Protein AF-0000000085158745 (afdb_homodimer)

InterPro domains:
  IPR003841 Sodium-dependent phosphate transport protein [PF02690] (33-172)
  IPR003841 Sodium-dependent phosphate transport protein [PF02690] (185-292)
  IPR003841 Sodium-dependent phosphate transport protein [PTHR10010] (152-469)

pLDDT: mean 85.04, std 13.62, range [17.23, 97.62]

Radius of gyration: 36.43 Å; Cα contacts (8 Å, |Δi|>4): 1772; chains: 2; bounding box: 82×110×68 Å

Foldseek 3Di:
DPPPPPLLQVVLAPPPPPDLVNLVVLLVVLLVLLVVLLQLLLVLCCVQCQPVLVVLVLVQAPALQSLLQNLQVSCLRSLDLLLQLLQLLQCCLLVSHDLLSSLSSSLNVLLSNLVLLVVLLCCLQVVCLVVLLCLLVQLVCQLVPDDDPNSVSVSSNSNSRNSNSVSLSSNLNSLLNNCVDPVSLVVLQVLQDLDLNSLVVLLQVLLVVLLVVLGLSSQLSNLLSNFQNHANSHDLLSNLSSSLSNQLNNLVSLVVVCVVQVDLSSVLSSCLSNVLSVVLSVVCSVCSNPHLSVVLCVVQPDGRSSSSVSSSVSSNVSSVVSSVVCSVVSVVSVVVSCVVRPDDPVVPDPAQRQRLSNLVSHLVVNLLSLLVLLLVLLVLLLVLLVVVLCCLVVVDDVDDDCPVSLVSLVVSLVVSVVSLVSNVPDDDDPVSVVSSVLSNLLSVLSNLLSVLVVVLSVLCVVQLVVVCVQPVVLSVVLSVLLSVLSVLLSVLSVVLSVCSVPVVDQCLVVLVVVLVVLVVVLVVCLVVSVVVVVVRPDDPVCVVSSVSSNSSSVSSSSSSVSSSSSSVD/DVPDLPLLQVVLAPPPPPPLVNLVVLLVVLLVLLVVLLQLLLVLCCVQCQPVLVVLVLVQAPALQSLLQNLQVSCLRSLDLLLQLLQLLQCCLLVSHDLLSSLSSSLNVLLSNLVLLVVLLCCLQVVCLVVLLVLLVQLVCQLVPDDDPNSVSVSSNSNSRNSNSVSLSSNLNSLLNNCVDPVSLVVLQVLQDLDLNSLVVLLQVLLVVLLVVLGLSSQLSNLLSNFQNHANSHDLLSNLSSSLSNQLNNLVSLVVVCVVQVDLSSVLSSCLSNVLSVVLSVVCSVCSNPHLSVVLCVVQPDGRSSSSVSSSVSSNVSSVVSSVVCSVVSVVSSVVSCVVRPDDPVVPDPAQRQRLSNLVSHLVVNLLSLLVLLLVLLVLLLVLLVVVLCCLVVVDDVDDDCVVSLVSLVVSLVVSVVSLVSNVPDDDDPVSVVSSVLSNLLSVLSNLLSVLVVVLSVLCVVQLVVVCVQPVVLSVVLSVLLSVLSVLLSVLSVVLSVCSVPVVDQCLVVLVVVLVVLVVVLVVCLVVSVVVVVVRPDDPVCVVSSVSSNSSSVSSSSSSVSSSSSSVD

Nearest PDB structures (foldseek):
  1t72-assembly1_A  TM=7.660E-01  e=3.406E-01  Aquifex aeolicus
  1sum-assembly1_B  TM=6.835E-01  e=2.124E-01  Thermotoga maritima
  2olt-assembly1_C  TM=4.530E-01  e=1.779E+00  Shewanella oneidensis MR-1
  2iiu-assembly2_B  TM=4.260E-01  e=2.082E+00  Shewanella oneidensis
  1t72-assembly1_A  TM=7.661E-01  e=3.136E-01  Aquifex aeolicus

Sequence (1138 aa):
MFFWKIDLTNSLNTTIGLGYWEGILLVFVGISVFLMSIKMMSTSIRNVGSEKFKKILLSFSKRPIIGIFAGFAFTSMIQSSDGAVALIMGLLAAKFIDLKGAIAFVIGANVGTATTSIIVALEQYFKISNYLLMLCVIGGFIFLFFKKEKWTKIGFLIFSIGMIFLGLKILGSAVKVLIQSPVFSDFIKKFGQDSASSNWISFFFSIALTALFQSSSATIAIYQAIISQGENILSLSSGIALVLGANIGTTITAIIIAFVSGDKNSKRIAISWLFSNFSIALIAMSLVGVAFAPFVRLIVPGENEIAAWQLSIAHLLFNIFLAVVFFFFIKQLVWLCFVLIKKSEDEKTEGMLLPKTLVNVSVEFALLSAKKSTMILTKSVISLIEKFKQYINQKGPKSISIERDLEVIREYKKELYKYSVLVSKTNLNEKESKINLKLILAHRSLEKISKLLREVLEDYNKTKSQFKKINEEFYKEWKEQIIKILDINIQILNDGILQLENPEISKLSENRKIVRKTDSMINKYSHNFHADLQQLDLDKKDYILDIEILNILKNLERISHHGLRLLEVMFFWKIDLTNSLNTTIGLGYWEGILLVFVGISVFLMSIKMMSTSIRNVGSEKFKKILLSFSKRPIIGIFAGFAFTSMIQSSDGAVALIMGLLAAKFIDLKGAIAFVIGANVGTATTSIIVALEQYFKISNYLLMLCVIGGFIFLFFKKEKWTKIGFLIFSIGMIFLGLKILGSAVKVLIQSPVFSDFIKKFGQDSASSNWISFFFSIALTALFQSSSATIAIYQAIISQGENILSLSSGIALVLGANIGTTITAIIIAFVSGDKNSKRIAISWLFSNFSIALIAMSLVGVAFAPFVRLIVPGENEIAAWQLSIAHLLFNIFLAVVFFFFIKQLVWLCFVLIKKSEDEKTEGMLLPKTLVNVSVEFALLSAKKSTMILTKSVISLIEKFKQYINQKGPKSISIERDLEVIREYKKELYKYSVLVSKTNLNEKESKINLKLILAHRSLEKISKLLREVLEDYNKTKSQFKKINEEFYKEWKEQIIKILDINIQILNDGILQLENPEISKLSENRKIVRKTDSMINKYSHNFHADLQQLDLDKKDYILDIEILNILKNLERISHHGLRLLEV

Solvent-accessible surface area (backbone atoms only — not comparable to full-atom values): 55610 Å² total; per-residue (Å²): 134,85,73,72,68,64,44,62,46,48,1,53,49,65,60,17,77,57,48,67,66,51,19,53,52,35,33,43,32,10,48,23,41,24,53,50,17,39,52,49,27,26,55,32,46,52,71,72,42,49,69,62,52,48,58,52,58,70,66,27,66,79,44,52,68,47,12,20,49,49,18,21,52,50,12,50,68,34,64,31,54,65,58,48,48,40,37,43,40,16,36,38,62,47,62,74,35,50,68,66,33,42,49,24,18,52,42,14,19,50,37,12,44,29,51,52,38,45,54,50,24,46,35,70,64,67,54,43,39,60,61,40,34,46,30,24,29,55,9,32,49,36,32,72,73,38,81,52,64,71,44,28,48,51,10,47,29,38,19,21,53,8,37,30,39,48,12,50,51,39,28,45,32,15,42,53,47,30,55,70,29,66,70,52,35,49,55,41,35,70,38,14,34,82,44,72,69,22,19,52,51,26,18,54,50,22,23,54,51,7,46,71,66,65,30,33,61,60,49,46,47,50,51,30,40,44,30,29,67,29,82,84,30,42,27,65,31,11,49,44,25,27,45,48,14,15,59,44,12,39,32,50,56,40,45,53,50,17,62,72,68,65,39,68,67,33,38,36,50,21,48,49,50,38,50,53,43,44,56,48,39,53,56,48,60,77,30,23,76,80,46,50,36,56,49,37,40,67,76,45,67,76,65,41,64,45,38,18,44,32,45,21,49,46,45,37,49,52,28,48,49,45,35,56,54,41,65,76,38,42,68,56,48,52,48,49,33,45,70,77,50,66,84,56,77,68,78,69,54,90,63,76,36,77,46,70,54,17,43,82,61,34,59,68,59,33,50,49,31,50,48,52,31,46,41,52,50,50,50,52,51,42,51,51,52,49,53,52,47,36,42,72,68,65,76,42,65,100,70,82,83,57,64,66,61,52,49,51,51,51,49,51,40,50,52,51,48,54,50,51,48,57,49,39,41,34,77,28,52,67,70,55,37,50,49,53,50,33,48,54,53,24,45,50,28,52,51,49,37,54,54,41,49,51,52,36,50,55,50,47,67,68,40,52,65,59,40,42,71,74,37,54,67,59,39,52,52,51,52,50,52,52,47,52,51,51,51,50,42,45,49,44,43,50,51,18,42,51,20,67,77,35,68,87,52,76,58,42,71,63,47,51,52,50,48,51,51,48,52,52,49,52,54,51,46,52,52,51,50,54,54,54,53,65,69,42,91,61,60,78,75,55,56,59,52,56,54,50,52,48,50,39,53,52,43,52,49,50,37,39,58,36,35,50,41,41,41,71,80,132,84,71,74,67,59,41,61,49,49,0,54,51,68,67,20,76,58,50,69,66,53,19,52,52,35,33,43,32,10,47,24,41,24,53,50,17,39,52,48,26,25,54,34,47,51,71,72,40,49,68,65,50,48,57,54,57,71,64,27,66,81,45,52,69,47,10,20,50,50,17,22,53,51,10,50,68,34,63,32,54,67,57,46,48,38,37,42,40,18,35,39,62,47,61,73,35,50,68,64,34,42,50,24,18,51,42,14,19,51,37,11,43,29,49,50,39,46,53,50,24,47,36,70,63,65,49,44,39,57,60,40,34,45,29,22,28,55,10,31,48,36,31,70,70,37,82,52,64,72,45,28,49,51,10,47,29,38,19,20,54,9,38,30,38,48,11,48,50,40,27,44,33,14,42,55,48,31,54,70,29,63,69,52,36,49,56,42,36,70,37,14,34,84,43,72,68,22,20,52,51,26,18,54,51,22,22,52,50,8,44,72,65,63,30,34,61,61,48,45,46,49,51,30,40,43,30,30,67,28,81,84,29,40,27,65,30,11,48,43,24,26,45,47,14,14,59,46,12,39,34,50,55,39,45,52,49,16,61,72,66,64,40,66,67,32,39,35,50,20,49,49,51,38,48,54,41,44,56,48,38,54,56,48,61,76,30,22,76,80,46,49,36,56,49,36,40,68,76,44,67,76,66,41,63,45,37,17,44,33,45,21,49,45,43,37,51,52,28,46,50,45,37,55,56,42,64,75,39,42,69,57,49,51,49,50,32,45,72,76,50,63,84,57,79,69,76,70,54,90,63,76,34,77,45,69,53,18,42,82,63,33,58,69,58,32,50,50,30,48,49,54,30,47,41,52,50,49,50,52,49,42,50,52,52,49,52,52,47,36,43,74,67,67,76,42,64,100,67,83,85,57,63,66,60,51,48,51,52,51,49,49,41,51,52,50,49,55,50,49,48,57,49,39,42,34,77,29,51,68,70,54,37,50,48,53,51,33,49,53,53,24,44,50,27,52,52,49,36,54,54,41,49,50,52,38,51,56,50,44,66,68,40,51,64,59,40,41,71,74,36,54,68,59,39,53,52,50,53,51,50,52,45,51,50,53,51,51,42,45,49,45,44,51,52,18,43,50,21,68,77,36,68,87,52,75,58,42,69,63,47,52,52,50,46,52,52,49,52,52,50,52,53,52,47,53,51,50,50,53,54,53,53,66,70,40,91,62,60,78,76,55,55,58,52,55,53,51,53,48,50,39,53,51,45,53,50,49,37,40,60,38,35,49,42,43,41,70,80

Organism: Mycoplasmopsis pulmonis (strain UAB CTIP) (NCBI:txid272635)

Secondary structure (DSSP, 8-state):
-------HHHHHHSS----HHHHHHHHHHHHHHHHHHHHHHHHHHHHHSHHHHHHHHHTGGG-HHHHHHHHHHHHHHH--HHHHHHHHHHHHHTTSS-HHHHHHHHHHHHHHHTHHHHHHHHHHHH-THHHHTHHHHHHHHHHHH--SHHHHHHHHHHHHHHHHHHHHHHHHHHHHHHHTSHHHHHHHHHHSSSSHHHHHHHHHHHHHHHHHHT-HHHHHHHHHHHHHHSTTTS-HHHHHHHHHHHHHHTTHHHHHHHHHH--HHHHHHHHHHHHHHHHHHHHHHHTIIIIIHHHHHHHS--SGGGHHHHHHHHHHHHHHHHHHHHHHTHHHHHHHHHHHSPPPGGGGS------HHHHHH-HHHHHHHHHHHHHHHHHHHHHHHHHHHHHHTT-S-SS---HHHHHHHHHHHHHHHHHHHHHHTS---HHHHHHHHHHHHHHHHHHHHHHHHHHHHHHHHHHHHHHHHH-HHHHHHHHHHHHHHHHHHHHHHHHHHHHHH-TTS--HHHHHHHHHHHHHHHHHHHHHHHHHHHHS---GGGHHHHHHHHHHHHHHHHHHHHHHHHTT-/-------HHHHHHSS----HHHHHHHHHHHHHHHHHHHHHHHHHHHHHSHHHHHHHHHTGGG-HHHHHHHHHHHHHHH--HHHHHHHHHHHHHTTSS-HHHHHHHHHHHHHHHTHHHHHHHHHHHH-THHHHTHHHHHHHHHHHH--SHHHHHHHHHHHHHHHHHHHHHHHHHHHHHHHTSHHHHHHHHHHSSSSHHHHHHHHHHHHHHHHHHT-HHHHHHHHHHHHHHSTTTS-HHHHHHHHHHHHHHTTHHHHHHHHHH--HHHHHHHHHHHHHHHHHHHHHHHTIIIIIHHHHHHHS--SGGGHHHHHHHHHHHHHHHHHHHHHHTHHHHHHHHHHHSPPPGGGGS------HHHHHH-HHHHHHHHHHHHHHHHHHHHHHHHHHHHHHTT-S-SS---HHHHHHHHHHHHHHHHHHHHHHTS---HHHHHHHHHHHHHHHHHHHHHHHHHHHHHHHHHHHHHHHHH-HHHHHHHHHHHHHHHHHHHHHHHHHHHHHH-TTS--HHHHHHHHHHHHHHHHHHHHHHHHHHHHS---GGGHHHHHHHHHHHHHHHHHHHHHGGGGG-

Structure (mmCIF, N/CA/C/O backbone):
data_AF-0000000085158745-model_v1
#
loop_
_entity.id
_entity.type
_entity.pdbx_description
1 polymer 'Na/Pi cotransporter family protein'
#
loop_
_atom_site.group_PDB
_atom_site.id
_atom_site.type_symbol
_atom_site.label_atom_id
_atom_site.label_alt_id
_atom_site.label_comp_id
_atom_site.label_asym_id
_atom_site.label_entity_id
_atom_site.label_seq_id
_atom_site.pdbx_PDB_ins_code
_atom_site.Cartn_x
_atom_site.Cartn_y
_atom_site.Cartn_z
_atom_site.occupancy
_atom_site.B_iso_or_equiv
_atom_site.auth_seq_id
_atom_site.auth_comp_id
_atom_site.auth_asym_id
_atom_site.auth_atom_id
_atom_site.pdbx_PDB_model_num
ATOM 1 N N . MET A 1 1 ? -9.477 -26 -36.094 1 17.48 1 MET A N 1
ATOM 2 C CA . MET A 1 1 ? -10.266 -26.078 -34.875 1 17.48 1 MET A CA 1
ATOM 3 C C . MET A 1 1 ? -9.578 -26.984 -33.844 1 17.48 1 MET A C 1
ATOM 5 O O . MET A 1 1 ? -10.227 -27.531 -32.938 1 17.48 1 MET A O 1
ATOM 9 N N . PHE A 1 2 ? -8.359 -27.312 -34.188 1 19.42 2 PHE A N 1
ATOM 10 C CA . PHE A 1 2 ? -7.281 -28.172 -33.719 1 19.42 2 PHE A CA 1
ATOM 11 C C . PHE A 1 2 ? -6.879 -27.828 -32.281 1 19.42 2 PHE A C 1
ATOM 13 O O . PHE A 1 2 ? -5.738 -27.438 -32.031 1 19.42 2 PHE A O 1
ATOM 20 N N . PHE A 1 3 ? -7.871 -27.156 -31.594 1 24.17 3 PHE A N 1
ATOM 21 C CA . PHE A 1 3 ? -7.758 -26.578 -30.25 1 24.17 3 PHE A CA 1
ATOM 22 C C . PHE A 1 3 ? -7.449 -27.656 -29.219 1 24.17 3 PHE A C 1
ATOM 24 O O . PHE A 1 3 ? -8.141 -28.672 -29.156 1 24.17 3 PHE A O 1
ATOM 31 N N . TRP A 1 4 ? -6.133 -27.75 -28.859 1 28.16 4 TRP A N 1
ATOM 32 C CA . TRP A 1 4 ? -5.172 -28.641 -28.219 1 28.16 4 TRP A CA 1
ATOM 33 C C . TRP A 1 4 ? -5.645 -29.031 -26.828 1 28.16 4 TRP A C 1
ATOM 35 O O . TRP A 1 4 ? -5.906 -28.156 -25.984 1 28.16 4 TRP A O 1
ATOM 45 N N . LYS A 1 5 ? -6.477 -30.016 -26.75 1 32.69 5 LYS A N 1
ATOM 46 C CA . LYS A 1 5 ? -7.016 -30.781 -25.625 1 32.69 5 LYS A CA 1
ATOM 47 C C . LYS A 1 5 ? -5.922 -31.125 -24.625 1 32.69 5 LYS A C 1
ATOM 49 O O . LYS A 1 5 ? -5.148 -32.062 -24.844 1 32.69 5 LYS A O 1
ATOM 54 N N . ILE A 1 6 ? -5.34 -30.062 -24.031 1 30.61 6 ILE A N 1
ATOM 55 C CA . ILE A 1 6 ? -4.309 -30.312 -23.031 1 30.61 6 ILE A CA 1
ATOM 56 C C . ILE A 1 6 ? -4.914 -31.062 -21.844 1 30.61 6 ILE A C 1
ATOM 58 O O . ILE A 1 6 ? -5.746 -30.516 -21.109 1 30.61 6 ILE A O 1
ATOM 62 N N . ASP A 1 7 ? -5.312 -32.312 -21.953 1 28.81 7 ASP A N 1
ATOM 63 C CA . ASP A 1 7 ? -5.844 -33.125 -20.859 1 28.81 7 ASP A CA 1
ATOM 64 C C . ASP A 1 7 ? -4.852 -33.219 -19.703 1 28.81 7 ASP A C 1
ATOM 66 O O . ASP A 1 7 ? -3.881 -33.969 -19.75 1 28.81 7 ASP A O 1
ATOM 70 N N . LEU A 1 8 ? -4.695 -32.281 -18.922 1 32.31 8 LEU A N 1
ATOM 71 C CA . LEU A 1 8 ? -3.91 -32.219 -17.703 1 32.31 8 LEU A CA 1
ATOM 72 C C . LEU A 1 8 ? -4.227 -33.406 -16.797 1 32.31 8 LEU A C 1
ATOM 74 O O . LEU A 1 8 ? -3.486 -33.688 -15.852 1 32.31 8 LEU A O 1
ATOM 78 N N . THR A 1 9 ? -5.426 -34.094 -16.969 1 32.22 9 THR A N 1
ATOM 79 C CA . THR A 1 9 ? -5.969 -35.125 -16.094 1 32.22 9 THR A CA 1
ATOM 80 C C . THR A 1 9 ? -5.133 -36.406 -16.188 1 32.22 9 THR A C 1
ATOM 82 O O . THR A 1 9 ? -4.852 -37.031 -15.172 1 32.22 9 THR A O 1
ATOM 85 N N . ASN A 1 10 ? -4.902 -36.938 -17.422 1 33.28 10 ASN A N 1
ATOM 86 C CA . ASN A 1 10 ? -4.309 -38.25 -17.562 1 33.28 10 ASN A CA 1
ATOM 87 C C . ASN A 1 10 ? -2.842 -38.25 -17.141 1 33.28 10 ASN A C 1
ATOM 89 O O . ASN A 1 10 ? -2.326 -39.281 -16.672 1 33.28 10 ASN A O 1
ATOM 93 N N . SER A 1 11 ? -2.051 -37.156 -17.359 1 32.75 11 SER A N 1
ATOM 94 C CA . SER A 1 11 ? -0.641 -37.094 -17 1 32.75 11 SER A CA 1
ATOM 95 C C . SER A 1 11 ? -0.469 -37.031 -15.477 1 32.75 11 SER A C 1
ATOM 97 O O . SER A 1 11 ? 0.547 -37.469 -14.953 1 32.75 11 SER A O 1
ATOM 99 N N . LEU A 1 12 ? -1.356 -36.469 -14.68 1 35.47 12 LEU A N 1
ATOM 100 C CA . LEU A 1 12 ? -1.399 -36.531 -13.219 1 35.47 12 LEU A CA 1
ATOM 101 C C . LEU A 1 12 ? -1.754 -37.969 -12.773 1 35.47 12 LEU A C 1
ATOM 103 O O . LEU A 1 12 ? -1.393 -38.375 -11.664 1 35.47 12 LEU A O 1
ATOM 107 N N . ASN A 1 13 ? -2.479 -38.906 -13.516 1 33.06 13 ASN A N 1
ATOM 108 C CA . ASN A 1 13 ? -3.025 -40.188 -13.125 1 33.06 13 ASN A CA 1
ATOM 109 C C . ASN A 1 13 ? -1.955 -41.281 -13.141 1 33.06 13 ASN A C 1
ATOM 111 O O . ASN A 1 13 ? -1.972 -42.188 -12.312 1 33.06 13 ASN A O 1
ATOM 115 N N . THR A 1 14 ? -1.121 -41.5 -14.258 1 32.12 14 THR A N 1
ATOM 116 C CA . THR A 1 14 ? -0.484 -42.812 -14.445 1 32.12 14 THR A CA 1
ATOM 117 C C . THR A 1 14 ? 0.639 -43 -13.43 1 32.12 14 THR A C 1
ATOM 119 O O . THR A 1 14 ? 0.91 -44.156 -13.016 1 32.12 14 THR A O 1
ATOM 122 N N . THR A 1 15 ? 1.796 -42.188 -13.453 1 32.88 15 THR A N 1
ATOM 123 C CA . THR A 1 15 ? 2.932 -42.656 -12.672 1 32.88 15 THR A CA 1
ATOM 124 C C . THR A 1 15 ? 2.625 -42.594 -11.18 1 32.88 15 THR A C 1
ATOM 126 O O . THR A 1 15 ? 3.412 -43.094 -10.359 1 32.88 15 THR A O 1
ATOM 129 N N . ILE A 1 16 ? 1.905 -41.562 -10.695 1 34.53 16 ILE A N 1
ATOM 130 C CA . ILE A 1 16 ? 1.778 -41.594 -9.242 1 34.53 16 ILE A CA 1
ATOM 131 C C . ILE A 1 16 ? 0.839 -42.719 -8.812 1 34.53 16 ILE A C 1
ATOM 133 O O . ILE A 1 16 ? -0.342 -42.719 -9.164 1 34.53 16 ILE A O 1
ATOM 137 N N . GLY A 1 17 ? 1.125 -43.781 -8.805 1 37.97 17 GLY A N 1
ATOM 138 C CA . GLY A 1 17 ? 0.399 -44.531 -7.789 1 37.97 17 GLY A CA 1
ATOM 139 C C . GLY A 1 17 ? -0.114 -43.656 -6.656 1 37.97 17 GLY A C 1
ATOM 140 O O . GLY A 1 17 ? 0.382 -43.75 -5.531 1 37.97 17 GLY A O 1
ATOM 141 N N . LEU A 1 18 ? -0.406 -42.406 -6.973 1 49.06 18 LEU A N 1
ATOM 142 C CA . LEU A 1 18 ? -0.848 -41.531 -5.906 1 49.06 18 LEU A CA 1
ATOM 143 C C . LEU A 1 18 ? -1.91 -42.188 -5.039 1 49.06 18 LEU A C 1
ATOM 145 O O . LEU A 1 18 ? -2.924 -42.688 -5.555 1 49.06 18 LEU A O 1
ATOM 149 N N . GLY A 1 19 ? -1.388 -42.719 -3.99 1 59.84 19 GLY A N 1
ATOM 150 C CA . GLY A 1 19 ? -2.318 -43.188 -2.979 1 59.84 19 GLY A CA 1
ATOM 151 C C . GLY A 1 19 ? -3.314 -42.125 -2.539 1 59.84 19 GLY A C 1
ATOM 152 O O . GLY A 1 19 ? -3.326 -41.031 -3.078 1 59.84 19 GLY A O 1
ATOM 153 N N . TYR A 1 20 ? -4.301 -42.438 -1.941 1 69.69 20 TYR A N 1
ATOM 154 C CA . TYR A 1 20 ? -5.402 -41.688 -1.351 1 69.69 20 TYR A CA 1
ATOM 155 C C . TYR A 1 20 ? -4.898 -40.406 -0.689 1 69.69 20 TYR A C 1
ATOM 157 O O . TYR A 1 20 ? -5.473 -39.344 -0.884 1 69.69 20 TYR A O 1
ATOM 165 N N . TRP A 1 21 ? -3.764 -40.344 -0.134 1 74.44 21 TRP A N 1
ATOM 166 C CA . TRP A 1 21 ? -3.254 -39.219 0.623 1 74.44 21 TRP A CA 1
ATOM 167 C C . TRP A 1 21 ? -2.729 -38.125 -0.312 1 74.44 21 TRP A C 1
ATOM 169 O O . TRP A 1 21 ? -2.914 -36.938 -0.057 1 74.44 21 TRP A O 1
ATOM 179 N N . GLU A 1 22 ? -2.168 -38.562 -1.446 1 73.62 22 GLU A N 1
ATOM 180 C CA . GLU A 1 22 ? -1.658 -37.594 -2.422 1 73.62 22 GLU A CA 1
ATOM 181 C C . GLU A 1 22 ? -2.797 -36.844 -3.109 1 73.62 22 GLU A C 1
ATOM 183 O O . GLU A 1 22 ? -2.686 -35.656 -3.383 1 73.62 22 GLU A O 1
ATOM 188 N N . GLY A 1 23 ? -3.828 -37.625 -3.361 1 78.25 23 GLY A N 1
ATOM 189 C CA . GLY A 1 23 ? -5 -37 -3.945 1 78.25 23 GLY A CA 1
ATOM 190 C C . GLY A 1 23 ? -5.605 -35.938 -3.057 1 78.25 23 GLY A C 1
ATOM 191 O O . GLY A 1 23 ? -5.961 -34.844 -3.529 1 78.25 23 GLY A O 1
ATOM 192 N N . ILE A 1 24 ? -5.602 -36.219 -1.8 1 82.94 24 ILE A N 1
ATOM 193 C CA . ILE A 1 24 ? -6.16 -35.281 -0.833 1 82.94 24 ILE A CA 1
ATOM 194 C C . ILE A 1 24 ? -5.297 -34.031 -0.772 1 82.94 24 ILE A C 1
ATOM 196 O O . ILE A 1 24 ? -5.812 -32.906 -0.78 1 82.94 24 ILE A O 1
ATOM 200 N N . LEU A 1 25 ? -4.027 -34.188 -0.74 1 80.81 25 LEU A N 1
ATOM 201 C CA . LEU A 1 25 ? -3.107 -33.062 -0.694 1 80.81 25 LEU A CA 1
ATOM 202 C C . LEU A 1 25 ? -3.266 -32.188 -1.931 1 80.81 25 LEU A C 1
ATOM 204 O O . LEU A 1 25 ? -3.271 -30.953 -1.829 1 80.81 25 LEU A O 1
ATOM 208 N N . LEU A 1 26 ? -3.42 -32.812 -3.068 1 84.44 26 LEU A N 1
ATOM 209 C CA . LEU A 1 26 ? -3.535 -32.062 -4.32 1 84.44 26 LEU A CA 1
ATOM 210 C C . LEU A 1 26 ? -4.844 -31.266 -4.367 1 84.44 26 LEU A C 1
ATOM 212 O O . LEU A 1 26 ? -4.902 -30.188 -4.949 1 84.44 26 LEU A O 1
ATOM 216 N N . VAL A 1 27 ? -5.812 -31.875 -3.75 1 86.88 27 VAL A N 1
ATOM 217 C CA . VAL A 1 27 ? -7.074 -31.141 -3.672 1 86.88 27 VAL A CA 1
ATOM 218 C C . VAL A 1 27 ? -6.883 -29.859 -2.883 1 86.88 27 VAL A C 1
ATOM 220 O O . VAL A 1 27 ? -7.324 -28.781 -3.311 1 86.88 27 VAL A O 1
ATOM 223 N N . PHE A 1 28 ? -6.148 -29.953 -1.791 1 88.69 28 PHE A N 1
ATOM 224 C CA . PHE A 1 28 ? -5.934 -28.781 -0.951 1 88.69 28 PHE A CA 1
ATOM 225 C C . PHE A 1 28 ? -5.047 -27.766 -1.66 1 88.69 28 PHE A C 1
ATOM 227 O O . PHE A 1 28 ? -5.23 -26.562 -1.499 1 88.69 28 PHE A O 1
ATOM 234 N N . VAL A 1 29 ? -4.109 -28.234 -2.445 1 89.5 29 VAL A N 1
ATOM 235 C CA . VAL A 1 29 ? -3.277 -27.328 -3.232 1 89.5 29 VAL A CA 1
ATOM 236 C C . VAL A 1 29 ? -4.137 -26.594 -4.254 1 89.5 29 VAL A C 1
ATOM 238 O O . VAL A 1 29 ? -4.039 -25.375 -4.387 1 89.5 29 VAL A O 1
ATOM 241 N N . GLY A 1 30 ? -4.961 -27.391 -4.934 1 90.31 30 GLY A N 1
ATOM 242 C CA . GLY A 1 30 ? -5.852 -26.797 -5.918 1 90.31 30 GLY A CA 1
ATOM 243 C C . GLY A 1 30 ? -6.781 -25.75 -5.328 1 90.31 30 GLY A C 1
ATOM 244 O O . GLY A 1 30 ? -6.938 -24.672 -5.891 1 90.31 30 GLY A O 1
ATOM 245 N N . ILE A 1 31 ? -7.293 -26.047 -4.148 1 90.38 31 ILE A N 1
ATOM 246 C CA . ILE A 1 31 ? -8.203 -25.125 -3.473 1 90.38 31 ILE A CA 1
ATOM 247 C C . ILE A 1 31 ? -7.449 -23.859 -3.053 1 90.38 31 ILE A C 1
ATOM 249 O O . ILE A 1 31 ? -7.934 -22.75 -3.256 1 90.38 31 ILE A O 1
ATOM 253 N N . SER A 1 32 ? -6.336 -24.094 -2.479 1 92.5 32 SER A N 1
ATOM 254 C CA . SER A 1 32 ? -5.539 -22.969 -1.993 1 92.5 32 SER A CA 1
ATOM 255 C C . SER A 1 32 ? -5.156 -22.031 -3.131 1 92.5 32 SER A C 1
ATOM 257 O O . SER A 1 32 ? -5.32 -20.812 -3.018 1 92.5 32 SER A O 1
ATOM 259 N N . VAL A 1 33 ? -4.707 -22.594 -4.238 1 93.06 33 VAL A N 1
ATOM 260 C CA . VAL A 1 33 ? -4.32 -21.797 -5.395 1 93.06 33 VAL A CA 1
ATOM 261 C C . VAL A 1 33 ? -5.543 -21.078 -5.961 1 93.06 33 VAL A C 1
ATOM 263 O O . VAL A 1 33 ? -5.488 -19.891 -6.285 1 93.06 33 VAL A O 1
ATOM 266 N N . PHE A 1 34 ? -6.574 -21.766 -6.055 1 91.25 34 PHE A N 1
ATOM 267 C CA . PHE A 1 34 ? -7.816 -21.219 -6.586 1 91.25 34 PHE A CA 1
ATOM 268 C C . PHE A 1 34 ? -8.289 -20.047 -5.742 1 91.25 34 PHE A C 1
ATOM 270 O O . PHE A 1 34 ? -8.523 -18.953 -6.266 1 91.25 34 PHE A O 1
ATOM 277 N N . LEU A 1 35 ? -8.359 -20.25 -4.422 1 90.94 35 LEU A N 1
ATOM 278 C CA . LEU A 1 35 ? -8.875 -19.234 -3.516 1 90.94 35 LEU A CA 1
ATOM 279 C C . LEU A 1 35 ? -7.941 -18.031 -3.473 1 90.94 35 LEU A C 1
ATOM 281 O O . LEU A 1 35 ? -8.398 -16.891 -3.506 1 90.94 35 LEU A O 1
ATOM 285 N N . MET A 1 36 ? -6.684 -18.25 -3.416 1 92.12 36 MET A N 1
ATOM 286 C CA . MET A 1 36 ? -5.707 -17.172 -3.389 1 92.12 36 MET A CA 1
ATOM 287 C C . MET A 1 36 ? -5.762 -16.359 -4.68 1 92.12 36 MET A C 1
ATOM 289 O O . MET A 1 36 ? -5.582 -15.133 -4.66 1 92.12 36 MET A O 1
ATOM 293 N N . SER A 1 37 ? -6.012 -17.078 -5.754 1 92.94 37 SER A N 1
ATOM 294 C CA . SER A 1 37 ? -6.09 -16.391 -7.043 1 92.94 37 SER A CA 1
ATOM 295 C C . SER A 1 37 ? -7.324 -15.492 -7.117 1 92.94 37 SER A C 1
ATOM 297 O O . SER A 1 37 ? -7.262 -14.391 -7.672 1 92.94 37 SER A O 1
ATOM 299 N N . ILE A 1 38 ? -8.375 -15.961 -6.562 1 88.56 38 ILE A N 1
ATOM 300 C CA . ILE A 1 38 ? -9.594 -15.156 -6.516 1 88.56 38 ILE A CA 1
ATOM 301 C C . ILE A 1 38 ? -9.359 -13.906 -5.68 1 88.56 38 ILE A C 1
ATOM 303 O O . ILE A 1 38 ? -9.781 -12.805 -6.062 1 88.56 38 ILE A O 1
ATOM 307 N N . LYS A 1 39 ? -8.68 -14.109 -4.578 1 88.44 39 LYS A N 1
ATOM 308 C CA . LYS A 1 39 ? -8.375 -12.977 -3.709 1 88.44 39 LYS A CA 1
ATOM 309 C C . LYS A 1 39 ? -7.473 -11.977 -4.418 1 88.44 39 LYS A C 1
ATOM 311 O O . LYS A 1 39 ? -7.68 -10.766 -4.316 1 88.44 39 LYS A O 1
ATOM 316 N N . MET A 1 40 ? -6.516 -12.453 -5.105 1 89.94 40 MET A N 1
ATOM 317 C CA . MET A 1 40 ? -5.609 -11.594 -5.863 1 89.94 40 MET A CA 1
ATOM 318 C C . MET A 1 40 ? -6.359 -10.844 -6.953 1 89.94 40 MET A C 1
ATOM 320 O O . MET A 1 40 ? -6.145 -9.641 -7.145 1 89.94 40 MET A O 1
ATOM 324 N N . MET A 1 41 ? -7.188 -11.523 -7.625 1 89.06 41 MET A N 1
ATOM 325 C CA . MET A 1 41 ? -7.988 -10.906 -8.68 1 89.06 41 MET A CA 1
ATOM 326 C C . MET A 1 41 ? -8.898 -9.82 -8.109 1 89.06 41 MET A C 1
ATOM 328 O O . MET A 1 41 ? -8.961 -8.719 -8.656 1 89.06 41 MET A O 1
ATOM 332 N N . SER A 1 42 ? -9.531 -10.188 -7.016 1 85.44 42 SER A N 1
ATOM 333 C CA . SER A 1 42 ? -10.445 -9.258 -6.363 1 85.44 42 SER A CA 1
ATOM 334 C C . SER A 1 42 ? -9.734 -7.965 -5.965 1 85.44 42 SER A C 1
ATOM 336 O O . SER A 1 42 ? -10.234 -6.867 -6.23 1 85.44 42 SER A O 1
ATOM 338 N N . THR A 1 43 ? -8.594 -8.086 -5.383 1 81.06 43 THR A N 1
ATOM 339 C CA . THR A 1 43 ? -7.809 -6.934 -4.953 1 81.06 43 THR A CA 1
ATOM 340 C C . THR A 1 43 ? -7.348 -6.113 -6.152 1 81.06 43 THR A C 1
ATOM 342 O O . THR A 1 43 ? -7.359 -4.883 -6.109 1 81.06 43 THR A O 1
ATOM 345 N N . SER A 1 44 ? -7.008 -6.832 -7.219 1 84.62 44 SER A N 1
ATOM 346 C CA . SER A 1 44 ? -6.531 -6.152 -8.422 1 84.62 44 SER A CA 1
ATOM 347 C C . SER A 1 44 ? -7.648 -5.363 -9.094 1 84.62 44 SER A C 1
ATOM 349 O O . SER A 1 44 ? -7.422 -4.258 -9.594 1 84.62 44 SER A O 1
ATOM 351 N N . ILE A 1 45 ? -8.82 -5.93 -9.125 1 82.56 45 ILE A N 1
ATOM 352 C CA . ILE A 1 45 ? -9.969 -5.262 -9.734 1 82.56 45 ILE A CA 1
ATOM 353 C C . ILE A 1 45 ? -10.305 -3.994 -8.953 1 82.56 45 ILE A C 1
ATOM 355 O O . ILE A 1 45 ? -10.602 -2.953 -9.547 1 82.56 45 ILE A O 1
ATOM 359 N N . ARG A 1 46 ? -10.203 -4.074 -7.676 1 74.44 46 ARG A N 1
ATOM 360 C CA . ARG A 1 46 ? -10.5 -2.922 -6.824 1 74.44 46 ARG A CA 1
ATOM 361 C C . ARG A 1 46 ? -9.477 -1.808 -7.043 1 74.44 46 ARG A C 1
ATOM 363 O O . ARG A 1 46 ? -9.828 -0.626 -7.008 1 74.44 46 ARG A O 1
ATOM 370 N N . ASN A 1 47 ? -8.289 -2.164 -7.309 1 71.06 47 ASN A N 1
ATOM 371 C CA . ASN A 1 47 ? -7.219 -1.193 -7.527 1 71.06 47 ASN A CA 1
ATOM 372 C C . ASN A 1 47 ? -7.332 -0.535 -8.898 1 71.06 47 ASN A C 1
ATOM 374 O O . ASN A 1 47 ? -6.945 0.624 -9.07 1 71.06 47 ASN A O 1
ATOM 378 N N . VAL A 1 48 ? -7.824 -1.26 -9.906 1 68.5 48 VAL A N 1
ATOM 379 C CA . VAL A 1 48 ? -7.906 -0.755 -11.273 1 68.5 48 VAL A CA 1
ATOM 380 C C . VAL A 1 48 ? -9.234 -0.038 -11.484 1 68.5 48 VAL A C 1
ATOM 382 O O . VAL A 1 48 ? -9.312 0.932 -12.242 1 68.5 48 VAL A O 1
ATOM 385 N N . GLY A 1 49 ? -10.312 -0.487 -10.875 1 64.75 49 GLY A N 1
ATOM 386 C CA . GLY A 1 49 ? -11.664 -0.046 -11.211 1 64.75 49 GLY A CA 1
ATOM 387 C C . GLY A 1 49 ? -12.211 0.977 -10.234 1 64.75 49 GLY A C 1
ATOM 388 O O . GLY A 1 49 ? -13.406 1.291 -10.258 1 64.75 49 GLY A O 1
ATOM 389 N N . SER A 1 50 ? -11.391 1.664 -9.398 1 59.81 50 SER A N 1
ATOM 390 C CA . SER A 1 50 ? -11.898 2.359 -8.219 1 59.81 50 SER A CA 1
ATOM 391 C C . SER A 1 50 ? -12.828 3.502 -8.609 1 59.81 50 SER A C 1
ATOM 393 O O . SER A 1 50 ? -13.922 3.637 -8.055 1 59.81 50 SER A O 1
ATOM 395 N N . GLU A 1 51 ? -12.484 4.164 -9.703 1 63.53 51 GLU A N 1
ATOM 396 C CA . GLU A 1 51 ? -13.281 5.348 -10.008 1 63.53 51 GLU A CA 1
ATOM 397 C C . GLU A 1 51 ? -14.625 4.965 -10.617 1 63.53 51 GLU A C 1
ATOM 399 O O . GLU A 1 51 ? -15.656 5.551 -10.273 1 63.53 51 GLU A O 1
ATOM 404 N N . LYS A 1 52 ? -14.664 4.051 -11.43 1 62.88 52 LYS A N 1
ATOM 405 C CA . LYS A 1 52 ? -15.906 3.654 -12.094 1 62.88 52 LYS A CA 1
ATOM 406 C C . LYS A 1 52 ? -16.844 2.961 -11.125 1 62.88 52 LYS A C 1
ATOM 408 O O . LYS A 1 52 ? -18.062 3.176 -11.164 1 62.88 52 LYS A O 1
ATOM 413 N N . PHE A 1 53 ? -16.281 2.277 -10.266 1 66.88 53 PHE A N 1
ATOM 414 C CA . PHE A 1 53 ? -17.078 1.57 -9.273 1 66.88 53 PHE A CA 1
ATOM 415 C C . PHE A 1 53 ? -17.797 2.555 -8.359 1 66.88 53 PHE A C 1
ATOM 417 O O . PHE A 1 53 ? -18.953 2.338 -7.992 1 66.88 53 PHE A O 1
ATOM 424 N N . LYS A 1 54 ? -17.078 3.613 -8.141 1 66 54 LYS A N 1
ATOM 425 C CA . LYS A 1 54 ? -17.641 4.656 -7.285 1 66 54 LYS A CA 1
ATOM 426 C C . LYS A 1 54 ? -18.906 5.254 -7.891 1 66 54 LYS A C 1
ATOM 428 O O . LYS A 1 54 ? -19.906 5.414 -7.203 1 66 54 LYS A O 1
ATOM 433 N N . LYS A 1 55 ? -18.797 5.5 -9.117 1 64.88 55 LYS A N 1
ATOM 434 C CA . LYS A 1 55 ? -19.938 6.133 -9.797 1 64.88 55 LYS A CA 1
ATOM 435 C C . LYS A 1 55 ? -21.156 5.211 -9.812 1 64.88 55 LYS A C 1
ATOM 437 O O . LYS A 1 55 ? -22.281 5.664 -9.617 1 64.88 55 LYS A O 1
ATOM 442 N N . ILE A 1 56 ? -20.875 4.008 -9.906 1 65.5 56 ILE A N 1
ATOM 443 C CA . ILE A 1 56 ? -21.953 3.029 -9.969 1 65.5 56 ILE A CA 1
ATOM 444 C C . ILE A 1 56 ? -22.609 2.883 -8.602 1 65.5 56 ILE A C 1
ATOM 446 O O . ILE A 1 56 ? -23.828 2.869 -8.484 1 65.5 56 ILE A O 1
ATOM 450 N N . LEU A 1 57 ? -21.797 2.91 -7.676 1 66.12 57 LEU A N 1
ATOM 451 C CA . LEU A 1 57 ? -22.297 2.641 -6.332 1 66.12 57 LEU A CA 1
ATOM 452 C C . LEU A 1 57 ? -23.062 3.84 -5.785 1 66.12 57 LEU A C 1
ATOM 454 O O . LEU A 1 57 ? -24.062 3.674 -5.09 1 66.12 57 LEU A O 1
ATOM 458 N N . LEU A 1 58 ? -22.625 5 -6.141 1 62.56 58 LEU A N 1
ATOM 459 C CA . LEU A 1 58 ? -23.281 6.199 -5.637 1 62.56 58 LEU A CA 1
ATOM 460 C C . LEU A 1 58 ? -24.641 6.402 -6.316 1 62.56 58 LEU A C 1
ATOM 462 O O . LEU A 1 58 ? -25.516 7.059 -5.766 1 62.56 58 LEU A O 1
ATOM 466 N N . SER A 1 59 ? -24.828 5.793 -7.441 1 61.66 59 SER A N 1
ATOM 467 C CA . SER A 1 59 ? -26.094 5.941 -8.164 1 61.66 59 SER A CA 1
ATOM 468 C C . SER A 1 59 ? -27.141 4.961 -7.652 1 61.66 59 SER A C 1
ATOM 470 O O . SER A 1 59 ? -28.312 5.051 -8.016 1 61.66 59 SER A O 1
ATOM 472 N N . PHE A 1 60 ? -26.859 4.027 -6.836 1 60.69 60 PHE A N 1
ATOM 473 C CA . PHE A 1 60 ? -27.609 2.832 -6.473 1 60.69 60 PHE A CA 1
ATOM 474 C C . PHE A 1 60 ? -28.719 3.176 -5.492 1 60.69 60 PHE A C 1
ATOM 476 O O . PHE A 1 60 ? -29.719 2.451 -5.395 1 60.69 60 PHE A O 1
ATOM 483 N N . SER A 1 61 ? -28.766 4.316 -4.754 1 61.38 61 SER A N 1
ATOM 484 C CA . SER A 1 61 ? -29.531 4.449 -3.516 1 61.38 61 SER A CA 1
ATOM 485 C C . SER A 1 61 ? -31.016 4.664 -3.801 1 61.38 61 SER A C 1
ATOM 487 O O . SER A 1 61 ? -31.828 4.637 -2.883 1 61.38 61 SER A O 1
ATOM 489 N N . LYS A 1 62 ? -31.5 4.586 -5.043 1 64.81 62 LYS A N 1
ATOM 490 C CA . LYS A 1 62 ? -32.844 5.121 -5.09 1 64.81 62 LYS A CA 1
ATOM 491 C C . LYS A 1 62 ? -33.875 4.008 -5.281 1 64.81 62 LYS A C 1
ATOM 493 O O . LYS A 1 62 ? -35 4.113 -4.816 1 64.81 62 LYS A O 1
ATOM 498 N N . ARG A 1 63 ? -33.594 2.85 -6.012 1 84 63 ARG A N 1
ATOM 499 C CA . ARG A 1 63 ? -34.5 1.763 -6.293 1 84 63 ARG A CA 1
ATOM 500 C C . ARG A 1 63 ? -33.906 0.409 -5.961 1 84 63 ARG A C 1
ATOM 502 O O . ARG A 1 63 ? -32.75 0.134 -6.344 1 84 63 ARG A O 1
ATOM 509 N N . PRO A 1 64 ? -34.656 -0.454 -5.215 1 87.81 64 PRO A N 1
ATOM 510 C CA . PRO A 1 64 ? -34.125 -1.757 -4.816 1 87.81 64 PRO A CA 1
ATOM 511 C C . PRO A 1 64 ? -33.594 -2.562 -5.996 1 87.81 64 PRO A C 1
ATOM 513 O O . PRO A 1 64 ? -32.594 -3.273 -5.859 1 87.81 64 PRO A O 1
ATOM 516 N N . ILE A 1 65 ? -34.188 -2.467 -7.148 1 91.44 65 ILE A N 1
ATOM 517 C CA . ILE A 1 65 ? -33.781 -3.242 -8.305 1 91.44 65 ILE A CA 1
ATOM 518 C C . ILE A 1 65 ? -32.375 -2.822 -8.727 1 91.44 65 ILE A C 1
ATOM 520 O O . ILE A 1 65 ? -31.562 -3.656 -9.156 1 91.44 65 ILE A O 1
ATOM 524 N N . ILE A 1 66 ? -32.156 -1.657 -8.594 1 89.94 66 ILE A N 1
ATOM 525 C CA . ILE A 1 66 ? -30.828 -1.148 -8.945 1 89.94 66 ILE A CA 1
ATOM 526 C C . ILE A 1 66 ? -29.797 -1.669 -7.949 1 89.94 66 ILE A C 1
ATOM 528 O O . ILE A 1 66 ? -28.656 -1.985 -8.328 1 89.94 66 ILE A O 1
ATOM 532 N N . GLY A 1 67 ? -30.188 -1.687 -6.672 1 90.69 67 GLY A N 1
ATOM 533 C CA . GLY A 1 67 ? -29.312 -2.26 -5.66 1 90.69 67 GLY A CA 1
ATOM 534 C C . GLY A 1 67 ? -28.969 -3.717 -5.922 1 90.69 67 GLY A C 1
ATOM 535 O O . GLY A 1 67 ? -27.812 -4.125 -5.781 1 90.69 67 GLY A O 1
ATOM 536 N N . ILE A 1 68 ? -29.969 -4.418 -6.344 1 94.19 68 ILE A N 1
ATOM 537 C CA . ILE A 1 68 ? -29.781 -5.836 -6.637 1 94.19 68 ILE A CA 1
ATOM 538 C C . ILE A 1 68 ? -28.812 -5.992 -7.816 1 94.19 68 ILE A C 1
ATOM 540 O O . ILE A 1 68 ? -27.891 -6.797 -7.766 1 94.19 68 ILE A O 1
ATOM 544 N N . PHE A 1 69 ? -28.984 -5.242 -8.82 1 92.12 69 PHE A N 1
ATOM 545 C CA . PHE A 1 69 ? -28.109 -5.324 -9.984 1 92.12 69 PHE A CA 1
ATOM 546 C C . PHE A 1 69 ? -26.703 -4.891 -9.641 1 92.12 69 PHE A C 1
ATOM 548 O O . PHE A 1 69 ? -25.719 -5.461 -10.141 1 92.12 69 PHE A O 1
ATOM 555 N N . ALA A 1 70 ? -26.578 -3.852 -8.844 1 89.38 70 ALA A N 1
ATOM 556 C CA . ALA A 1 70 ? -25.25 -3.391 -8.414 1 89.38 70 ALA A CA 1
ATOM 557 C C . ALA A 1 70 ? -24.516 -4.477 -7.637 1 89.38 70 ALA A C 1
ATOM 559 O O . ALA A 1 70 ? -23.328 -4.695 -7.844 1 89.38 70 ALA A O 1
ATOM 560 N N . GLY A 1 71 ? -25.281 -5.09 -6.734 1 92.06 71 GLY A N 1
ATOM 561 C CA . GLY A 1 71 ? -24.688 -6.191 -5.988 1 92.06 71 GLY A CA 1
ATOM 562 C C . GLY A 1 71 ? -24.266 -7.348 -6.871 1 92.06 71 GLY A C 1
ATOM 563 O O . GLY A 1 71 ? -23.172 -7.895 -6.699 1 92.06 71 GLY A O 1
ATOM 564 N N . PHE A 1 72 ? -25.125 -7.617 -7.871 1 93.38 72 PHE A N 1
ATOM 565 C CA . PHE A 1 72 ? -24.828 -8.68 -8.828 1 93.38 72 PHE A CA 1
ATOM 566 C C . PHE A 1 72 ? -23.578 -8.367 -9.625 1 93.38 72 PHE A C 1
ATOM 568 O O . PHE A 1 72 ? -22.656 -9.195 -9.703 1 93.38 72 PHE A O 1
ATOM 575 N N . ALA A 1 73 ? -23.562 -7.227 -10.109 1 88.75 73 ALA A N 1
ATOM 576 C CA . ALA A 1 73 ? -22.453 -6.816 -10.961 1 88.75 73 ALA A CA 1
ATOM 577 C C . ALA A 1 73 ? -21.156 -6.75 -10.172 1 88.75 73 ALA A C 1
ATOM 579 O O . ALA A 1 73 ? -20.109 -7.254 -10.625 1 88.75 73 ALA A O 1
ATOM 580 N N . PHE A 1 74 ? -21.172 -6.191 -9.039 1 87.19 74 PHE A N 1
ATOM 581 C CA . PHE A 1 74 ? -19.984 -6.016 -8.227 1 87.19 74 PHE A CA 1
ATOM 582 C C . PHE A 1 74 ? -19.406 -7.367 -7.816 1 87.19 74 PHE A C 1
ATOM 584 O O . PHE A 1 74 ? -18.203 -7.605 -7.973 1 87.19 74 PHE A O 1
ATOM 591 N N . THR A 1 75 ? -20.25 -8.227 -7.32 1 90.38 75 THR A N 1
ATOM 592 C CA . THR A 1 75 ? -19.781 -9.516 -6.82 1 90.38 75 THR A CA 1
ATOM 593 C C . THR A 1 75 ? -19.328 -10.414 -7.973 1 90.38 75 THR A C 1
ATOM 595 O O . THR A 1 75 ? -18.375 -11.18 -7.828 1 90.38 75 THR A O 1
ATOM 598 N N . SER A 1 76 ? -20.016 -10.258 -9.094 1 90.81 76 SER A N 1
ATOM 599 C CA . SER A 1 76 ? -19.594 -11.023 -10.266 1 90.81 76 SER A CA 1
ATOM 600 C C . SER A 1 76 ? -18.188 -10.625 -10.703 1 90.81 76 SER A C 1
ATOM 602 O O . SER A 1 76 ? -17.422 -11.461 -11.195 1 90.81 76 SER A O 1
ATOM 604 N N . MET A 1 77 ? -17.906 -9.477 -10.391 1 85.12 77 MET A N 1
ATOM 605 C CA . MET A 1 77 ? -16.609 -8.953 -10.82 1 85.12 77 MET A CA 1
ATOM 606 C C . MET A 1 77 ? -15.516 -9.328 -9.828 1 85.12 77 MET A C 1
ATOM 608 O O . MET A 1 77 ? -14.43 -9.766 -10.219 1 85.12 77 MET A O 1
ATOM 612 N N . ILE A 1 78 ? -15.805 -9.117 -8.594 1 82.25 78 ILE A N 1
ATOM 613 C CA . ILE A 1 78 ? -14.742 -9.297 -7.613 1 82.25 78 ILE A CA 1
ATOM 614 C C . ILE A 1 78 ? -14.719 -10.75 -7.141 1 82.25 78 ILE A C 1
ATOM 616 O O . ILE A 1 78 ? -13.773 -11.18 -6.484 1 82.25 78 ILE A O 1
ATOM 620 N N . GLN A 1 79 ? -15.82 -11.508 -7.438 1 83.5 79 GLN A N 1
ATOM 621 C CA . GLN A 1 79 ? -15.922 -12.93 -7.137 1 83.5 79 GLN A CA 1
ATOM 622 C C . GLN A 1 79 ? -15.727 -13.195 -5.648 1 83.5 79 GLN A C 1
ATOM 624 O O . GLN A 1 79 ? -15.07 -14.164 -5.266 1 83.5 79 GLN A O 1
ATOM 629 N N . SER A 1 80 ? -16.172 -12.211 -4.793 1 82.88 80 SER A N 1
ATOM 630 C CA . SER A 1 80 ? -16.109 -12.328 -3.338 1 82.88 80 SER A CA 1
ATOM 631 C C . SER A 1 80 ? -17.359 -11.766 -2.68 1 82.88 80 SER A C 1
ATOM 633 O O . SER A 1 80 ? -17.562 -10.547 -2.637 1 82.88 80 SER A O 1
ATOM 635 N N . SER A 1 81 ? -18.141 -12.656 -2.148 1 86.69 81 SER A N 1
ATOM 636 C CA . SER A 1 81 ? -19.328 -12.188 -1.435 1 86.69 81 SER A CA 1
ATOM 637 C C . SER A 1 81 ? -18.938 -11.484 -0.136 1 86.69 81 SER A C 1
ATOM 639 O O . SER A 1 81 ? -19.578 -10.492 0.25 1 86.69 81 SER A O 1
ATOM 641 N N . ASP A 1 82 ? -17.875 -11.977 0.53 1 80 82 ASP A N 1
ATOM 642 C CA . ASP A 1 82 ? -17.406 -11.352 1.765 1 80 82 ASP A CA 1
ATOM 643 C C . ASP A 1 82 ? -16.984 -9.906 1.521 1 80 82 ASP A C 1
ATOM 645 O O . ASP A 1 82 ? -17.281 -9.023 2.328 1 80 82 ASP A O 1
ATOM 649 N N . GLY A 1 83 ? -16.234 -9.781 0.415 1 82.56 83 GLY A N 1
ATOM 650 C CA . GLY A 1 83 ? -15.836 -8.438 0.039 1 82.56 83 GLY A CA 1
ATOM 651 C C . GLY A 1 83 ? -17 -7.527 -0.264 1 82.56 83 GLY A C 1
ATOM 652 O O . GLY A 1 83 ? -17.016 -6.359 0.131 1 82.56 83 GLY A O 1
ATOM 653 N N . ALA A 1 84 ? -18 -8.062 -0.928 1 88.38 84 ALA A N 1
ATOM 654 C CA . ALA A 1 84 ? -19.188 -7.297 -1.268 1 88.38 84 ALA A CA 1
ATOM 655 C C . ALA A 1 84 ? -19.969 -6.906 -0.013 1 88.38 84 ALA A C 1
ATOM 657 O O . ALA A 1 84 ? -20.406 -5.762 0.122 1 88.38 84 ALA A O 1
ATOM 658 N N . VAL A 1 85 ? -20.062 -7.809 0.839 1 87.88 85 VAL A N 1
ATOM 659 C CA . VAL A 1 85 ? -20.812 -7.582 2.072 1 87.88 85 VAL A CA 1
ATOM 660 C C . VAL A 1 85 ? -20.078 -6.574 2.949 1 87.88 85 VAL A C 1
ATOM 662 O O . VAL A 1 85 ? -20.688 -5.68 3.529 1 87.88 85 VAL A O 1
ATOM 665 N N . ALA A 1 86 ? -18.797 -6.711 3.062 1 84.75 86 ALA A N 1
ATOM 666 C CA . ALA A 1 86 ? -18 -5.746 3.826 1 84.75 86 ALA A CA 1
ATOM 667 C C . ALA A 1 86 ? -18.172 -4.336 3.266 1 84.75 86 ALA A C 1
ATOM 669 O O . ALA A 1 86 ? -18.266 -3.369 4.023 1 84.75 86 ALA A O 1
ATOM 670 N N . LEU A 1 87 ? -18.172 -4.277 2.01 1 86.38 87 LEU A N 1
ATOM 671 C CA . LEU A 1 87 ? -18.344 -2.988 1.349 1 86.38 87 LEU A CA 1
ATOM 672 C C . LEU A 1 87 ? -19.688 -2.363 1.71 1 86.38 87 LEU A C 1
ATOM 674 O O . LEU A 1 87 ? -19.75 -1.199 2.111 1 86.38 87 LEU A O 1
ATOM 678 N N . ILE A 1 88 ? -20.656 -3.131 1.556 1 89.31 88 ILE A N 1
ATOM 679 C CA . ILE A 1 88 ? -22 -2.58 1.732 1 89.31 88 ILE A CA 1
ATOM 680 C C . ILE A 1 88 ? -22.234 -2.266 3.207 1 89.31 88 ILE A C 1
ATOM 682 O O . ILE A 1 88 ? -22.922 -1.301 3.539 1 89.31 88 ILE A O 1
ATOM 686 N N . MET A 1 89 ? -21.688 -3.061 4.078 1 88.81 89 MET A N 1
ATOM 687 C CA . MET A 1 89 ? -21.75 -2.754 5.504 1 88.81 89 MET A CA 1
ATOM 688 C C . MET A 1 89 ? -21.047 -1.437 5.812 1 88.81 89 MET A C 1
ATOM 690 O O . MET A 1 89 ? -21.531 -0.643 6.621 1 88.81 89 MET A O 1
ATOM 694 N N . GLY A 1 90 ? -19.953 -1.246 5.191 1 86.06 90 GLY A N 1
ATOM 695 C CA . GLY A 1 90 ? -19.234 0.008 5.352 1 86.06 90 GLY A CA 1
ATOM 696 C C . GLY A 1 90 ? -20.016 1.212 4.867 1 86.06 90 GLY A C 1
ATOM 697 O O . GLY A 1 90 ? -20.078 2.24 5.547 1 86.06 90 GLY A O 1
ATOM 698 N N . LEU A 1 91 ? -20.625 1.074 3.729 1 87.94 91 LEU A N 1
ATOM 699 C CA . LEU A 1 91 ? -21.422 2.16 3.156 1 87.94 91 LEU A CA 1
ATOM 700 C C . LEU A 1 91 ? -22.641 2.457 4.016 1 87.94 91 LEU A C 1
ATOM 702 O O . LEU A 1 91 ? -23.031 3.617 4.164 1 87.94 91 LEU A O 1
ATOM 706 N N . LEU A 1 92 ? -23.172 1.442 4.477 1 88.81 92 LEU A N 1
ATOM 707 C CA . LEU A 1 92 ? -24.312 1.598 5.371 1 88.81 92 LEU A CA 1
ATOM 708 C C . LEU A 1 92 ? -23.906 2.311 6.652 1 88.81 92 LEU A C 1
ATOM 710 O O . LEU A 1 92 ? -24.609 3.209 7.121 1 88.81 92 LEU A O 1
ATOM 714 N N . ALA A 1 93 ? -22.828 1.882 7.207 1 85.94 93 ALA A N 1
ATOM 715 C CA . ALA A 1 93 ? -22.312 2.49 8.43 1 85.94 93 ALA A CA 1
ATOM 716 C C . ALA A 1 93 ? -22 3.967 8.219 1 85.94 93 ALA A C 1
ATOM 718 O O . ALA A 1 93 ? -22.188 4.785 9.125 1 85.94 93 ALA A O 1
ATOM 719 N N . ALA A 1 94 ? -21.516 4.273 7.031 1 85.19 94 ALA A N 1
ATOM 720 C CA . ALA A 1 94 ? -21.172 5.648 6.688 1 85.19 94 ALA A CA 1
ATOM 721 C C . ALA A 1 94 ? -22.406 6.434 6.262 1 85.19 94 ALA A C 1
ATOM 723 O O . ALA A 1 94 ? -22.312 7.633 5.984 1 85.19 94 ALA A O 1
ATOM 724 N N . LYS A 1 95 ? -23.531 5.754 6.172 1 85.88 95 LYS A N 1
ATOM 725 C CA . LYS A 1 95 ? -24.812 6.336 5.832 1 85.88 95 LYS A CA 1
ATOM 726 C C . LYS A 1 95 ? -24.828 6.848 4.395 1 85.88 95 LYS A C 1
ATOM 728 O O . LYS A 1 95 ? -25.469 7.859 4.094 1 85.88 95 LYS A O 1
ATOM 733 N N . PHE A 1 96 ? -24.047 6.168 3.592 1 84 96 PHE A N 1
ATOM 734 C CA . PHE A 1 96 ? -24.078 6.477 2.168 1 84 96 PHE A CA 1
ATOM 735 C C . PHE A 1 96 ? -25.266 5.797 1.493 1 84 96 PHE A C 1
ATOM 737 O O . PHE A 1 96 ? -25.703 6.219 0.42 1 84 96 PHE A O 1
ATOM 744 N N . ILE A 1 97 ? -25.734 4.746 2.197 1 86.75 97 ILE A N 1
ATOM 745 C CA . ILE A 1 97 ? -26.875 3.979 1.71 1 86.75 97 ILE A CA 1
ATOM 746 C C . ILE A 1 97 ? -27.797 3.627 2.875 1 86.75 97 ILE A C 1
ATOM 748 O O . ILE A 1 97 ? -27.375 3.605 4.031 1 86.75 97 ILE A O 1
ATOM 752 N N . ASP A 1 98 ? -29.031 3.447 2.541 1 89.38 98 ASP A N 1
ATOM 753 C CA . ASP A 1 98 ? -29.953 3.041 3.602 1 89.38 98 ASP A CA 1
ATOM 754 C C . ASP A 1 98 ? -30.031 1.521 3.707 1 89.38 98 ASP A C 1
ATOM 756 O O . ASP A 1 98 ? -29.438 0.805 2.895 1 89.38 98 ASP A O 1
ATOM 760 N N . LEU A 1 99 ? -30.688 1.097 4.695 1 91.81 99 LEU A N 1
ATOM 761 C CA . LEU A 1 99 ? -30.734 -0.332 4.988 1 91.81 99 LEU A CA 1
ATOM 762 C C . LEU A 1 99 ? -31.406 -1.102 3.859 1 91.81 99 LEU A C 1
ATOM 764 O O . LEU A 1 99 ? -30.969 -2.189 3.49 1 91.81 99 LEU A O 1
ATOM 768 N N . LYS A 1 100 ? -32.531 -0.521 3.369 1 93.56 100 LYS A N 1
ATOM 769 C CA . LYS A 1 100 ? -33.25 -1.171 2.279 1 93.56 100 LYS A CA 1
ATOM 770 C C . LYS A 1 100 ? -32.344 -1.372 1.065 1 93.56 100 LYS A C 1
ATOM 772 O O . LYS A 1 100 ? -32.312 -2.459 0.486 1 93.56 100 LYS A O 1
ATOM 777 N N . GLY A 1 101 ? -31.641 -0.312 0.718 1 91.94 101 GLY A N 1
ATOM 778 C CA . GLY A 1 101 ? -30.703 -0.397 -0.38 1 91.94 101 GLY A CA 1
ATOM 779 C C . GLY A 1 101 ? -29.578 -1.386 -0.123 1 91.94 101 GLY A C 1
ATOM 780 O O . GLY A 1 101 ? -29.156 -2.104 -1.032 1 91.94 101 GLY A O 1
ATOM 781 N N . ALA A 1 102 ? -29.094 -1.437 1.073 1 93.38 102 ALA A N 1
ATOM 782 C CA . ALA A 1 102 ? -28.016 -2.344 1.448 1 93.38 102 ALA A CA 1
ATOM 783 C C . ALA A 1 102 ? -28.453 -3.801 1.341 1 93.38 102 ALA A C 1
ATOM 785 O O . ALA A 1 102 ? -27.703 -4.648 0.857 1 93.38 102 ALA A O 1
ATOM 786 N N . ILE A 1 103 ? -29.641 -4.02 1.773 1 95.25 103 ILE A N 1
ATOM 787 C CA . ILE A 1 103 ? -30.188 -5.375 1.708 1 95.25 103 ILE A CA 1
ATOM 788 C C . ILE A 1 103 ? -30.359 -5.789 0.249 1 95.25 103 ILE A C 1
ATOM 790 O O . ILE A 1 103 ? -30.047 -6.918 -0.127 1 95.25 103 ILE A O 1
ATOM 794 N N . ALA A 1 104 ? -30.875 -4.898 -0.545 1 95 104 ALA A N 1
ATOM 795 C CA . ALA A 1 104 ? -31.031 -5.168 -1.974 1 95 104 ALA A CA 1
ATOM 796 C C . ALA A 1 104 ? -29.688 -5.539 -2.602 1 95 104 ALA A C 1
ATOM 798 O O . ALA A 1 104 ? -29.609 -6.477 -3.396 1 95 104 ALA A O 1
ATOM 799 N N . PHE A 1 105 ? -28.672 -4.816 -2.271 1 93.94 105 PHE A N 1
ATOM 800 C CA . PHE A 1 105 ? -27.328 -5.082 -2.766 1 93.94 105 PHE A CA 1
ATOM 801 C C . PHE A 1 105 ? -26.875 -6.484 -2.377 1 93.94 105 PHE A C 1
ATOM 803 O O . PHE A 1 105 ? -26.297 -7.203 -3.195 1 93.94 105 PHE A O 1
ATOM 810 N N . VAL A 1 106 ? -27.141 -6.891 -1.15 1 94.94 106 VAL A N 1
ATOM 811 C CA . VAL A 1 106 ? -26.734 -8.195 -0.645 1 94.94 106 VAL A CA 1
ATOM 812 C C . VAL A 1 106 ? -27.453 -9.305 -1.421 1 94.94 106 VAL A C 1
ATOM 814 O O . VAL A 1 106 ? -26.844 -10.32 -1.762 1 94.94 106 VAL A O 1
ATOM 817 N N . ILE A 1 107 ? -28.688 -9.078 -1.653 1 95.31 107 ILE A N 1
ATOM 818 C CA . ILE A 1 107 ? -29.469 -10.023 -2.441 1 95.31 107 ILE A CA 1
ATOM 819 C C . ILE A 1 107 ? -28.844 -10.195 -3.82 1 95.31 107 ILE A C 1
ATOM 821 O O . ILE A 1 107 ? -28.656 -11.32 -4.293 1 95.31 107 ILE A O 1
ATOM 825 N N . GLY A 1 108 ? -28.5 -9.125 -4.422 1 94.81 108 GLY A N 1
ATOM 826 C CA . GLY A 1 108 ? -27.812 -9.172 -5.703 1 94.81 108 GLY A CA 1
ATOM 827 C C . GLY A 1 108 ? -26.453 -9.844 -5.637 1 94.81 108 GLY A C 1
ATOM 828 O O . GLY A 1 108 ? -26.078 -10.578 -6.551 1 94.81 108 GLY A O 1
ATOM 829 N N . ALA A 1 109 ? -25.734 -9.562 -4.578 1 94.06 109 ALA A N 1
ATOM 830 C CA . ALA A 1 109 ? -24.422 -10.156 -4.375 1 94.06 109 ALA A CA 1
ATOM 831 C C . ALA A 1 109 ? -24.5 -11.68 -4.332 1 94.06 109 ALA A C 1
ATOM 833 O O . ALA A 1 109 ? -23.609 -12.375 -4.82 1 94.06 109 ALA A O 1
ATOM 834 N N . ASN A 1 110 ? -25.594 -12.172 -3.818 1 93.62 110 ASN A N 1
ATOM 835 C CA . ASN A 1 110 ? -25.812 -13.609 -3.787 1 93.62 110 ASN A CA 1
ATOM 836 C C . ASN A 1 110 ? -25.906 -14.195 -5.195 1 93.62 110 ASN A C 1
ATOM 838 O O . ASN A 1 110 ? -25.344 -15.266 -5.461 1 93.62 110 ASN A O 1
ATOM 842 N N . VAL A 1 111 ? -26.531 -13.492 -5.98 1 95.19 111 VAL A N 1
ATOM 843 C CA . VAL A 1 111 ? -26.641 -13.945 -7.363 1 95.19 111 VAL A CA 1
ATOM 844 C C . VAL A 1 111 ? -25.281 -13.898 -8.039 1 95.19 111 VAL A C 1
ATOM 846 O O . VAL A 1 111 ? -24.922 -14.805 -8.789 1 95.19 111 VAL A O 1
ATOM 849 N N . GLY A 1 112 ? -24.578 -12.852 -7.773 1 94.38 112 GLY A N 1
ATOM 850 C CA . GLY A 1 112 ? -23.25 -12.695 -8.344 1 94.38 112 GLY A CA 1
ATOM 851 C C . GLY A 1 112 ? -22.297 -13.82 -7.965 1 94.38 112 GLY A C 1
ATOM 852 O O . GLY A 1 112 ? -21.484 -14.242 -8.781 1 94.38 112 GLY A O 1
ATOM 853 N N . THR A 1 113 ? -22.391 -14.297 -6.785 1 90.88 113 THR A N 1
ATOM 854 C CA . THR A 1 113 ? -21.531 -15.375 -6.312 1 90.88 113 THR A CA 1
ATOM 855 C C . THR A 1 113 ? -21.734 -16.625 -7.152 1 90.88 113 THR A C 1
ATOM 857 O O . THR A 1 113 ? -20.797 -17.406 -7.348 1 90.88 113 THR A O 1
ATOM 860 N N . ALA A 1 114 ? -22.875 -16.828 -7.695 1 93.25 114 ALA A N 1
ATOM 861 C CA . ALA A 1 114 ? -23.203 -18.016 -8.469 1 93.25 114 ALA A CA 1
ATOM 862 C C . ALA A 1 114 ? -22.531 -17.984 -9.836 1 93.25 114 ALA A C 1
ATOM 864 O O . ALA A 1 114 ? -22.391 -19.016 -10.492 1 93.25 114 ALA A O 1
ATOM 865 N N . THR A 1 115 ? -22.062 -16.859 -10.234 1 91.94 115 THR A N 1
ATOM 866 C CA . THR A 1 115 ? -21.422 -16.766 -11.547 1 91.94 115 THR A CA 1
ATOM 867 C C . THR A 1 115 ? -20.094 -17.516 -11.562 1 91.94 115 THR A C 1
ATOM 869 O O . THR A 1 115 ? -19.672 -17.984 -12.609 1 91.94 115 THR A O 1
ATOM 872 N N . THR A 1 116 ? -19.469 -17.656 -10.414 1 88.69 116 THR A N 1
ATOM 873 C CA . THR A 1 116 ? -18.219 -18.391 -10.328 1 88.69 116 THR A CA 1
ATOM 874 C C . THR A 1 116 ? -18.422 -19.844 -10.766 1 88.69 116 THR A C 1
ATOM 876 O O . THR A 1 116 ? -17.562 -20.422 -11.414 1 88.69 116 THR A O 1
ATOM 879 N N . SER A 1 117 ? -19.594 -20.391 -10.375 1 92.69 117 SER A N 1
ATOM 880 C CA . SER A 1 117 ? -19.859 -21.781 -10.719 1 92.69 117 SER A CA 1
ATOM 881 C C . SER A 1 117 ? -19.984 -21.969 -12.227 1 92.69 117 SER A C 1
ATOM 883 O O . SER A 1 117 ? -19.719 -23.047 -12.758 1 92.69 117 SER A O 1
ATOM 885 N N . ILE A 1 118 ? -20.391 -20.906 -12.875 1 90.69 118 ILE A N 1
ATOM 886 C CA . ILE A 1 118 ? -20.469 -20.938 -14.328 1 90.69 118 ILE A CA 1
ATOM 887 C C . ILE A 1 118 ? -19.062 -21.047 -14.914 1 90.69 118 ILE A C 1
ATOM 889 O O . ILE A 1 118 ? -18.828 -21.812 -15.852 1 90.69 118 ILE A O 1
ATOM 893 N N . ILE A 1 119 ? -18.203 -20.328 -14.352 1 86.38 119 ILE A N 1
ATOM 894 C CA . ILE A 1 119 ? -16.812 -20.328 -14.797 1 86.38 119 ILE A CA 1
ATOM 895 C C . ILE A 1 119 ? -16.219 -21.734 -14.609 1 86.38 119 ILE A C 1
ATOM 897 O O . ILE A 1 119 ? -15.555 -22.25 -15.5 1 86.38 119 ILE A O 1
ATOM 901 N N . VAL A 1 120 ? -16.547 -22.297 -13.523 1 87 120 VAL A N 1
ATOM 902 C CA . VAL A 1 120 ? -16.031 -23.625 -13.211 1 87 120 VAL A CA 1
ATOM 903 C C . VAL A 1 120 ? -16.625 -24.656 -14.18 1 87 120 VAL A C 1
ATOM 905 O O . VAL A 1 120 ? -15.922 -25.531 -14.68 1 87 120 VAL A O 1
ATOM 908 N N . ALA A 1 121 ? -17.906 -24.5 -14.453 1 87.94 121 ALA A N 1
ATOM 909 C CA . ALA A 1 121 ? -18.578 -25.422 -15.367 1 87.94 121 ALA A CA 1
ATOM 910 C C . ALA A 1 121 ? -18.016 -25.297 -16.781 1 87.94 121 ALA A C 1
ATOM 912 O O . ALA A 1 121 ? -17.859 -26.297 -17.484 1 87.94 121 ALA A O 1
ATOM 913 N N . LEU A 1 122 ? -17.781 -24.062 -17.156 1 82.69 122 LEU A N 1
ATOM 914 C CA . LEU A 1 122 ? -17.203 -23.797 -18.469 1 82.69 122 LEU A CA 1
ATOM 915 C C . LEU A 1 122 ? -15.836 -24.453 -18.609 1 82.69 122 LEU A C 1
ATOM 917 O O . LEU A 1 122 ? -15.5 -25 -19.656 1 82.69 122 LEU A O 1
ATOM 921 N N . GLU A 1 123 ? -15.094 -24.375 -17.562 1 76.75 123 GLU A N 1
ATOM 922 C CA . GLU A 1 123 ? -13.766 -24.984 -17.547 1 76.75 123 GLU A CA 1
ATOM 923 C C . GLU A 1 123 ? -13.844 -26.5 -17.688 1 76.75 123 GLU A C 1
ATOM 925 O O . GLU A 1 123 ? -13.062 -27.094 -18.422 1 76.75 123 GLU A O 1
ATOM 930 N N . GLN A 1 124 ? -14.734 -27.078 -17.062 1 71.94 124 GLN A N 1
ATOM 931 C CA . GLN A 1 124 ? -14.867 -28.531 -17.062 1 71.94 124 GLN A CA 1
ATOM 932 C C . GLN A 1 124 ? -15.406 -29.031 -18.406 1 71.94 124 GLN A C 1
ATOM 934 O O . GLN A 1 124 ? -15.031 -30.109 -18.859 1 71.94 124 GLN A O 1
ATOM 939 N N . TYR A 1 125 ? -16.203 -28.141 -18.953 1 68.12 125 TYR A N 1
ATOM 940 C CA . TYR A 1 125 ? -16.859 -28.578 -20.188 1 68.12 125 TYR A CA 1
ATOM 941 C C . TYR A 1 125 ? -15.977 -28.328 -21.391 1 68.12 125 TYR A C 1
ATOM 943 O O . TYR A 1 125 ? -15.781 -29.219 -22.219 1 68.12 125 TYR A O 1
ATOM 951 N N . PHE A 1 126 ? -15.477 -27.109 -21.531 1 65.19 126 PHE A N 1
ATOM 952 C CA . PHE A 1 126 ? -14.734 -26.734 -22.734 1 65.19 126 PHE A CA 1
ATOM 953 C C . PHE A 1 126 ? -13.234 -26.953 -22.531 1 65.19 126 PHE A C 1
ATOM 955 O O . PHE A 1 126 ? -12.453 -26.828 -23.469 1 65.19 126 PHE A O 1
ATOM 962 N N . LYS A 1 127 ? -12.891 -27.391 -21.312 1 65.12 127 LYS A N 1
ATOM 963 C CA . LYS A 1 127 ? -11.477 -27.547 -20.969 1 65.12 127 LYS A CA 1
ATOM 964 C C . LYS A 1 127 ? -10.656 -26.344 -21.438 1 65.12 127 LYS A C 1
ATOM 966 O O . LYS A 1 127 ? -9.617 -26.5 -22.078 1 65.12 127 LYS A O 1
ATOM 971 N N . ILE A 1 128 ? -11.289 -25.188 -21.203 1 61.94 128 ILE A N 1
ATOM 972 C CA . ILE A 1 128 ? -10.781 -23.906 -21.688 1 61.94 128 ILE A CA 1
ATOM 973 C C . ILE A 1 128 ? -9.492 -23.547 -20.953 1 61.94 128 ILE A C 1
ATOM 975 O O . ILE A 1 128 ? -8.734 -22.688 -21.406 1 61.94 128 ILE A O 1
ATOM 979 N N . SER A 1 129 ? -9.203 -24.344 -19.984 1 64.25 129 SER A N 1
ATOM 980 C CA . SER A 1 129 ? -8.039 -24.031 -19.156 1 64.25 129 SER A CA 1
ATOM 981 C C . SER A 1 129 ? -6.766 -23.984 -19.984 1 64.25 129 SER A C 1
ATOM 983 O O . SER A 1 129 ? -5.871 -23.172 -19.719 1 64.25 129 SER A O 1
ATOM 985 N N . ASN A 1 130 ? -6.793 -24.75 -20.969 1 64.81 130 ASN A N 1
ATOM 986 C CA . ASN A 1 130 ? -5.555 -24.766 -21.734 1 64.81 130 ASN A CA 1
ATOM 987 C C . ASN A 1 130 ? -5.27 -23.422 -22.391 1 64.81 130 ASN A C 1
ATOM 989 O O . ASN A 1 130 ? -4.117 -22.984 -22.453 1 64.81 130 ASN A O 1
ATOM 993 N N . TYR A 1 131 ? -6.367 -22.75 -22.672 1 68.44 131 TYR A N 1
ATOM 994 C CA . TYR A 1 131 ? -6.199 -21.438 -23.297 1 68.44 131 TYR A CA 1
ATOM 995 C C . TYR A 1 131 ? -6.047 -20.359 -22.234 1 68.44 131 TYR A C 1
ATOM 997 O O . TYR A 1 131 ? -5.246 -19.438 -22.391 1 68.44 131 TYR A O 1
ATOM 1005 N N . LEU A 1 132 ? -6.684 -20.609 -21.25 1 79.56 132 LEU A N 1
ATOM 1006 C CA . LEU A 1 132 ? -6.742 -19.531 -20.266 1 79.56 132 LEU A CA 1
ATOM 1007 C C . LEU A 1 132 ? -5.504 -19.531 -19.375 1 79.56 132 LEU A C 1
ATOM 1009 O O . LEU A 1 132 ? -5.199 -18.531 -18.719 1 79.56 132 LEU A O 1
ATOM 1013 N N . LEU A 1 133 ? -4.816 -20.672 -19.438 1 84.88 133 LEU A N 1
ATOM 1014 C CA . LEU A 1 133 ? -3.527 -20.688 -18.75 1 84.88 133 LEU A CA 1
ATOM 1015 C C . LEU A 1 133 ? -2.562 -19.688 -19.391 1 84.88 133 LEU A C 1
ATOM 1017 O O . LEU A 1 133 ? -1.617 -19.234 -18.734 1 84.88 133 LEU A O 1
ATOM 1021 N N . MET A 1 134 ? -2.924 -19.328 -20.641 1 87.19 134 MET A N 1
ATOM 1022 C CA . MET A 1 134 ? -2.117 -18.328 -21.344 1 87.19 134 MET A CA 1
ATOM 1023 C C . MET A 1 134 ? -2.203 -16.969 -20.656 1 87.19 134 MET A C 1
ATOM 1025 O O . MET A 1 134 ? -1.292 -16.156 -20.766 1 87.19 134 MET A O 1
ATOM 1029 N N . LEU A 1 135 ? -3.203 -16.812 -19.969 1 91.19 135 LEU A N 1
ATOM 1030 C CA . LEU A 1 135 ? -3.35 -15.555 -19.25 1 91.19 135 LEU A CA 1
ATOM 1031 C C . LEU A 1 135 ? -2.283 -15.422 -18.156 1 91.19 135 LEU A C 1
ATOM 1033 O O . LEU A 1 135 ? -1.856 -14.305 -17.844 1 91.19 135 LEU A O 1
ATOM 1037 N N . CYS A 1 136 ? -1.856 -16.625 -17.609 1 91.38 136 CYS A N 1
ATOM 1038 C CA . CYS A 1 136 ? -0.737 -16.578 -16.688 1 91.38 136 CYS A CA 1
ATOM 1039 C C . CYS A 1 136 ? 0.513 -16.031 -17.359 1 91.38 136 CYS A C 1
ATOM 1041 O O . CYS A 1 136 ? 1.242 -15.234 -16.75 1 91.38 136 CYS A O 1
ATOM 1043 N N . VAL A 1 137 ? 0.644 -16.391 -18.609 1 90.69 137 VAL A N 1
ATOM 1044 C CA . VAL A 1 137 ? 1.837 -16.016 -19.359 1 90.69 137 VAL A CA 1
ATOM 1045 C C . VAL A 1 137 ? 1.751 -14.531 -19.734 1 90.69 137 VAL A C 1
ATOM 1047 O O . VAL A 1 137 ? 2.656 -13.75 -19.438 1 90.69 137 VAL A O 1
ATOM 1050 N N . ILE A 1 138 ? 0.654 -14.172 -20.328 1 92.69 138 ILE A N 1
ATOM 1051 C CA . ILE A 1 138 ? 0.464 -12.805 -20.797 1 92.69 138 ILE A CA 1
ATOM 1052 C C . ILE A 1 138 ? 0.523 -11.836 -19.625 1 92.69 138 ILE A C 1
ATOM 1054 O O . ILE A 1 138 ? 1.259 -10.852 -19.656 1 92.69 138 ILE A O 1
ATOM 1058 N N . GLY A 1 139 ? -0.215 -12.164 -18.578 1 93.62 139 GLY A N 1
ATOM 1059 C CA . GLY A 1 139 ? -0.234 -11.312 -17.406 1 93.62 139 GLY A CA 1
ATOM 1060 C C . GLY A 1 139 ? 1.108 -11.234 -16.703 1 93.62 139 GLY A C 1
ATOM 1061 O O . GLY A 1 139 ? 1.554 -10.156 -16.312 1 93.62 139 GLY A O 1
ATOM 1062 N N . GLY A 1 140 ? 1.715 -12.422 -16.531 1 91.88 140 GLY A N 1
ATOM 1063 C CA . GLY A 1 140 ? 3.023 -12.453 -15.891 1 91.88 140 GLY A CA 1
ATOM 1064 C C . GLY A 1 140 ? 4.062 -11.625 -16.625 1 91.88 140 GLY A C 1
ATOM 1065 O O . GLY A 1 140 ? 4.801 -10.859 -16 1 91.88 140 GLY A O 1
ATOM 1066 N N . PHE A 1 141 ? 4.07 -11.695 -17.906 1 89.44 141 PHE A N 1
ATOM 1067 C CA . PHE A 1 141 ? 5.074 -10.992 -18.688 1 89.44 141 PHE A CA 1
ATOM 1068 C C . PHE A 1 141 ? 4.781 -9.492 -18.719 1 89.44 141 PHE A C 1
ATOM 1070 O O . PHE A 1 141 ? 5.699 -8.672 -18.688 1 89.44 141 PHE A O 1
ATOM 1077 N N . ILE A 1 142 ? 3.547 -9.109 -18.781 1 91.44 142 ILE A N 1
ATOM 1078 C CA . ILE A 1 142 ? 3.199 -7.691 -18.703 1 91.44 142 ILE A CA 1
ATOM 1079 C C . ILE A 1 142 ? 3.668 -7.129 -17.359 1 91.44 142 ILE A C 1
ATOM 1081 O O . ILE A 1 142 ? 4.281 -6.059 -17.312 1 91.44 142 ILE A O 1
ATOM 1085 N N . PHE A 1 143 ? 3.408 -7.836 -16.359 1 89.44 143 PHE A N 1
ATOM 1086 C CA . PHE A 1 143 ? 3.779 -7.418 -15.008 1 89.44 143 PHE A CA 1
ATOM 1087 C C . PHE A 1 143 ? 5.293 -7.266 -14.883 1 89.44 143 PHE A C 1
ATOM 1089 O O . PHE A 1 143 ? 5.777 -6.301 -14.297 1 89.44 143 PHE A O 1
ATOM 1096 N N . LEU A 1 144 ? 5.992 -8.164 -15.461 1 82.19 144 LEU A N 1
ATOM 1097 C CA . LEU A 1 144 ? 7.434 -8.242 -15.25 1 82.19 144 LEU A CA 1
ATOM 1098 C C . LEU A 1 144 ? 8.164 -7.262 -16.172 1 82.19 144 LEU A C 1
ATOM 1100 O O . LEU A 1 144 ? 9.227 -6.738 -15.797 1 82.19 144 LEU A O 1
ATOM 1104 N N . PHE A 1 145 ? 7.633 -6.988 -17.297 1 80.94 145 PHE A N 1
ATOM 1105 C CA . PHE A 1 145 ? 8.406 -6.262 -18.312 1 80.94 145 PHE A CA 1
ATOM 1106 C C . PHE A 1 145 ? 8.008 -4.789 -18.328 1 80.94 145 PHE A C 1
ATOM 1108 O O . PHE A 1 145 ? 8.773 -3.939 -18.781 1 80.94 145 PHE A O 1
ATOM 1115 N N . PHE A 1 146 ? 6.816 -4.512 -17.938 1 81.5 146 PHE A N 1
ATOM 1116 C CA . PHE A 1 146 ? 6.379 -3.123 -17.953 1 81.5 146 PHE A CA 1
ATOM 1117 C C . PHE A 1 146 ? 6.59 -2.48 -16.578 1 81.5 146 PHE A C 1
ATOM 1119 O O . PHE A 1 146 ? 6.309 -3.094 -15.547 1 81.5 146 PHE A O 1
ATOM 1126 N N . LYS A 1 147 ? 7.102 -1.31 -16.594 1 72.5 147 LYS A N 1
ATOM 1127 C CA . LYS A 1 147 ? 7.477 -0.653 -15.352 1 72.5 147 LYS A CA 1
ATOM 1128 C C . LYS A 1 147 ? 6.414 0.354 -14.922 1 72.5 147 LYS A C 1
ATOM 1130 O O . LYS A 1 147 ? 6.344 0.722 -13.742 1 72.5 147 LYS A O 1
ATOM 1135 N N . LYS A 1 148 ? 5.594 0.774 -15.875 1 79.62 148 LYS A N 1
ATOM 1136 C CA . LYS A 1 148 ? 4.543 1.723 -15.516 1 79.62 148 LYS A CA 1
ATOM 1137 C C . LYS A 1 148 ? 3.494 1.066 -14.617 1 79.62 148 LYS A C 1
ATOM 1139 O O . LYS A 1 148 ? 3.107 -0.081 -14.844 1 79.62 148 LYS A O 1
ATOM 1144 N N . GLU A 1 149 ? 3.07 1.711 -13.633 1 78.06 149 GLU A N 1
ATOM 1145 C CA . GLU A 1 149 ? 2.164 1.213 -12.602 1 78.06 149 GLU A CA 1
ATOM 1146 C C . GLU A 1 149 ? 0.88 0.661 -13.211 1 78.06 149 GLU A C 1
ATOM 1148 O O . GLU A 1 149 ? 0.399 -0.401 -12.812 1 78.06 149 GLU A O 1
ATOM 1153 N N . LYS A 1 150 ? 0.365 1.397 -14.203 1 82.06 150 LYS A N 1
ATOM 1154 C CA . LYS A 1 150 ? -0.88 0.969 -14.828 1 82.06 150 LYS A CA 1
ATOM 1155 C C . LYS A 1 150 ? -0.74 -0.425 -15.438 1 82.06 150 LYS A C 1
ATOM 1157 O O . LYS A 1 150 ? -1.609 -1.279 -15.25 1 82.06 150 LYS A O 1
ATOM 1162 N N . TRP A 1 151 ? 0.341 -0.689 -16.047 1 87.88 151 TRP A N 1
ATOM 1163 C CA . TRP A 1 151 ? 0.556 -1.966 -16.719 1 87.88 151 TRP A CA 1
ATOM 1164 C C . TRP A 1 151 ? 0.88 -3.064 -15.719 1 87.88 151 TRP A C 1
ATOM 1166 O O . TRP A 1 151 ? 0.49 -4.219 -15.906 1 87.88 151 TRP A O 1
ATOM 1176 N N . THR A 1 152 ? 1.585 -2.73 -14.711 1 87.81 152 THR A N 1
ATOM 1177 C CA . THR A 1 152 ? 1.9 -3.723 -13.688 1 87.81 152 THR A CA 1
ATOM 1178 C C . THR A 1 152 ? 0.63 -4.203 -12.992 1 87.81 152 THR A C 1
ATOM 1180 O O . THR A 1 152 ? 0.481 -5.395 -12.719 1 87.81 152 THR A O 1
ATOM 1183 N N . LYS A 1 153 ? -0.28 -3.303 -12.773 1 85.88 153 LYS A N 1
ATOM 1184 C CA . LYS A 1 153 ? -1.544 -3.656 -12.141 1 85.88 153 LYS A CA 1
ATOM 1185 C C . LYS A 1 153 ? -2.402 -4.516 -13.062 1 85.88 153 LYS A C 1
ATOM 1187 O O . LYS A 1 153 ? -2.988 -5.512 -12.625 1 85.88 153 LYS A O 1
ATOM 1192 N N . ILE A 1 154 ? -2.438 -4.176 -14.305 1 91.12 154 ILE A N 1
ATOM 1193 C CA . ILE A 1 154 ? -3.217 -4.922 -15.289 1 91.12 154 ILE A CA 1
ATOM 1194 C C . ILE A 1 154 ? -2.609 -6.309 -15.484 1 91.12 154 ILE A C 1
ATOM 1196 O O . ILE A 1 154 ? -3.332 -7.305 -15.578 1 91.12 154 ILE A O 1
ATOM 1200 N N . GLY A 1 155 ? -1.327 -6.328 -15.602 1 93.94 155 GLY A N 1
ATOM 1201 C CA . GLY A 1 155 ? -0.651 -7.609 -15.734 1 93.94 155 GLY A CA 1
ATOM 1202 C C . GLY A 1 155 ? -0.926 -8.555 -14.578 1 93.94 155 GLY A C 1
ATOM 1203 O O . GLY A 1 155 ? -1.18 -9.742 -14.789 1 93.94 155 GLY A O 1
ATOM 1204 N N . PHE A 1 156 ? -0.921 -7.988 -13.406 1 93 156 PHE A N 1
ATOM 1205 C CA . PHE A 1 156 ? -1.186 -8.797 -12.219 1 93 156 PHE A CA 1
ATOM 1206 C C . PHE A 1 156 ? -2.621 -9.305 -12.219 1 93 156 PHE A C 1
ATOM 1208 O O . PHE A 1 156 ? -2.883 -10.438 -11.82 1 93 156 PHE A O 1
ATOM 1215 N N . LEU A 1 157 ? -3.51 -8.477 -12.648 1 92.62 157 LEU A N 1
ATOM 1216 C CA . LEU A 1 157 ? -4.91 -8.875 -12.766 1 92.62 157 LEU A CA 1
ATOM 1217 C C . LEU A 1 157 ? -5.062 -10.039 -13.742 1 92.62 157 LEU A C 1
ATOM 1219 O O . LEU A 1 157 ? -5.684 -11.047 -13.414 1 92.62 157 LEU A O 1
ATOM 1223 N N . ILE A 1 158 ? -4.48 -9.906 -14.883 1 94 158 ILE A N 1
ATOM 1224 C CA . ILE A 1 158 ? -4.574 -10.93 -15.922 1 94 158 ILE A CA 1
ATOM 1225 C C . ILE A 1 158 ? -3.912 -12.211 -15.43 1 94 158 ILE A C 1
ATOM 1227 O O . ILE A 1 158 ? -4.449 -13.305 -15.625 1 94 158 ILE A O 1
ATOM 1231 N N . PHE A 1 159 ? -2.801 -12.086 -14.781 1 94.81 159 PHE A N 1
ATOM 1232 C CA . PHE A 1 159 ? -2.107 -13.227 -14.203 1 94.81 159 PHE A CA 1
ATOM 1233 C C . PHE A 1 159 ? -3 -13.953 -13.203 1 94.81 159 PHE A C 1
ATOM 1235 O O . PHE A 1 159 ? -3.078 -15.188 -13.211 1 94.81 159 PHE A O 1
ATOM 1242 N N . SER A 1 160 ? -3.645 -13.195 -12.367 1 94.06 160 SER A N 1
ATOM 1243 C CA . SER A 1 160 ? -4.508 -13.766 -11.336 1 94.06 160 SER A CA 1
ATOM 1244 C C . SER A 1 160 ? -5.656 -14.555 -11.961 1 94.06 160 SER A C 1
ATOM 1246 O O . SER A 1 160 ? -6.043 -15.609 -11.453 1 94.06 160 SER A O 1
ATOM 1248 N N . ILE A 1 161 ? -6.16 -14.07 -13.062 1 91.81 161 ILE A N 1
ATOM 1249 C CA . ILE A 1 161 ? -7.23 -14.766 -13.766 1 91.81 161 ILE A CA 1
ATOM 1250 C C . ILE A 1 161 ? -6.715 -16.094 -14.297 1 91.81 161 ILE A C 1
ATOM 1252 O O . ILE A 1 161 ? -7.383 -17.125 -14.164 1 91.81 161 ILE A O 1
ATOM 1256 N N . GLY A 1 162 ? -5.594 -16.031 -14.906 1 92.25 162 GLY A N 1
ATOM 1257 C CA . GLY A 1 162 ? -4.984 -17.266 -15.367 1 92.25 162 GLY A CA 1
ATOM 1258 C C . GLY A 1 162 ? -4.754 -18.266 -14.25 1 92.25 162 GLY A C 1
ATOM 1259 O O . GLY A 1 162 ? -4.969 -19.469 -14.43 1 92.25 162 GLY A O 1
ATOM 1260 N N . MET A 1 163 ? -4.352 -17.797 -13.117 1 93.19 163 MET A N 1
ATOM 1261 C CA . MET A 1 163 ? -4.059 -18.656 -11.977 1 93.19 163 MET A CA 1
ATOM 1262 C C . MET A 1 163 ? -5.324 -19.312 -11.445 1 93.19 163 MET A C 1
ATOM 1264 O O . MET A 1 163 ? -5.277 -20.422 -10.914 1 93.19 163 MET A O 1
ATOM 1268 N N . ILE A 1 164 ? -6.445 -18.641 -11.57 1 91.25 164 ILE A N 1
ATOM 1269 C CA . ILE A 1 164 ? -7.715 -19.25 -11.195 1 91.25 164 ILE A CA 1
ATOM 1270 C C . ILE A 1 164 ? -7.914 -20.562 -11.969 1 91.25 164 ILE A C 1
ATOM 1272 O O . ILE A 1 164 ? -8.219 -21.594 -11.375 1 91.25 164 ILE A O 1
ATOM 1276 N N . PHE A 1 165 ? -7.637 -20.484 -13.211 1 88.88 165 PHE A N 1
ATOM 1277 C CA . PHE A 1 165 ? -7.832 -21.656 -14.062 1 88.88 165 PHE A CA 1
ATOM 1278 C C . PHE A 1 165 ? -6.773 -22.719 -13.773 1 88.88 165 PHE A C 1
ATOM 1280 O O . PHE A 1 165 ? -7.047 -23.906 -13.875 1 88.88 165 PHE A O 1
ATOM 1287 N N . LEU A 1 166 ? -5.617 -22.234 -13.422 1 89 166 LEU A N 1
ATOM 1288 C CA . LEU A 1 166 ? -4.605 -23.203 -12.992 1 89 166 LEU A CA 1
ATOM 1289 C C . LEU A 1 166 ? -5.059 -23.953 -11.75 1 89 166 LEU A C 1
ATOM 1291 O O . LEU A 1 166 ? -4.898 -25.172 -11.664 1 89 166 LEU A O 1
ATOM 1295 N N . GLY A 1 167 ? -5.566 -23.25 -10.812 1 89.81 167 GLY A N 1
ATOM 1296 C CA . GLY A 1 167 ? -6.105 -23.875 -9.617 1 89.81 167 GLY A CA 1
ATOM 1297 C C . GLY A 1 167 ? -7.215 -24.875 -9.914 1 89.81 167 GLY A C 1
ATOM 1298 O O . GLY A 1 167 ? -7.238 -25.969 -9.344 1 89.81 167 GLY A O 1
ATOM 1299 N N . LEU A 1 168 ? -8.07 -24.5 -10.812 1 87.38 168 LEU A N 1
ATOM 1300 C CA . LEU A 1 168 ? -9.18 -25.375 -11.188 1 87.38 168 LEU A CA 1
ATOM 1301 C C . LEU A 1 168 ? -8.672 -26.641 -11.883 1 87.38 168 LEU A C 1
ATOM 1303 O O . LEU A 1 168 ? -9.219 -27.719 -11.695 1 87.38 168 LEU A O 1
ATOM 1307 N N . LYS A 1 169 ? -7.68 -26.406 -12.656 1 85.62 169 LYS A N 1
ATOM 1308 C CA . LYS A 1 169 ? -7.086 -27.562 -13.336 1 85.62 169 LYS A CA 1
ATOM 1309 C C . LYS A 1 169 ? -6.461 -28.531 -12.344 1 85.62 169 LYS A C 1
ATOM 1311 O O . LYS A 1 169 ? -6.617 -29.75 -12.469 1 85.62 169 LYS A O 1
ATOM 1316 N N . ILE A 1 170 ? -5.773 -28 -11.406 1 85.12 170 ILE A N 1
ATOM 1317 C CA . ILE A 1 170 ? -5.164 -28.828 -10.375 1 85.12 170 ILE A CA 1
ATOM 1318 C C . ILE A 1 170 ? -6.254 -29.531 -9.578 1 85.12 170 ILE A C 1
ATOM 1320 O O . ILE A 1 170 ? -6.152 -30.734 -9.305 1 85.12 170 ILE A O 1
ATOM 1324 N N . LEU A 1 171 ? -7.273 -28.844 -9.258 1 85.81 171 LEU A N 1
ATOM 1325 C CA . LEU A 1 171 ? -8.391 -29.406 -8.508 1 85.81 171 LEU A CA 1
ATOM 1326 C C . LEU A 1 171 ? -9.055 -30.531 -9.281 1 85.81 171 LEU A C 1
ATOM 1328 O O . LEU A 1 171 ? -9.328 -31.594 -8.727 1 85.81 171 LEU A O 1
ATOM 1332 N N . GLY A 1 172 ? -9.352 -30.281 -10.523 1 83.62 172 GLY A N 1
ATOM 1333 C CA . GLY A 1 172 ? -9.938 -31.312 -11.367 1 83.62 172 GLY A CA 1
ATOM 1334 C C . GLY A 1 172 ? -9.102 -32.562 -11.453 1 83.62 172 GLY A C 1
ATOM 1335 O O . GLY A 1 172 ? -9.625 -33.688 -11.367 1 83.62 172 GLY A O 1
ATOM 1336 N N . SER A 1 173 ? -7.824 -32.344 -11.539 1 81.25 173 SER A N 1
ATOM 1337 C CA . SER A 1 173 ? -6.91 -33.469 -11.609 1 81.25 173 SER A CA 1
ATOM 1338 C C . SER A 1 173 ? -6.852 -34.25 -10.281 1 81.25 173 SER A C 1
ATOM 1340 O O . SER A 1 173 ? -6.758 -35.469 -10.266 1 81.25 173 SER A O 1
ATOM 1342 N N . ALA A 1 174 ? -6.879 -33.531 -9.258 1 83.94 174 ALA A N 1
ATOM 1343 C CA . ALA A 1 174 ? -6.836 -34.125 -7.93 1 83.94 174 ALA A CA 1
ATOM 1344 C C . ALA A 1 174 ? -8.078 -35 -7.676 1 83.94 174 ALA A C 1
ATOM 1346 O O . ALA A 1 174 ? -7.973 -36.094 -7.133 1 83.94 174 ALA A O 1
ATOM 1347 N N . VAL A 1 175 ? -9.195 -34.5 -8.047 1 85.69 175 VAL A N 1
ATOM 1348 C CA . VAL A 1 175 ? -10.461 -35.188 -7.836 1 85.69 175 VAL A CA 1
ATOM 1349 C C . VAL A 1 175 ? -10.484 -36.469 -8.672 1 85.69 175 VAL A C 1
ATOM 1351 O O . VAL A 1 175 ? -10.977 -37.5 -8.219 1 85.69 175 VAL A O 1
ATOM 1354 N N . LYS A 1 176 ? -9.938 -36.375 -9.828 1 83.25 176 LYS A N 1
ATOM 1355 C CA . LYS A 1 176 ? -9.867 -37.562 -10.688 1 83.25 176 LYS A CA 1
ATOM 1356 C C . LYS A 1 176 ? -9.078 -38.688 -10.016 1 83.25 176 LYS A C 1
ATOM 1358 O O . LYS A 1 176 ? -9.445 -39.844 -10.117 1 83.25 176 LYS A O 1
ATOM 1363 N N . VAL A 1 177 ? -8.094 -38.281 -9.32 1 81.62 177 VAL A N 1
ATOM 1364 C CA . VAL A 1 177 ? -7.266 -39.25 -8.609 1 81.62 177 VAL A CA 1
ATOM 1365 C C . VAL A 1 177 ? -8.039 -39.812 -7.41 1 81.62 177 VAL A C 1
ATOM 1367 O O . VAL A 1 177 ? -8.016 -41 -7.156 1 81.62 177 VAL A O 1
ATOM 1370 N N . LEU A 1 178 ? -8.719 -39.031 -6.746 1 85.56 178 LEU A N 1
ATOM 1371 C CA . LEU A 1 178 ? -9.414 -39.406 -5.527 1 85.56 178 LEU A CA 1
ATOM 1372 C C . LEU A 1 178 ? -10.586 -40.344 -5.84 1 85.56 178 LEU A C 1
ATOM 1374 O O . LEU A 1 178 ? -10.852 -41.281 -5.09 1 85.56 178 LEU A O 1
ATOM 1378 N N . ILE A 1 179 ? -11.242 -40.094 -6.906 1 86.81 179 ILE A N 1
ATOM 1379 C CA . ILE A 1 179 ? -12.438 -40.844 -7.25 1 86.81 179 ILE A CA 1
ATOM 1380 C C . ILE A 1 179 ? -12.039 -42.281 -7.613 1 86.81 179 ILE A C 1
ATOM 1382 O O . ILE A 1 179 ? -12.852 -43.219 -7.523 1 86.81 179 ILE A O 1
ATOM 1386 N N . GLN A 1 180 ? -10.789 -42.406 -8.008 1 83.38 180 GLN A N 1
ATOM 1387 C CA . GLN A 1 180 ? -10.289 -43.719 -8.344 1 83.38 180 GLN A CA 1
ATOM 1388 C C . GLN A 1 180 ? -9.992 -44.531 -7.09 1 83.38 180 GLN A C 1
ATOM 1390 O O . GLN A 1 180 ? -9.867 -45.75 -7.148 1 83.38 180 GLN A O 1
ATOM 1395 N N . SER A 1 181 ? -9.914 -43.844 -5.977 1 83.81 181 SER A N 1
ATOM 1396 C CA . SER A 1 181 ? -9.742 -44.531 -4.695 1 83.81 181 SER A CA 1
ATOM 1397 C C . SER A 1 181 ? -11.062 -45.094 -4.184 1 83.81 181 SER A C 1
ATOM 1399 O O . SER A 1 181 ? -12.039 -44.344 -4.039 1 83.81 181 SER A O 1
ATOM 1401 N N . PRO A 1 182 ? -11.062 -46.344 -3.859 1 83.38 182 PRO A N 1
ATOM 1402 C CA . PRO A 1 182 ? -12.312 -46.969 -3.373 1 83.38 182 PRO A CA 1
ATOM 1403 C C . PRO A 1 182 ? -12.789 -46.344 -2.064 1 83.38 182 PRO A C 1
ATOM 1405 O O . PRO A 1 182 ? -14 -46.188 -1.858 1 83.38 182 PRO A O 1
ATOM 1408 N N . VAL A 1 183 ? -11.875 -46 -1.205 1 81.88 183 VAL A N 1
ATOM 1409 C CA . VAL A 1 183 ? -12.234 -45.406 0.083 1 81.88 183 VAL A CA 1
ATOM 1410 C C . VAL A 1 183 ? -12.984 -44.094 -0.137 1 81.88 183 VAL A C 1
ATOM 1412 O O . VAL A 1 183 ? -14.023 -43.844 0.476 1 81.88 183 VAL A O 1
ATOM 1415 N N . PHE A 1 184 ? -12.5 -43.312 -0.979 1 84.88 184 PHE A N 1
ATOM 1416 C CA . PHE A 1 184 ? -13.109 -42.031 -1.255 1 84.88 184 PHE A CA 1
ATOM 1417 C C . PHE A 1 184 ? -14.438 -42.188 -1.979 1 84.88 184 PHE A C 1
ATOM 1419 O O . PHE A 1 184 ? -15.43 -41.562 -1.615 1 84.88 184 PHE A O 1
ATOM 1426 N N . SER A 1 185 ? -14.422 -43.031 -2.971 1 86.56 185 SER A N 1
ATOM 1427 C CA . SER A 1 185 ? -15.633 -43.25 -3.754 1 86.56 185 SER A CA 1
ATOM 1428 C C . SER A 1 185 ? -16.75 -43.812 -2.895 1 86.56 185 SER A C 1
ATOM 1430 O O . SER A 1 185 ? -17.922 -43.438 -3.041 1 86.56 185 SER A O 1
ATOM 1432 N N . ASP A 1 186 ? -16.391 -44.656 -1.998 1 85.12 186 ASP A N 1
ATOM 1433 C CA . ASP A 1 186 ? -17.375 -45.281 -1.115 1 85.12 186 ASP A CA 1
ATOM 1434 C C . ASP A 1 186 ? -17.953 -44.25 -0.139 1 85.12 186 ASP A C 1
ATOM 1436 O O . ASP A 1 186 ? -19.141 -44.281 0.182 1 85.12 186 ASP A O 1
ATOM 1440 N N . PHE A 1 187 ? -17.125 -43.438 0.333 1 83.25 187 PHE A N 1
ATOM 1441 C CA . PHE A 1 187 ? -17.562 -42.406 1.237 1 83.25 187 PHE A CA 1
ATOM 1442 C C . PHE A 1 187 ? -18.578 -41.469 0.555 1 83.25 187 PHE A C 1
ATOM 1444 O O . PHE A 1 187 ? -19.625 -41.156 1.128 1 83.25 187 PHE A O 1
ATOM 1451 N N . ILE A 1 188 ? -18.344 -41.062 -0.646 1 87.44 188 ILE A N 1
ATOM 1452 C CA . ILE A 1 188 ? -19.219 -40.156 -1.381 1 87.44 188 ILE A CA 1
ATOM 1453 C C . ILE A 1 188 ? -20.516 -40.875 -1.729 1 87.44 188 ILE A C 1
ATOM 1455 O O . ILE A 1 188 ? -21.609 -40.312 -1.639 1 87.44 188 ILE A O 1
ATOM 1459 N N . LYS A 1 189 ? -20.359 -42.094 -2.092 1 85.75 189 LYS A N 1
ATOM 1460 C CA . LYS A 1 189 ? -21.531 -42.875 -2.465 1 85.75 189 LYS A CA 1
ATOM 1461 C C . LYS A 1 189 ? -22.5 -43 -1.288 1 85.75 189 LYS A C 1
ATOM 1463 O O . LYS A 1 189 ? -23.719 -43.031 -1.473 1 85.75 189 LYS A O 1
ATOM 1468 N N . LYS A 1 190 ? -21.906 -43.125 -0.217 1 83.31 190 LYS A N 1
ATOM 1469 C CA . LYS A 1 190 ? -22.719 -43.312 0.981 1 83.31 190 LYS A CA 1
ATOM 1470 C C . LYS A 1 190 ? -23.594 -42.062 1.228 1 83.31 190 LYS A C 1
ATOM 1472 O O . LYS A 1 190 ? -24.734 -42.219 1.666 1 83.31 190 LYS A O 1
ATOM 1477 N N . PHE A 1 191 ? -23.156 -40.938 0.833 1 83.44 191 PHE A N 1
ATOM 1478 C CA . PHE A 1 191 ? -23.875 -39.719 1.146 1 83.44 191 PHE A CA 1
ATOM 1479 C C . PHE A 1 191 ? -24.312 -39 -0.128 1 83.44 191 PHE A C 1
ATOM 1481 O O . PHE A 1 191 ? -24.984 -37.969 -0.07 1 83.44 191 PHE A O 1
ATOM 1488 N N . GLY A 1 192 ? -24.016 -39.594 -1.225 1 89.38 192 GLY A N 1
ATOM 1489 C CA . GLY A 1 192 ? -24.312 -38.969 -2.504 1 89.38 192 GLY A CA 1
ATOM 1490 C C . GLY A 1 192 ? -25.422 -39.656 -3.27 1 89.38 192 GLY A C 1
ATOM 1491 O O . GLY A 1 192 ? -25.547 -39.469 -4.48 1 89.38 192 GLY A O 1
ATOM 1492 N N . GLN A 1 193 ? -26.172 -40.438 -2.523 1 89.19 193 GLN A N 1
ATOM 1493 C CA . GLN A 1 193 ? -27.266 -41.188 -3.158 1 89.19 193 GLN A CA 1
ATOM 1494 C C . GLN A 1 193 ? -28.469 -40.281 -3.406 1 89.19 193 GLN A C 1
ATOM 1496 O O . GLN A 1 193 ? -28.547 -39.156 -2.863 1 89.19 193 GLN A O 1
ATOM 1501 N N . ASP A 1 194 ? -29.328 -40.75 -4.246 1 90.56 194 ASP A N 1
ATOM 1502 C CA . ASP A 1 194 ? -30.562 -40 -4.531 1 90.56 194 ASP A CA 1
ATOM 1503 C C . ASP A 1 194 ? -31.656 -40.344 -3.52 1 90.56 194 ASP A C 1
ATOM 1505 O O . ASP A 1 194 ? -32.594 -41.031 -3.84 1 90.56 194 ASP A O 1
ATOM 1509 N N . SER A 1 195 ? -31.5 -39.906 -2.303 1 92 195 SER A N 1
ATOM 1510 C CA . SER A 1 195 ? -32.438 -40.094 -1.211 1 92 195 SER A CA 1
ATOM 1511 C C . SER A 1 195 ? -32.562 -38.844 -0.34 1 92 195 SER A C 1
ATOM 1513 O O . SER A 1 195 ? -31.625 -38.031 -0.293 1 92 195 SER A O 1
ATOM 1515 N N . ALA A 1 196 ? -33.656 -38.75 0.354 1 92.38 196 ALA A N 1
ATOM 1516 C CA . ALA A 1 196 ? -33.906 -37.594 1.208 1 92.38 196 ALA A CA 1
ATOM 1517 C C . ALA A 1 196 ? -32.875 -37.5 2.322 1 92.38 196 ALA A C 1
ATOM 1519 O O . ALA A 1 196 ? -32.375 -36.406 2.646 1 92.38 196 ALA A O 1
ATOM 1520 N N . SER A 1 197 ? -32.562 -38.594 2.863 1 92.69 197 SER A N 1
ATOM 1521 C CA . SER A 1 197 ? -31.562 -38.625 3.943 1 92.69 197 SER A CA 1
ATOM 1522 C C . SER A 1 197 ? -30.188 -38.188 3.459 1 92.69 197 SER A C 1
ATOM 1524 O O . SER A 1 197 ? -29.516 -37.406 4.121 1 92.69 197 SER A O 1
ATOM 1526 N N . SER A 1 198 ? -29.797 -38.688 2.318 1 94 198 SER A N 1
ATOM 1527 C CA . SER A 1 198 ? -28.516 -38.312 1.742 1 94 198 SER A CA 1
ATOM 1528 C C . SER A 1 198 ? -28.469 -36.844 1.38 1 94 198 SER A C 1
ATOM 1530 O O . SER A 1 198 ? -27.438 -36.188 1.502 1 94 198 SER A O 1
ATOM 1532 N N . ASN A 1 199 ? -29.609 -36.344 0.903 1 95.81 199 ASN A N 1
ATOM 1533 C CA . ASN A 1 199 ? -29.688 -34.906 0.55 1 95.81 199 ASN A CA 1
ATOM 1534 C C . ASN A 1 199 ? -29.484 -34.031 1.767 1 95.81 199 ASN A C 1
ATOM 1536 O O . ASN A 1 199 ? -28.719 -33.062 1.699 1 95.81 199 ASN A O 1
ATOM 1540 N N . TRP A 1 200 ? -30.062 -34.344 2.859 1 96.12 200 TRP A N 1
ATOM 1541 C CA . TRP A 1 200 ? -29.938 -33.531 4.066 1 96.12 200 TRP A CA 1
ATOM 1542 C C . TRP A 1 200 ? -28.516 -33.625 4.633 1 96.12 200 TRP A C 1
ATOM 1544 O O . TRP A 1 200 ? -27.969 -32.625 5.125 1 96.12 200 TRP A O 1
ATOM 1554 N N . ILE A 1 201 ? -27.953 -34.781 4.582 1 95.56 201 ILE A N 1
ATOM 1555 C CA . ILE A 1 201 ? -26.578 -34.938 5.043 1 95.56 201 ILE A CA 1
ATOM 1556 C C . ILE A 1 201 ? -25.641 -34.094 4.188 1 95.56 201 ILE A C 1
ATOM 1558 O O . ILE A 1 201 ? -24.75 -33.438 4.715 1 95.56 201 ILE A O 1
ATOM 1562 N N . SER A 1 202 ? -25.875 -34.188 2.869 1 96.06 202 SER A N 1
ATOM 1563 C CA . SER A 1 202 ? -25.094 -33.375 1.945 1 96.06 202 SER A CA 1
ATOM 1564 C C . SER A 1 202 ? -25.25 -31.891 2.248 1 96.06 202 SER A C 1
ATOM 1566 O O . SER A 1 202 ? -24.266 -31.156 2.244 1 96.06 202 SER A O 1
ATOM 1568 N N . PHE A 1 203 ? -26.438 -31.516 2.541 1 96.81 203 PHE A N 1
ATOM 1569 C CA . PHE A 1 203 ? -26.766 -30.125 2.842 1 96.81 203 PHE A CA 1
ATOM 1570 C C . PHE A 1 203 ? -25.984 -29.641 4.066 1 96.81 203 PHE A C 1
ATOM 1572 O O . PHE A 1 203 ? -25.297 -28.625 4.008 1 96.81 203 PHE A O 1
ATOM 1579 N N . PHE A 1 204 ? -26 -30.344 5.168 1 96.69 204 PHE A N 1
ATOM 1580 C CA . PHE A 1 204 ? -25.344 -29.938 6.41 1 96.69 204 PHE A CA 1
ATOM 1581 C C . PHE A 1 204 ? -23.828 -30.047 6.285 1 96.69 204 PHE A C 1
ATOM 1583 O O . PHE A 1 204 ? -23.094 -29.234 6.844 1 96.69 204 PHE A O 1
ATOM 1590 N N . PHE A 1 205 ? -23.406 -31.062 5.609 1 95.06 205 PHE A N 1
ATOM 1591 C CA . PHE A 1 205 ? -21.969 -31.188 5.355 1 95.06 205 PHE A CA 1
ATOM 1592 C C . PHE A 1 205 ? -21.438 -29.953 4.621 1 95.06 205 PHE A C 1
ATOM 1594 O O . PHE A 1 205 ? -20.391 -29.422 4.973 1 95.06 205 PHE A O 1
ATOM 1601 N N . SER A 1 206 ? -22.203 -29.547 3.643 1 96.44 206 SER A N 1
ATOM 1602 C CA . SER A 1 206 ? -21.781 -28.422 2.818 1 96.44 206 SER A CA 1
ATOM 1603 C C . SER A 1 206 ? -21.781 -27.109 3.615 1 96.44 206 SER A C 1
ATOM 1605 O O . SER A 1 206 ? -20.938 -26.25 3.412 1 96.44 206 SER A O 1
ATOM 1607 N N . ILE A 1 207 ? -22.766 -26.953 4.523 1 96.19 207 ILE A N 1
ATOM 1608 C CA . ILE A 1 207 ? -22.781 -25.797 5.398 1 96.19 207 ILE A CA 1
ATOM 1609 C C . ILE A 1 207 ? -21.484 -25.734 6.199 1 96.19 207 ILE A C 1
ATOM 1611 O O . ILE A 1 207 ? -20.828 -24.703 6.242 1 96.19 207 ILE A O 1
ATOM 1615 N N . ALA A 1 208 ? -21.156 -26.828 6.734 1 95 208 ALA A N 1
ATOM 1616 C CA . ALA A 1 208 ? -19.969 -26.906 7.594 1 95 208 ALA A CA 1
ATOM 1617 C C . ALA A 1 208 ? -18.688 -26.672 6.793 1 95 208 ALA A C 1
ATOM 1619 O O . ALA A 1 208 ? -17.812 -25.906 7.223 1 95 208 ALA A O 1
ATOM 1620 N N . LEU A 1 209 ? -18.625 -27.297 5.633 1 92.94 209 LEU A N 1
ATOM 1621 C CA . LEU A 1 209 ? -17.422 -27.188 4.82 1 92.94 209 LEU A CA 1
ATOM 1622 C C . LEU A 1 209 ? -17.234 -25.766 4.312 1 92.94 209 LEU A C 1
ATOM 1624 O O . LEU A 1 209 ? -16.125 -25.234 4.32 1 92.94 209 LEU A O 1
ATOM 1628 N N . THR A 1 210 ? -18.312 -25.156 3.883 1 93.25 210 THR A N 1
ATOM 1629 C CA . THR A 1 210 ? -18.25 -23.797 3.355 1 93.25 210 THR A CA 1
ATOM 1630 C C . THR A 1 210 ? -17.953 -22.797 4.469 1 93.25 210 THR A C 1
ATOM 1632 O O . THR A 1 210 ? -17.219 -21.828 4.258 1 93.25 210 THR A O 1
ATOM 1635 N N . ALA A 1 211 ? -18.516 -23.078 5.633 1 90.38 211 ALA A N 1
ATOM 1636 C CA . ALA A 1 211 ? -18.188 -22.234 6.781 1 90.38 211 ALA A CA 1
ATOM 1637 C C . ALA A 1 211 ? -16.703 -22.297 7.121 1 90.38 211 ALA A C 1
ATOM 1639 O O . ALA A 1 211 ? -16.109 -21.297 7.516 1 90.38 211 ALA A O 1
ATOM 1640 N N . LEU A 1 212 ? -16.188 -23.422 6.945 1 85.69 212 LEU A N 1
ATOM 1641 C CA . LEU A 1 212 ? -14.781 -23.625 7.25 1 85.69 212 LEU A CA 1
ATOM 1642 C C . LEU A 1 212 ? -13.898 -22.906 6.238 1 85.69 212 LEU A C 1
ATOM 1644 O O . LEU A 1 212 ? -12.953 -22.219 6.613 1 85.69 212 LEU A O 1
ATOM 1648 N N . PHE A 1 213 ? -14.258 -23.062 4.949 1 84.19 213 PHE A N 1
ATOM 1649 C CA . PHE A 1 213 ? -13.445 -22.469 3.895 1 84.19 213 PHE A CA 1
ATOM 1650 C C . PHE A 1 213 ? -13.781 -20.984 3.711 1 84.19 213 PHE A C 1
ATOM 1652 O O . PHE A 1 213 ? -13.031 -20.25 3.07 1 84.19 213 PHE A O 1
ATOM 1659 N N . GLN A 1 214 ? -14.953 -20.625 4.234 1 82.12 214 GLN A N 1
ATOM 1660 C CA . GLN A 1 214 ? -15.453 -19.266 4.098 1 82.12 214 GLN A CA 1
ATOM 1661 C C . GLN A 1 214 ? -15.547 -18.859 2.629 1 82.12 214 GLN A C 1
ATOM 1663 O O . GLN A 1 214 ? -15.234 -17.719 2.273 1 82.12 214 GLN A O 1
ATOM 1668 N N . SER A 1 215 ? -15.844 -19.844 1.797 1 87.62 215 SER A N 1
ATOM 1669 C CA . SER A 1 215 ? -15.984 -19.609 0.363 1 87.62 215 SER A CA 1
ATOM 1670 C C . SER A 1 215 ? -16.922 -20.641 -0.268 1 87.62 215 SER A C 1
ATOM 1672 O O . SER A 1 215 ? -16.562 -21.812 -0.39 1 87.62 215 SER A O 1
ATOM 1674 N N . SER A 1 216 ? -18.016 -20.203 -0.704 1 92.62 216 SER A N 1
ATOM 1675 C CA . SER A 1 216 ? -18.906 -21.125 -1.405 1 92.62 216 SER A CA 1
ATOM 1676 C C . SER A 1 216 ? -18.391 -21.438 -2.807 1 92.62 216 SER A C 1
ATOM 1678 O O . SER A 1 216 ? -18.609 -22.531 -3.33 1 92.62 216 SER A O 1
ATOM 1680 N N . SER A 1 217 ? -17.625 -20.453 -3.408 1 89.44 217 SER A N 1
ATOM 1681 C CA . SER A 1 217 ? -17.047 -20.672 -4.73 1 89.44 217 SER A CA 1
ATOM 1682 C C . SER A 1 217 ? -16.109 -21.875 -4.727 1 89.44 217 SER A C 1
ATOM 1684 O O . SER A 1 217 ? -16.141 -22.703 -5.645 1 89.44 217 SER A O 1
ATOM 1686 N N . ALA A 1 218 ? -15.32 -21.969 -3.658 1 89 218 ALA A N 1
ATOM 1687 C CA . ALA A 1 218 ? -14.367 -23.062 -3.535 1 89 218 ALA A CA 1
ATOM 1688 C C . ALA A 1 218 ? -15.094 -24.391 -3.336 1 89 218 ALA A C 1
ATOM 1690 O O . ALA A 1 218 ? -14.766 -25.391 -3.988 1 89 218 ALA A O 1
ATOM 1691 N N . THR A 1 219 ? -16.078 -24.438 -2.494 1 93.31 219 THR A N 1
ATOM 1692 C CA . THR A 1 219 ? -16.766 -25.688 -2.18 1 93.31 219 THR A CA 1
ATOM 1693 C C . THR A 1 219 ? -17.578 -26.172 -3.375 1 93.31 219 THR A C 1
ATOM 1695 O O . THR A 1 219 ? -17.578 -27.359 -3.699 1 93.31 219 THR A O 1
ATOM 1698 N N . ILE A 1 220 ? -18.234 -25.266 -4.008 1 94.88 220 ILE A N 1
ATOM 1699 C CA . ILE A 1 220 ? -19.062 -25.641 -5.145 1 94.88 220 ILE A CA 1
ATOM 1700 C C . ILE A 1 220 ? -18.172 -26.125 -6.289 1 94.88 220 ILE A C 1
ATOM 1702 O O . ILE A 1 220 ? -18.531 -27.062 -7.008 1 94.88 220 ILE A O 1
ATOM 1706 N N . ALA A 1 221 ? -17.016 -25.5 -6.406 1 92.06 221 ALA A N 1
ATOM 1707 C CA . ALA A 1 221 ? -16.062 -25.969 -7.414 1 92.06 221 ALA A CA 1
ATOM 1708 C C . ALA A 1 221 ? -15.664 -27.422 -7.156 1 92.06 221 ALA A C 1
ATOM 1710 O O . ALA A 1 221 ? -15.547 -28.219 -8.094 1 92.06 221 ALA A O 1
ATOM 1711 N N . ILE A 1 222 ? -15.516 -27.766 -5.934 1 91.44 222 ILE A N 1
ATOM 1712 C CA . ILE A 1 222 ? -15.18 -29.125 -5.547 1 91.44 222 ILE A CA 1
ATOM 1713 C C . ILE A 1 222 ? -16.328 -30.062 -5.93 1 91.44 222 ILE A C 1
ATOM 1715 O O . ILE A 1 222 ? -16.094 -31.125 -6.512 1 91.44 222 ILE A O 1
ATOM 1719 N N . TYR A 1 223 ? -17.516 -29.703 -5.625 1 94.5 223 TYR A N 1
ATOM 1720 C CA . TYR A 1 223 ? -18.688 -30.531 -5.922 1 94.5 223 TYR A CA 1
ATOM 1721 C C . TYR A 1 223 ? -18.844 -30.734 -7.422 1 94.5 223 TYR A C 1
ATOM 1723 O O . TYR A 1 223 ? -19.188 -31.828 -7.879 1 94.5 223 TYR A O 1
ATOM 1731 N N . GLN A 1 224 ? -18.578 -29.688 -8.133 1 93.31 224 GLN A N 1
ATOM 1732 C CA . GLN A 1 224 ? -18.672 -29.766 -9.586 1 93.31 224 GLN A CA 1
ATOM 1733 C C . GLN A 1 224 ? -17.609 -30.719 -10.148 1 93.31 224 GLN A C 1
ATOM 1735 O O . GLN A 1 224 ? -17.891 -31.469 -11.078 1 93.31 224 GLN A O 1
ATOM 1740 N N . ALA A 1 225 ? -16.453 -30.641 -9.594 1 88.94 225 ALA A N 1
ATOM 1741 C CA . ALA A 1 225 ? -15.383 -31.531 -10.039 1 88.94 225 ALA A CA 1
ATOM 1742 C C . ALA A 1 225 ? -15.734 -33 -9.734 1 88.94 225 ALA A C 1
ATOM 1744 O O . ALA A 1 225 ? -15.523 -33.875 -10.57 1 88.94 225 ALA A O 1
ATOM 1745 N N . ILE A 1 226 ? -16.328 -33.219 -8.602 1 90.62 226 ILE A N 1
ATOM 1746 C CA . ILE A 1 226 ? -16.641 -34.594 -8.164 1 90.62 226 ILE A CA 1
ATOM 1747 C C . ILE A 1 226 ? -17.766 -35.156 -9.023 1 90.62 226 ILE A C 1
ATOM 1749 O O . ILE A 1 226 ? -17.672 -36.281 -9.531 1 90.62 226 ILE A O 1
ATOM 1753 N N . ILE A 1 227 ? -18.781 -34.375 -9.219 1 92.06 227 ILE A N 1
ATOM 1754 C CA . ILE A 1 227 ? -19.953 -34.906 -9.891 1 92.06 227 ILE A CA 1
ATOM 1755 C C . ILE A 1 227 ? -19.656 -35.125 -11.375 1 92.06 227 ILE A C 1
ATOM 1757 O O . ILE A 1 227 ? -20.203 -36.031 -12 1 92.06 227 ILE A O 1
ATOM 1761 N N . SER A 1 228 ? -18.797 -34.344 -11.922 1 88.25 228 SER A N 1
ATOM 1762 C CA . SER A 1 228 ? -18.469 -34.438 -13.336 1 88.25 228 SER A CA 1
ATOM 1763 C C . SER A 1 228 ? -17.516 -35.594 -13.609 1 88.25 228 SER A C 1
ATOM 1765 O O . SER A 1 228 ? -17.562 -36.188 -14.688 1 88.25 228 SER A O 1
ATOM 1767 N N . GLN A 1 229 ? -16.703 -35.906 -12.648 1 82.75 229 GLN A N 1
ATOM 1768 C CA . GLN A 1 229 ? -15.656 -36.906 -12.906 1 82.75 229 GLN A CA 1
ATOM 1769 C C . GLN A 1 229 ? -16.031 -38.281 -12.336 1 82.75 229 GLN A C 1
ATOM 1771 O O . GLN A 1 229 ? -15.5 -39.281 -12.773 1 82.75 229 GLN A O 1
ATOM 1776 N N . GLY A 1 230 ? -16.859 -38.156 -11.297 1 79.25 230 GLY A N 1
ATOM 1777 C CA . GLY A 1 230 ? -17.266 -39.406 -10.68 1 79.25 230 GLY A CA 1
ATOM 1778 C C . GLY A 1 230 ? -18.531 -40 -11.273 1 79.25 230 GLY A C 1
ATOM 1779 O O . GLY A 1 230 ? -19.609 -39.406 -11.141 1 79.25 230 GLY A O 1
ATOM 1780 N N . GLU A 1 231 ? -18.328 -41.094 -11.969 1 79 231 GLU A N 1
ATOM 1781 C CA . GLU A 1 231 ? -19.5 -41.688 -12.57 1 79 231 GLU A CA 1
ATOM 1782 C C . GLU A 1 231 ? -20.422 -42.312 -11.508 1 79 231 GLU A C 1
ATOM 1784 O O . GLU A 1 231 ? -20.062 -43.281 -10.852 1 79 231 GLU A O 1
ATOM 1789 N N . ASN A 1 232 ? -21.547 -41.75 -11.227 1 80.06 232 ASN A N 1
ATOM 1790 C CA . ASN A 1 232 ? -22.641 -42.219 -10.391 1 80.06 232 ASN A CA 1
ATOM 1791 C C . ASN A 1 232 ? -22.234 -42.281 -8.914 1 80.06 232 ASN A C 1
ATOM 1793 O O . ASN A 1 232 ? -22.688 -43.156 -8.18 1 80.06 232 ASN A O 1
ATOM 1797 N N . ILE A 1 233 ? -21.375 -41.469 -8.602 1 87.75 233 ILE A N 1
ATOM 1798 C CA . ILE A 1 233 ? -20.969 -41.469 -7.203 1 87.75 233 ILE A CA 1
ATOM 1799 C C . ILE A 1 233 ? -21.734 -40.406 -6.438 1 87.75 233 ILE A C 1
ATOM 1801 O O . ILE A 1 233 ? -21.906 -40.5 -5.219 1 87.75 233 ILE A O 1
ATOM 1805 N N . LEU A 1 234 ? -22.125 -39.375 -7.082 1 92.88 234 LEU A N 1
ATOM 1806 C CA . LEU A 1 234 ? -22.906 -38.281 -6.516 1 92.88 234 LEU A CA 1
ATOM 1807 C C . LEU A 1 234 ? -24.141 -38 -7.371 1 92.88 234 LEU A C 1
ATOM 1809 O O . LEU A 1 234 ? -24.016 -37.625 -8.539 1 92.88 234 LEU A O 1
ATOM 1813 N N . SER A 1 235 ? -25.266 -38.219 -6.801 1 93.5 235 SER A N 1
ATOM 1814 C CA . SER A 1 235 ? -26.484 -37.938 -7.535 1 93.5 235 SER A CA 1
ATOM 1815 C C . SER A 1 235 ? -26.703 -36.438 -7.723 1 93.5 235 SER A C 1
ATOM 1817 O O . SER A 1 235 ? -26.125 -35.625 -6.988 1 93.5 235 SER A O 1
ATOM 1819 N N . LEU A 1 236 ? -27.469 -36.094 -8.695 1 94.62 236 LEU A N 1
ATOM 1820 C CA . LEU A 1 236 ? -27.75 -34.688 -8.945 1 94.62 236 LEU A CA 1
ATOM 1821 C C . LEU A 1 236 ? -28.469 -34.031 -7.758 1 94.62 236 LEU A C 1
ATOM 1823 O O . LEU A 1 236 ? -28.203 -32.906 -7.391 1 94.62 236 LEU A O 1
ATOM 1827 N N . SER A 1 237 ? -29.422 -34.812 -7.148 1 95.56 237 SER A N 1
ATOM 1828 C CA . SER A 1 237 ? -30.156 -34.281 -5.996 1 95.56 237 SER A CA 1
ATOM 1829 C C . SER A 1 237 ? -29.219 -34 -4.828 1 95.56 237 SER A C 1
ATOM 1831 O O . SER A 1 237 ? -29.312 -32.938 -4.203 1 95.56 237 SER A O 1
ATOM 1833 N N . SER A 1 238 ? -28.344 -34.875 -4.559 1 95.94 238 SER A N 1
ATOM 1834 C CA . SER A 1 238 ? -27.375 -34.656 -3.486 1 95.94 238 SER A CA 1
ATOM 1835 C C . SER A 1 238 ? -26.406 -33.531 -3.834 1 95.94 238 SER A C 1
ATOM 1837 O O . SER A 1 238 ? -25.984 -32.781 -2.957 1 95.94 238 SER A O 1
ATOM 1839 N N . GLY A 1 239 ? -26 -33.5 -5.113 1 96.31 239 GLY A N 1
ATOM 1840 C CA . GLY A 1 239 ? -25.172 -32.375 -5.57 1 96.31 239 GLY A CA 1
ATOM 1841 C C . GLY A 1 239 ? -25.812 -31.031 -5.375 1 96.31 239 GLY A C 1
ATOM 1842 O O . GLY A 1 239 ? -25.172 -30.078 -4.922 1 96.31 239 GLY A O 1
ATOM 1843 N N . ILE A 1 240 ? -27.062 -30.953 -5.715 1 97.31 240 ILE A N 1
ATOM 1844 C CA . ILE A 1 240 ? -27.812 -29.719 -5.535 1 97.31 240 ILE A CA 1
ATOM 1845 C C . ILE A 1 240 ? -27.922 -29.391 -4.047 1 97.31 240 ILE A C 1
ATOM 1847 O O . ILE A 1 240 ? -27.781 -28.234 -3.648 1 97.31 240 ILE A O 1
ATOM 1851 N N . ALA A 1 241 ? -28.141 -30.359 -3.23 1 97.5 241 ALA A N 1
ATOM 1852 C CA . ALA A 1 241 ? -28.203 -30.172 -1.784 1 97.5 241 ALA A CA 1
ATOM 1853 C C . ALA A 1 241 ? -26.891 -29.594 -1.259 1 97.5 241 ALA A C 1
ATOM 1855 O O . ALA A 1 241 ? -26.891 -28.75 -0.367 1 97.5 241 ALA A O 1
ATOM 1856 N N . LEU A 1 242 ? -25.812 -30.094 -1.769 1 97.25 242 LEU A N 1
ATOM 1857 C CA . LEU A 1 242 ? -24.5 -29.562 -1.41 1 97.25 242 LEU A CA 1
ATOM 1858 C C . LEU A 1 242 ? -24.391 -28.094 -1.777 1 97.25 242 LEU A C 1
ATOM 1860 O O . LEU A 1 242 ? -23.891 -27.281 -0.987 1 97.25 242 LEU A O 1
ATOM 1864 N N . VAL A 1 243 ? -24.859 -27.719 -2.959 1 97.56 243 VAL A N 1
ATOM 1865 C CA . VAL A 1 243 ? -24.828 -26.344 -3.445 1 97.56 243 VAL A CA 1
ATOM 1866 C C . VAL A 1 243 ? -25.672 -25.453 -2.539 1 97.56 243 VAL A C 1
ATOM 1868 O O . VAL A 1 243 ? -25.25 -24.344 -2.184 1 97.56 243 VAL A O 1
ATOM 1871 N N . LEU A 1 244 ? -26.859 -25.938 -2.174 1 97.56 244 LEU A N 1
ATOM 1872 C CA . LEU A 1 244 ? -27.734 -25.188 -1.286 1 97.56 244 LEU A CA 1
ATOM 1873 C C . LEU A 1 244 ? -27.078 -24.969 0.073 1 97.56 244 LEU A C 1
ATOM 1875 O O . LEU A 1 244 ? -27.156 -23.875 0.633 1 97.56 244 LEU A O 1
ATOM 1879 N N . GLY A 1 245 ? -26.438 -25.969 0.591 1 97.38 245 GLY A N 1
ATOM 1880 C CA . GLY A 1 245 ? -25.719 -25.828 1.846 1 97.38 245 GLY A CA 1
ATOM 1881 C C . GLY A 1 245 ? -24.594 -24.812 1.783 1 97.38 245 GLY A C 1
ATOM 1882 O O . GLY A 1 245 ? -24.359 -24.078 2.746 1 97.38 245 GLY A O 1
ATOM 1883 N N . ALA A 1 246 ? -23.906 -24.812 0.662 1 96.44 246 ALA A N 1
ATOM 1884 C CA . ALA A 1 246 ? -22.812 -23.859 0.469 1 96.44 246 ALA A CA 1
ATOM 1885 C C . ALA A 1 246 ? -23.328 -22.422 0.546 1 96.44 246 ALA A C 1
ATOM 1887 O O . ALA A 1 246 ? -22.641 -21.547 1.091 1 96.44 246 ALA A O 1
ATOM 1888 N N . ASN A 1 247 ? -24.5 -22.156 0.037 1 95.12 247 ASN A N 1
ATOM 1889 C CA . ASN A 1 247 ? -25.094 -20.812 0.069 1 95.12 247 ASN A CA 1
ATOM 1890 C C . ASN A 1 247 ? -25.375 -20.359 1.498 1 95.12 247 ASN A C 1
ATOM 1892 O O . ASN A 1 247 ? -25.25 -19.172 1.813 1 95.12 247 ASN A O 1
ATOM 1896 N N . ILE A 1 248 ? -25.703 -21.312 2.301 1 95.19 248 ILE A N 1
ATOM 1897 C CA . ILE A 1 248 ? -25.953 -20.984 3.701 1 95.19 248 ILE A CA 1
ATOM 1898 C C . ILE A 1 248 ? -24.625 -20.797 4.43 1 95.19 248 ILE A C 1
ATOM 1900 O O . ILE A 1 248 ? -24.469 -19.859 5.219 1 95.19 248 ILE A O 1
ATOM 1904 N N . GLY A 1 249 ? -23.719 -21.656 4.188 1 94.19 249 GLY A N 1
ATOM 1905 C CA . GLY A 1 249 ? -22.406 -21.578 4.828 1 94.19 249 GLY A CA 1
ATOM 1906 C C . GLY A 1 249 ? -21.719 -20.25 4.625 1 94.19 249 GLY A C 1
ATOM 1907 O O . GLY A 1 249 ? -21.031 -19.75 5.523 1 94.19 249 GLY A O 1
ATOM 1908 N N . THR A 1 250 ? -21.875 -19.656 3.537 1 90.88 250 THR A N 1
ATOM 1909 C CA . THR A 1 250 ? -21.219 -18.406 3.172 1 90.88 250 THR A CA 1
ATOM 1910 C C . THR A 1 250 ? -21.703 -17.266 4.066 1 90.88 250 THR A C 1
ATOM 1912 O O . THR A 1 250 ? -20.953 -16.312 4.32 1 90.88 250 THR A O 1
ATOM 1915 N N . THR A 1 251 ? -22.906 -17.344 4.586 1 91.75 251 THR A N 1
ATOM 1916 C CA . THR A 1 251 ? -23.5 -16.266 5.363 1 91.75 251 THR A CA 1
ATOM 1917 C C . THR A 1 251 ? -22.859 -16.188 6.75 1 91.75 251 THR A C 1
ATOM 1919 O O . THR A 1 251 ? -22.969 -15.164 7.43 1 91.75 251 THR A O 1
ATOM 1922 N N . ILE A 1 252 ? -22.125 -17.219 7.074 1 88 252 ILE A N 1
ATOM 1923 C CA . ILE A 1 252 ? -21.484 -17.25 8.383 1 88 252 ILE A CA 1
ATOM 1924 C C . ILE A 1 252 ? -20.438 -16.156 8.477 1 88 252 ILE A C 1
ATOM 1926 O O . ILE A 1 252 ? -20.25 -15.547 9.539 1 88 252 ILE A O 1
ATOM 1930 N N . THR A 1 253 ? -19.859 -15.828 7.406 1 81.06 253 THR A N 1
ATOM 1931 C CA . THR A 1 253 ? -18.844 -14.781 7.371 1 81.06 253 THR A CA 1
ATOM 1932 C C . THR A 1 253 ? -19.438 -13.438 7.789 1 81.06 253 THR A C 1
ATOM 1934 O O . THR A 1 253 ? -18.781 -12.656 8.492 1 81.06 253 THR A O 1
ATOM 1937 N N . ALA A 1 254 ? -20.625 -13.195 7.332 1 84.31 254 ALA A N 1
ATOM 1938 C CA . ALA A 1 254 ? -21.266 -11.938 7.691 1 84.31 254 ALA A CA 1
ATOM 1939 C C . ALA A 1 254 ? -21.547 -11.867 9.188 1 84.31 254 ALA A C 1
ATOM 1941 O O . ALA A 1 254 ? -21.469 -10.797 9.797 1 84.31 254 ALA A O 1
ATOM 1942 N N . ILE A 1 255 ? -21.828 -12.992 9.734 1 86.31 255 ILE A N 1
ATOM 1943 C CA . ILE A 1 255 ? -22.078 -13.062 11.172 1 86.31 255 ILE A CA 1
ATOM 1944 C C . ILE A 1 255 ? -20.797 -12.758 11.93 1 86.31 255 ILE A C 1
ATOM 1946 O O . ILE A 1 255 ? -20.812 -11.992 12.898 1 86.31 255 ILE A O 1
ATOM 1950 N N . ILE A 1 256 ? -19.781 -13.234 11.469 1 82.44 256 ILE A N 1
ATOM 1951 C CA . ILE A 1 256 ? -18.484 -13 12.102 1 82.44 256 ILE A CA 1
ATOM 1952 C C . ILE A 1 256 ? -18.125 -11.516 12.016 1 82.44 256 ILE A C 1
ATOM 1954 O O . ILE A 1 256 ? -17.766 -10.898 13.016 1 82.44 256 ILE A O 1
ATOM 1958 N N . ILE A 1 257 ? -18.344 -10.938 10.867 1 77.12 257 ILE A N 1
ATOM 1959 C CA . ILE A 1 257 ? -18.016 -9.531 10.641 1 77.12 257 ILE A CA 1
ATOM 1960 C C . ILE A 1 257 ? -18.891 -8.656 11.531 1 77.12 257 ILE A C 1
ATOM 1962 O O . ILE A 1 257 ? -18.406 -7.699 12.141 1 77.12 257 ILE A O 1
ATOM 1966 N N . ALA A 1 258 ? -20.094 -8.992 11.633 1 83.81 258 ALA A N 1
ATOM 1967 C CA . ALA A 1 258 ? -21.047 -8.227 12.445 1 83.81 258 ALA A CA 1
ATOM 1968 C C . ALA A 1 258 ? -20.656 -8.281 13.922 1 83.81 258 ALA A C 1
ATOM 1970 O O . ALA A 1 258 ? -20.766 -7.277 14.633 1 83.81 258 ALA A O 1
ATOM 1971 N N . PHE A 1 259 ? -20.203 -9.383 14.297 1 81.06 259 PHE A N 1
ATOM 1972 C CA . PHE A 1 259 ? -19.828 -9.562 15.695 1 81.06 259 PHE A CA 1
ATOM 1973 C C . PHE A 1 259 ? -18.547 -8.789 16.016 1 81.06 259 PHE A C 1
ATOM 1975 O O . PHE A 1 259 ? -18.422 -8.195 17.078 1 81.06 259 PHE A O 1
ATOM 1982 N N . VAL A 1 260 ? -17.641 -8.773 15.125 1 74.56 260 VAL A N 1
ATOM 1983 C CA . VAL A 1 260 ? -16.359 -8.109 15.328 1 74.56 260 VAL A CA 1
ATOM 1984 C C . VAL A 1 260 ? -16.547 -6.594 15.266 1 74.56 260 VAL A C 1
ATOM 1986 O O . VAL A 1 260 ? -15.945 -5.852 16.047 1 74.56 260 VAL A O 1
ATOM 1989 N N . SER A 1 261 ? -17.312 -6.129 14.32 1 73.88 261 SER A N 1
ATOM 1990 C CA . SER A 1 261 ? -17.516 -4.695 14.156 1 73.88 261 SER A CA 1
ATOM 1991 C C . SER A 1 261 ? -18.375 -4.129 15.281 1 73.88 261 SER A C 1
ATOM 1993 O O . SER A 1 261 ? -18.203 -2.971 15.68 1 73.88 261 SER A O 1
ATOM 1995 N N . GLY A 1 262 ? -19.25 -4.926 15.789 1 76 262 GLY A N 1
ATOM 1996 C CA . GLY A 1 262 ? -20.156 -4.496 16.844 1 76 262 GLY A CA 1
ATOM 1997 C C . GLY A 1 262 ? -21.203 -3.514 16.375 1 76 262 GLY A C 1
ATOM 1998 O O . GLY A 1 262 ? -22.016 -3.02 17.156 1 76 262 GLY A O 1
ATOM 1999 N N . ASP A 1 263 ? -21.219 -3.25 15.086 1 81.44 263 ASP A N 1
ATOM 2000 C CA . ASP A 1 263 ? -22.141 -2.275 14.508 1 81.44 263 ASP A CA 1
ATOM 2001 C C . ASP A 1 263 ? -23.516 -2.9 14.266 1 81.44 263 ASP A C 1
ATOM 2003 O O . ASP A 1 263 ? -23.609 -4.027 13.773 1 81.44 263 ASP A O 1
ATOM 2007 N N . LYS A 1 264 ? -24.531 -2.201 14.734 1 88 264 LYS A N 1
ATOM 2008 C CA . LYS A 1 264 ? -25.891 -2.707 14.617 1 88 264 LYS A CA 1
ATOM 2009 C C . LYS A 1 264 ? -26.297 -2.891 13.156 1 88 264 LYS A C 1
ATOM 2011 O O . LYS A 1 264 ? -27.016 -3.824 12.82 1 88 264 LYS A O 1
ATOM 2016 N N . ASN A 1 265 ? -25.859 -1.997 12.352 1 87.69 265 ASN A N 1
ATOM 2017 C CA . ASN A 1 265 ? -26.172 -2.094 10.938 1 87.69 265 ASN A CA 1
ATOM 2018 C C . ASN A 1 265 ? -25.531 -3.32 10.297 1 87.69 265 ASN A C 1
ATOM 2020 O O . ASN A 1 265 ? -26.141 -3.963 9.43 1 87.69 265 ASN A O 1
ATOM 2024 N N . SER A 1 266 ? -24.344 -3.604 10.68 1 87.62 266 SER A N 1
ATOM 2025 C CA . SER A 1 266 ? -23.688 -4.816 10.203 1 87.62 266 SER A CA 1
ATOM 2026 C C . SER A 1 266 ? -24.438 -6.066 10.641 1 87.62 266 SER A C 1
ATOM 2028 O O . SER A 1 266 ? -24.547 -7.031 9.883 1 87.62 266 SER A O 1
ATOM 2030 N N . LYS A 1 267 ? -24.984 -6.023 11.828 1 92.12 267 LYS A N 1
ATOM 2031 C CA . LYS A 1 267 ? -25.766 -7.141 12.328 1 92.12 267 LYS A CA 1
ATOM 2032 C C . LYS A 1 267 ? -27.047 -7.316 11.516 1 92.12 267 LYS A C 1
ATOM 2034 O O . LYS A 1 267 ? -27.453 -8.445 11.227 1 92.12 267 LYS A O 1
ATOM 2039 N N . ARG A 1 268 ? -27.656 -6.246 11.227 1 94.38 268 ARG A N 1
ATOM 2040 C CA . ARG A 1 268 ? -28.875 -6.301 10.422 1 94.38 268 ARG A CA 1
ATOM 2041 C C . ARG A 1 268 ? -28.594 -6.906 9.055 1 94.38 268 ARG A C 1
ATOM 2043 O O . ARG A 1 268 ? -29.391 -7.699 8.547 1 94.38 268 ARG A O 1
ATOM 2050 N N . ILE A 1 269 ? -27.484 -6.559 8.461 1 93.88 269 ILE A N 1
ATOM 2051 C CA . ILE A 1 269 ? -27.109 -7.113 7.16 1 93.88 269 ILE A CA 1
ATOM 2052 C C . ILE A 1 269 ? -26.844 -8.609 7.297 1 93.88 269 ILE A C 1
ATOM 2054 O O . ILE A 1 269 ? -27.281 -9.398 6.453 1 93.88 269 ILE A O 1
ATOM 2058 N N . ALA A 1 270 ? -26.172 -8.992 8.391 1 93.69 270 ALA A N 1
ATOM 2059 C CA . ALA A 1 270 ? -25.875 -10.406 8.617 1 93.69 270 ALA A CA 1
ATOM 2060 C C . ALA A 1 270 ? -27.156 -11.219 8.766 1 93.69 270 ALA A C 1
ATOM 2062 O O . ALA A 1 270 ? -27.281 -12.297 8.18 1 93.69 270 ALA A O 1
ATOM 2063 N N . ILE A 1 271 ? -28.078 -10.695 9.461 1 93.38 271 ILE A N 1
ATOM 2064 C CA . ILE A 1 271 ? -29.344 -11.375 9.703 1 93.38 271 ILE A CA 1
ATOM 2065 C C . ILE A 1 271 ? -30.141 -11.492 8.398 1 93.38 271 ILE A C 1
ATOM 2067 O O . ILE A 1 271 ? -30.703 -12.539 8.109 1 93.38 271 ILE A O 1
ATOM 2071 N N . SER A 1 272 ? -30.172 -10.43 7.691 1 94.88 272 SER A N 1
ATOM 2072 C CA . SER A 1 272 ? -30.922 -10.438 6.438 1 94.88 272 SER A CA 1
ATOM 2073 C C . SER A 1 272 ? -30.344 -11.453 5.457 1 94.88 272 SER A C 1
ATOM 2075 O O . SER A 1 272 ? -31.094 -12.156 4.77 1 94.88 272 SER A O 1
ATOM 2077 N N . TRP A 1 273 ? -29.031 -11.469 5.395 1 95.25 273 TRP A N 1
ATOM 2078 C CA . TRP A 1 273 ? -28.344 -12.398 4.5 1 95.25 273 TRP A CA 1
ATOM 2079 C C . TRP A 1 273 ? -28.594 -13.844 4.91 1 95.25 273 TRP A C 1
ATOM 2081 O O . TRP A 1 273 ? -28.969 -14.672 4.078 1 95.25 273 TRP A O 1
ATOM 2091 N N . LEU A 1 274 ? -28.5 -14.094 6.172 1 94.69 274 LEU A N 1
ATOM 2092 C CA . LEU A 1 274 ? -28.719 -15.445 6.691 1 94.69 274 LEU A CA 1
ATOM 2093 C C . LEU A 1 274 ? -30.172 -15.875 6.504 1 94.69 274 LEU A C 1
ATOM 2095 O O . LEU A 1 274 ? -30.438 -16.984 6.027 1 94.69 274 LEU A O 1
ATOM 2099 N N . PHE A 1 275 ? -31.031 -15.055 6.852 1 96.06 275 PHE A N 1
ATOM 2100 C CA . PHE A 1 275 ? -32.438 -15.391 6.797 1 96.06 275 PHE A CA 1
ATOM 2101 C C . PHE A 1 275 ? -32.875 -15.641 5.363 1 96.06 275 PHE A C 1
ATOM 2103 O O . PHE A 1 275 ? -33.625 -16.609 5.086 1 96.06 275 PHE A O 1
ATOM 2110 N N . SER A 1 276 ? -32.562 -14.734 4.465 1 95.94 276 SER A N 1
ATOM 2111 C CA . SER A 1 276 ? -32.969 -14.883 3.072 1 95.94 276 SER A CA 1
ATOM 2112 C C . SER A 1 276 ? -32.469 -16.188 2.475 1 95.94 276 SER A C 1
ATOM 2114 O O . SER A 1 276 ? -33.219 -16.938 1.855 1 95.94 276 SER A O 1
ATOM 2116 N N . ASN A 1 277 ? -31.188 -16.516 2.676 1 96.56 277 ASN A N 1
ATOM 2117 C CA . ASN A 1 277 ? -30.609 -17.75 2.15 1 96.56 277 ASN A CA 1
ATOM 2118 C C . ASN A 1 277 ? -31.219 -18.984 2.814 1 96.56 277 ASN A C 1
ATOM 2120 O O . ASN A 1 277 ? -31.578 -19.953 2.135 1 96.56 277 ASN A O 1
ATOM 2124 N N . PHE A 1 278 ? -31.375 -18.906 4.086 1 96.31 278 PHE A N 1
ATOM 2125 C CA . PHE A 1 278 ? -31.859 -20.047 4.852 1 96.31 278 PHE A CA 1
ATOM 2126 C C . PHE A 1 278 ? -33.312 -20.375 4.48 1 96.31 278 PHE A C 1
ATOM 2128 O O . PHE A 1 278 ? -33.656 -21.531 4.281 1 96.31 278 PHE A O 1
ATOM 2135 N N . SER A 1 279 ? -34.156 -19.438 4.418 1 96.62 279 SER A N 1
ATOM 2136 C CA . SER A 1 279 ? -35.562 -19.625 4.117 1 96.62 279 SER A CA 1
ATOM 2137 C C . SER A 1 279 ? -35.781 -20.266 2.746 1 96.62 279 SER A C 1
ATOM 2139 O O . SER A 1 279 ? -36.5 -21.25 2.605 1 96.62 279 SER A O 1
ATOM 2141 N N . ILE A 1 280 ? -35.062 -19.688 1.771 1 96.75 280 ILE A N 1
ATOM 2142 C CA . ILE A 1 280 ? -35.219 -20.219 0.415 1 96.75 280 ILE A CA 1
ATOM 2143 C C . ILE A 1 280 ? -34.562 -21.594 0.322 1 96.75 280 ILE A C 1
ATOM 2145 O O . ILE A 1 280 ? -35.094 -22.469 -0.384 1 96.75 280 ILE A O 1
ATOM 2149 N N . ALA A 1 281 ? -33.438 -21.812 1.03 1 97.5 281 ALA A N 1
ATOM 2150 C CA . ALA A 1 281 ? -32.781 -23.109 1.032 1 97.5 281 ALA A CA 1
ATOM 2151 C C . ALA A 1 281 ? -33.719 -24.188 1.609 1 97.5 281 ALA A C 1
ATOM 2153 O O . ALA A 1 281 ? -33.719 -25.328 1.123 1 97.5 281 ALA A O 1
ATOM 2154 N N . LEU A 1 282 ? -34.406 -23.844 2.625 1 96.44 282 LEU A N 1
ATOM 2155 C CA . LEU A 1 282 ? -35.312 -24.797 3.232 1 96.44 282 LEU A CA 1
ATOM 2156 C C . LEU A 1 282 ? -36.406 -25.203 2.246 1 96.44 282 LEU A C 1
ATOM 2158 O O . LEU A 1 282 ? -36.781 -26.375 2.176 1 96.44 282 LEU A O 1
ATOM 2162 N N . ILE A 1 283 ? -36.875 -24.266 1.545 1 96.19 283 ILE A N 1
ATOM 2163 C CA . ILE A 1 283 ? -37.906 -24.531 0.533 1 96.19 283 ILE A CA 1
ATOM 2164 C C . ILE A 1 283 ? -37.312 -25.406 -0.568 1 96.19 283 ILE A C 1
ATOM 2166 O O . ILE A 1 283 ? -37.906 -26.422 -0.956 1 96.19 283 ILE A O 1
ATOM 2170 N N . ALA A 1 284 ? -36.188 -25.047 -1.067 1 97.25 284 ALA A N 1
ATOM 2171 C CA . ALA A 1 284 ? -35.531 -25.781 -2.145 1 97.25 284 ALA A CA 1
ATOM 2172 C C . ALA A 1 284 ? -35.188 -27.203 -1.706 1 97.25 284 ALA A C 1
ATOM 2174 O O . ALA A 1 284 ? -35.281 -28.141 -2.492 1 97.25 284 ALA A O 1
ATOM 2175 N N . MET A 1 285 ? -34.781 -27.344 -0.42 1 97 285 MET A N 1
ATOM 2176 C CA . MET A 1 285 ? -34.375 -28.656 0.114 1 97 285 MET A CA 1
ATOM 2177 C C . MET A 1 285 ? -35.594 -29.594 0.181 1 97 285 MET A C 1
ATOM 2179 O O . MET A 1 285 ? -35.469 -30.781 -0.064 1 97 285 MET A O 1
ATOM 2183 N N . SER A 1 286 ? -36.75 -29.062 0.488 1 95.25 286 SER A N 1
ATOM 2184 C CA . SER A 1 286 ? -37.969 -29.859 0.583 1 95.25 286 SER A CA 1
ATOM 2185 C C . SER A 1 286 ? -38.375 -30.406 -0.781 1 95.25 286 SER A C 1
ATOM 2187 O O . SER A 1 286 ? -39.062 -31.422 -0.868 1 95.25 286 SER A O 1
ATOM 2189 N N . LEU A 1 287 ? -37.844 -29.797 -1.825 1 95.31 287 LEU A N 1
ATOM 2190 C CA . LEU A 1 287 ? -38.281 -30.172 -3.168 1 95.31 287 LEU A CA 1
ATOM 2191 C C . LEU A 1 287 ? -37.094 -30.672 -4 1 95.31 287 LEU A C 1
ATOM 2193 O O . LEU A 1 287 ? -37.219 -30.844 -5.215 1 95.31 287 LEU A O 1
ATOM 2197 N N . VAL A 1 288 ? -35.969 -30.844 -3.408 1 96.31 288 VAL A N 1
ATOM 2198 C CA . VAL A 1 288 ? -34.75 -31.031 -4.156 1 96.31 288 VAL A CA 1
ATOM 2199 C C . VAL A 1 288 ? -34.844 -32.312 -5 1 96.31 288 VAL A C 1
ATOM 2201 O O . VAL A 1 288 ? -34.469 -32.281 -6.184 1 96.31 288 VAL A O 1
ATOM 2204 N N . GLY A 1 289 ? -35.281 -33.469 -4.473 1 92.62 289 GLY A N 1
ATOM 2205 C CA . GLY A 1 289 ? -35.344 -34.75 -5.168 1 92.62 289 GLY A CA 1
ATOM 2206 C C . GLY A 1 289 ? -36.562 -34.844 -6.074 1 92.62 289 GLY A C 1
ATOM 2207 O O . GLY A 1 289 ? -36.469 -35.5 -7.129 1 92.62 289 GLY A O 1
ATOM 2208 N N . VAL A 1 290 ? -37.625 -34.188 -5.785 1 92.62 290 VAL A N 1
ATOM 2209 C CA . VAL A 1 290 ? -38.938 -34.406 -6.434 1 92.62 290 VAL A CA 1
ATOM 2210 C C . VAL A 1 290 ? -39.125 -33.406 -7.578 1 92.62 290 VAL A C 1
ATOM 2212 O O . VAL A 1 290 ? -39.656 -33.75 -8.625 1 92.62 290 VAL A O 1
ATOM 2215 N N . ALA A 1 291 ? -38.594 -32.25 -7.395 1 94.44 291 ALA A N 1
ATOM 2216 C CA . ALA A 1 291 ? -38.969 -31.234 -8.375 1 94.44 291 ALA A CA 1
ATOM 2217 C C . ALA A 1 291 ? -37.719 -30.469 -8.859 1 94.44 291 ALA A C 1
ATOM 2219 O O . ALA A 1 291 ? -37.531 -30.266 -10.055 1 94.44 291 ALA A O 1
ATOM 2220 N N . PHE A 1 292 ? -36.844 -30.062 -7.934 1 96.81 292 PHE A N 1
ATOM 2221 C CA . PHE A 1 292 ? -35.75 -29.156 -8.281 1 96.81 292 PHE A CA 1
ATOM 2222 C C . PHE A 1 292 ? -34.75 -29.859 -9.18 1 96.81 292 PHE A C 1
ATOM 2224 O O . PHE A 1 292 ? -34.375 -29.344 -10.242 1 96.81 292 PHE A O 1
ATOM 2231 N N . ALA A 1 293 ? -34.281 -31.078 -8.797 1 95.62 293 ALA A N 1
ATOM 2232 C CA . ALA A 1 293 ? -33.312 -31.812 -9.586 1 95.62 293 ALA A CA 1
ATOM 2233 C C . ALA A 1 293 ? -33.875 -32.188 -10.953 1 95.62 293 ALA A C 1
ATOM 2235 O O . ALA A 1 293 ? -33.219 -31.969 -11.977 1 95.62 293 ALA A O 1
ATOM 2236 N N . PRO A 1 294 ? -35.094 -32.719 -11.023 1 95.19 294 PRO A N 1
ATOM 2237 C CA . PRO A 1 294 ? -35.688 -33 -12.336 1 95.19 294 PRO A CA 1
ATOM 2238 C C . PRO A 1 294 ? -35.844 -31.734 -13.195 1 95.19 294 PRO A C 1
ATOM 2240 O O . PRO A 1 294 ? -35.656 -31.797 -14.414 1 95.19 294 PRO A O 1
ATOM 2243 N N . PHE A 1 295 ? -36.156 -30.656 -12.57 1 96.5 295 PHE A N 1
ATOM 2244 C CA . PHE A 1 295 ? -36.281 -29.406 -13.305 1 96.5 295 PHE A CA 1
ATOM 2245 C C . PHE A 1 295 ? -34.969 -28.984 -13.906 1 96.5 295 PHE A C 1
ATOM 2247 O O . PHE A 1 295 ? -34.906 -28.531 -15.055 1 96.5 295 PHE A O 1
ATOM 2254 N N . VAL A 1 296 ? -33.906 -29.078 -13.133 1 96.56 296 VAL A N 1
ATOM 2255 C CA . VAL A 1 296 ? -32.594 -28.734 -13.602 1 96.56 296 VAL A CA 1
ATOM 2256 C C . VAL A 1 296 ? -32.188 -29.641 -14.773 1 96.56 296 VAL A C 1
ATOM 2258 O O . VAL A 1 296 ? -31.594 -29.188 -15.75 1 96.56 296 VAL A O 1
ATOM 2261 N N . ARG A 1 297 ? -32.531 -30.922 -14.695 1 94.44 297 ARG A N 1
ATOM 2262 C CA . ARG A 1 297 ? -32.25 -31.875 -15.758 1 94.44 297 ARG A CA 1
ATOM 2263 C C . ARG A 1 297 ? -33 -31.516 -17.031 1 94.44 297 ARG A C 1
ATOM 2265 O O . ARG A 1 297 ? -32.5 -31.766 -18.141 1 94.44 297 ARG A O 1
ATOM 2272 N N . LEU A 1 298 ? -34.125 -30.953 -16.828 1 94.75 298 LEU A N 1
ATOM 2273 C CA . LEU A 1 298 ? -34.906 -30.5 -17.984 1 94.75 298 LEU A CA 1
ATOM 2274 C C . LEU A 1 298 ? -34.219 -29.344 -18.703 1 94.75 298 LEU A C 1
ATOM 2276 O O . LEU A 1 298 ? -34.219 -29.266 -19.922 1 94.75 298 LEU A O 1
ATOM 2280 N N . ILE A 1 299 ? -33.625 -28.422 -17.969 1 94.69 299 ILE A N 1
ATOM 2281 C CA . ILE A 1 299 ? -32.969 -27.25 -18.516 1 94.69 299 ILE A CA 1
ATOM 2282 C C . ILE A 1 299 ? -31.625 -27.656 -19.125 1 94.69 299 ILE A C 1
ATOM 2284 O O . ILE A 1 299 ? -31.234 -27.156 -20.188 1 94.69 299 ILE A O 1
ATOM 2288 N N . VAL A 1 300 ? -30.875 -28.484 -18.359 1 94.25 300 VAL A N 1
ATOM 2289 C CA . VAL A 1 300 ? -29.594 -28.984 -18.812 1 94.25 300 VAL A CA 1
ATOM 2290 C C . VAL A 1 300 ? -29.609 -30.516 -18.875 1 94.25 300 VAL A C 1
ATOM 2292 O O . VAL A 1 300 ? -29.094 -31.172 -17.953 1 94.25 300 VAL A O 1
ATOM 2295 N N . PRO A 1 301 ? -30.016 -31 -20.047 1 91.56 301 PRO A N 1
ATOM 2296 C CA . PRO A 1 301 ? -30.078 -32.469 -20.156 1 91.56 301 PRO A CA 1
ATOM 2297 C C . PRO A 1 301 ? -28.703 -33.125 -20.312 1 91.56 301 PRO A C 1
ATOM 2299 O O . PRO A 1 301 ? -27.797 -32.5 -20.891 1 91.56 301 PRO A O 1
ATOM 2302 N N . GLY A 1 302 ? -28.625 -34.312 -19.812 1 85.31 302 GLY A N 1
ATOM 2303 C CA . GLY A 1 302 ? -27.391 -35.062 -19.953 1 85.31 302 GLY A CA 1
ATOM 2304 C C . GLY A 1 302 ? -26.875 -35.625 -18.641 1 85.31 302 GLY A C 1
ATOM 2305 O O . GLY A 1 302 ? -27.5 -35.469 -17.594 1 85.31 302 GLY A O 1
ATOM 2306 N N . GLU A 1 303 ? -25.797 -36.438 -18.781 1 77.62 303 GLU A N 1
ATOM 2307 C CA . GLU A 1 303 ? -25.203 -37.062 -17.609 1 77.62 303 GLU A CA 1
ATOM 2308 C C . GLU A 1 303 ? -23.688 -36.875 -17.578 1 77.62 303 GLU A C 1
ATOM 2310 O O . GLU A 1 303 ? -23.094 -36.438 -18.562 1 77.62 303 GLU A O 1
ATOM 2315 N N . ASN A 1 304 ? -23.078 -37.062 -16.438 1 76.38 304 ASN A N 1
ATOM 2316 C CA . ASN A 1 304 ? -21.641 -37.094 -16.188 1 76.38 304 ASN A CA 1
ATOM 2317 C C . ASN A 1 304 ? -21.016 -35.719 -16.406 1 76.38 304 ASN A C 1
ATOM 2319 O O . ASN A 1 304 ? -21.234 -34.812 -15.617 1 76.38 304 ASN A O 1
ATOM 2323 N N . GLU A 1 305 ? -20.453 -35.5 -17.641 1 71.81 305 GLU A N 1
ATOM 2324 C CA . GLU A 1 305 ? -19.672 -34.281 -17.891 1 71.81 305 GLU A CA 1
ATOM 2325 C C . GLU A 1 305 ? -20.547 -33.031 -17.797 1 71.81 305 GLU A C 1
ATOM 2327 O O . GLU A 1 305 ? -20.078 -31.969 -17.391 1 71.81 305 GLU A O 1
ATOM 2332 N N . ILE A 1 306 ? -21.797 -33.188 -18 1 87.38 306 ILE A N 1
ATOM 2333 C CA . ILE A 1 306 ? -22.719 -32.062 -18.047 1 87.38 306 ILE A CA 1
ATOM 2334 C C . ILE A 1 306 ? -23.219 -31.766 -16.641 1 87.38 306 ILE A C 1
ATOM 2336 O O . ILE A 1 306 ? -23.766 -30.688 -16.391 1 87.38 306 ILE A O 1
ATOM 2340 N N . ALA A 1 307 ? -22.906 -32.656 -15.711 1 90.56 307 ALA A N 1
ATOM 2341 C CA . ALA A 1 307 ? -23.438 -32.531 -14.352 1 90.56 307 ALA A CA 1
ATOM 2342 C C . ALA A 1 307 ? -22.875 -31.297 -13.656 1 90.56 307 ALA A C 1
ATOM 2344 O O . ALA A 1 307 ? -23.547 -30.703 -12.82 1 90.56 307 ALA A O 1
ATOM 2345 N N . ALA A 1 308 ? -21.656 -30.922 -13.961 1 92.12 308 ALA A N 1
ATOM 2346 C CA . ALA A 1 308 ? -21.109 -29.688 -13.422 1 92.12 308 ALA A CA 1
ATOM 2347 C C . ALA A 1 308 ? -21.969 -28.484 -13.828 1 92.12 308 ALA A C 1
ATOM 2349 O O . ALA A 1 308 ? -22.172 -27.578 -13.031 1 92.12 308 ALA A O 1
ATOM 2350 N N . TRP A 1 309 ? -22.469 -28.5 -15.039 1 93.19 309 TRP A N 1
ATOM 2351 C CA . TRP A 1 309 ? -23.359 -27.453 -15.539 1 93.19 309 TRP A CA 1
ATOM 2352 C C . TRP A 1 309 ? -24.688 -27.469 -14.805 1 93.19 309 TRP A C 1
ATOM 2354 O O . TRP A 1 309 ? -25.266 -26.406 -14.531 1 93.19 309 TRP A O 1
ATOM 2364 N N . GLN A 1 310 ? -25.109 -28.656 -14.625 1 95.5 310 GLN A N 1
ATOM 2365 C CA . GLN A 1 310 ? -26.375 -28.781 -13.898 1 95.5 310 GLN A CA 1
ATOM 2366 C C . GLN A 1 310 ? -26.266 -28.156 -12.508 1 95.5 310 GLN A C 1
ATOM 2368 O O . GLN A 1 310 ? -27.188 -27.453 -12.078 1 95.5 310 GLN A O 1
ATOM 2373 N N . LEU A 1 311 ? -25.188 -28.375 -11.797 1 95.88 311 LEU A N 1
ATOM 2374 C CA . LEU A 1 311 ? -24.984 -27.781 -10.477 1 95.88 311 LEU A CA 1
ATOM 2375 C C . LEU A 1 311 ? -24.891 -26.266 -10.586 1 95.88 311 LEU A C 1
ATOM 2377 O O . LEU A 1 311 ? -25.391 -25.531 -9.711 1 95.88 311 LEU A O 1
ATOM 2381 N N . SER A 1 312 ? -24.219 -25.797 -11.586 1 95.31 312 SER A N 1
ATOM 2382 C CA . SER A 1 312 ? -24.078 -24.359 -11.797 1 95.31 312 SER A CA 1
ATOM 2383 C C . SER A 1 312 ? -25.438 -23.703 -12.016 1 95.31 312 SER A C 1
ATOM 2385 O O . SER A 1 312 ? -25.734 -22.656 -11.422 1 95.31 312 SER A O 1
ATOM 2387 N N . ILE A 1 313 ? -26.203 -24.312 -12.844 1 96 313 ILE A N 1
ATOM 2388 C CA . ILE A 1 313 ? -27.531 -23.766 -13.156 1 96 313 ILE A CA 1
ATOM 2389 C C . ILE A 1 313 ? -28.422 -23.844 -11.914 1 96 313 ILE A C 1
ATOM 2391 O O . ILE A 1 313 ? -29.203 -22.922 -11.648 1 96 313 ILE A O 1
ATOM 2395 N N . ALA A 1 314 ? -28.312 -24.922 -11.211 1 96.94 314 ALA A N 1
ATOM 2396 C CA . ALA A 1 314 ? -29.047 -25.031 -9.953 1 96.94 314 ALA A CA 1
ATOM 2397 C C . ALA A 1 314 ? -28.672 -23.891 -9 1 96.94 314 ALA A C 1
ATOM 2399 O O . ALA A 1 314 ? -29.547 -23.297 -8.359 1 96.94 314 ALA A O 1
ATOM 2400 N N . HIS A 1 315 ? -27.375 -23.672 -8.875 1 97.12 315 HIS A N 1
ATOM 2401 C CA . HIS A 1 315 ? -26.859 -22.594 -8.039 1 97.12 315 HIS A CA 1
ATOM 2402 C C . HIS A 1 315 ? -27.438 -21.25 -8.469 1 97.12 315 HIS A C 1
ATOM 2404 O O . HIS A 1 315 ? -27.906 -20.469 -7.637 1 97.12 315 HIS A O 1
ATOM 2410 N N . LEU A 1 316 ? -27.438 -20.984 -9.758 1 96.44 316 LEU A N 1
ATOM 2411 C CA . LEU A 1 316 ? -27.938 -19.734 -10.312 1 96.44 316 LEU A CA 1
ATOM 2412 C C . LEU A 1 316 ? -29.438 -19.609 -10.094 1 96.44 316 LEU A C 1
ATOM 2414 O O . LEU A 1 316 ? -29.922 -18.547 -9.695 1 96.44 316 LEU A O 1
ATOM 2418 N N . LEU A 1 317 ? -30.125 -20.656 -10.367 1 96.81 317 LEU A N 1
ATOM 2419 C CA . LEU A 1 317 ? -31.578 -20.641 -10.234 1 96.81 317 LEU A CA 1
ATOM 2420 C C . LEU A 1 317 ? -32 -20.375 -8.789 1 96.81 317 LEU A C 1
ATOM 2422 O O . LEU A 1 317 ? -32.938 -19.609 -8.531 1 96.81 317 LEU A O 1
ATOM 2426 N N . PHE A 1 318 ? -31.344 -21.047 -7.875 1 97 318 PHE A N 1
ATOM 2427 C CA . PHE A 1 318 ? -31.609 -20.828 -6.457 1 97 318 PHE A CA 1
ATOM 2428 C C . PHE A 1 318 ? -31.469 -19.359 -6.102 1 97 318 PHE A C 1
ATOM 2430 O O . PHE A 1 318 ? -32.375 -18.781 -5.48 1 97 318 PHE A O 1
ATOM 2437 N N . ASN A 1 319 ? -30.375 -18.781 -6.5 1 97.19 319 ASN A N 1
ATOM 2438 C CA . ASN A 1 319 ? -30.078 -17.406 -6.117 1 97.19 319 ASN A CA 1
ATOM 2439 C C . ASN A 1 319 ? -30.969 -16.422 -6.852 1 97.19 319 ASN A C 1
ATOM 2441 O O . ASN A 1 319 ? -31.344 -15.383 -6.297 1 97.19 319 ASN A O 1
ATOM 2445 N N . ILE A 1 320 ? -31.266 -16.703 -8.102 1 96.81 320 ILE A N 1
ATOM 2446 C CA . ILE A 1 320 ? -32.219 -15.867 -8.836 1 96.81 320 ILE A CA 1
ATOM 2447 C C . ILE A 1 320 ? -33.594 -15.938 -8.18 1 96.81 320 ILE A C 1
ATOM 2449 O O . ILE A 1 320 ? -34.25 -14.906 -8.008 1 96.81 320 ILE A O 1
ATOM 2453 N N . PHE A 1 321 ? -33.969 -17.141 -7.855 1 97 321 PHE A N 1
ATOM 2454 C CA . PHE A 1 321 ? -35.25 -17.312 -7.172 1 97 321 PHE A CA 1
ATOM 2455 C C . PHE A 1 321 ? -35.281 -16.531 -5.855 1 97 321 PHE A C 1
ATOM 2457 O O . PHE A 1 321 ? -36.25 -15.859 -5.539 1 97 321 PHE A O 1
ATOM 2464 N N . LEU A 1 322 ? -34.25 -16.688 -5.098 1 97.5 322 LEU A N 1
ATOM 2465 C CA . LEU A 1 322 ? -34.094 -15.953 -3.852 1 97.5 322 LEU A CA 1
ATOM 2466 C C . LEU A 1 322 ? -34.25 -14.453 -4.09 1 97.5 322 LEU A C 1
ATOM 2468 O O . LEU A 1 322 ? -34.969 -13.773 -3.361 1 97.5 322 LEU A O 1
ATOM 2472 N N . ALA A 1 323 ? -33.562 -13.938 -5.141 1 97.19 323 ALA A N 1
ATOM 2473 C CA . ALA A 1 323 ? -33.594 -12.508 -5.465 1 97.19 323 ALA A CA 1
ATOM 2474 C C . ALA A 1 323 ? -35 -12.062 -5.832 1 97.19 323 ALA A C 1
ATOM 2476 O O . ALA A 1 323 ? -35.469 -10.992 -5.41 1 97.19 323 ALA A O 1
ATOM 2477 N N . VAL A 1 324 ? -35.688 -12.875 -6.559 1 97.06 324 VAL A N 1
ATOM 2478 C CA . VAL A 1 324 ? -37.031 -12.539 -7.004 1 97.06 324 VAL A CA 1
ATOM 2479 C C . VAL A 1 324 ? -37.969 -12.5 -5.805 1 97.06 324 VAL A C 1
ATOM 2481 O O . VAL A 1 324 ? -38.75 -11.555 -5.652 1 97.06 324 VAL A O 1
ATOM 2484 N N . VAL A 1 325 ? -37.906 -13.469 -4.992 1 97.25 325 VAL A N 1
ATOM 2485 C CA . VAL A 1 325 ? -38.781 -13.555 -3.828 1 97.25 325 VAL A CA 1
ATOM 2486 C C . VAL A 1 325 ? -38.562 -12.344 -2.93 1 97.25 325 VAL A C 1
ATOM 2488 O O . VAL A 1 325 ? -39.5 -11.656 -2.555 1 97.25 325 VAL A O 1
ATOM 2491 N N . PHE A 1 326 ? -37.406 -12.031 -2.641 1 96.75 326 PHE A N 1
ATOM 2492 C CA . PHE A 1 326 ? -37.125 -11.016 -1.626 1 96.75 326 PHE A CA 1
ATOM 2493 C C . PHE A 1 326 ? -37.094 -9.625 -2.246 1 96.75 326 PHE A C 1
ATOM 2495 O O . PHE A 1 326 ? -37.031 -8.625 -1.533 1 96.75 326 PHE A O 1
ATOM 2502 N N . PHE A 1 327 ? -37.031 -9.617 -3.594 1 95.88 327 PHE A N 1
ATOM 2503 C CA . PHE A 1 327 ? -37.344 -8.344 -4.238 1 95.88 327 PHE A CA 1
ATOM 2504 C C . PHE A 1 327 ? -38.719 -7.855 -3.848 1 95.88 327 PHE A C 1
ATOM 2506 O O . PHE A 1 327 ? -38.906 -6.676 -3.551 1 95.88 327 PHE A O 1
ATOM 2513 N N . PHE A 1 328 ? -39.656 -8.758 -3.736 1 95.75 328 PHE A N 1
ATOM 2514 C CA . PHE A 1 328 ? -41.031 -8.414 -3.41 1 95.75 328 PHE A CA 1
ATOM 2515 C C . PHE A 1 328 ? -41.219 -8.32 -1.9 1 95.75 328 PHE A C 1
ATOM 2517 O O . PHE A 1 328 ? -42.156 -7.656 -1.427 1 95.75 328 PHE A O 1
ATOM 2524 N N . PHE A 1 329 ? -40.344 -8.898 -1.153 1 96.44 329 PHE A N 1
ATOM 2525 C CA . PHE A 1 329 ? -40.531 -8.93 0.292 1 96.44 329 PHE A CA 1
ATOM 2526 C C . PHE A 1 329 ? -39.438 -8.172 1.001 1 96.44 329 PHE A C 1
ATOM 2528 O O . PHE A 1 329 ? -39.094 -8.461 2.152 1 96.44 329 PHE A O 1
ATOM 2535 N N . ILE A 1 330 ? -38.844 -7.309 0.336 1 95.69 330 ILE A N 1
ATOM 2536 C CA . ILE A 1 330 ? -37.688 -6.613 0.894 1 95.69 330 ILE A CA 1
ATOM 2537 C C . ILE A 1 330 ? -38.125 -5.781 2.1 1 95.69 330 ILE A C 1
ATOM 2539 O O . ILE A 1 330 ? -37.344 -5.633 3.064 1 95.69 330 ILE A O 1
ATOM 2543 N N . LYS A 1 331 ? -39.312 -5.172 2.072 1 95.06 331 LYS A N 1
ATOM 2544 C CA . LYS A 1 331 ? -39.812 -4.375 3.188 1 95.06 331 LYS A CA 1
ATOM 2545 C C . LYS A 1 331 ? -39.969 -5.23 4.441 1 95.06 331 LYS A C 1
ATOM 2547 O O . LYS A 1 331 ? -39.719 -4.77 5.551 1 95.06 331 LYS A O 1
ATOM 2552 N N . GLN A 1 332 ? -40.438 -6.41 4.184 1 95.75 332 GLN A N 1
ATOM 2553 C CA . GLN A 1 332 ? -40.594 -7.332 5.305 1 95.75 332 GLN A CA 1
ATOM 2554 C C . GLN A 1 332 ? -39.25 -7.727 5.898 1 95.75 332 GLN A C 1
ATOM 2556 O O . GLN A 1 332 ? -39.125 -7.906 7.109 1 95.75 332 GLN A O 1
ATOM 2561 N N . LEU A 1 333 ? -38.344 -7.906 5.043 1 95.94 333 LEU A N 1
ATOM 2562 C CA . LEU A 1 333 ? -37 -8.234 5.516 1 95.94 333 LEU A CA 1
ATOM 2563 C C . LEU A 1 333 ? -36.438 -7.094 6.344 1 95.94 333 LEU A C 1
ATOM 2565 O O . LEU A 1 333 ? -35.781 -7.328 7.371 1 95.94 333 LEU A O 1
ATOM 2569 N N . VAL A 1 334 ? -36.594 -5.867 5.891 1 95.06 334 VAL A N 1
ATOM 2570 C CA . VAL A 1 334 ? -36.156 -4.684 6.617 1 95.06 334 VAL A CA 1
ATOM 2571 C C . VAL A 1 334 ? -36.844 -4.625 7.98 1 95.06 334 VAL A C 1
ATOM 2573 O O . VAL A 1 334 ? -36.219 -4.355 9 1 95.06 334 VAL A O 1
ATOM 2576 N N . TRP A 1 335 ? -38.094 -4.898 7.914 1 95.44 335 TRP A N 1
ATOM 2577 C CA . TRP A 1 335 ? -38.875 -4.914 9.148 1 95.44 335 TRP A CA 1
ATOM 2578 C C . TRP A 1 335 ? -38.344 -5.941 10.133 1 95.44 335 TRP A C 1
ATOM 2580 O O . TRP A 1 335 ? -38.188 -5.66 11.32 1 95.44 335 TRP A O 1
ATOM 2590 N N . LEU A 1 336 ? -38.062 -7.082 9.664 1 95.25 336 LEU A N 1
ATOM 2591 C CA . LEU A 1 336 ? -37.5 -8.148 10.492 1 95.25 336 LEU A CA 1
ATOM 2592 C C . LEU A 1 336 ? -36.188 -7.711 11.148 1 95.25 336 LEU A C 1
ATOM 2594 O O . LEU A 1 336 ? -35.938 -8.016 12.32 1 95.25 336 LEU A O 1
ATOM 2598 N N . CYS A 1 337 ? -35.375 -7.062 10.391 1 94.81 337 CYS A N 1
ATOM 2599 C CA . CYS A 1 337 ? -34.094 -6.574 10.898 1 94.81 337 CYS A CA 1
ATOM 2600 C C . CYS A 1 337 ? -34.312 -5.629 12.078 1 94.81 337 CYS A C 1
ATOM 2602 O O . CYS A 1 337 ? -33.594 -5.727 13.086 1 94.81 337 CYS A O 1
ATOM 2604 N N . PHE A 1 338 ? -35.281 -4.793 11.977 1 93.25 338 PHE A N 1
ATOM 2605 C CA . PHE A 1 338 ? -35.531 -3.805 13.023 1 93.25 338 PHE A CA 1
ATOM 2606 C C . PHE A 1 338 ? -36.219 -4.438 14.219 1 93.25 338 PHE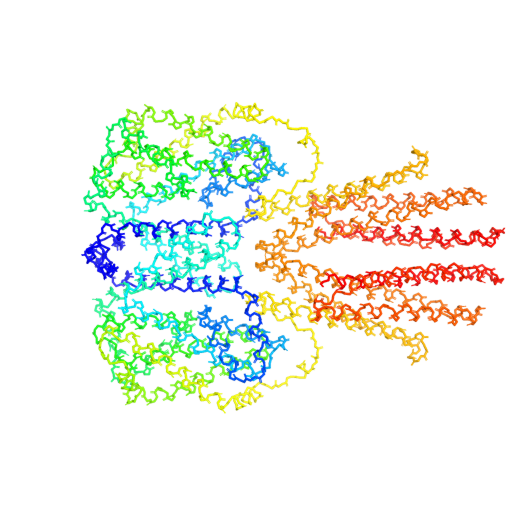 A C 1
ATOM 2608 O O . PHE A 1 338 ? -36.094 -3.953 15.352 1 93.25 338 PHE A O 1
ATOM 2615 N N . VAL A 1 339 ? -36.938 -5.465 14.008 1 94.44 339 VAL A N 1
ATOM 2616 C CA . VAL A 1 339 ? -37.562 -6.184 15.102 1 94.44 339 VAL A CA 1
ATOM 2617 C C . VAL A 1 339 ? -36.5 -6.906 15.938 1 94.44 339 VAL A C 1
ATOM 2619 O O . VAL A 1 339 ? -36.594 -6.922 17.172 1 94.44 339 VAL A O 1
ATOM 2622 N N . LEU A 1 340 ? -35.531 -7.484 15.258 1 93.69 340 LEU A N 1
ATOM 2623 C CA . LEU A 1 340 ? -34.531 -8.273 15.938 1 93.69 340 LEU A CA 1
ATOM 2624 C C . LEU A 1 340 ? -33.438 -7.375 16.531 1 93.69 340 LEU A C 1
ATOM 2626 O O . LEU A 1 340 ? -32.875 -7.672 17.594 1 93.69 340 LEU A O 1
ATOM 2630 N N . ILE A 1 341 ? -33.094 -6.348 15.742 1 93.31 341 ILE A N 1
ATOM 2631 C CA . ILE A 1 341 ? -32.125 -5.371 16.188 1 93.31 341 ILE A CA 1
ATOM 2632 C C . ILE A 1 341 ? -32.75 -3.98 16.25 1 93.31 341 ILE A C 1
ATOM 2634 O O . ILE A 1 341 ? -32.719 -3.246 15.25 1 93.31 341 ILE A O 1
ATOM 2638 N N . LYS A 1 342 ? -33 -3.5 17.469 1 89.25 342 LYS A N 1
ATOM 2639 C CA . LYS A 1 342 ? -33.75 -2.254 17.656 1 89.25 342 LYS A CA 1
ATOM 2640 C C . LYS A 1 342 ? -32.844 -1.044 17.406 1 89.25 342 LYS A C 1
ATOM 2642 O O . LYS A 1 342 ? -31.625 -1.123 17.594 1 89.25 342 LYS A O 1
ATOM 2647 N N . LYS A 1 343 ? -33.469 -0.005 16.906 1 82.81 343 LYS A N 1
ATOM 2648 C CA . LYS A 1 343 ? -32.781 1.25 16.688 1 82.81 343 LYS A CA 1
ATOM 2649 C C . LYS A 1 343 ? -32.312 1.846 18.016 1 82.81 343 LYS A C 1
ATOM 2651 O O . LYS A 1 343 ? -33.031 1.802 19.016 1 82.81 343 LYS A O 1
ATOM 2656 N N . SER A 1 344 ? -31.047 2.17 17.938 1 75.38 344 SER A N 1
ATOM 2657 C CA . SER A 1 344 ? -30.547 2.846 19.125 1 75.38 344 SER A CA 1
ATOM 2658 C C . SER A 1 344 ? -30.703 4.359 19.016 1 75.38 344 SER A C 1
ATOM 2660 O O . SER A 1 344 ? -30.844 4.887 17.906 1 75.38 344 SER A O 1
ATOM 2662 N N . GLU A 1 345 ? -30.797 5.105 20.094 1 64.31 345 GLU A N 1
ATOM 2663 C CA . GLU A 1 345 ? -30.859 6.562 20.141 1 64.31 345 GLU A CA 1
ATOM 2664 C C . GLU A 1 345 ? -29.656 7.199 19.453 1 64.31 345 GLU A C 1
ATOM 2666 O O . GLU A 1 345 ? -29.781 8.266 18.844 1 64.31 345 GLU A O 1
ATOM 2671 N N . ASP A 1 346 ? -28.562 6.543 19.453 1 62.38 346 ASP A N 1
ATOM 2672 C CA . ASP A 1 346 ? -27.312 7.066 18.891 1 62.38 346 ASP A CA 1
ATOM 2673 C C . ASP A 1 346 ? -27.359 7.086 17.359 1 62.38 346 ASP A C 1
ATOM 2675 O O . ASP A 1 346 ? -26.625 7.852 16.734 1 62.38 346 ASP A O 1
ATOM 2679 N N . GLU A 1 347 ? -28.125 6.27 16.828 1 66.44 347 GLU A N 1
ATOM 2680 C CA . GLU A 1 347 ? -28.203 6.195 15.367 1 66.44 347 GLU A CA 1
ATOM 2681 C C . GLU A 1 347 ? -28.875 7.438 14.781 1 66.44 347 GLU A C 1
ATOM 2683 O O . GLU A 1 347 ? -28.688 7.758 13.609 1 66.44 347 GLU A O 1
ATOM 2688 N N . LYS A 1 348 ? -29.422 8.281 15.766 1 57.09 348 LYS A N 1
ATOM 2689 C CA . LYS A 1 348 ? -30.125 9.477 15.32 1 57.09 348 LYS A CA 1
ATOM 2690 C C . LYS A 1 348 ? -29.188 10.672 15.242 1 57.09 348 LYS A C 1
ATOM 2692 O O . LYS A 1 348 ? -29.438 11.617 14.492 1 57.09 348 LYS A O 1
ATOM 2697 N N . THR A 1 349 ? -28.156 10.539 15.969 1 58 349 THR A N 1
ATOM 2698 C CA . THR A 1 349 ? -27.297 11.719 16.031 1 58 349 THR A CA 1
ATOM 2699 C C . THR A 1 349 ? -26.281 11.711 14.883 1 58 349 THR A C 1
ATOM 2701 O O . THR A 1 349 ? -25.781 10.648 14.492 1 58 349 THR A O 1
ATOM 2704 N N . GLU A 1 350 ? -26.375 12.805 14.125 1 63.97 350 GLU A N 1
ATOM 2705 C CA . GLU A 1 350 ? -25.453 13.031 13.023 1 63.97 350 GLU A CA 1
ATOM 2706 C C . GLU A 1 350 ? -24.016 13.133 13.516 1 63.97 350 GLU A C 1
ATOM 2708 O O . GLU A 1 350 ? -23.625 14.141 14.109 1 63.97 350 GLU A O 1
ATOM 2713 N N . GLY A 1 351 ? -23.344 12.047 13.922 1 74.06 351 GLY A N 1
ATOM 2714 C CA . GLY A 1 351 ? -21.953 12.102 14.336 1 74.06 351 GLY A CA 1
ATOM 2715 C C . GLY A 1 351 ? -20.984 11.656 13.258 1 74.06 351 GLY A C 1
ATOM 2716 O O . GLY A 1 351 ? -21.391 11.469 12.102 1 74.06 351 GLY A O 1
ATOM 2717 N N . MET A 1 352 ? -19.766 11.773 13.516 1 83.5 352 MET A N 1
ATOM 2718 C CA . MET A 1 352 ? -18.719 11.336 12.594 1 83.5 352 MET A CA 1
ATOM 2719 C C . MET A 1 352 ? -18.812 9.836 12.328 1 83.5 352 MET A C 1
ATOM 2721 O O . MET A 1 352 ? -19.016 9.047 13.25 1 83.5 352 MET A O 1
ATOM 2725 N N . LEU A 1 353 ? -18.984 9.594 11.086 1 86.12 353 LEU A N 1
ATOM 2726 C CA . LEU A 1 353 ? -19.047 8.195 10.664 1 86.12 353 LEU A CA 1
ATOM 2727 C C . LEU A 1 353 ? -17.766 7.785 9.945 1 86.12 353 LEU A C 1
ATOM 2729 O O . LEU A 1 353 ? -17.531 8.203 8.812 1 86.12 353 LEU A O 1
ATOM 2733 N N . LEU A 1 354 ? -16.906 6.98 10.594 1 90.31 354 LEU A N 1
ATOM 2734 C CA . LEU A 1 354 ? -15.625 6.523 10.078 1 90.31 354 LEU A CA 1
ATOM 2735 C C . LEU A 1 354 ? -15.508 5.008 10.18 1 90.31 354 LEU A C 1
ATOM 2737 O O . LEU A 1 354 ? -14.719 4.492 10.969 1 90.31 354 LEU A O 1
ATOM 2741 N N . PRO A 1 355 ? -16.25 4.383 9.352 1 87.5 355 PRO A N 1
ATOM 2742 C CA . PRO A 1 355 ? -16.234 2.92 9.445 1 87.5 355 PRO A CA 1
ATOM 2743 C C . PRO A 1 355 ? -14.891 2.324 9.031 1 87.5 355 PRO A C 1
ATOM 2745 O O . PRO A 1 355 ? -14.461 2.5 7.887 1 87.5 355 PRO A O 1
ATOM 2748 N N . LYS A 1 356 ? -14.305 1.512 9.844 1 84.44 356 LYS A N 1
ATOM 2749 C CA . LYS A 1 356 ? -13.031 0.855 9.57 1 84.44 356 LYS A CA 1
ATOM 2750 C C . LYS A 1 356 ? -13.172 -0.172 8.453 1 84.44 356 LYS A C 1
ATOM 2752 O O . LYS A 1 356 ? -12.227 -0.406 7.691 1 84.44 356 LYS A O 1
ATOM 2757 N N . THR A 1 357 ? -14.352 -0.688 8.281 1 80.88 357 THR A N 1
ATOM 2758 C CA . THR A 1 357 ? -14.609 -1.721 7.281 1 80.88 357 THR A CA 1
ATOM 2759 C C . THR A 1 357 ? -14.43 -1.164 5.871 1 80.88 357 THR A C 1
ATOM 2761 O O . THR A 1 357 ? -14.07 -1.897 4.949 1 80.88 357 THR A O 1
ATOM 2764 N N . LEU A 1 358 ? -14.648 0.082 5.762 1 85.31 358 LEU A N 1
ATOM 2765 C CA . LEU A 1 358 ? -14.57 0.711 4.449 1 85.31 358 LEU A CA 1
ATOM 2766 C C . LEU A 1 358 ? -13.117 0.861 4 1 85.31 358 LEU A C 1
ATOM 2768 O O . LEU A 1 358 ? -12.828 0.834 2.801 1 85.31 358 LEU A O 1
ATOM 2772 N N . VAL A 1 359 ? -12.203 0.996 4.918 1 85.88 359 VAL A N 1
ATOM 2773 C CA . VAL A 1 359 ? -10.805 1.28 4.629 1 85.88 359 VAL A CA 1
ATOM 2774 C C . VAL A 1 359 ? -10.188 0.116 3.854 1 85.88 359 VAL A C 1
ATOM 2776 O O . VAL A 1 359 ? -9.477 0.323 2.869 1 85.88 359 VAL A O 1
ATOM 2779 N N . ASN A 1 360 ? -10.523 -1.089 4.195 1 75.31 360 ASN A N 1
ATOM 2780 C CA . ASN A 1 360 ? -9.914 -2.277 3.609 1 75.31 360 ASN A CA 1
ATOM 2781 C C . ASN A 1 360 ? -10.57 -2.646 2.281 1 75.31 360 ASN A C 1
ATOM 2783 O O . ASN A 1 360 ? -9.992 -3.381 1.48 1 75.31 360 ASN A O 1
ATOM 2787 N N . VAL A 1 361 ? -11.766 -2.127 2.115 1 77.12 361 VAL A N 1
ATOM 2788 C CA . VAL A 1 361 ? -12.516 -2.6 0.959 1 77.12 361 VAL A CA 1
ATOM 2789 C C . VAL A 1 361 ? -12.461 -1.558 -0.156 1 77.12 361 VAL A C 1
ATOM 2791 O O . VAL A 1 361 ? -12.367 -1.906 -1.335 1 77.12 361 VAL A O 1
ATOM 2794 N N . SER A 1 362 ? -12.555 -0.249 0.241 1 82.44 362 SER A N 1
ATOM 2795 C CA . SER A 1 362 ? -12.523 0.815 -0.756 1 82.44 362 SER A CA 1
ATOM 2796 C C . SER A 1 362 ? -11.922 2.094 -0.181 1 82.44 362 SER A C 1
ATOM 2798 O O . SER A 1 362 ? -12.586 2.818 0.563 1 82.44 362 SER A O 1
ATOM 2800 N N . VAL A 1 363 ? -10.773 2.402 -0.681 1 84.81 363 VAL A N 1
ATOM 2801 C CA . VAL A 1 363 ? -10.078 3.604 -0.225 1 84.81 363 VAL A CA 1
ATOM 2802 C C . VAL A 1 363 ? -10.883 4.844 -0.621 1 84.81 363 VAL A C 1
ATOM 2804 O O . VAL A 1 363 ? -10.961 5.805 0.145 1 84.81 363 VAL A O 1
ATOM 2807 N N . GLU A 1 364 ? -11.477 4.836 -1.74 1 85.44 364 GLU A N 1
ATOM 2808 C CA . GLU A 1 364 ? -12.242 5.973 -2.252 1 85.44 364 GLU A CA 1
ATOM 2809 C C . GLU A 1 364 ? -13.406 6.316 -1.327 1 85.44 364 GLU A C 1
ATOM 2811 O O . GLU A 1 364 ? -13.617 7.484 -0.992 1 85.44 364 GLU A O 1
ATOM 2816 N N . PHE A 1 365 ? -14.102 5.344 -0.925 1 87.06 365 PHE A N 1
ATOM 2817 C CA . PHE A 1 365 ? -15.242 5.586 -0.05 1 87.06 365 PHE A CA 1
ATOM 2818 C C . PHE A 1 365 ? -14.781 5.918 1.363 1 87.06 365 PHE A C 1
ATOM 2820 O O . PHE A 1 365 ? -15.422 6.699 2.064 1 87.06 365 PHE A O 1
ATOM 2827 N N . ALA A 1 366 ? -13.688 5.309 1.742 1 90.56 366 ALA A N 1
ATOM 2828 C CA . ALA A 1 366 ? -13.117 5.676 3.037 1 90.56 366 ALA A CA 1
ATOM 2829 C C . ALA A 1 366 ? -12.766 7.156 3.082 1 90.56 366 ALA A C 1
ATOM 2831 O O . ALA A 1 366 ? -13.047 7.84 4.07 1 90.56 366 ALA A O 1
ATOM 2832 N N . LEU A 1 367 ? -12.188 7.59 1.982 1 91.56 367 LEU A N 1
ATOM 2833 C CA . LEU A 1 367 ? -11.812 9 1.896 1 91.56 367 LEU A CA 1
ATOM 2834 C C . LEU A 1 367 ? -13.047 9.891 1.845 1 91.56 367 LEU A C 1
ATOM 2836 O O . LEU A 1 367 ? -13.047 10.992 2.391 1 91.56 367 LEU A O 1
ATOM 2840 N N . LEU A 1 368 ? -14.086 9.461 1.186 1 89.69 368 LEU A N 1
ATOM 2841 C CA . LEU A 1 368 ? -15.336 10.211 1.149 1 89.69 368 LEU A CA 1
ATOM 2842 C C . LEU A 1 368 ? -15.945 10.328 2.545 1 89.69 368 LEU A C 1
ATOM 2844 O O . LEU A 1 368 ? -16.469 11.375 2.914 1 89.69 368 LEU A O 1
ATOM 2848 N N . SER A 1 369 ? -15.914 9.234 3.268 1 92 369 SER A N 1
ATOM 2849 C CA . SER A 1 369 ? -16.391 9.266 4.648 1 92 369 SER A CA 1
ATOM 2850 C C . SER A 1 369 ? -15.57 10.234 5.492 1 92 369 SER A C 1
ATOM 2852 O O . SER A 1 369 ? -16.125 10.945 6.336 1 92 369 SER A O 1
ATOM 2854 N N . ALA A 1 370 ? -14.266 10.227 5.242 1 94 370 ALA A N 1
ATOM 2855 C CA . ALA A 1 370 ? -13.391 11.156 5.949 1 94 370 ALA A CA 1
ATOM 2856 C C . ALA A 1 370 ? -13.742 12.602 5.609 1 94 370 ALA A C 1
ATOM 2858 O O . ALA A 1 370 ? -13.734 13.477 6.484 1 94 370 ALA A O 1
ATOM 2859 N N . LYS A 1 371 ? -14.031 12.852 4.359 1 93.5 371 LYS A N 1
ATOM 2860 C CA . LYS A 1 371 ? -14.43 14.188 3.926 1 93.5 371 LYS A CA 1
ATOM 2861 C C . LYS A 1 371 ? -15.719 14.633 4.613 1 93.5 371 LYS A C 1
ATOM 2863 O O . LYS A 1 371 ? -15.812 15.766 5.098 1 93.5 371 LYS A O 1
ATOM 2868 N N . LYS A 1 372 ? -16.656 13.797 4.637 1 92.75 372 LYS A N 1
ATOM 2869 C CA . LYS A 1 372 ? -17.922 14.109 5.293 1 92.75 372 LYS A CA 1
ATOM 2870 C C . LYS A 1 372 ? -17.719 14.383 6.781 1 92.75 372 LYS A C 1
ATOM 2872 O O . LYS A 1 372 ? -18.328 15.297 7.34 1 92.75 372 LYS A O 1
ATOM 2877 N N . SER A 1 373 ? -16.922 13.539 7.379 1 94.69 373 SER A N 1
ATOM 2878 C CA . SER A 1 373 ? -16.625 13.734 8.797 1 94.69 373 SER A CA 1
ATOM 2879 C C . SER A 1 373 ? -15.875 15.039 9.031 1 94.69 373 SER A C 1
ATOM 2881 O O . SER A 1 373 ? -16.062 15.688 10.062 1 94.69 373 SER A O 1
ATOM 2883 N N . THR A 1 374 ? -15.047 15.375 8.062 1 95.56 374 THR A N 1
ATOM 2884 C CA . THR A 1 374 ? -14.359 16.656 8.141 1 95.56 374 THR A CA 1
ATOM 2885 C C . THR A 1 374 ? -15.352 17.812 8.094 1 95.56 374 THR A C 1
ATOM 2887 O O . THR A 1 374 ? -15.18 18.812 8.789 1 95.56 374 THR A O 1
ATOM 2890 N N . MET A 1 375 ? -16.359 17.688 7.297 1 95.44 375 MET A N 1
ATOM 2891 C CA . MET A 1 375 ? -17.422 18.688 7.242 1 95.44 375 MET A CA 1
ATOM 2892 C C . MET A 1 375 ? -18.094 18.844 8.594 1 95.44 375 MET A C 1
ATOM 2894 O O . MET A 1 375 ? -18.391 19.953 9.031 1 95.44 375 MET A O 1
ATOM 2898 N N . ILE A 1 376 ? -18.297 17.75 9.234 1 94.81 376 ILE A N 1
ATOM 2899 C CA . ILE A 1 376 ? -18.938 17.75 10.555 1 94.81 376 ILE A CA 1
ATOM 2900 C C . ILE A 1 376 ? -18.031 18.453 11.562 1 94.81 376 ILE A C 1
ATOM 2902 O O . ILE A 1 376 ? -18.484 19.266 12.359 1 94.81 376 ILE A O 1
ATOM 2906 N N . LEU A 1 377 ? -16.75 18.109 11.508 1 95.81 377 LEU A N 1
ATOM 2907 C CA . LEU A 1 377 ? -15.781 18.781 12.367 1 95.81 377 LEU A CA 1
ATOM 2908 C C . LEU A 1 377 ? -15.766 20.281 12.109 1 95.81 377 LEU A C 1
ATOM 2910 O O . LEU A 1 377 ? -15.727 21.062 13.055 1 95.81 377 LEU A O 1
ATOM 2914 N N . THR A 1 378 ? -15.805 20.609 10.875 1 96.69 378 THR A N 1
ATOM 2915 C CA . THR A 1 378 ? -15.797 22.031 10.5 1 96.69 378 THR A CA 1
ATOM 2916 C C . THR A 1 378 ? -17.047 22.734 11.039 1 96.69 378 THR A C 1
ATOM 2918 O O . THR A 1 378 ? -16.953 23.844 11.547 1 96.69 378 THR A O 1
ATOM 2921 N N . LYS A 1 379 ? -18.156 22.109 10.961 1 96.25 379 LYS A N 1
ATOM 2922 C CA . LYS A 1 379 ? -19.406 22.672 11.484 1 96.25 379 LYS A CA 1
ATOM 2923 C C . LYS A 1 379 ? -19.328 22.875 13 1 96.25 379 LYS A C 1
ATOM 2925 O O . LYS A 1 379 ? -19.891 23.828 13.531 1 96.25 379 LYS A O 1
ATOM 2930 N N . SER A 1 380 ? -18.672 21.938 13.633 1 95.69 380 SER A N 1
ATOM 2931 C CA . SER A 1 380 ? -18.484 22.062 15.07 1 95.69 380 SER A CA 1
ATOM 2932 C C . SER A 1 380 ? -17.641 23.297 15.406 1 95.69 380 SER A C 1
ATOM 2934 O O . SER A 1 380 ? -17.906 23.984 16.391 1 95.69 380 SER A O 1
ATOM 2936 N N . VAL A 1 381 ? -16.656 23.562 14.617 1 97.12 381 VAL A N 1
ATOM 2937 C CA . VAL A 1 381 ? -15.82 24.734 14.812 1 97.12 381 VAL A CA 1
ATOM 2938 C C . VAL A 1 381 ? -16.625 26 14.531 1 97.12 381 VAL A C 1
ATOM 2940 O O . VAL A 1 381 ? -16.516 26.984 15.273 1 97.12 381 VAL A O 1
ATOM 2943 N N . ILE A 1 382 ? -17.422 25.969 13.492 1 97.44 382 ILE A N 1
ATOM 2944 C CA . ILE A 1 382 ? -18.281 27.094 13.148 1 97.44 382 ILE A CA 1
ATOM 2945 C C . ILE A 1 382 ? -19.234 27.391 14.305 1 97.44 382 ILE A C 1
ATOM 2947 O O . ILE A 1 382 ? -19.438 28.547 14.672 1 97.44 382 ILE A O 1
ATOM 2951 N N . SER A 1 383 ? -19.797 26.312 14.828 1 96 383 SER A N 1
ATOM 2952 C CA . SER A 1 383 ? -20.703 26.469 15.953 1 96 383 SER A CA 1
ATOM 2953 C C . SER A 1 383 ? -20.016 27.141 17.141 1 96 383 SER A C 1
ATOM 2955 O O . SER A 1 383 ? -20.625 27.953 17.844 1 96 383 SER A O 1
ATOM 2957 N N . LEU A 1 384 ? -18.781 26.812 17.375 1 95.69 384 LEU A N 1
ATOM 2958 C CA . LEU A 1 384 ? -18 27.422 18.453 1 95.69 384 LEU A CA 1
ATOM 2959 C C . LEU A 1 384 ? -17.797 28.906 18.188 1 95.69 384 LEU A C 1
ATOM 2961 O O . LEU A 1 384 ? -17.922 29.734 19.094 1 95.69 384 LEU A O 1
ATOM 2965 N N . ILE A 1 385 ? -17.484 29.281 16.938 1 96.56 385 ILE A N 1
ATOM 2966 C CA . ILE A 1 385 ? -17.297 30.672 16.562 1 96.56 385 ILE A CA 1
ATOM 2967 C C . ILE A 1 385 ? -18.594 31.438 16.734 1 96.56 385 ILE A C 1
ATOM 2969 O O . ILE A 1 385 ? -18.609 32.562 17.234 1 96.56 385 ILE A O 1
ATOM 2973 N N . GLU A 1 386 ? -19.703 30.812 16.344 1 95.19 386 GLU A N 1
ATOM 2974 C CA . GLU A 1 386 ? -21.016 31.422 16.484 1 95.19 386 GLU A CA 1
ATOM 2975 C C . GLU A 1 386 ? -21.359 31.672 17.953 1 95.19 386 GLU A C 1
ATOM 2977 O O . GLU A 1 386 ? -21.938 32.719 18.297 1 95.19 386 GLU A O 1
ATOM 2982 N N . LYS A 1 387 ? -21.031 30.703 18.734 1 93.31 387 LYS A N 1
ATOM 2983 C CA . LYS A 1 387 ? -21.266 30.859 20.172 1 93.31 387 LYS A CA 1
ATOM 2984 C C . LYS A 1 387 ? -20.5 32.062 20.719 1 93.31 387 LYS A C 1
ATOM 2986 O O . LYS A 1 387 ? -21.031 32.812 21.531 1 93.31 387 LYS A O 1
ATOM 2991 N N . PHE A 1 388 ? -19.266 32.25 20.344 1 93.38 388 PHE A N 1
ATOM 2992 C CA . PHE A 1 388 ? -18.469 33.375 20.75 1 93.38 388 PHE A CA 1
ATOM 2993 C C . PHE A 1 388 ? -19.062 34.688 20.25 1 93.38 388 PHE A C 1
ATOM 2995 O O . PHE A 1 388 ? -19.141 35.656 20.984 1 93.38 388 PHE A O 1
ATOM 3002 N N . LYS A 1 389 ? -19.5 34.656 19.016 1 93.44 389 LYS A N 1
ATOM 3003 C CA . LYS A 1 389 ? -20.125 35.844 18.406 1 93.44 389 LYS A CA 1
ATOM 3004 C C . LYS A 1 389 ? -21.359 36.25 19.188 1 93.44 389 LYS A C 1
ATOM 3006 O O . LYS A 1 389 ? -21.562 37.438 19.453 1 93.44 389 LYS A O 1
ATOM 3011 N N . GLN A 1 390 ? -22.141 35.344 19.562 1 91.75 390 GLN A N 1
ATOM 3012 C CA . GLN A 1 390 ? -23.359 35.625 20.328 1 91.75 390 GLN A CA 1
ATOM 3013 C C . GLN A 1 390 ? -23.016 36.188 21.703 1 91.75 390 GLN A C 1
ATOM 3015 O O . GLN A 1 390 ? -23.719 37.031 22.219 1 91.75 390 GLN A O 1
ATOM 3020 N N . TYR A 1 391 ? -21.969 35.688 22.266 1 91.81 391 TYR A N 1
ATOM 3021 C CA . TYR A 1 391 ? -21.5 36.156 23.578 1 91.81 391 TYR A CA 1
ATOM 3022 C C . TYR A 1 391 ? -21.094 37.625 23.516 1 91.81 391 TYR A C 1
ATOM 3024 O O . TYR A 1 391 ? -21.438 38.406 24.391 1 91.81 391 TYR A O 1
ATOM 3032 N N . ILE A 1 392 ? -20.438 38 22.469 1 90.06 392 ILE A N 1
ATOM 3033 C CA . ILE A 1 392 ? -19.969 39.375 22.312 1 90.06 392 ILE A CA 1
ATOM 3034 C C . ILE A 1 392 ? -21.156 40.312 22.078 1 90.06 392 ILE A C 1
ATOM 3036 O O . ILE A 1 392 ? -21.172 41.438 22.562 1 90.06 392 ILE A O 1
ATOM 3040 N N . ASN A 1 393 ? -22.141 39.812 21.375 1 84.5 393 ASN A N 1
ATOM 3041 C CA . ASN A 1 393 ? -23.297 40.625 21.031 1 84.5 393 ASN A CA 1
ATOM 3042 C C . ASN A 1 393 ? -24.266 40.75 22.203 1 84.5 393 ASN A C 1
ATOM 3044 O O . ASN A 1 393 ? -25.312 41.406 22.094 1 84.5 393 ASN A O 1
ATOM 3048 N N . GLN A 1 394 ? -23.875 40.312 23.453 1 73.5 394 GLN A N 1
ATOM 3049 C CA . GLN A 1 394 ? -24.672 40.344 24.672 1 73.5 394 GLN A CA 1
ATOM 3050 C C . GLN A 1 394 ? -26.047 39.719 24.438 1 73.5 394 GLN A C 1
ATOM 3052 O O . GLN A 1 394 ? -27.031 40.125 25.062 1 73.5 394 GLN A O 1
ATOM 3057 N N . LYS A 1 395 ? -26.156 39.031 23.406 1 61.72 395 LYS A N 1
ATOM 3058 C CA . LYS A 1 395 ? -27.422 38.344 23.141 1 61.72 395 LYS A CA 1
ATOM 3059 C C . LYS A 1 395 ? -27.422 36.969 23.781 1 61.72 395 LYS A C 1
ATOM 3061 O O . LYS A 1 395 ? -28.438 36.25 23.719 1 61.72 395 LYS A O 1
ATOM 3066 N N . GLY A 1 396 ? -26.328 36.656 24.359 1 55.19 396 GLY A N 1
ATOM 3067 C CA . GLY A 1 396 ? -26.234 35.344 24.984 1 55.19 396 GLY A CA 1
ATOM 3068 C C . GLY A 1 396 ? -25.984 35.438 26.484 1 55.19 396 GLY A C 1
ATOM 3069 O O . GLY A 1 396 ? -26.109 36.5 27.094 1 55.19 396 GLY A O 1
ATOM 3070 N N . PRO A 1 397 ? -25.734 34.219 27.109 1 60.09 397 PRO A N 1
ATOM 3071 C CA . PRO A 1 397 ? -25.5 34.156 28.547 1 60.09 397 PRO A CA 1
ATOM 3072 C C . PRO A 1 397 ? -24.328 35.031 29 1 60.09 397 PRO A C 1
ATOM 3074 O O . PRO A 1 397 ? -23.438 35.344 28.203 1 60.09 397 PRO A O 1
ATOM 3077 N N . LYS A 1 398 ? -24.344 35.625 30.172 1 67.88 398 LYS A N 1
ATOM 3078 C CA . LYS A 1 398 ? -23.344 36.469 30.797 1 67.88 398 LYS A CA 1
ATOM 3079 C C . LYS A 1 398 ? -21.969 35.781 30.844 1 67.88 398 LYS A C 1
ATOM 3081 O O . LYS A 1 398 ? -20.938 36.438 30.922 1 67.88 398 LYS A O 1
ATOM 3086 N N . SER A 1 399 ? -21.953 34.312 30.672 1 74.69 399 SER A N 1
ATOM 3087 C CA . SER A 1 399 ? -20.734 33.531 30.594 1 74.69 399 SER A CA 1
ATOM 3088 C C . SER A 1 399 ? -20.891 32.344 29.641 1 74.69 399 SER A C 1
ATOM 3090 O O . SER A 1 399 ? -22.016 31.844 29.438 1 74.69 399 SER A O 1
ATOM 3092 N N . ILE A 1 400 ? -19.969 32.062 28.781 1 82.62 400 ILE A N 1
ATOM 3093 C CA . ILE A 1 400 ? -20.047 30.922 27.875 1 82.62 400 ILE A CA 1
ATOM 3094 C C . ILE A 1 400 ? -18.984 29.891 28.25 1 82.62 400 ILE A C 1
ATOM 3096 O O . ILE A 1 400 ? -17.891 30.25 28.672 1 82.62 400 ILE A O 1
ATOM 3100 N N . SER A 1 401 ? -19.391 28.656 28.469 1 85.75 401 SER A N 1
ATOM 3101 C CA . SER A 1 401 ? -18.469 27.547 28.641 1 85.75 401 SER A CA 1
ATOM 3102 C C . SER A 1 401 ? -18.203 26.844 27.312 1 85.75 401 SER A C 1
ATOM 3104 O O . SER A 1 401 ? -19.125 26.375 26.656 1 85.75 401 SER A O 1
ATOM 3106 N N . ILE A 1 402 ? -16.922 26.906 26.875 1 91.75 402 ILE A N 1
ATOM 3107 C CA . ILE A 1 402 ? -16.594 26.344 25.562 1 91.75 402 ILE A CA 1
ATOM 3108 C C . ILE A 1 402 ? -15.797 25.062 25.75 1 91.75 402 ILE A C 1
ATOM 3110 O O . ILE A 1 402 ? -15.328 24.469 24.766 1 91.75 402 ILE A O 1
ATOM 3114 N N . GLU A 1 403 ? -15.617 24.609 26.984 1 90.25 403 GLU A N 1
ATOM 3115 C CA . GLU A 1 403 ? -14.773 23.453 27.281 1 90.25 403 GLU A CA 1
ATOM 3116 C C . GLU A 1 403 ? -15.328 22.188 26.625 1 90.25 403 GLU A C 1
ATOM 3118 O O . GLU A 1 403 ? -14.57 21.375 26.094 1 90.25 403 GLU A O 1
ATOM 3123 N N . ARG A 1 404 ? -16.594 22.047 26.703 1 92.19 404 ARG A N 1
ATOM 3124 C CA . ARG A 1 404 ? -17.219 20.875 26.094 1 92.19 404 ARG A CA 1
ATOM 3125 C C . ARG A 1 404 ? -17.047 20.891 24.578 1 92.19 404 ARG A C 1
ATOM 3127 O O . ARG A 1 404 ? -16.781 19.859 23.969 1 92.19 404 ARG A O 1
ATOM 3134 N N . ASP A 1 405 ? -17.234 22.047 23.938 1 93.19 405 ASP A N 1
ATOM 3135 C CA . ASP A 1 405 ? -17.062 22.188 22.5 1 93.19 405 ASP A CA 1
ATOM 3136 C C . ASP A 1 405 ? -15.625 21.844 22.078 1 93.19 405 ASP A C 1
ATOM 3138 O O . ASP A 1 405 ? -15.406 21.156 21.094 1 93.19 405 ASP A O 1
ATOM 3142 N N . LEU A 1 406 ? -14.711 22.297 22.906 1 94.06 406 LEU A N 1
ATOM 3143 C CA . LEU A 1 406 ? -13.297 22.047 22.625 1 94.06 406 LEU A CA 1
ATOM 3144 C C . LEU A 1 406 ? -12.977 20.562 22.734 1 94.06 406 LEU A C 1
ATOM 3146 O O . LEU A 1 406 ? -12.195 20.031 21.953 1 94.06 406 LEU A O 1
ATOM 3150 N N . GLU A 1 407 ? -13.539 19.969 23.656 1 92.44 407 GLU A N 1
ATOM 3151 C CA . GLU A 1 407 ? -13.312 18.547 23.859 1 92.44 407 GLU A CA 1
ATOM 3152 C C . GLU A 1 407 ? -13.867 17.734 22.688 1 92.44 407 GLU A C 1
ATOM 3154 O O . GLU A 1 407 ? -13.234 16.766 22.234 1 92.44 407 GLU A O 1
ATOM 3159 N N . VAL A 1 408 ? -15.055 18.078 22.25 1 92.69 408 VAL A N 1
ATOM 3160 C CA . VAL A 1 408 ? -15.68 17.391 21.125 1 92.69 408 VAL A CA 1
ATOM 3161 C C . VAL A 1 408 ? -14.805 17.547 19.891 1 92.69 408 VAL A C 1
ATOM 3163 O O . VAL A 1 408 ? -14.578 16.578 19.156 1 92.69 408 VAL A O 1
ATOM 3166 N N . ILE A 1 409 ? -14.305 18.75 19.641 1 94.69 409 ILE A N 1
ATOM 3167 C CA . ILE A 1 409 ? -13.461 19.016 18.469 1 94.69 409 ILE A CA 1
ATOM 3168 C C . ILE A 1 409 ? -12.172 18.203 18.562 1 94.69 409 ILE A C 1
ATOM 3170 O O . ILE A 1 409 ? -11.727 17.625 17.578 1 94.69 409 ILE A O 1
ATOM 3174 N N . ARG A 1 410 ? -11.633 18.141 19.734 1 91.38 410 ARG A N 1
ATOM 3175 C CA . ARG A 1 410 ? -10.422 17.359 19.953 1 91.38 410 ARG A CA 1
ATOM 3176 C C . ARG A 1 410 ? -10.664 15.875 19.703 1 91.38 410 ARG A C 1
ATOM 3178 O O . ARG A 1 410 ? -9.82 15.195 19.109 1 91.38 410 ARG A O 1
ATOM 3185 N N . GLU A 1 411 ? -11.734 15.453 20.156 1 91.69 411 GLU A N 1
ATOM 3186 C CA . GLU A 1 411 ? -12.07 14.047 19.969 1 91.69 411 GLU A CA 1
ATOM 3187 C C . GLU A 1 411 ? -12.297 13.727 18.5 1 91.69 411 GLU A C 1
ATOM 3189 O O . GLU A 1 411 ? -11.859 12.688 18 1 91.69 411 GLU A O 1
ATOM 3194 N N . TYR A 1 412 ? -13.016 14.602 17.828 1 93.19 412 TYR A N 1
ATOM 3195 C CA . TYR A 1 412 ? -13.258 14.422 16.391 1 93.19 412 TYR A CA 1
ATOM 3196 C C . TYR A 1 412 ? -11.938 14.383 15.625 1 93.19 412 TYR A C 1
ATOM 3198 O O . TYR A 1 412 ? -11.75 13.523 14.758 1 93.19 412 TYR A O 1
ATOM 3206 N N . LYS A 1 413 ? -11.055 15.266 15.953 1 93.19 413 LYS A N 1
ATOM 3207 C CA . LYS A 1 413 ? -9.75 15.305 15.297 1 93.19 413 LYS A CA 1
ATOM 3208 C C . LYS A 1 413 ? -8.961 14.023 15.547 1 93.19 413 LYS A C 1
ATOM 3210 O O . LYS A 1 413 ? -8.328 13.492 14.633 1 93.19 413 LYS A O 1
ATOM 3215 N N . LYS A 1 414 ? -8.992 13.562 16.766 1 91.31 414 LYS A N 1
ATOM 3216 C CA . LYS A 1 414 ? -8.289 12.336 17.125 1 91.31 414 LYS A CA 1
ATOM 3217 C C . LYS A 1 414 ? -8.82 11.148 16.312 1 91.31 414 LYS A C 1
ATOM 3219 O O . LYS A 1 414 ? -8.039 10.336 15.812 1 91.31 414 LYS A O 1
ATOM 3224 N N . GLU A 1 415 ? -10.086 11.07 16.203 1 92.56 415 GLU A N 1
ATOM 3225 C CA . GLU A 1 415 ? -10.703 9.977 15.461 1 92.56 415 GLU A CA 1
ATOM 3226 C C . GLU A 1 415 ? -10.359 10.062 13.977 1 92.56 415 GLU A C 1
ATOM 3228 O O . GLU A 1 415 ? -10.086 9.039 13.336 1 92.56 415 GLU A O 1
ATOM 3233 N N . LEU A 1 416 ? -10.406 11.242 13.492 1 93.94 416 LEU A N 1
ATOM 3234 C CA . LEU A 1 416 ? -10.094 11.445 12.086 1 93.94 416 LEU A CA 1
ATOM 3235 C C . LEU A 1 416 ? -8.625 11.117 11.797 1 93.94 416 LEU A C 1
ATOM 3237 O O . LEU A 1 416 ? -8.297 10.586 10.734 1 93.94 416 LEU A O 1
ATOM 3241 N N . TYR A 1 417 ? -7.785 11.438 12.742 1 88.25 417 TYR A N 1
ATOM 3242 C CA . TYR A 1 417 ? -6.367 11.125 12.602 1 88.25 417 TYR A CA 1
ATOM 3243 C C . TYR A 1 417 ? -6.141 9.617 12.578 1 88.25 417 TYR A C 1
ATOM 3245 O O . TYR A 1 417 ? -5.418 9.109 11.727 1 88.25 417 TYR A O 1
ATOM 3253 N N . LYS A 1 418 ? -6.762 8.945 13.516 1 88.31 418 LYS A N 1
ATOM 3254 C CA . LYS A 1 418 ? -6.645 7.488 13.555 1 88.31 418 LYS A CA 1
ATOM 3255 C C . LYS A 1 418 ? -7.129 6.859 12.25 1 88.31 418 LYS A C 1
ATOM 3257 O O . LYS A 1 418 ? -6.508 5.926 11.742 1 88.31 418 LYS A O 1
ATOM 3262 N N . TYR A 1 419 ? -8.203 7.371 11.75 1 92.44 419 TYR A N 1
ATOM 3263 C CA . TYR A 1 419 ? -8.766 6.867 10.508 1 92.44 419 TYR A CA 1
ATOM 3264 C C . TYR A 1 419 ? -7.824 7.117 9.336 1 92.44 419 TYR A C 1
ATOM 3266 O O . TYR A 1 419 ? -7.637 6.242 8.484 1 92.44 419 TYR A O 1
ATOM 3274 N N . SER A 1 420 ? -7.25 8.312 9.312 1 90.06 420 SER A N 1
ATOM 3275 C CA . SER A 1 420 ? -6.324 8.664 8.242 1 90.06 420 SER A CA 1
ATOM 3276 C C . SER A 1 420 ? -5.086 7.777 8.266 1 90.06 420 SER A C 1
ATOM 3278 O O . SER A 1 420 ? -4.539 7.438 7.211 1 90.06 420 SER A O 1
ATOM 3280 N N . VAL A 1 421 ? -4.645 7.41 9.445 1 84.94 421 VAL A N 1
ATOM 3281 C CA . VAL A 1 421 ? -3.508 6.508 9.594 1 84.94 421 VAL A CA 1
ATOM 3282 C C . VAL A 1 421 ? -3.871 5.129 9.047 1 84.94 421 VAL A C 1
ATOM 3284 O O . VAL A 1 421 ? -3.064 4.492 8.367 1 84.94 421 VAL A O 1
ATOM 3287 N N . LEU A 1 422 ? -5.062 4.723 9.32 1 87 422 LEU A N 1
ATOM 3288 C CA . LEU A 1 422 ? -5.527 3.439 8.805 1 87 422 LEU A CA 1
ATOM 3289 C C . LEU A 1 422 ? -5.582 3.455 7.277 1 87 422 LEU A C 1
ATOM 3291 O O . LEU A 1 422 ? -5.223 2.471 6.629 1 87 422 LEU A O 1
ATOM 3295 N N . VAL A 1 423 ? -6.066 4.547 6.777 1 89.81 423 VAL A N 1
ATOM 3296 C CA . VAL A 1 423 ? -6.16 4.699 5.328 1 89.81 423 VAL A CA 1
ATOM 3297 C C . VAL A 1 423 ? -4.766 4.648 4.711 1 89.81 423 VAL A C 1
ATOM 3299 O O . VAL A 1 423 ? -4.574 4.078 3.633 1 89.81 423 VAL A O 1
ATOM 3302 N N . SER A 1 424 ? -3.768 5.148 5.41 1 84.25 424 SER A N 1
ATOM 3303 C CA . SER A 1 424 ? -2.4 5.227 4.906 1 84.25 424 SER A CA 1
ATOM 3304 C C . SER A 1 424 ? -1.757 3.848 4.836 1 84.25 424 SER A C 1
ATOM 3306 O O . SER A 1 424 ? -0.759 3.656 4.137 1 84.25 424 SER A O 1
ATOM 3308 N N . LYS A 1 425 ? -2.357 2.895 5.488 1 78.5 425 LYS A N 1
ATOM 3309 C CA . LYS A 1 425 ? -1.829 1.533 5.492 1 78.5 425 LYS A CA 1
ATOM 3310 C C . LYS A 1 425 ? -2.223 0.788 4.219 1 78.5 425 LYS A C 1
ATOM 3312 O O . LYS A 1 425 ? -1.713 -0.301 3.947 1 78.5 425 LYS A O 1
ATOM 3317 N N . THR A 1 426 ? -3.123 1.404 3.543 1 80.31 426 THR A N 1
ATOM 3318 C CA . THR A 1 426 ? -3.582 0.773 2.311 1 80.31 426 THR A CA 1
ATOM 3319 C C . THR A 1 426 ? -2.768 1.261 1.116 1 80.31 426 THR A C 1
ATOM 3321 O O . THR A 1 426 ? -1.979 2.201 1.238 1 80.31 426 THR A O 1
ATOM 3324 N N . ASN A 1 427 ? -2.822 0.573 0.017 1 73.19 427 ASN A N 1
ATOM 3325 C CA . ASN A 1 427 ? -2.154 1.023 -1.199 1 73.19 427 ASN A CA 1
ATOM 3326 C C . ASN A 1 427 ? -2.883 2.203 -1.836 1 73.19 427 ASN A C 1
ATOM 3328 O O . ASN A 1 427 ? -3.914 2.023 -2.484 1 73.19 427 ASN A O 1
ATOM 3332 N N . LEU A 1 428 ? -2.316 3.342 -1.606 1 80.81 428 LEU A N 1
ATOM 3333 C CA . LEU A 1 428 ? -2.928 4.555 -2.135 1 80.81 428 LEU A CA 1
ATOM 3334 C C . LEU A 1 428 ? -2.299 4.945 -3.469 1 80.81 428 LEU A C 1
ATOM 3336 O O . LEU A 1 428 ? -1.09 4.789 -3.66 1 80.81 428 LEU A O 1
ATOM 3340 N N . ASN A 1 429 ? -3.133 5.387 -4.422 1 79.38 429 ASN A N 1
ATOM 3341 C CA . ASN A 1 429 ? -2.566 6.059 -5.586 1 79.38 429 ASN A CA 1
ATOM 3342 C C . ASN A 1 429 ? -2.172 7.5 -5.262 1 79.38 429 ASN A C 1
ATOM 3344 O O . ASN A 1 429 ? -2.379 7.969 -4.145 1 79.38 429 ASN A O 1
ATOM 3348 N N . GLU A 1 430 ? -1.581 8.148 -6.188 1 78.44 430 GLU A N 1
ATOM 3349 C CA . GLU A 1 430 ? -1.046 9.484 -5.949 1 78.44 430 GLU A CA 1
ATOM 3350 C C . GLU A 1 430 ? -2.148 10.453 -5.539 1 78.44 430 GLU A C 1
ATOM 3352 O O . GLU A 1 430 ? -1.991 11.211 -4.574 1 78.44 430 GLU A O 1
ATOM 3357 N N . LYS A 1 431 ? -3.236 10.422 -6.223 1 84.94 431 LYS A N 1
ATOM 3358 C CA . LYS A 1 431 ? -4.348 11.32 -5.938 1 84.94 431 LYS A CA 1
ATOM 3359 C C . LYS A 1 431 ? -4.926 11.062 -4.551 1 84.94 431 LYS A C 1
ATOM 3361 O O . LYS A 1 431 ? -5.172 12 -3.789 1 84.94 431 LYS A O 1
ATOM 3366 N N . GLU A 1 432 ? -5.102 9.797 -4.191 1 87.31 432 GLU A N 1
ATOM 3367 C CA . GLU A 1 432 ? -5.648 9.406 -2.896 1 87.31 432 GLU A CA 1
ATOM 3368 C C . GLU A 1 432 ? -4.707 9.789 -1.758 1 87.31 432 GLU A C 1
ATOM 3370 O O . GLU A 1 432 ? -5.156 10.25 -0.705 1 87.31 432 GLU A O 1
ATOM 3375 N N . SER A 1 433 ? -3.426 9.586 -2.002 1 84.81 433 SER A N 1
ATOM 3376 C CA . SER A 1 433 ? -2.42 9.938 -1.005 1 84.81 433 SER A CA 1
ATOM 3377 C C . SER A 1 433 ? -2.434 11.43 -0.707 1 84.81 433 SER A C 1
ATOM 3379 O O . SER A 1 433 ? -2.35 11.836 0.454 1 84.81 433 SER A O 1
ATOM 3381 N N . LYS A 1 434 ? -2.602 12.211 -1.742 1 84.94 434 LYS A N 1
ATOM 3382 C CA . LYS A 1 434 ? -2.65 13.664 -1.589 1 84.94 434 LYS A CA 1
ATOM 3383 C C . LYS A 1 434 ? -3.895 14.094 -0.819 1 84.94 434 LYS A C 1
ATOM 3385 O O . LYS A 1 434 ? -3.818 14.945 0.068 1 84.94 434 LYS A O 1
ATOM 3390 N N . ILE A 1 435 ? -5 13.516 -1.133 1 90.38 435 ILE A N 1
ATOM 3391 C CA . ILE A 1 435 ? -6.254 13.852 -0.47 1 90.38 435 ILE A CA 1
ATOM 3392 C C . ILE A 1 435 ? -6.156 13.516 1.018 1 90.38 435 ILE A C 1
ATOM 3394 O O . ILE A 1 435 ? -6.543 14.328 1.866 1 90.38 435 ILE A O 1
ATOM 3398 N N . ASN A 1 436 ? -5.633 12.336 1.306 1 90.06 436 ASN A N 1
ATOM 3399 C CA . ASN A 1 436 ? -5.5 11.914 2.695 1 90.06 436 ASN A CA 1
ATOM 3400 C C . ASN A 1 436 ? -4.613 12.875 3.49 1 90.06 436 ASN A C 1
ATOM 3402 O O . ASN A 1 436 ? -4.941 13.234 4.621 1 90.06 436 ASN A O 1
ATOM 3406 N N . LEU A 1 437 ? -3.564 13.273 2.873 1 83.69 437 LEU A N 1
ATOM 3407 C CA . LEU A 1 437 ? -2.648 14.203 3.521 1 83.69 437 LEU A CA 1
ATOM 3408 C C . LEU A 1 437 ? -3.309 15.562 3.732 1 83.69 437 LEU A C 1
ATOM 3410 O O . LEU A 1 437 ? -3.186 16.156 4.805 1 83.69 437 LEU A O 1
ATOM 3414 N N . LYS A 1 438 ? -3.994 16.016 2.715 1 87.62 438 LYS A N 1
ATOM 3415 C CA . LYS A 1 438 ? -4.66 17.312 2.797 1 87.62 438 LYS A CA 1
ATOM 3416 C C . LYS A 1 438 ? -5.734 17.312 3.883 1 87.62 438 LYS A C 1
ATOM 3418 O O . LYS A 1 438 ? -5.938 18.312 4.566 1 87.62 438 LYS A O 1
ATOM 3423 N N . LEU A 1 439 ? -6.391 16.203 4.062 1 92.38 439 LEU A N 1
ATOM 3424 C CA . LEU A 1 439 ? -7.395 16.078 5.109 1 92.38 439 LEU A CA 1
ATOM 3425 C C . LEU A 1 439 ? -6.754 16.156 6.492 1 92.38 439 LEU A C 1
ATOM 3427 O O . LEU A 1 439 ? -7.266 16.828 7.387 1 92.38 439 LEU A O 1
ATOM 3431 N N . ILE A 1 440 ? -5.629 15.5 6.641 1 87.06 440 ILE A N 1
ATOM 3432 C CA . ILE A 1 440 ? -4.926 15.508 7.918 1 87.06 440 ILE A CA 1
ATOM 3433 C C . ILE A 1 440 ? -4.508 16.938 8.273 1 87.06 440 ILE A C 1
ATOM 3435 O O . ILE A 1 440 ? -4.688 17.375 9.406 1 87.06 440 ILE A O 1
ATOM 3439 N N . LEU A 1 441 ? -4.02 17.609 7.266 1 84.88 441 LEU A N 1
ATOM 3440 C CA . LEU A 1 441 ? -3.594 18.984 7.477 1 84.88 441 LEU A CA 1
ATOM 3441 C C . LEU A 1 441 ? -4.785 19.875 7.805 1 84.88 441 LEU A C 1
ATOM 3443 O O . LEU A 1 441 ? -4.688 20.766 8.664 1 84.88 441 LEU A O 1
ATOM 3447 N N . ALA A 1 442 ? -5.875 19.656 7.137 1 91.62 442 ALA A N 1
ATOM 3448 C CA . ALA A 1 442 ? -7.09 20.422 7.406 1 91.62 442 ALA A CA 1
ATOM 3449 C C . ALA A 1 442 ? -7.578 20.188 8.836 1 91.62 442 ALA A C 1
ATOM 3451 O O . ALA A 1 442 ? -7.996 21.125 9.516 1 91.62 442 ALA A O 1
ATOM 3452 N N . HIS A 1 443 ? -7.535 18.938 9.312 1 92.44 443 HIS A N 1
ATOM 3453 C CA . HIS A 1 443 ? -7.961 18.594 10.664 1 92.44 443 HIS A CA 1
ATOM 3454 C C . HIS A 1 443 ? -7.102 19.297 11.711 1 92.44 443 HIS A C 1
ATOM 3456 O O . HIS A 1 443 ? -7.617 19.781 12.719 1 92.44 443 HIS A O 1
ATOM 3462 N N . ARG A 1 444 ? -5.898 19.375 11.445 1 83.69 444 ARG A N 1
ATOM 3463 C CA . ARG A 1 444 ? -4.977 20.062 12.352 1 83.69 444 ARG A CA 1
ATOM 3464 C C . ARG A 1 444 ? -5.277 21.562 12.414 1 83.69 444 ARG A C 1
ATOM 3466 O O . ARG A 1 444 ? -5.254 22.156 13.492 1 83.69 444 ARG A O 1
ATOM 3473 N N . SER A 1 445 ? -5.527 22.078 11.234 1 90.62 445 SER A N 1
ATOM 3474 C CA . SER A 1 445 ? -5.848 23.5 11.172 1 90.62 445 SER A CA 1
ATOM 3475 C C . SER A 1 445 ? -7.141 23.812 11.922 1 90.62 445 SER A C 1
ATOM 3477 O O . SER A 1 445 ? -7.246 24.828 12.594 1 90.62 445 SER A O 1
ATOM 3479 N N . LEU A 1 446 ? -8.094 22.938 11.828 1 94.69 446 LEU A N 1
ATOM 3480 C CA . LEU A 1 446 ? -9.367 23.141 12.508 1 94.69 446 LEU A CA 1
ATOM 3481 C C . LEU A 1 446 ? -9.195 23.094 14.023 1 94.69 446 LEU A C 1
ATOM 3483 O O . LEU A 1 446 ? -9.812 23.859 14.75 1 94.69 446 LEU A O 1
ATOM 3487 N N . GLU A 1 447 ? -8.383 22.203 14.461 1 91 447 GLU A N 1
ATOM 3488 C CA . GLU A 1 447 ? -8.086 22.156 15.891 1 91 447 GLU A CA 1
ATOM 3489 C C . GLU A 1 447 ? -7.375 23.438 16.344 1 91 447 GLU A C 1
ATOM 3491 O O . GLU A 1 447 ? -7.648 23.953 17.422 1 91 447 GLU A O 1
ATOM 3496 N N . LYS A 1 448 ? -6.453 23.922 15.539 1 87.81 448 LYS A N 1
ATOM 3497 C CA . LYS A 1 448 ? -5.742 25.156 15.867 1 87.81 448 LYS A CA 1
ATOM 3498 C C . LYS A 1 448 ? -6.707 26.328 15.953 1 87.81 448 LYS A C 1
ATOM 3500 O O . LYS A 1 448 ? -6.559 27.203 16.812 1 87.81 448 LYS A O 1
ATOM 3505 N N . ILE A 1 449 ? -7.66 26.359 15.086 1 94.56 449 ILE A N 1
ATOM 3506 C CA . ILE A 1 449 ? -8.664 27.422 15.109 1 94.56 449 ILE A CA 1
ATOM 3507 C C . ILE A 1 449 ? -9.398 27.406 16.453 1 94.56 449 ILE A C 1
ATOM 3509 O O . ILE A 1 449 ? -9.578 28.453 17.078 1 94.56 449 ILE A O 1
ATOM 3513 N N . SER A 1 450 ? -9.781 26.203 16.875 1 94.5 450 SER A N 1
ATOM 3514 C CA . SER A 1 450 ? -10.508 26.094 18.141 1 94.5 450 SER A CA 1
ATOM 3515 C C . SER A 1 450 ? -9.648 26.531 19.312 1 94.5 450 SER A C 1
ATOM 3517 O O . SER A 1 450 ? -10.141 27.172 20.25 1 94.5 450 SER A O 1
ATOM 3519 N N . LYS A 1 451 ? -8.383 26.266 19.328 1 88.31 451 LYS A N 1
ATOM 3520 C CA . LYS A 1 451 ? -7.48 26.688 20.391 1 88.31 451 LYS A CA 1
ATOM 3521 C C . LYS A 1 451 ? -7.281 28.203 20.375 1 88.31 451 LYS A C 1
ATOM 3523 O O . LYS A 1 451 ? -7.23 28.828 21.438 1 88.31 451 LYS A O 1
ATOM 3528 N N . LEU A 1 452 ? -7.125 28.75 19.188 1 91.25 452 LEU A N 1
ATOM 3529 C CA . LEU A 1 452 ? -6.98 30.188 19.062 1 91.25 452 LEU A CA 1
ATOM 3530 C C . LEU A 1 452 ? -8.234 30.906 19.547 1 91.25 452 LEU A C 1
ATOM 3532 O O . LEU A 1 452 ? -8.141 31.969 20.172 1 91.25 452 LEU A O 1
ATOM 3536 N N . LEU A 1 453 ? -9.359 30.328 19.297 1 93.94 453 LEU A N 1
ATOM 3537 C CA . LEU A 1 453 ? -10.609 30.922 19.75 1 93.94 453 LEU A CA 1
ATOM 3538 C C . LEU A 1 453 ? -10.68 30.938 21.266 1 93.94 453 LEU A C 1
ATOM 3540 O O . LEU A 1 453 ? -11.219 31.875 21.859 1 93.94 453 LEU A O 1
ATOM 3544 N N . ARG A 1 454 ? -10.188 29.859 21.859 1 91.19 454 ARG A N 1
ATOM 3545 C CA . ARG A 1 454 ? -10.109 29.844 23.312 1 91.19 454 ARG A CA 1
ATOM 3546 C C . ARG A 1 454 ? -9.273 31 23.844 1 91.19 454 ARG A C 1
ATOM 3548 O O . ARG A 1 454 ? -9.672 31.688 24.781 1 91.19 454 ARG A O 1
ATOM 3555 N N . GLU A 1 455 ? -8.164 31.234 23.25 1 86.94 455 GLU A N 1
ATOM 3556 C CA . GLU A 1 455 ? -7.281 32.312 23.641 1 86.94 455 GLU A CA 1
ATOM 3557 C C . GLU A 1 455 ? -7.965 33.688 23.453 1 86.94 455 GLU A C 1
ATOM 3559 O O . GLU A 1 455 ? -7.84 34.562 24.297 1 86.94 455 GLU A O 1
ATOM 3564 N N . VAL A 1 456 ? -8.648 33.844 22.359 1 91.88 456 VAL A N 1
ATOM 3565 C CA . VAL A 1 456 ? -9.367 35.062 22.078 1 91.88 456 VAL A CA 1
ATOM 3566 C C . VAL A 1 456 ? -10.438 35.312 23.141 1 91.88 456 VAL A C 1
ATOM 3568 O O . VAL A 1 456 ? -10.594 36.438 23.625 1 91.88 456 VAL A O 1
ATOM 3571 N N . LEU A 1 457 ? -11.148 34.281 23.5 1 91.19 457 LEU A N 1
ATOM 3572 C CA . LEU A 1 457 ? -12.203 34.375 24.5 1 91.19 457 LEU A CA 1
ATOM 3573 C C . LEU A 1 457 ? -11.625 34.781 25.844 1 91.19 457 LEU A C 1
ATOM 3575 O O . LEU A 1 457 ? -12.188 35.656 26.531 1 91.19 457 LEU A O 1
ATOM 3579 N N . GLU A 1 458 ? -10.586 34.156 26.234 1 87.19 458 GLU A N 1
ATOM 3580 C CA . GLU A 1 458 ? -9.938 34.469 27.5 1 87.19 458 GLU A CA 1
ATOM 3581 C C . GLU A 1 458 ? -9.469 35.938 27.547 1 87.19 458 GLU A C 1
ATOM 3583 O O . GLU A 1 458 ? -9.703 36.625 28.516 1 87.19 458 GLU A O 1
ATOM 3588 N N . ASP A 1 459 ? -8.859 36.406 26.469 1 86.25 459 ASP A N 1
ATOM 3589 C CA . ASP A 1 459 ? -8.359 37.781 26.375 1 86.25 459 ASP A CA 1
ATOM 3590 C C . ASP A 1 459 ? -9.508 38.781 26.359 1 86.25 459 ASP A C 1
ATOM 3592 O O . ASP A 1 459 ? -9.406 39.844 26.938 1 86.25 459 ASP A O 1
ATOM 3596 N N . TYR A 1 460 ? -10.531 38.438 25.656 1 89.94 460 TYR A N 1
ATOM 3597 C CA . TYR A 1 460 ? -11.711 39.312 25.594 1 89.94 460 TYR A CA 1
ATOM 3598 C C . TYR A 1 460 ? -12.32 39.5 26.969 1 89.94 460 TYR A C 1
ATOM 3600 O O . TYR A 1 460 ? -12.656 40.625 27.359 1 89.94 460 TYR A O 1
ATOM 3608 N N . ASN A 1 461 ? -12.43 38.438 27.75 1 87.69 461 ASN A N 1
ATOM 3609 C CA . ASN A 1 461 ? -13.023 38.5 29.078 1 87.69 461 ASN A CA 1
ATOM 3610 C C . ASN A 1 461 ? -12.172 39.312 30.031 1 87.69 461 ASN A C 1
ATOM 3612 O O . ASN A 1 461 ? -12.703 40 30.922 1 87.69 461 ASN A O 1
ATOM 3616 N N . LYS A 1 462 ? -10.977 39.281 29.812 1 83.12 462 LYS A N 1
ATOM 3617 C CA . LYS A 1 462 ? -10.062 40.031 30.672 1 83.12 462 LYS A CA 1
ATOM 3618 C C . LYS A 1 462 ? -10.141 41.531 30.375 1 83.12 462 LYS A C 1
ATOM 3620 O O . LYS A 1 462 ? -9.93 42.344 31.266 1 83.12 462 LYS A O 1
ATOM 3625 N N . THR A 1 463 ? -10.508 41.875 29.156 1 84.25 463 THR A N 1
ATOM 3626 C CA . THR A 1 463 ? -10.32 43.25 28.719 1 84.25 463 THR A CA 1
ATOM 3627 C C . THR A 1 463 ? -11.664 43.969 28.609 1 84.25 463 THR A C 1
ATOM 3629 O O . THR A 1 463 ? -11.719 45.188 28.688 1 84.25 463 THR A O 1
ATOM 3632 N N . LYS A 1 464 ? -12.688 43.25 28.438 1 85.69 464 LYS A N 1
ATOM 3633 C CA . LYS A 1 464 ? -13.961 43.875 28.062 1 85.69 464 LYS A CA 1
ATOM 3634 C C . LYS A 1 464 ? -14.43 44.875 29.109 1 85.69 464 LYS A C 1
ATOM 3636 O O . LYS A 1 464 ? -14.867 45.969 28.781 1 85.69 464 LYS A O 1
ATOM 3641 N N . SER A 1 465 ? -14.297 44.594 30.406 1 82.75 465 SER A N 1
ATOM 3642 C CA . SER A 1 465 ? -14.789 45.469 31.469 1 82.75 465 SER A CA 1
ATOM 3643 C C . SER A 1 465 ? -13.969 46.75 31.562 1 82.75 465 SER A C 1
ATOM 3645 O O . SER A 1 465 ? -14.531 47.844 31.688 1 82.75 465 SER A O 1
ATOM 3647 N N . GLN A 1 466 ? -12.781 46.594 31.484 1 81.19 466 GLN A N 1
ATOM 3648 C CA . GLN A 1 466 ? -11.883 47.75 31.562 1 81.19 466 GLN A CA 1
ATOM 3649 C C . GLN A 1 466 ? -12.055 48.656 30.359 1 81.19 466 GLN A C 1
ATOM 3651 O O . GLN A 1 466 ? -12.039 49.875 30.484 1 81.19 466 GLN A O 1
ATOM 3656 N N . PHE A 1 467 ? -12.242 48.094 29.312 1 81.5 467 PHE A N 1
ATOM 3657 C CA . PHE A 1 467 ? -12.359 48.875 28.078 1 81.5 467 PHE A CA 1
ATOM 3658 C C . PHE A 1 467 ? -13.672 49.625 28.047 1 81.5 467 PHE A C 1
ATOM 3660 O O . PHE A 1 467 ? -13.703 50.781 27.625 1 81.5 467 PHE A O 1
ATOM 3667 N N . LYS A 1 468 ? -14.625 49.031 28.469 1 82.31 468 LYS A N 1
ATOM 3668 C CA . LYS A 1 468 ? -15.93 49.688 28.531 1 82.31 468 LYS A CA 1
ATOM 3669 C C . LYS A 1 468 ? -15.906 50.875 29.453 1 82.31 468 LYS A C 1
ATOM 3671 O O . LYS A 1 468 ? -16.531 51.906 29.172 1 82.31 468 LYS A O 1
ATOM 3676 N N . LYS A 1 469 ? -15.18 50.781 30.516 1 82.25 469 LYS A N 1
ATOM 3677 C CA . LYS A 1 469 ? -15.07 51.875 31.5 1 82.25 469 LYS A CA 1
ATOM 3678 C C . LYS A 1 469 ? -14.281 53.031 30.938 1 82.25 469 LYS A C 1
ATOM 3680 O O . LYS A 1 469 ? -14.578 54.188 31.234 1 82.25 469 LYS A O 1
ATOM 3685 N N . ILE A 1 470 ? -13.398 52.75 30.156 1 80 470 ILE A N 1
ATOM 3686 C CA . ILE A 1 470 ? -12.523 53.781 29.625 1 80 470 ILE A CA 1
ATOM 3687 C C . ILE A 1 470 ? -13.266 54.594 28.562 1 80 470 ILE A C 1
ATOM 3689 O O . ILE A 1 470 ? -13.281 55.812 28.609 1 80 470 ILE A O 1
ATOM 3693 N N . ASN A 1 471 ? -13.867 53.844 27.594 1 82.06 471 ASN A N 1
ATOM 3694 C CA . ASN A 1 471 ? -14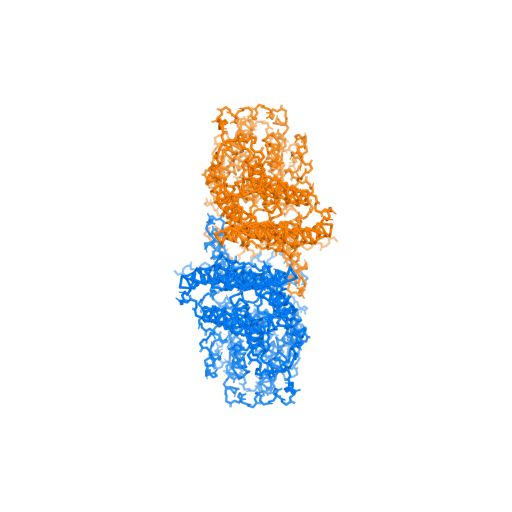.609 54.531 26.531 1 82.06 471 ASN A CA 1
ATOM 3695 C C . ASN A 1 471 ? -15.664 53.625 25.922 1 82.06 471 ASN A C 1
ATOM 3697 O O . ASN A 1 471 ? -15.336 52.719 25.125 1 82.06 471 ASN A O 1
ATOM 3701 N N . GLU A 1 472 ? -16.797 53.938 26.094 1 86.25 472 GLU A N 1
ATOM 3702 C CA . GLU A 1 472 ? -17.906 53.094 25.656 1 86.25 472 GLU A CA 1
ATOM 3703 C C . GLU A 1 472 ? -18.031 53.094 24.125 1 86.25 472 GLU A C 1
ATOM 3705 O O . GLU A 1 472 ? -18.406 52.062 23.547 1 86.25 472 GLU A O 1
ATOM 3710 N N . GLU A 1 473 ? -17.734 54.156 23.578 1 83.88 473 GLU A N 1
ATOM 3711 C CA . GLU A 1 473 ? -17.844 54.25 22.125 1 83.88 473 GLU A CA 1
ATOM 3712 C C . GLU A 1 473 ? -16.766 53.406 21.438 1 83.88 473 GLU A C 1
ATOM 3714 O O . GLU A 1 473 ? -17.047 52.688 20.484 1 83.88 473 GLU A O 1
ATOM 3719 N N . PHE A 1 474 ? -15.617 53.469 21.969 1 81.12 474 PHE A N 1
ATOM 3720 C CA . PHE A 1 474 ? -14.523 52.656 21.422 1 81.12 474 PHE A CA 1
ATOM 3721 C C . PHE A 1 474 ? -14.773 51.188 21.656 1 81.12 474 PHE A C 1
ATOM 3723 O O . PHE A 1 474 ? -14.422 50.344 20.797 1 81.12 474 PHE A O 1
ATOM 3730 N N . TYR A 1 475 ? -15.32 50.906 22.75 1 86.69 475 TYR A N 1
ATOM 3731 C CA . TYR A 1 475 ? -15.656 49.531 23.062 1 86.69 475 TYR A CA 1
ATOM 3732 C C . TYR A 1 475 ? -16.672 48.969 22.078 1 86.69 475 TYR A C 1
ATOM 3734 O O . TYR A 1 475 ? -16.531 47.844 21.609 1 86.69 475 TYR A O 1
ATOM 3742 N N . LYS A 1 476 ? -17.625 49.75 21.734 1 88.62 476 LYS A N 1
ATOM 3743 C CA . LYS A 1 476 ? -18.641 49.344 20.781 1 88.62 476 LYS A CA 1
ATOM 3744 C C . LYS A 1 476 ? -18.031 49.125 19.391 1 88.62 476 LYS A C 1
ATOM 3746 O O . LYS A 1 476 ? -18.391 48.156 18.719 1 88.62 476 LYS A O 1
ATOM 3751 N N . GLU A 1 477 ? -17.188 49.938 19.016 1 87.12 477 GLU A N 1
ATOM 3752 C CA . GLU A 1 477 ? -16.5 49.781 17.734 1 87.12 477 GLU A CA 1
ATOM 3753 C C . GLU A 1 477 ? -15.633 48.531 17.703 1 87.12 477 GLU A C 1
ATOM 3755 O O . GLU A 1 477 ? -15.57 47.844 16.688 1 87.12 477 GLU A O 1
ATOM 3760 N N . TRP A 1 478 ? -14.953 48.344 18.781 1 86.69 478 TRP A N 1
ATOM 3761 C CA . TRP A 1 478 ? -14.086 47.188 18.906 1 86.69 478 TRP A CA 1
ATOM 3762 C C . TRP A 1 478 ? -14.891 45.906 18.812 1 86.69 478 TRP A C 1
ATOM 3764 O O . TRP A 1 478 ? -14.5 44.969 18.094 1 86.69 478 TRP A O 1
ATOM 3774 N N . LYS A 1 479 ? -15.953 45.812 19.406 1 90.12 479 LYS A N 1
ATOM 3775 C CA . LYS A 1 479 ? -16.844 44.656 19.359 1 90.12 479 LYS A CA 1
ATOM 3776 C C . LYS A 1 479 ? -17.344 44.406 17.938 1 90.12 479 LYS A C 1
ATOM 3778 O O . LYS A 1 479 ? -17.406 43.281 17.484 1 90.12 479 LYS A O 1
ATOM 3783 N N . GLU A 1 480 ? -17.656 45.469 17.312 1 91.44 480 GLU A N 1
ATOM 3784 C CA . GLU A 1 480 ? -18.156 45.375 15.945 1 91.44 480 GLU A CA 1
ATOM 3785 C C . GLU A 1 480 ? -17.109 44.812 15 1 91.44 480 GLU A C 1
ATOM 3787 O O . GLU A 1 480 ? -17.422 44.031 14.102 1 91.44 480 GLU A O 1
ATOM 3792 N N . GLN A 1 481 ? -15.867 45.219 15.203 1 90.5 481 GLN A N 1
ATOM 3793 C CA . GLN A 1 481 ? -14.781 44.688 14.367 1 90.5 481 GLN A CA 1
ATOM 3794 C C . GLN A 1 481 ? -14.555 43.219 14.602 1 90.5 481 GLN A C 1
ATOM 3796 O O . GLN A 1 481 ? -14.32 42.469 13.648 1 90.5 481 GLN A O 1
ATOM 3801 N N . ILE A 1 482 ? -14.562 42.812 15.836 1 93.38 482 ILE A N 1
ATOM 3802 C CA . ILE A 1 482 ? -14.383 41.406 16.172 1 93.38 482 ILE A CA 1
ATOM 3803 C C . ILE A 1 482 ? -15.477 40.594 15.508 1 93.38 482 ILE A C 1
ATOM 3805 O O . ILE A 1 482 ? -15.203 39.562 14.898 1 93.38 482 ILE A O 1
ATOM 3809 N N . ILE A 1 483 ? -16.703 41.094 15.617 1 94.5 483 ILE A N 1
ATOM 3810 C CA . ILE A 1 483 ? -17.844 40.375 15.055 1 94.5 483 ILE A CA 1
ATOM 3811 C C . ILE A 1 483 ? -17.688 40.25 13.539 1 94.5 483 ILE A C 1
ATOM 3813 O O . ILE A 1 483 ? -17.953 39.219 12.953 1 94.5 483 ILE A O 1
ATOM 3817 N N . LYS A 1 484 ? -17.281 41.312 12.961 1 94.88 484 LYS A N 1
ATOM 3818 C CA . LYS A 1 484 ? -17.062 41.312 11.516 1 94.88 484 LYS A CA 1
ATOM 3819 C C . LYS A 1 484 ? -16.047 40.281 11.102 1 94.88 484 LYS A C 1
ATOM 3821 O O . LYS A 1 484 ? -16.25 39.562 10.125 1 94.88 484 LYS A O 1
ATOM 3826 N N . ILE A 1 485 ? -14.953 40.188 11.789 1 95.31 485 ILE A N 1
ATOM 3827 C CA . ILE A 1 485 ? -13.891 39.25 11.469 1 95.31 485 ILE A CA 1
ATOM 3828 C C . ILE A 1 485 ? -14.391 37.812 11.711 1 95.31 485 ILE A C 1
ATOM 3830 O O . ILE A 1 485 ? -14.062 36.906 10.953 1 95.31 485 ILE A O 1
ATOM 3834 N N . LEU A 1 486 ? -15.086 37.594 12.773 1 96.44 486 LEU A N 1
ATOM 3835 C CA . LEU A 1 486 ? -15.656 36.281 13.047 1 96.44 486 LEU A CA 1
ATOM 3836 C C . LEU A 1 486 ? -16.594 35.844 11.922 1 96.44 486 LEU A C 1
ATOM 3838 O O . LEU A 1 486 ? -16.594 34.688 11.516 1 96.44 486 LEU A O 1
ATOM 3842 N N . ASP A 1 487 ? -17.344 36.781 11.43 1 96.56 487 ASP A N 1
ATOM 3843 C CA . ASP A 1 487 ? -18.25 36.5 10.32 1 96.56 487 ASP A CA 1
ATOM 3844 C C . ASP A 1 487 ? -17.469 36.094 9.07 1 96.56 487 ASP A C 1
ATOM 3846 O O . ASP A 1 487 ? -17.891 35.188 8.344 1 96.56 487 ASP A O 1
ATOM 3850 N N . ILE A 1 488 ? -16.422 36.75 8.805 1 96.62 488 ILE A N 1
ATOM 3851 C CA . ILE A 1 488 ? -15.57 36.406 7.672 1 96.62 488 ILE A CA 1
ATOM 3852 C C . ILE A 1 488 ? -15.008 35 7.848 1 96.62 488 ILE A C 1
ATOM 3854 O O . ILE A 1 488 ? -14.984 34.219 6.898 1 96.62 488 ILE A O 1
ATOM 3858 N N . ASN A 1 489 ? -14.516 34.688 9.047 1 96.81 489 ASN A N 1
ATOM 3859 C CA . ASN A 1 489 ? -13.977 33.375 9.328 1 96.81 489 ASN A CA 1
ATOM 3860 C C . ASN A 1 489 ? -15.031 32.281 9.141 1 96.81 489 ASN A C 1
ATOM 3862 O O . ASN A 1 489 ? -14.727 31.203 8.641 1 96.81 489 ASN A O 1
ATOM 3866 N N . ILE A 1 490 ? -16.266 32.562 9.547 1 97.56 490 ILE A N 1
ATOM 3867 C CA . ILE A 1 490 ? -17.375 31.625 9.352 1 97.56 490 ILE A CA 1
ATOM 3868 C C . ILE A 1 490 ? -17.609 31.406 7.855 1 97.56 490 ILE A C 1
ATOM 3870 O O . ILE A 1 490 ? -17.812 30.281 7.41 1 97.56 490 ILE A O 1
ATOM 3874 N N . GLN A 1 491 ? -17.578 32.438 7.137 1 96.94 491 GLN A N 1
ATOM 3875 C CA . GLN A 1 491 ? -17.766 32.375 5.691 1 96.94 491 GLN A CA 1
ATOM 3876 C C . GLN A 1 491 ? -16.672 31.5 5.047 1 96.94 491 GLN A C 1
ATOM 3878 O O . GLN A 1 491 ? -16.969 30.672 4.18 1 96.94 491 GLN A O 1
ATOM 3883 N N . ILE A 1 492 ? -15.438 31.688 5.375 1 96.56 492 ILE A N 1
ATOM 3884 C CA . ILE A 1 492 ? -14.312 30.922 4.84 1 96.56 492 ILE A CA 1
ATOM 3885 C C . ILE A 1 492 ? -14.523 29.438 5.121 1 96.56 492 ILE A C 1
ATOM 3887 O O . ILE A 1 492 ? -14.352 28.594 4.23 1 96.56 492 ILE A O 1
ATOM 3891 N N . LEU A 1 493 ? -14.875 29.094 6.328 1 97.44 493 LEU A N 1
ATOM 3892 C CA . LEU A 1 493 ? -15.094 27.719 6.719 1 97.44 493 LEU A CA 1
ATOM 3893 C C . LEU A 1 493 ? -16.281 27.109 5.977 1 97.44 493 LEU A C 1
ATOM 3895 O O . LEU A 1 493 ? -16.25 25.953 5.582 1 97.44 493 LEU A O 1
ATOM 3899 N N . ASN A 1 494 ? -17.328 27.938 5.809 1 96.62 494 ASN A N 1
ATOM 3900 C CA . ASN A 1 494 ? -18.484 27.469 5.039 1 96.62 494 ASN A CA 1
ATOM 3901 C C . ASN A 1 494 ? -18.109 27.188 3.584 1 96.62 494 ASN A C 1
ATOM 3903 O O . ASN A 1 494 ? -18.594 26.234 2.984 1 96.62 494 ASN A O 1
ATOM 3907 N N . ASP A 1 495 ? -17.328 28.078 3.053 1 95.44 495 ASP A N 1
ATOM 3908 C CA . ASP A 1 495 ? -16.844 27.844 1.698 1 95.44 495 ASP A CA 1
ATOM 3909 C C . ASP A 1 495 ? -16.016 26.562 1.628 1 95.44 495 ASP A C 1
ATOM 3911 O O . ASP A 1 495 ? -16.031 25.844 0.618 1 95.44 495 ASP A O 1
ATOM 3915 N N . GLY A 1 496 ? -15.227 26.328 2.668 1 94.69 496 GLY A N 1
ATOM 3916 C CA . GLY A 1 496 ? -14.492 25.078 2.754 1 94.69 496 GLY A CA 1
ATOM 3917 C C . GLY A 1 496 ? -15.391 23.859 2.729 1 94.69 496 GLY A C 1
ATOM 3918 O O . GLY A 1 496 ? -15.094 22.875 2.047 1 94.69 496 GLY A O 1
ATOM 3919 N N . ILE A 1 497 ? -16.484 23.891 3.467 1 95.31 497 ILE A N 1
ATOM 3920 C CA . ILE A 1 497 ? -17.453 22.797 3.5 1 95.31 497 ILE A CA 1
ATOM 3921 C C . ILE A 1 497 ? -18.047 22.594 2.105 1 95.31 497 ILE A C 1
ATOM 3923 O O . ILE A 1 497 ? -18.172 21.453 1.644 1 95.31 497 ILE A O 1
ATOM 3927 N N . LEU A 1 498 ? -18.375 23.688 1.455 1 93.31 498 LEU A N 1
ATOM 3928 C CA . LEU A 1 498 ? -18.938 23.609 0.114 1 93.31 498 LEU A CA 1
ATOM 3929 C C . LEU A 1 498 ? -17.953 22.969 -0.856 1 93.31 498 LEU A C 1
ATOM 3931 O O . LEU A 1 498 ? -18.359 22.172 -1.709 1 93.31 498 LEU A O 1
ATOM 3935 N N . GLN A 1 499 ? -16.75 23.297 -0.717 1 92.25 499 GLN A N 1
ATOM 3936 C CA . GLN A 1 499 ? -15.734 22.719 -1.6 1 92.25 499 GLN A CA 1
ATOM 3937 C C . GLN A 1 499 ? -15.539 21.234 -1.33 1 92.25 499 GLN A C 1
ATOM 3939 O O . GLN A 1 499 ? -15.273 20.469 -2.252 1 92.25 499 GLN A O 1
ATOM 3944 N N . LEU A 1 500 ? -15.555 20.812 -0.103 1 91.75 500 LEU A N 1
ATOM 3945 C CA . LEU A 1 500 ? -15.445 19.391 0.24 1 91.75 500 LEU A CA 1
ATOM 3946 C C . LEU A 1 500 ? -16.594 18.594 -0.368 1 91.75 500 LEU A C 1
ATOM 3948 O O . LEU A 1 500 ? -16.406 17.453 -0.785 1 91.75 500 LEU A O 1
ATOM 3952 N N . GLU A 1 501 ? -17.719 19.219 -0.399 1 87.88 501 GLU A N 1
ATOM 3953 C CA . GLU A 1 501 ? -18.906 18.578 -0.97 1 87.88 501 GLU A CA 1
ATOM 3954 C C . GLU A 1 501 ? -18.812 18.516 -2.492 1 87.88 501 GLU A C 1
ATOM 3956 O O . GLU A 1 501 ? -19.219 17.531 -3.105 1 87.88 501 GLU A O 1
ATOM 3961 N N . ASN A 1 502 ? -18.297 19.672 -3.008 1 86.88 502 ASN A N 1
ATOM 3962 C CA . ASN A 1 502 ? -18.172 19.797 -4.457 1 86.88 502 ASN A CA 1
ATOM 3963 C C . ASN A 1 502 ? -16.781 20.219 -4.875 1 86.88 502 ASN A C 1
ATOM 3965 O O . ASN A 1 502 ? -16.531 21.406 -5.137 1 86.88 502 ASN A O 1
ATOM 3969 N N . PRO A 1 503 ? -15.938 19.25 -5.129 1 79.25 503 PRO A N 1
ATOM 3970 C CA . PRO A 1 503 ? -14.531 19.578 -5.41 1 79.25 503 PRO A CA 1
ATOM 3971 C C . PRO A 1 503 ? -14.367 20.344 -6.715 1 79.25 503 PRO A C 1
ATOM 3973 O O . PRO A 1 503 ? -13.328 20.984 -6.926 1 79.25 503 PRO A O 1
ATOM 3976 N N . GLU A 1 504 ? -15.336 20.344 -7.527 1 78.38 504 GLU A N 1
ATOM 3977 C CA . GLU A 1 504 ? -15.25 21.031 -8.812 1 78.38 504 GLU A CA 1
ATOM 3978 C C . GLU A 1 504 ? -15.266 22.547 -8.625 1 78.38 504 GLU A C 1
ATOM 3980 O O . GLU A 1 504 ? -14.766 23.281 -9.477 1 78.38 504 GLU A O 1
ATOM 3985 N N . ILE A 1 505 ? -15.812 22.969 -7.512 1 79.38 505 ILE A N 1
ATOM 3986 C CA . ILE A 1 505 ? -15.891 24.406 -7.219 1 79.38 505 ILE A CA 1
ATOM 3987 C C . ILE A 1 505 ? -14.719 24.812 -6.332 1 79.38 505 ILE A C 1
ATOM 3989 O O . ILE A 1 505 ? -14.688 24.469 -5.145 1 79.38 505 ILE A O 1
ATOM 3993 N N . SER A 1 506 ? -13.648 25.234 -6.945 1 82.75 506 SER A N 1
ATOM 3994 C CA . SER A 1 506 ? -12.531 25.703 -6.117 1 82.75 506 SER A CA 1
ATOM 3995 C C . SER A 1 506 ? -12.727 27.141 -5.676 1 82.75 506 SER A C 1
ATOM 3997 O O . SER A 1 506 ? -12.883 28.031 -6.516 1 82.75 506 SER A O 1
ATOM 3999 N N . LYS A 1 507 ? -12.883 27.375 -4.43 1 89.75 507 LYS A N 1
ATOM 4000 C CA . LYS A 1 507 ? -13.055 28.703 -3.852 1 89.75 507 LYS A CA 1
ATOM 4001 C C . LYS A 1 507 ? -11.773 29.172 -3.17 1 89.75 507 LYS A C 1
ATOM 4003 O O . LYS A 1 507 ? -11.789 30.109 -2.381 1 89.75 507 LYS A O 1
ATOM 4008 N N . LEU A 1 508 ? -10.727 28.5 -3.49 1 89.88 508 LEU A N 1
ATOM 4009 C CA . LEU A 1 508 ? -9.469 28.781 -2.797 1 89.88 508 LEU A CA 1
ATOM 4010 C C . LEU A 1 508 ? -8.953 30.172 -3.148 1 89.88 508 LEU A C 1
ATOM 4012 O O . LEU A 1 508 ? -8.594 30.953 -2.26 1 89.88 508 LEU A O 1
ATOM 4016 N N . SER A 1 509 ? -8.945 30.531 -4.402 1 90.69 509 SER A N 1
ATOM 4017 C CA . SER A 1 509 ? -8.43 31.828 -4.859 1 90.69 509 SER A CA 1
ATOM 4018 C C . SER A 1 509 ? -9.266 32.969 -4.301 1 90.69 509 SER A C 1
ATOM 4020 O O . SER A 1 509 ? -8.711 34 -3.852 1 90.69 509 SER A O 1
ATOM 4022 N N . GLU A 1 510 ? -10.492 32.781 -4.324 1 92.69 510 GLU A N 1
ATOM 4023 C CA . GLU A 1 510 ? -11.406 33.812 -3.803 1 92.69 510 GLU A CA 1
ATOM 4024 C C . GLU A 1 510 ? -11.188 34.031 -2.307 1 92.69 510 GLU A C 1
ATOM 4026 O O . GLU A 1 510 ? -11.156 35.156 -1.84 1 92.69 510 GLU A O 1
ATOM 4031 N N . ASN A 1 511 ? -11.039 32.969 -1.636 1 93.75 511 ASN A N 1
ATOM 4032 C CA . ASN A 1 511 ? -10.883 33.062 -0.189 1 93.75 511 ASN A CA 1
ATOM 4033 C C . ASN A 1 511 ? -9.5 33.562 0.194 1 93.75 511 ASN A C 1
ATOM 4035 O O . ASN A 1 511 ? -9.336 34.25 1.223 1 93.75 511 ASN A O 1
ATOM 4039 N N . ARG A 1 512 ? -8.547 33.375 -0.611 1 90 512 ARG A N 1
ATOM 4040 C CA . ARG A 1 512 ? -7.227 33.969 -0.393 1 90 512 ARG A CA 1
ATOM 4041 C C . ARG A 1 512 ? -7.297 35.469 -0.466 1 90 512 ARG A C 1
ATOM 4043 O O . ARG A 1 512 ? -6.648 36.188 0.319 1 90 512 ARG A O 1
ATOM 4050 N N . LYS A 1 513 ? -8.078 36 -1.342 1 91.75 513 LYS A N 1
ATOM 4051 C CA . LYS A 1 513 ? -8.289 37.438 -1.457 1 91.75 513 LYS A CA 1
ATOM 4052 C C . LYS A 1 513 ? -9.008 38 -0.231 1 91.75 513 LYS A C 1
ATOM 4054 O O . LYS A 1 513 ? -8.656 39.062 0.273 1 91.75 513 LYS A O 1
ATOM 4059 N N . ILE A 1 514 ? -9.938 37.219 0.188 1 92.94 514 ILE A N 1
ATOM 4060 C CA . ILE A 1 514 ? -10.703 37.625 1.36 1 92.94 514 ILE A CA 1
ATOM 4061 C C . ILE A 1 514 ? -9.781 37.719 2.576 1 92.94 514 ILE A C 1
ATOM 4063 O O . ILE A 1 514 ? -9.852 38.656 3.355 1 92.94 514 ILE A O 1
ATOM 4067 N N . VAL A 1 515 ? -8.93 36.75 2.711 1 91 515 VAL A N 1
ATOM 4068 C CA . VAL A 1 515 ? -8.016 36.688 3.852 1 91 515 VAL A CA 1
ATOM 4069 C C . VAL A 1 515 ? -7.027 37.844 3.77 1 91 515 VAL A C 1
ATOM 4071 O O . VAL A 1 515 ? -6.723 38.469 4.781 1 91 515 VAL A O 1
ATOM 4074 N N . ARG A 1 516 ? -6.609 38.219 2.615 1 86.44 516 ARG A N 1
ATOM 4075 C CA . ARG A 1 516 ? -5.699 39.344 2.43 1 86.44 516 ARG A CA 1
ATOM 4076 C C . ARG A 1 516 ? -6.383 40.656 2.785 1 86.44 516 ARG A C 1
ATOM 4078 O O . ARG A 1 516 ? -5.781 41.5 3.426 1 86.44 516 ARG A O 1
ATOM 4085 N N . LYS A 1 517 ? -7.543 40.781 2.406 1 90 517 LYS A N 1
ATOM 4086 C CA . LYS A 1 517 ? -8.32 41.969 2.738 1 90 517 LYS A CA 1
ATOM 4087 C C . LYS A 1 517 ? -8.539 42.062 4.246 1 90 517 LYS A C 1
ATOM 4089 O O . LYS A 1 517 ? -8.508 43.188 4.805 1 90 517 LYS A O 1
ATOM 4094 N N . THR A 1 518 ? -8.781 40.938 4.82 1 89.94 518 THR A N 1
ATOM 4095 C CA . THR A 1 518 ? -8.977 40.906 6.266 1 89.94 518 THR A CA 1
ATOM 4096 C C . THR A 1 518 ? -7.703 41.312 6.996 1 89.94 518 THR A C 1
ATOM 4098 O O . THR A 1 518 ? -7.754 42.062 7.969 1 89.94 518 THR A O 1
ATOM 4101 N N . ASP A 1 519 ? -6.598 40.812 6.457 1 85.12 519 ASP A N 1
ATOM 4102 C CA . ASP A 1 519 ? -5.305 41.219 7.012 1 85.12 519 ASP A CA 1
ATOM 4103 C C . ASP A 1 519 ? -5.117 42.719 6.953 1 85.12 519 ASP A C 1
ATOM 4105 O O . ASP A 1 519 ? -4.703 43.344 7.934 1 85.12 519 ASP A O 1
ATOM 4109 N N . SER A 1 520 ? -5.48 43.344 5.91 1 86.38 520 SER A N 1
ATOM 4110 C CA . SER A 1 520 ? -5.352 44.781 5.715 1 86.38 520 SER A CA 1
ATOM 4111 C C . SER A 1 520 ? -6.293 45.562 6.633 1 86.38 520 SER A C 1
ATOM 4113 O O . SER A 1 520 ? -5.926 46.594 7.168 1 86.38 520 SER A O 1
ATOM 4115 N N . MET A 1 521 ? -7.438 45.031 6.754 1 86.5 521 MET A N 1
ATOM 4116 C CA . MET A 1 521 ? -8.43 45.656 7.625 1 86.5 521 MET A CA 1
ATOM 4117 C C . MET A 1 521 ? -7.969 45.625 9.078 1 86.5 521 MET A C 1
ATOM 4119 O O . MET A 1 521 ? -8.078 46.656 9.781 1 86.5 521 MET A O 1
ATOM 4123 N N . ILE A 1 522 ? -7.445 44.562 9.539 1 85.12 522 ILE A N 1
ATOM 4124 C CA . ILE A 1 522 ? -6.984 44.438 10.914 1 85.12 522 ILE A CA 1
ATOM 4125 C C . ILE A 1 522 ? -5.809 45.375 11.172 1 85.12 522 ILE A C 1
ATOM 4127 O O . ILE A 1 522 ? -5.742 46 12.219 1 85.12 522 ILE A O 1
ATOM 4131 N N . ASN A 1 523 ? -4.949 45.438 10.172 1 79.06 523 ASN A N 1
ATOM 4132 C CA . ASN A 1 523 ? -3.809 46.344 10.289 1 79.06 523 ASN A CA 1
ATOM 4133 C C . ASN A 1 523 ? -4.25 47.812 10.383 1 79.06 523 ASN A C 1
ATOM 4135 O O . ASN A 1 523 ? -3.732 48.562 11.203 1 79.06 523 ASN A O 1
ATOM 4139 N N . LYS A 1 524 ? -5.184 48.188 9.625 1 81.56 524 LYS A N 1
ATOM 4140 C CA . LYS A 1 524 ? -5.715 49.531 9.641 1 81.56 524 LYS A CA 1
ATOM 4141 C C . LYS A 1 524 ? -6.406 49.844 10.969 1 81.56 524 LYS A C 1
ATOM 4143 O O . LYS A 1 524 ? -6.211 50.906 11.547 1 81.56 524 LYS A O 1
ATOM 4148 N N . TYR A 1 525 ? -7.168 48.906 11.391 1 80.44 525 TYR A N 1
ATOM 4149 C CA . TYR A 1 525 ? -7.879 49.094 12.656 1 80.44 525 TYR A CA 1
ATOM 4150 C C . TYR A 1 525 ? -6.906 49.188 13.82 1 80.44 525 TYR A C 1
ATOM 4152 O O . TYR A 1 525 ? -7.109 50 14.727 1 80.44 525 TYR A O 1
ATOM 4160 N N . SER A 1 526 ? -5.945 48.344 13.852 1 76.56 526 SER A N 1
ATOM 4161 C CA . SER A 1 526 ? -4.945 48.375 14.914 1 76.56 526 SER A CA 1
ATOM 4162 C C . SER A 1 526 ? -4.238 49.719 14.984 1 76.56 526 SER A C 1
ATOM 4164 O O . SER A 1 526 ? -4.023 50.25 16.062 1 76.56 526 SER A O 1
ATOM 4166 N N . HIS A 1 527 ? -4.055 50.281 13.828 1 72.69 527 HIS A N 1
ATOM 4167 C CA . HIS A 1 527 ? -3.389 51.594 13.758 1 72.69 527 HIS A CA 1
ATOM 4168 C C . HIS A 1 527 ? -4.301 52.688 14.266 1 72.69 527 HIS A C 1
ATOM 4170 O O . HIS A 1 527 ? -3.875 53.562 15.047 1 72.69 527 HIS A O 1
ATOM 4176 N N . ASN A 1 528 ? -5.484 52.719 13.82 1 75.5 528 ASN A N 1
ATOM 4177 C CA . ASN A 1 528 ? -6.441 53.75 14.211 1 75.5 528 ASN A CA 1
ATOM 4178 C C . ASN A 1 528 ? -6.773 53.688 15.703 1 75.5 528 ASN A C 1
ATOM 4180 O O . ASN A 1 528 ? -6.863 54.688 16.375 1 75.5 528 ASN A O 1
ATOM 4184 N N . PHE A 1 529 ? -6.961 52.5 16.094 1 74 529 PHE A N 1
ATOM 4185 C CA . PHE A 1 529 ? -7.312 52.281 17.484 1 74 529 PHE A CA 1
ATOM 4186 C C . PHE A 1 529 ? -6.191 52.75 18.406 1 74 529 PHE A C 1
ATOM 4188 O O . PHE A 1 529 ? -6.445 53.375 19.422 1 74 529 PHE A O 1
ATOM 4195 N N . HIS A 1 530 ? -5.074 52.375 18.047 1 67.69 530 HIS A N 1
ATOM 4196 C CA . HIS A 1 530 ? -3.922 52.781 18.828 1 67.69 530 HIS A CA 1
ATOM 4197 C C . HIS A 1 530 ? -3.83 54.312 18.891 1 67.69 530 HIS A C 1
ATOM 4199 O O . HIS A 1 530 ? -3.582 54.875 19.953 1 67.69 530 HIS A O 1
ATOM 4205 N N . ALA A 1 531 ? -4.09 55 17.844 1 70.62 531 ALA A N 1
ATOM 4206 C CA . ALA A 1 531 ? -4.059 56.469 17.766 1 70.62 531 ALA A CA 1
ATOM 4207 C C . ALA A 1 531 ? -5.152 57.094 18.641 1 70.62 531 ALA A C 1
ATOM 4209 O O . ALA A 1 531 ? -4.926 58.062 19.328 1 70.62 531 ALA A O 1
ATOM 4210 N N . ASP A 1 532 ? -6.254 56.531 18.594 1 72.31 532 ASP A N 1
ATOM 4211 C CA . ASP A 1 532 ? -7.406 57.031 19.328 1 72.31 532 ASP A CA 1
ATOM 4212 C C . ASP A 1 532 ? -7.211 56.875 20.828 1 72.31 532 ASP A C 1
ATOM 4214 O O . ASP A 1 532 ? -7.59 57.75 21.609 1 72.31 532 ASP A O 1
ATOM 4218 N N . LEU A 1 533 ? -6.66 55.812 21.219 1 70 533 LEU A N 1
ATOM 4219 C CA . LEU A 1 533 ? -6.449 55.562 22.641 1 70 533 LEU A CA 1
ATOM 4220 C C . LEU A 1 533 ? -5.418 56.531 23.219 1 70 533 LEU A C 1
ATOM 4222 O O . LEU A 1 533 ? -5.508 56.906 24.391 1 70 533 LEU A O 1
ATOM 4226 N N . GLN A 1 534 ? -4.496 56.875 22.453 1 64.31 534 GLN A N 1
ATOM 4227 C CA . GLN A 1 534 ? -3.461 57.781 22.891 1 64.31 534 GLN A CA 1
ATOM 4228 C C . GLN A 1 534 ? -4.039 59.188 23.156 1 64.31 534 GLN A C 1
ATOM 4230 O O . GLN A 1 534 ? -3.502 59.938 23.953 1 64.31 534 GLN A O 1
ATOM 4235 N N . GLN A 1 535 ? -5.047 59.406 22.453 1 67.31 535 GLN A N 1
ATOM 4236 C CA . GLN A 1 535 ? -5.676 60.719 22.625 1 67.31 535 GLN A CA 1
ATOM 4237 C C . GLN A 1 535 ? -6.469 60.75 23.938 1 67.31 535 GLN A C 1
ATOM 4239 O O . GLN A 1 535 ? -6.789 61.844 24.438 1 67.31 535 GLN A O 1
ATOM 4244 N N . LEU A 1 536 ? -6.699 59.562 24.281 1 67.69 536 LEU A N 1
ATOM 4245 C CA . LEU A 1 536 ? -7.43 59.5 25.547 1 67.69 536 LEU A CA 1
ATOM 4246 C C . LEU A 1 536 ? -6.48 59.656 26.719 1 67.69 536 LEU A C 1
ATOM 4248 O O . LEU A 1 536 ? -5.336 59.188 26.672 1 67.69 536 LEU A O 1
ATOM 4252 N N . ASP A 1 537 ? -6.398 60.719 27.484 1 58.53 537 ASP A N 1
ATOM 4253 C CA . ASP A 1 537 ? -5.559 60.969 28.656 1 58.53 537 ASP A CA 1
ATOM 4254 C C . ASP A 1 537 ? -5.629 59.781 29.625 1 58.53 537 ASP A C 1
ATOM 4256 O O . ASP A 1 537 ? -6.305 59.844 30.656 1 58.53 537 ASP A O 1
ATOM 4260 N N . LEU A 1 538 ? -5.281 58.688 29.125 1 58.66 538 LEU A N 1
ATOM 4261 C CA . LEU A 1 538 ? -5.461 57.5 29.922 1 58.66 538 LEU A CA 1
ATOM 4262 C C . LEU A 1 538 ? -4.281 57.281 30.859 1 58.66 538 LEU A C 1
ATOM 4264 O O . LEU A 1 538 ? -3.174 57.75 30.594 1 58.66 538 LEU A O 1
ATOM 4268 N N . ASP A 1 539 ? -4.621 56.781 32.125 1 57.25 539 ASP A N 1
ATOM 4269 C CA . ASP A 1 539 ? -3.598 56.438 33.094 1 57.25 539 ASP A CA 1
ATOM 4270 C C . ASP A 1 539 ? -2.705 55.312 32.562 1 57.25 539 ASP A C 1
ATOM 4272 O O . ASP A 1 539 ? -3.119 54.531 31.703 1 57.25 539 ASP A O 1
ATOM 4276 N N . LYS A 1 540 ? -1.474 55.25 32.875 1 53.03 540 LYS A N 1
ATOM 4277 C CA . LYS A 1 540 ? -0.447 54.281 32.5 1 53.03 540 LYS A CA 1
ATOM 4278 C C . LYS A 1 540 ? -1.021 52.875 32.406 1 53.03 540 LYS A C 1
ATOM 4280 O O . LYS A 1 540 ? -0.639 52.094 31.516 1 53.03 540 LYS A O 1
ATOM 4285 N N . LYS A 1 541 ? -1.935 52.562 33.281 1 53.31 541 LYS A N 1
ATOM 4286 C CA . LYS A 1 541 ? -2.498 51.219 33.406 1 53.31 541 LYS A CA 1
ATOM 4287 C C . LYS A 1 541 ? -3.342 50.875 32.219 1 53.31 541 LYS A C 1
ATOM 4289 O O . LYS A 1 541 ? -3.463 49.688 31.859 1 53.31 541 LYS A O 1
ATOM 4294 N N . ASP A 1 542 ? -3.738 51.844 31.453 1 57.47 542 ASP A N 1
ATOM 4295 C CA . ASP A 1 542 ? -4.703 51.625 30.375 1 57.47 542 ASP A CA 1
ATOM 4296 C C . ASP A 1 542 ? -3.996 51.25 29.078 1 57.47 542 ASP A C 1
ATOM 4298 O O . ASP A 1 542 ? -4.633 50.812 28.125 1 57.47 542 ASP A O 1
ATOM 4302 N N . TYR A 1 543 ? -2.738 51.281 29.141 1 54.28 543 TYR A N 1
ATOM 4303 C CA . TYR A 1 543 ? -1.942 50.969 27.969 1 54.28 543 TYR A CA 1
ATOM 4304 C C . TYR A 1 543 ? -1.898 49.469 27.734 1 54.28 543 TYR A C 1
ATOM 4306 O O . TYR A 1 543 ? -1.746 49 26.594 1 54.28 543 TYR A O 1
ATOM 4314 N N . ILE A 1 544 ? -2.127 48.688 28.766 1 61.44 544 ILE A N 1
ATOM 4315 C CA . ILE A 1 544 ? -2.182 47.219 28.688 1 61.44 544 ILE A CA 1
ATOM 4316 C C . ILE A 1 544 ? -3.377 46.812 27.844 1 61.44 544 ILE A C 1
ATOM 4318 O O . ILE A 1 544 ? -3.318 45.781 27.141 1 61.44 544 ILE A O 1
ATOM 4322 N N . LEU A 1 545 ? -4.238 47.688 27.812 1 68.38 545 LEU A N 1
ATOM 4323 C CA . LEU A 1 545 ? -5.473 47.375 27.094 1 68.38 545 LEU A CA 1
ATOM 4324 C C . LEU A 1 545 ? -5.238 47.375 25.578 1 68.38 545 LEU A C 1
ATOM 4326 O O . LEU A 1 545 ? -5.82 46.562 24.859 1 68.38 545 LEU A O 1
ATOM 4330 N N . ASP A 1 546 ? -4.285 48.188 25.172 1 66.56 546 ASP A N 1
ATOM 4331 C CA . ASP A 1 546 ? -3.953 48.281 23.75 1 66.56 546 ASP A CA 1
ATOM 4332 C C . ASP A 1 546 ? -3.326 46.969 23.25 1 66.56 546 ASP A C 1
ATOM 4334 O O . ASP A 1 546 ? -3.672 46.5 22.156 1 66.56 546 ASP A O 1
ATOM 4338 N N . ILE A 1 547 ? -2.545 46.469 24.016 1 67.25 547 ILE A N 1
ATOM 4339 C CA . ILE A 1 547 ? -1.829 45.25 23.641 1 67.25 547 ILE A CA 1
ATOM 4340 C C . ILE A 1 547 ? -2.799 44.062 23.594 1 67.25 547 ILE A C 1
ATOM 4342 O O . ILE A 1 547 ? -2.719 43.219 22.688 1 67.25 547 ILE A O 1
ATOM 4346 N N . GLU A 1 548 ? -3.596 44 24.531 1 73.06 548 GLU A N 1
ATOM 4347 C CA . GLU A 1 548 ? -4.543 42.906 24.594 1 73.06 548 GLU A CA 1
ATOM 4348 C C . GLU A 1 548 ? -5.52 42.938 23.422 1 73.06 548 GLU A C 1
ATOM 4350 O O . GLU A 1 548 ? -5.867 41.875 22.875 1 73.06 548 GLU A O 1
ATOM 4355 N N . ILE A 1 549 ? -5.879 44.094 23.109 1 77.5 549 ILE A N 1
ATOM 4356 C CA . ILE A 1 549 ? -6.809 44.25 22 1 77.5 549 ILE A CA 1
ATOM 4357 C C . ILE A 1 549 ? -6.125 43.844 20.688 1 77.5 549 ILE A C 1
ATOM 4359 O O . ILE A 1 549 ? -6.727 43.188 19.844 1 77.5 549 ILE A O 1
ATOM 4363 N N . LEU A 1 550 ? -4.895 44.25 20.578 1 74.25 550 LEU A N 1
ATOM 4364 C CA . LEU A 1 550 ? -4.133 43.875 19.391 1 74.25 550 LEU A CA 1
ATOM 4365 C C . LEU A 1 550 ? -3.939 42.344 19.328 1 74.25 550 LEU A C 1
ATOM 4367 O O . LEU A 1 550 ? -3.975 41.781 18.234 1 74.25 550 LEU A O 1
ATOM 4371 N N . ASN A 1 551 ? -3.744 41.75 20.438 1 76.75 551 ASN A N 1
ATOM 4372 C CA . ASN A 1 551 ? -3.586 40.312 20.484 1 76.75 551 ASN A CA 1
ATOM 4373 C C . ASN A 1 551 ? -4.84 39.594 20.016 1 76.75 551 ASN A C 1
ATOM 4375 O O . ASN A 1 551 ? -4.754 38.562 19.328 1 76.75 551 ASN A O 1
ATOM 4379 N N . ILE A 1 552 ? -5.898 40.062 20.391 1 87.06 552 ILE A N 1
ATOM 4380 C CA . ILE A 1 552 ? -7.172 39.438 20 1 87.06 552 ILE A CA 1
ATOM 4381 C C . ILE A 1 552 ? -7.336 39.531 18.484 1 87.06 552 ILE A C 1
ATOM 4383 O O . ILE A 1 552 ? -7.684 38.531 17.844 1 87.06 552 ILE A O 1
ATOM 4387 N N . LEU A 1 553 ? -7.066 40.688 17.953 1 85.12 553 LEU A N 1
ATOM 4388 C CA . LEU A 1 553 ? -7.227 40.875 16.516 1 85.12 553 LEU A CA 1
ATOM 4389 C C . LEU A 1 553 ? -6.258 40 15.734 1 85.12 553 LEU A C 1
ATOM 4391 O O . LEU A 1 553 ? -6.621 39.438 14.703 1 85.12 553 LEU A O 1
ATOM 4395 N N . LYS A 1 554 ? -5.078 39.875 16.203 1 80.5 554 LYS A N 1
ATOM 4396 C CA . LYS A 1 554 ? -4.074 39.062 15.516 1 80.5 554 LYS A CA 1
ATOM 4397 C C . LYS A 1 554 ? -4.441 37.562 15.562 1 80.5 554 LYS A C 1
ATOM 4399 O O . LYS A 1 554 ? -4.195 36.844 14.609 1 80.5 554 LYS A O 1
ATOM 4404 N N . ASN A 1 555 ? -4.918 37.094 16.688 1 87.5 555 ASN A N 1
ATOM 4405 C CA . ASN A 1 555 ? -5.363 35.719 16.781 1 87.5 555 ASN A CA 1
ATOM 4406 C C . ASN A 1 555 ? -6.527 35.438 15.836 1 87.5 555 ASN A C 1
ATOM 4408 O O . ASN A 1 555 ? -6.625 34.344 15.273 1 87.5 555 ASN A O 1
ATOM 4412 N N . LEU A 1 556 ? -7.375 36.438 15.68 1 91.38 556 LEU A N 1
ATOM 4413 C CA . LEU A 1 556 ? -8.477 36.281 14.734 1 91.38 556 LEU A CA 1
ATOM 4414 C C . LEU A 1 556 ? -7.969 36.219 13.305 1 91.38 556 LEU A C 1
ATOM 4416 O O . LEU A 1 556 ? -8.516 35.469 12.477 1 91.38 556 LEU A O 1
ATOM 4420 N N . GLU A 1 557 ? -6.973 36.938 13.031 1 88.19 557 GLU A N 1
ATOM 4421 C CA . GLU A 1 557 ? -6.309 36.875 11.734 1 88.19 557 GLU A CA 1
ATOM 4422 C C . GLU A 1 557 ? -5.742 35.5 11.469 1 88.19 557 GLU A C 1
ATOM 4424 O O . GLU A 1 557 ? -5.895 34.938 10.375 1 88.19 557 GLU A O 1
ATOM 4429 N N . ARG A 1 558 ? -5.094 34.938 12.422 1 85.62 558 ARG A N 1
ATOM 4430 C CA . ARG A 1 558 ? -4.516 33.594 12.312 1 85.62 558 ARG A CA 1
ATOM 4431 C C . ARG A 1 558 ? -5.59 32.562 12.031 1 85.62 558 ARG A C 1
ATOM 4433 O O . ARG A 1 558 ? -5.363 31.609 11.281 1 85.62 558 ARG A O 1
ATOM 4440 N N . ILE A 1 559 ? -6.699 32.75 12.664 1 93.5 559 ILE A N 1
ATOM 4441 C CA . ILE A 1 559 ? -7.82 31.844 12.453 1 93.5 559 ILE A CA 1
ATOM 4442 C C . ILE A 1 559 ? -8.211 31.844 10.977 1 93.5 559 ILE A C 1
ATOM 4444 O O . ILE A 1 559 ? -8.469 30.797 10.391 1 93.5 559 ILE A O 1
ATOM 4448 N N . SER A 1 560 ? -8.219 33 10.367 1 92.94 560 SER A N 1
ATOM 4449 C CA . SER A 1 560 ? -8.555 33.125 8.945 1 92.94 560 SER A CA 1
ATOM 4450 C C . SER A 1 560 ? -7.574 32.344 8.078 1 92.94 560 SER A C 1
ATOM 4452 O O . SER A 1 560 ? -7.977 31.672 7.125 1 92.94 560 SER A O 1
ATOM 4454 N N . HIS A 1 561 ? -6.312 32.375 8.406 1 86.81 561 HIS A N 1
ATOM 4455 C CA . HIS A 1 561 ? -5.289 31.688 7.641 1 86.81 561 HIS A CA 1
ATOM 4456 C C . HIS A 1 561 ? -5.438 30.172 7.773 1 86.81 561 HIS A C 1
ATOM 4458 O O . HIS A 1 561 ? -5.266 29.438 6.797 1 86.81 561 HIS A O 1
ATOM 4464 N N . HIS A 1 562 ? -5.703 29.75 8.953 1 90.25 562 HIS A N 1
ATOM 4465 C CA . HIS A 1 562 ? -5.914 28.312 9.156 1 90.25 562 HIS A CA 1
ATOM 4466 C C . HIS A 1 562 ? -7.156 27.828 8.422 1 90.25 562 HIS A C 1
ATOM 4468 O O . HIS A 1 562 ? -7.203 26.688 7.965 1 90.25 562 HIS A O 1
ATOM 4474 N N . GLY A 1 563 ? -8.148 28.719 8.328 1 92.5 563 GLY A N 1
ATOM 4475 C CA . GLY A 1 563 ? -9.352 28.359 7.605 1 92.5 563 GLY A CA 1
ATOM 4476 C C . GLY A 1 563 ? -9.102 28.047 6.141 1 92.5 563 GLY A C 1
ATOM 4477 O O . GLY A 1 563 ? -9.805 27.234 5.543 1 92.5 563 GLY A O 1
ATOM 4478 N N . LEU A 1 564 ? -8.062 28.594 5.574 1 90.25 564 LEU A N 1
ATOM 4479 C CA . LEU A 1 564 ? -7.742 28.406 4.164 1 90.25 564 LEU A CA 1
ATOM 4480 C C . LEU A 1 564 ? -7.312 26.969 3.883 1 90.25 564 LEU A C 1
ATOM 4482 O O . LEU A 1 564 ? -7.445 26.484 2.756 1 90.25 564 LEU A O 1
ATOM 4486 N N . ARG A 1 565 ? -6.797 26.297 4.82 1 86.12 565 ARG A N 1
ATOM 4487 C CA . ARG A 1 565 ? -6.289 24.953 4.641 1 86.12 565 ARG A CA 1
ATOM 4488 C C . ARG A 1 565 ? -7.41 24 4.234 1 86.12 565 ARG A C 1
ATOM 4490 O O . ARG A 1 565 ? -7.18 23.047 3.486 1 86.12 565 ARG A O 1
ATOM 4497 N N . LEU A 1 566 ? -8.562 24.297 4.785 1 90.56 566 LEU A N 1
ATOM 4498 C CA . LEU A 1 566 ? -9.719 23.484 4.426 1 90.56 566 LEU A CA 1
ATOM 4499 C C . LEU A 1 566 ? -10.008 23.578 2.93 1 90.56 566 LEU A C 1
ATOM 4501 O O . LEU A 1 566 ? -10.477 22.609 2.322 1 90.56 566 LEU A O 1
ATOM 4505 N N . LEU A 1 567 ? -9.656 24.734 2.391 1 92.25 567 LEU A N 1
ATOM 4506 C CA . LEU A 1 567 ? -9.961 24.984 0.989 1 92.25 567 LEU A CA 1
ATOM 4507 C C . LEU A 1 567 ? -8.891 24.406 0.079 1 92.25 567 LEU A C 1
ATOM 4509 O O . LEU A 1 567 ? -9.039 24.406 -1.145 1 92.25 567 LEU A O 1
ATOM 4513 N N . GLU A 1 568 ? -7.852 23.781 0.608 1 85.81 568 GLU A N 1
ATOM 4514 C CA . GLU A 1 568 ? -6.785 23.172 -0.178 1 85.81 568 GLU A CA 1
ATOM 4515 C C . GLU A 1 568 ? -7.094 21.703 -0.48 1 85.81 568 GLU A C 1
ATOM 4517 O O . GLU A 1 568 ? -6.422 21.078 -1.304 1 85.81 568 GLU A O 1
ATOM 4522 N N . VAL A 1 569 ? -8.109 21.234 0.218 1 86.81 569 VAL A N 1
ATOM 4523 C CA . VAL A 1 569 ? -8.453 19.828 0.034 1 86.81 569 VAL A CA 1
ATOM 4524 C C . VAL A 1 569 ? -9.195 19.641 -1.287 1 86.81 569 VAL A C 1
ATOM 4526 O O . VAL A 1 569 ? -10.117 20.391 -1.596 1 86.81 569 VAL A O 1
ATOM 4529 N N . MET B 1 1 ? 9.266 -44.469 5.281 1 17.23 1 MET B N 1
ATOM 4530 C CA . MET B 1 1 ? 10.086 -43.812 4.27 1 17.23 1 MET B CA 1
ATOM 4531 C C . MET B 1 1 ? 9.352 -43.719 2.938 1 17.23 1 MET B C 1
ATOM 4533 O O . MET B 1 1 ? 9.977 -43.531 1.895 1 17.23 1 MET B O 1
ATOM 4537 N N . PHE B 1 2 ? 8.227 -44.219 3.047 1 18.95 2 PHE B N 1
ATOM 4538 C CA . PHE B 1 2 ? 7.098 -44.469 2.156 1 18.95 2 PHE B CA 1
ATOM 4539 C C . PHE B 1 2 ? 6.668 -43.188 1.461 1 18.95 2 PHE B C 1
ATOM 4541 O O . PHE B 1 2 ? 5.473 -42.938 1.297 1 18.95 2 PHE B O 1
ATOM 4548 N N . PHE B 1 3 ? 7.672 -42.219 1.493 1 23.16 3 PHE B N 1
ATOM 4549 C CA . PHE B 1 3 ? 7.496 -40.844 1.06 1 23.16 3 PHE B CA 1
ATOM 4550 C C . PHE B 1 3 ? 7.172 -40.781 -0.429 1 23.16 3 PHE B C 1
ATOM 4552 O O . PHE B 1 3 ? 7.82 -41.438 -1.239 1 23.16 3 PHE B O 1
ATOM 4559 N N . TRP B 1 4 ? 5.867 -40.375 -0.675 1 26.73 4 TRP B N 1
ATOM 4560 C CA . TRP B 1 4 ? 4.871 -40.281 -1.74 1 26.73 4 TRP B CA 1
ATOM 4561 C C . TRP B 1 4 ? 5.438 -39.531 -2.947 1 26.73 4 TRP B C 1
ATOM 4563 O O . TRP B 1 4 ? 5.738 -38.344 -2.867 1 26.73 4 TRP B O 1
ATOM 4573 N N . LYS B 1 5 ? 6.328 -40.156 -3.717 1 31.92 5 LYS B N 1
ATOM 4574 C CA . LYS B 1 5 ? 6.906 -39.781 -5.004 1 31.92 5 LYS B CA 1
ATOM 4575 C C . LYS B 1 5 ? 5.824 -39.312 -5.977 1 31.92 5 LYS B C 1
ATOM 4577 O O . LYS B 1 5 ? 5.125 -40.125 -6.566 1 31.92 5 LYS B O 1
ATOM 4582 N N . ILE B 1 6 ? 5.246 -38.125 -5.617 1 28.16 6 ILE B N 1
ATOM 4583 C CA . ILE B 1 6 ? 4.238 -37.531 -6.492 1 28.16 6 ILE B CA 1
ATOM 4584 C C . ILE B 1 6 ? 4.863 -37.188 -7.848 1 28.16 6 ILE B C 1
ATOM 4586 O O . ILE B 1 6 ? 5.711 -36.312 -7.949 1 28.16 6 ILE B O 1
ATOM 4590 N N . ASP B 1 7 ? 5.203 -38.125 -8.68 1 28.31 7 ASP B N 1
ATOM 4591 C CA . ASP B 1 7 ? 5.773 -37.906 -10 1 28.31 7 ASP B CA 1
ATOM 4592 C C . ASP B 1 7 ? 4.801 -37.125 -10.891 1 28.31 7 ASP B C 1
ATOM 4594 O O . ASP B 1 7 ? 3.812 -37.688 -11.375 1 28.31 7 ASP B O 1
ATOM 4598 N N . LEU B 1 8 ? 4.629 -35.906 -10.812 1 31.56 8 LEU B N 1
ATOM 4599 C CA . LEU B 1 8 ? 3.854 -34.969 -11.625 1 31.56 8 LEU B CA 1
ATOM 4600 C C . LEU B 1 8 ? 4.168 -35.156 -13.102 1 31.56 8 LEU B C 1
ATOM 4602 O O . LEU B 1 8 ? 3.428 -34.656 -13.961 1 31.56 8 LEU B O 1
ATOM 4606 N N . THR B 1 9 ? 5.363 -35.781 -13.477 1 31.34 9 THR B N 1
ATOM 4607 C CA . THR B 1 9 ? 5.898 -35.875 -14.836 1 31.34 9 THR B CA 1
ATOM 4608 C C . THR B 1 9 ? 5.047 -36.781 -15.703 1 31.34 9 THR B C 1
ATOM 4610 O O . THR B 1 9 ? 4.773 -36.5 -16.859 1 31.34 9 THR B O 1
ATOM 4613 N N . ASN B 1 10 ? 4.789 -38.031 -15.25 1 32.12 10 ASN B N 1
ATOM 4614 C CA . ASN B 1 10 ? 4.215 -39.031 -16.141 1 32.12 10 ASN B CA 1
ATOM 4615 C C . ASN B 1 10 ? 2.754 -38.75 -16.453 1 32.12 10 ASN B C 1
ATOM 4617 O O . ASN B 1 10 ? 2.26 -39.094 -17.516 1 32.12 10 ASN B O 1
ATOM 4621 N N . SER B 1 11 ? 1.936 -38.125 -15.484 1 32.34 11 SER B N 1
ATOM 4622 C CA . SER B 1 11 ? 0.526 -37.844 -15.727 1 32.34 11 SER B CA 1
ATOM 4623 C C . SER B 1 11 ? 0.362 -36.688 -16.734 1 32.34 11 SER B C 1
ATOM 4625 O O . SER B 1 11 ? -0.663 -36.594 -17.406 1 32.34 11 SER B O 1
ATOM 4627 N N . LEU B 1 12 ? 1.288 -35.781 -16.891 1 34.28 12 LEU B N 1
ATOM 4628 C CA . LEU B 1 12 ? 1.337 -34.781 -17.953 1 34.28 12 LEU B CA 1
ATOM 4629 C C . LEU B 1 12 ? 1.66 -35.438 -19.297 1 34.28 12 LEU B C 1
ATOM 4631 O O . LEU B 1 12 ? 1.3 -34.906 -20.359 1 34.28 12 LEU B O 1
ATOM 4635 N N . ASN B 1 13 ? 2.322 -36.625 -19.453 1 32.34 13 ASN B N 1
ATOM 4636 C CA . ASN B 1 13 ? 2.859 -37.25 -20.672 1 32.34 13 ASN B CA 1
ATOM 4637 C C . ASN B 1 13 ? 1.772 -37.969 -21.469 1 32.34 13 ASN B C 1
ATOM 4639 O O . ASN B 1 13 ? 1.79 -37.969 -22.703 1 32.34 13 ASN B O 1
ATOM 4643 N N . THR B 1 14 ? 0.902 -38.906 -20.891 1 31.61 14 THR B N 1
ATOM 4644 C CA . THR B 1 14 ? 0.27 -39.938 -21.734 1 31.61 14 THR B CA 1
ATOM 4645 C C . THR B 1 14 ? -0.834 -39.312 -22.594 1 31.61 14 THR B C 1
ATOM 4647 O O . THR B 1 14 ? -1.093 -39.781 -23.703 1 31.61 14 THR B O 1
ATOM 4650 N N . THR B 1 15 ? -2.031 -38.781 -21.984 1 32.56 15 THR B N 1
ATOM 4651 C CA . THR B 1 15 ? -3.15 -38.531 -22.891 1 32.56 15 THR B CA 1
ATOM 4652 C C . THR B 1 15 ? -2.832 -37.406 -23.859 1 32.56 15 THR B C 1
ATOM 4654 O O . THR B 1 15 ? -3.617 -37.125 -24.766 1 32.56 15 THR B O 1
ATOM 4657 N N . ILE B 1 16 ? -2.146 -36.312 -23.406 1 34.84 16 ILE B N 1
ATOM 4658 C CA . ILE B 1 16 ? -2.043 -35.25 -24.391 1 34.84 16 ILE B CA 1
ATOM 4659 C C . ILE B 1 16 ? -1.087 -35.656 -25.516 1 34.84 16 ILE B C 1
ATOM 4661 O O . ILE B 1 16 ? 0.096 -35.906 -25.266 1 34.84 16 ILE B O 1
ATOM 4665 N N . GLY B 1 17 ? -1.366 -36.344 -26.328 1 38.62 17 GLY B N 1
ATOM 4666 C CA . GLY B 1 17 ? -0.654 -36.031 -27.562 1 38.62 17 GLY B CA 1
ATOM 4667 C C . GLY B 1 17 ? -0.163 -34.625 -27.656 1 38.62 17 GLY B C 1
ATOM 4668 O O . GLY B 1 17 ? -0.669 -33.812 -28.453 1 38.62 17 GLY B O 1
ATOM 4669 N N . LEU B 1 18 ? 0.118 -34 -26.516 1 49.41 18 LEU B N 1
ATOM 4670 C CA . LEU B 1 18 ? 0.556 -32.625 -26.562 1 49.41 18 LEU B CA 1
ATOM 4671 C C . LEU B 1 18 ? 1.616 -32.406 -27.641 1 49.41 18 LEU B C 1
ATOM 4673 O O . LEU B 1 18 ? 2.633 -33.125 -27.656 1 49.41 18 LEU B O 1
ATOM 4677 N N . GLY B 1 19 ? 1.107 -31.969 -28.734 1 59.97 19 GLY B N 1
ATOM 4678 C CA . GLY B 1 19 ? 2.041 -31.547 -29.766 1 59.97 19 GLY B CA 1
ATOM 4679 C C . GLY B 1 19 ? 3.045 -30.516 -29.281 1 59.97 19 GLY B C 1
ATOM 4680 O O . GLY B 1 19 ? 3.061 -30.172 -28.109 1 59.97 19 GLY B O 1
ATOM 4681 N N . TYR B 1 20 ? 4.043 -30.297 -29.906 1 69.56 20 TYR B N 1
ATOM 4682 C CA . TYR B 1 20 ? 5.156 -29.375 -29.766 1 69.56 20 TYR B CA 1
ATOM 4683 C C . TYR B 1 20 ? 4.672 -28.016 -29.266 1 69.56 20 TYR B C 1
ATOM 4685 O O . TYR B 1 20 ? 5.254 -27.438 -28.344 1 69.56 20 TYR B O 1
ATOM 4693 N N . TRP B 1 21 ? 3.539 -27.547 -29.594 1 74.75 21 TRP B N 1
ATOM 4694 C CA . TRP B 1 21 ? 3.047 -26.219 -29.266 1 74.75 21 TRP B CA 1
ATOM 4695 C C . TRP B 1 21 ? 2.531 -26.172 -27.828 1 74.75 21 TRP B C 1
ATOM 4697 O O . TRP B 1 21 ? 2.73 -25.172 -27.125 1 74.75 21 TRP B O 1
ATOM 4707 N N . GLU B 1 22 ? 1.961 -27.297 -27.375 1 73.94 22 GLU B N 1
ATOM 4708 C CA . GLU B 1 22 ? 1.46 -27.359 -26 1 73.94 22 GLU B CA 1
ATOM 4709 C C . GLU B 1 22 ? 2.605 -27.359 -25 1 73.94 22 GLU B C 1
ATOM 4711 O O . GLU B 1 22 ? 2.504 -26.75 -23.938 1 73.94 22 GLU B O 1
ATOM 4716 N N . GLY B 1 23 ? 3.629 -28.078 -25.391 1 78.31 23 GLY B N 1
ATOM 4717 C CA . GLY B 1 23 ? 4.805 -28.094 -24.547 1 78.31 23 GLY B CA 1
ATOM 4718 C C . GLY B 1 23 ? 5.426 -26.719 -24.359 1 78.31 23 GLY B C 1
ATOM 4719 O O . GLY B 1 23 ? 5.789 -26.328 -23.25 1 78.31 23 GLY B O 1
ATOM 4720 N N . ILE B 1 24 ? 5.418 -25.984 -25.438 1 83 24 ILE B N 1
ATOM 4721 C CA . ILE B 1 24 ? 5.992 -24.641 -25.406 1 83 24 ILE B CA 1
ATOM 4722 C C . ILE B 1 24 ? 5.141 -23.734 -24.531 1 83 24 ILE B C 1
ATOM 4724 O O . ILE B 1 24 ? 5.668 -22.984 -23.703 1 83 24 ILE B O 1
ATOM 4728 N N . LEU B 1 25 ? 3.877 -23.812 -24.656 1 81 25 LEU B N 1
ATOM 4729 C CA . LEU B 1 25 ? 2.971 -23 -23.859 1 81 25 LEU B CA 1
ATOM 4730 C C . LEU B 1 25 ? 3.133 -23.312 -22.375 1 81 25 LEU B C 1
ATOM 4732 O O . LEU B 1 25 ? 3.152 -22.406 -21.547 1 81 25 LEU B O 1
ATOM 4736 N N . LEU B 1 26 ? 3.277 -24.562 -22.047 1 84.56 26 LEU B N 1
ATOM 4737 C CA . LEU B 1 26 ? 3.396 -24.984 -20.656 1 84.56 26 LEU B CA 1
ATOM 4738 C C . LEU B 1 26 ? 4.711 -24.5 -20.062 1 84.56 26 LEU B C 1
ATOM 4740 O O . LEU B 1 26 ? 4.777 -24.188 -18.859 1 84.56 26 LEU B O 1
ATOM 4744 N N . VAL B 1 27 ? 5.676 -24.453 -20.922 1 86.94 27 VAL B N 1
ATOM 4745 C CA . VAL B 1 27 ? 6.945 -23.922 -20.453 1 86.94 27 VAL B CA 1
ATOM 4746 C C . VAL B 1 27 ? 6.77 -22.469 -20.047 1 86.94 27 VAL B C 1
ATOM 4748 O O . VAL B 1 27 ? 7.223 -22.047 -18.969 1 86.94 27 VAL B O 1
ATOM 4751 N N . PHE B 1 28 ? 6.039 -21.734 -20.859 1 88.81 28 PHE B N 1
ATOM 4752 C CA . PHE B 1 28 ? 5.844 -20.312 -20.562 1 88.81 28 PHE B CA 1
ATOM 4753 C C . PHE B 1 28 ? 4.961 -20.141 -19.328 1 88.81 28 PHE B C 1
ATOM 4755 O O . PHE B 1 28 ? 5.156 -19.203 -18.562 1 88.81 28 PHE B O 1
ATOM 4762 N N . VAL B 1 29 ? 4.023 -21.016 -19.141 1 89.56 29 VAL B N 1
ATOM 4763 C CA . VAL B 1 29 ? 3.195 -20.969 -17.938 1 89.56 29 VAL B CA 1
ATOM 4764 C C . VAL B 1 29 ? 4.059 -21.219 -16.703 1 89.56 29 VAL B C 1
ATOM 4766 O O . VAL B 1 29 ? 3.973 -20.484 -15.719 1 89.56 29 VAL B O 1
ATOM 4769 N N . GLY B 1 30 ? 4.867 -22.266 -16.828 1 90.44 30 GLY B N 1
ATOM 4770 C CA . GLY B 1 30 ? 5.758 -22.594 -15.719 1 90.44 30 GLY B CA 1
ATOM 4771 C C . GLY B 1 30 ? 6.699 -21.469 -15.359 1 90.44 30 GLY B C 1
ATOM 4772 O O . GLY B 1 30 ? 6.863 -21.141 -14.18 1 90.44 30 GLY B O 1
ATOM 4773 N N . ILE B 1 31 ? 7.215 -20.812 -16.375 1 90.5 31 ILE B N 1
ATOM 4774 C CA . ILE B 1 31 ? 8.141 -19.703 -16.172 1 90.5 31 ILE B CA 1
ATOM 4775 C C . ILE B 1 31 ? 7.402 -18.531 -15.531 1 90.5 31 ILE B C 1
ATOM 4777 O O . ILE B 1 31 ? 7.895 -17.922 -14.578 1 90.5 31 ILE B O 1
ATOM 4781 N N . SER B 1 32 ? 6.289 -18.25 -16.078 1 92.69 32 SER B N 1
ATOM 4782 C CA . SER B 1 32 ? 5.504 -17.109 -15.586 1 92.69 32 SER B CA 1
ATOM 4783 C C . SER B 1 32 ? 5.125 -17.312 -14.117 1 92.69 32 SER B C 1
ATOM 4785 O O . SER B 1 32 ? 5.301 -16.391 -13.305 1 92.69 32 SER B O 1
ATOM 4787 N N . VAL B 1 33 ? 4.672 -18.5 -13.773 1 93.06 33 VAL B N 1
ATOM 4788 C CA . VAL B 1 33 ? 4.285 -18.797 -12.398 1 93.06 33 VAL B CA 1
ATOM 4789 C C . VAL B 1 33 ? 5.516 -18.734 -11.5 1 93.06 33 VAL B C 1
ATOM 4791 O O . VAL B 1 33 ? 5.469 -18.156 -10.406 1 93.06 33 VAL B O 1
ATOM 4794 N N . PHE B 1 34 ? 6.535 -19.297 -11.945 1 91.31 34 PHE B N 1
ATOM 4795 C CA . PHE B 1 34 ? 7.777 -19.312 -11.188 1 91.31 34 PHE B CA 1
ATOM 4796 C C . PHE B 1 34 ? 8.266 -17.906 -10.906 1 91.31 34 PHE B C 1
ATOM 4798 O O . PHE B 1 34 ? 8.508 -17.547 -9.75 1 91.31 34 PHE B O 1
ATOM 4805 N N . LEU B 1 35 ? 8.352 -17.078 -11.953 1 91.06 35 LEU B N 1
ATOM 4806 C CA . LEU B 1 35 ? 8.875 -15.734 -11.828 1 91.06 35 LEU B CA 1
ATOM 4807 C C . LEU B 1 35 ? 7.957 -14.867 -10.969 1 91.06 35 LEU B C 1
ATOM 4809 O O . LEU B 1 35 ? 8.43 -14.125 -10.109 1 91.06 35 LEU B O 1
ATOM 4813 N N . MET B 1 36 ? 6.691 -14.961 -11.172 1 92.19 36 MET B N 1
ATOM 4814 C CA . MET B 1 36 ? 5.73 -14.195 -10.383 1 92.19 36 MET B CA 1
ATOM 4815 C C . MET B 1 36 ? 5.785 -14.586 -8.914 1 92.19 36 MET B C 1
ATOM 4817 O O . MET B 1 36 ? 5.625 -13.742 -8.031 1 92.19 36 MET B O 1
ATOM 4821 N N . SER B 1 37 ? 6.027 -15.859 -8.711 1 93 37 SER B N 1
ATOM 4822 C CA . SER B 1 37 ? 6.102 -16.344 -7.332 1 93 37 SER B CA 1
ATOM 4823 C C . SER B 1 37 ? 7.344 -15.797 -6.629 1 93 37 SER B C 1
ATOM 4825 O O . SER B 1 37 ? 7.297 -15.461 -5.441 1 93 37 SER B O 1
ATOM 4827 N N . ILE B 1 38 ? 8.398 -15.719 -7.355 1 88.62 38 ILE B N 1
ATOM 4828 C CA . ILE B 1 38 ? 9.633 -15.164 -6.801 1 88.62 38 ILE B CA 1
ATOM 4829 C C . ILE B 1 38 ? 9.414 -13.688 -6.449 1 88.62 38 ILE B C 1
ATOM 4831 O O . ILE B 1 38 ? 9.836 -13.234 -5.387 1 88.62 38 ILE B O 1
ATOM 4835 N N . LYS B 1 39 ? 8.734 -13.016 -7.352 1 88.56 39 LYS B N 1
ATOM 4836 C CA . LYS B 1 39 ? 8.445 -11.602 -7.109 1 88.56 39 LYS B CA 1
ATOM 4837 C C . LYS B 1 39 ? 7.547 -11.43 -5.887 1 88.56 39 LYS B C 1
ATOM 4839 O O . LYS B 1 39 ? 7.773 -10.531 -5.066 1 88.56 39 LYS B O 1
ATOM 4844 N N . MET B 1 40 ? 6.59 -12.25 -5.77 1 90 40 MET B N 1
ATOM 4845 C CA . MET B 1 40 ? 5.688 -12.211 -4.617 1 90 40 MET B CA 1
ATOM 4846 C C . MET B 1 40 ? 6.441 -12.5 -3.326 1 90 40 MET B C 1
ATOM 4848 O O . MET B 1 40 ? 6.242 -11.828 -2.316 1 90 40 MET B O 1
ATOM 4852 N N . MET B 1 41 ? 7.254 -13.477 -3.377 1 89.19 41 MET B N 1
ATOM 4853 C CA . MET B 1 41 ? 8.055 -13.836 -2.209 1 89.19 41 MET B CA 1
ATOM 4854 C C . MET B 1 41 ? 8.977 -12.695 -1.804 1 89.19 41 MET B C 1
ATOM 4856 O O . MET B 1 41 ? 9.055 -12.344 -0.625 1 89.19 41 MET B O 1
ATOM 4860 N N . SER B 1 42 ? 9.617 -12.148 -2.816 1 85.69 42 SER B N 1
ATOM 4861 C CA . SER B 1 42 ? 10.547 -11.047 -2.582 1 85.69 42 SER B CA 1
ATOM 4862 C C . SER B 1 42 ? 9.852 -9.867 -1.905 1 85.69 42 SER B C 1
ATOM 4864 O O . SER B 1 42 ? 10.359 -9.328 -0.923 1 85.69 42 SER B O 1
ATOM 4866 N N . THR B 1 43 ? 8.711 -9.5 -2.377 1 81.31 43 THR B N 1
ATOM 4867 C CA . THR B 1 43 ? 7.938 -8.398 -1.82 1 81.31 43 THR B CA 1
ATOM 4868 C C . THR B 1 43 ? 7.484 -8.719 -0.399 1 81.31 43 THR B C 1
ATOM 4870 O O . THR B 1 43 ? 7.508 -7.848 0.476 1 81.31 43 THR B O 1
ATOM 4873 N N . SER B 1 44 ? 7.133 -9.977 -0.2 1 84.69 44 SER B N 1
ATOM 4874 C CA . SER B 1 44 ? 6.656 -10.391 1.115 1 84.69 44 SER B CA 1
ATOM 4875 C C . SER B 1 44 ? 7.781 -10.359 2.146 1 84.69 44 SER B C 1
ATOM 4877 O O . SER B 1 44 ? 7.562 -9.969 3.297 1 84.69 44 SER B O 1
ATOM 4879 N N . ILE B 1 45 ? 8.945 -10.797 1.751 1 82.81 45 ILE B N 1
ATOM 4880 C CA . ILE B 1 45 ? 10.094 -10.805 2.65 1 82.81 45 ILE B CA 1
ATOM 4881 C C . ILE B 1 45 ? 10.445 -9.375 3.051 1 82.81 45 ILE B C 1
ATOM 4883 O O . ILE B 1 45 ? 10.758 -9.109 4.215 1 82.81 45 ILE B O 1
ATOM 4887 N N . ARG B 1 46 ? 10.352 -8.484 2.121 1 74.75 46 ARG B N 1
ATOM 4888 C CA . ARG B 1 46 ? 10.664 -7.086 2.391 1 74.75 46 ARG B CA 1
ATOM 4889 C C . ARG B 1 46 ? 9.656 -6.473 3.357 1 74.75 46 ARG B C 1
ATOM 4891 O O . ARG B 1 46 ? 10.016 -5.648 4.195 1 74.75 46 ARG B O 1
ATOM 4898 N N . ASN B 1 47 ? 8.461 -6.891 3.285 1 71.19 47 ASN B N 1
ATOM 4899 C CA . ASN B 1 47 ? 7.398 -6.379 4.148 1 71.19 47 ASN B CA 1
ATOM 4900 C C . ASN B 1 47 ? 7.512 -6.938 5.562 1 71.19 47 ASN B C 1
ATOM 4902 O O . ASN B 1 47 ? 7.137 -6.27 6.531 1 71.19 47 ASN B O 1
ATOM 4906 N N . VAL B 1 48 ? 7.988 -8.172 5.715 1 69.06 48 VAL B N 1
ATOM 4907 C CA . VAL B 1 48 ? 8.062 -8.836 7.012 1 69.06 48 VAL B CA 1
ATOM 4908 C C . VAL B 1 48 ? 9.406 -8.523 7.676 1 69.06 48 VAL B C 1
ATOM 4910 O O . VAL B 1 48 ? 9.484 -8.422 8.898 1 69.06 48 VAL B O 1
ATOM 4913 N N . GLY B 1 49 ? 10.484 -8.406 6.914 1 65.12 49 GLY B N 1
ATOM 4914 C CA . GLY B 1 49 ? 11.828 -8.367 7.457 1 65.12 49 GLY B CA 1
ATOM 4915 C C . GLY B 1 49 ? 12.398 -6.961 7.547 1 65.12 49 GLY B C 1
ATOM 4916 O O . GLY B 1 49 ? 13.594 -6.781 7.797 1 65.12 49 GLY B O 1
ATOM 4917 N N . SER B 1 50 ? 11.578 -5.871 7.484 1 60.06 50 SER B N 1
ATOM 4918 C CA . SER B 1 50 ? 12.094 -4.539 7.199 1 60.06 50 SER B CA 1
ATOM 4919 C C . SER B 1 50 ? 13.039 -4.066 8.305 1 60.06 50 SER B C 1
ATOM 4921 O O . SER B 1 50 ? 14.133 -3.574 8.023 1 60.06 50 SER B O 1
ATOM 4923 N N . GLU B 1 51 ? 12.695 -4.422 9.523 1 63.69 51 GLU B N 1
ATOM 4924 C CA . GLU B 1 51 ? 13.508 -3.869 10.609 1 63.69 51 GLU B CA 1
ATOM 4925 C C . GLU B 1 51 ? 14.844 -4.594 10.727 1 63.69 51 GLU B C 1
ATOM 4927 O O . GLU B 1 51 ? 15.883 -3.963 10.93 1 63.69 51 GLU B O 1
ATOM 4932 N N . LYS B 1 52 ? 14.852 -5.805 10.594 1 63 52 LYS B N 1
ATOM 4933 C CA . LYS B 1 52 ? 16.078 -6.578 10.734 1 63 52 LYS B CA 1
ATOM 4934 C C . LYS B 1 52 ? 17.031 -6.336 9.562 1 63 52 LYS B C 1
ATOM 4936 O O . LYS B 1 52 ? 18.25 -6.238 9.75 1 63 52 LYS B O 1
ATOM 4941 N N . PHE B 1 53 ? 16.469 -6.152 8.5 1 67.12 53 PHE B N 1
ATOM 4942 C CA . PHE B 1 53 ? 17.266 -5.898 7.309 1 67.12 53 PHE B CA 1
ATOM 4943 C C . PHE B 1 53 ? 18 -4.57 7.422 1 67.12 53 PHE B C 1
ATOM 4945 O O . PHE B 1 53 ? 19.156 -4.457 7.016 1 67.12 53 PHE B O 1
ATOM 4952 N N . LYS B 1 54 ? 17.297 -3.684 8.055 1 66.25 54 LYS B N 1
ATOM 4953 C CA . LYS B 1 54 ? 17.859 -2.355 8.25 1 66.25 54 LYS B CA 1
ATOM 4954 C C . LYS B 1 54 ? 19.125 -2.42 9.102 1 66.25 54 LYS B C 1
ATOM 4956 O O . LYS B 1 54 ? 20.141 -1.815 8.758 1 66.25 54 LYS B O 1
ATOM 4961 N N . LYS B 1 55 ? 19.016 -3.16 10.102 1 64.88 55 LYS B N 1
ATOM 4962 C CA . LYS B 1 55 ? 20.141 -3.25 11.031 1 64.88 55 LYS B CA 1
ATOM 4963 C C . LYS B 1 55 ? 21.359 -3.898 10.359 1 64.88 55 LYS B C 1
ATOM 4965 O O . LYS B 1 55 ? 22.484 -3.463 10.562 1 64.88 55 LYS B O 1
ATOM 4970 N N . ILE B 1 56 ? 21.062 -4.773 9.547 1 65.44 56 ILE B N 1
ATOM 4971 C CA . ILE B 1 56 ? 22.125 -5.5 8.867 1 65.44 56 ILE B CA 1
ATOM 4972 C C . ILE B 1 56 ? 22.797 -4.594 7.836 1 65.44 56 ILE B C 1
ATOM 4974 O O . ILE B 1 56 ? 24.016 -4.535 7.754 1 65.44 56 ILE B O 1
ATOM 4978 N N . LEU B 1 57 ? 22 -3.893 7.227 1 66.06 57 LEU B N 1
ATOM 4979 C CA . LEU B 1 57 ? 22.5 -3.088 6.121 1 66.06 57 LEU B CA 1
ATOM 4980 C C . LEU B 1 57 ? 23.281 -1.884 6.637 1 66.06 57 LEU B C 1
ATOM 4982 O O . LEU B 1 57 ? 24.297 -1.495 6.051 1 66.06 57 LEU B O 1
ATOM 4986 N N . LEU B 1 58 ? 22.859 -1.36 7.738 1 62.75 58 LEU B N 1
ATOM 4987 C CA . LEU B 1 58 ? 23.531 -0.19 8.289 1 62.75 58 LEU B CA 1
ATOM 4988 C C . LEU B 1 58 ? 24.875 -0.574 8.891 1 62.75 58 LEU B C 1
ATOM 4990 O O . LEU B 1 58 ? 25.781 0.265 9.008 1 62.75 58 LEU B O 1
ATOM 4994 N N . SER B 1 59 ? 25.062 -1.823 9.188 1 61.47 59 SER B N 1
ATOM 4995 C CA . SER B 1 59 ? 26.312 -2.275 9.773 1 61.47 59 SER B CA 1
ATOM 4996 C C . SER B 1 59 ? 27.359 -2.57 8.703 1 61.47 59 SER B C 1
ATOM 4998 O O . SER B 1 59 ? 28.531 -2.787 9.008 1 61.47 59 SER B O 1
ATOM 5000 N N . PHE B 1 60 ? 27.047 -2.609 7.461 1 60.75 60 PHE B N 1
ATOM 5001 C CA . PHE B 1 60 ? 27.812 -3.158 6.344 1 60.75 60 PHE B CA 1
ATOM 5002 C C . PHE B 1 60 ? 28.906 -2.197 5.914 1 60.75 60 PHE B C 1
ATOM 5004 O O . PHE B 1 60 ? 29.906 -2.609 5.309 1 60.75 60 PHE B O 1
ATOM 5011 N N . SER B 1 61 ? 28.953 -0.888 6.246 1 61.31 61 SER B N 1
ATOM 5012 C CA . SER B 1 61 ? 29.719 0.113 5.508 1 61.31 61 SER B CA 1
ATOM 5013 C C . SER B 1 61 ? 31.203 0.041 5.852 1 61.31 61 SER B C 1
ATOM 5015 O O . SER B 1 61 ? 32.031 0.702 5.215 1 61.31 61 SER B O 1
ATOM 5017 N N . LYS B 1 62 ? 31.688 -0.935 6.629 1 64.75 62 LYS B N 1
ATOM 5018 C CA . LYS B 1 62 ? 33.031 -0.618 7.055 1 64.75 62 LYS B CA 1
ATOM 5019 C C . LYS B 1 62 ? 34.062 -1.528 6.371 1 64.75 62 LYS B C 1
ATOM 5021 O O . LYS B 1 62 ? 35.219 -1.131 6.145 1 64.75 62 LYS B O 1
ATOM 5026 N N . ARG B 1 63 ? 33.75 -2.852 5.988 1 83.88 63 ARG B N 1
ATOM 5027 C CA . ARG B 1 63 ? 34.688 -3.805 5.383 1 83.88 63 ARG B CA 1
ATOM 5028 C C . ARG B 1 63 ? 34.062 -4.48 4.168 1 83.88 63 ARG B C 1
ATOM 5030 O O . ARG B 1 63 ? 32.906 -4.938 4.227 1 83.88 63 ARG B O 1
ATOM 5037 N N . PRO B 1 64 ? 34.844 -4.531 3.031 1 87.88 64 PRO B N 1
ATOM 5038 C CA . PRO B 1 64 ? 34.312 -5.117 1.803 1 87.88 64 PRO B CA 1
ATOM 5039 C C . PRO B 1 64 ? 33.75 -6.527 2.016 1 87.88 64 PRO B C 1
ATOM 5041 O O . PRO B 1 64 ? 32.75 -6.898 1.404 1 87.88 64 PRO B O 1
ATOM 5044 N N . ILE B 1 65 ? 34.344 -7.309 2.873 1 91.56 65 ILE B N 1
ATOM 5045 C CA . ILE B 1 65 ? 33.906 -8.688 3.094 1 91.56 65 ILE B CA 1
ATOM 5046 C C . ILE B 1 65 ? 32.5 -8.688 3.691 1 91.56 65 ILE B C 1
ATOM 5048 O O . ILE B 1 65 ? 31.703 -9.562 3.377 1 91.56 65 ILE B O 1
ATOM 5052 N N . ILE B 1 66 ? 32.281 -7.801 4.457 1 90.06 66 ILE B N 1
ATOM 5053 C CA . ILE B 1 66 ? 30.969 -7.695 5.074 1 90.06 66 ILE B CA 1
ATOM 5054 C C . ILE B 1 66 ? 29.938 -7.305 4.02 1 90.06 66 ILE B C 1
ATOM 5056 O O . ILE B 1 66 ? 28.812 -7.781 4.043 1 90.06 66 ILE B O 1
ATOM 5060 N N . GLY B 1 67 ? 30.359 -6.383 3.139 1 90.81 67 GLY B N 1
ATOM 5061 C CA . GLY B 1 67 ? 29.484 -6.02 2.035 1 90.81 67 GLY B CA 1
ATOM 5062 C C . GLY B 1 67 ? 29.125 -7.195 1.146 1 90.81 67 GLY B C 1
ATOM 5063 O O . GLY B 1 67 ? 27.969 -7.355 0.753 1 90.81 67 GLY B O 1
ATOM 5064 N N . ILE B 1 68 ? 30.109 -7.988 0.909 1 94.31 68 ILE B N 1
ATOM 5065 C CA . ILE B 1 68 ? 29.906 -9.164 0.071 1 94.31 68 ILE B CA 1
ATOM 5066 C C . ILE B 1 68 ? 28.938 -10.125 0.759 1 94.31 68 ILE B C 1
ATOM 5068 O O . ILE B 1 68 ? 28 -10.625 0.137 1 94.31 68 ILE B O 1
ATOM 5072 N N . PHE B 1 69 ? 29.109 -10.352 1.991 1 92.19 69 PHE B N 1
ATOM 5073 C CA . PHE B 1 69 ? 28.234 -11.258 2.727 1 92.19 69 PHE B CA 1
ATOM 5074 C C . PHE B 1 69 ? 26.812 -10.688 2.814 1 92.19 69 PHE B C 1
ATOM 5076 O O . PHE B 1 69 ? 25.844 -11.438 2.744 1 92.19 69 PHE B O 1
ATOM 5083 N N . ALA B 1 70 ? 26.703 -9.398 3.039 1 89.5 70 ALA B N 1
ATOM 5084 C CA . ALA B 1 70 ? 25.391 -8.758 3.09 1 89.5 70 ALA B CA 1
ATOM 5085 C C . ALA B 1 70 ? 24.656 -8.914 1.765 1 89.5 70 ALA B C 1
ATOM 5087 O O . ALA B 1 70 ? 23.453 -9.203 1.746 1 89.5 70 ALA B O 1
ATOM 5088 N N . GLY B 1 71 ? 25.422 -8.68 0.697 1 92.12 71 GLY B N 1
ATOM 5089 C CA . GLY B 1 71 ? 24.828 -8.875 -0.613 1 92.12 71 GLY B CA 1
ATOM 5090 C C . GLY B 1 71 ? 24.391 -10.297 -0.861 1 92.12 71 GLY B C 1
ATOM 5091 O O . GLY B 1 71 ? 23.297 -10.531 -1.379 1 92.12 71 GLY B O 1
ATOM 5092 N N . PHE B 1 72 ? 25.234 -11.219 -0.39 1 93.44 72 PHE B N 1
ATOM 5093 C CA . PHE B 1 72 ? 24.938 -12.641 -0.518 1 93.44 72 PHE B CA 1
ATOM 5094 C C . PHE B 1 72 ? 23.672 -13 0.256 1 93.44 72 PHE B C 1
ATOM 5096 O O . PHE B 1 72 ? 22.75 -13.602 -0.295 1 93.44 72 PHE B O 1
ATOM 5103 N N . ALA B 1 73 ? 23.656 -12.586 1.431 1 88.94 73 ALA B N 1
ATOM 5104 C CA . ALA B 1 73 ? 22.547 -12.922 2.314 1 88.94 73 ALA B CA 1
ATOM 5105 C C . ALA B 1 73 ? 21.25 -12.281 1.83 1 88.94 73 ALA B C 1
ATOM 5107 O O . ALA B 1 73 ? 20.219 -12.945 1.771 1 88.94 73 ALA B O 1
ATOM 5108 N N . PHE B 1 74 ? 21.281 -11.078 1.479 1 87.31 74 PHE B N 1
ATOM 5109 C CA . PHE B 1 74 ? 20.094 -10.344 1.06 1 87.31 74 PHE B CA 1
ATOM 5110 C C . PHE B 1 74 ? 19.5 -10.953 -0.207 1 87.31 74 PHE B C 1
ATOM 5112 O O . PHE B 1 74 ? 18.297 -11.211 -0.274 1 87.31 74 PHE B O 1
ATOM 5119 N N . THR B 1 75 ? 20.344 -11.18 -1.18 1 90.5 75 THR B N 1
ATOM 5120 C CA . THR B 1 75 ? 19.875 -11.68 -2.465 1 90.5 75 THR B CA 1
ATOM 5121 C C . THR B 1 75 ? 19.406 -13.125 -2.336 1 90.5 75 THR B C 1
ATOM 5123 O O . THR B 1 75 ? 18.438 -13.531 -2.996 1 90.5 75 THR B O 1
ATOM 5126 N N . SER B 1 76 ? 20.078 -13.859 -1.469 1 91 76 SER B N 1
ATOM 5127 C CA . SER B 1 76 ? 19.641 -15.234 -1.228 1 91 76 SER B CA 1
ATOM 5128 C C . SER B 1 76 ? 18.234 -15.266 -0.631 1 91 76 SER B C 1
ATOM 5130 O O . SER B 1 76 ? 17.469 -16.188 -0.906 1 91 76 SER B O 1
ATOM 5132 N N . MET B 1 77 ? 17.969 -14.258 -0.002 1 85.38 77 MET B N 1
ATOM 5133 C CA . MET B 1 77 ? 16.672 -14.211 0.675 1 85.38 77 MET B CA 1
ATOM 5134 C C . MET B 1 77 ? 15.586 -13.719 -0.272 1 85.38 77 MET B C 1
ATOM 5136 O O . MET B 1 77 ? 14.5 -14.297 -0.327 1 85.38 77 MET B O 1
ATOM 5140 N N . ILE B 1 78 ? 15.891 -12.672 -0.961 1 82.5 78 ILE B N 1
ATOM 5141 C CA . ILE B 1 78 ? 14.828 -12.062 -1.761 1 82.5 78 ILE B CA 1
ATOM 5142 C C . ILE B 1 78 ? 14.797 -12.703 -3.146 1 82.5 78 ILE B C 1
ATOM 5144 O O . ILE B 1 78 ? 13.844 -12.508 -3.906 1 82.5 78 ILE B O 1
ATOM 5148 N N . GLN B 1 79 ? 15.875 -13.445 -3.512 1 83.69 79 GLN B N 1
ATOM 5149 C CA . GLN B 1 79 ? 15.977 -14.195 -4.762 1 83.69 79 GLN B CA 1
ATOM 5150 C C . GLN B 1 79 ? 15.781 -13.273 -5.965 1 83.69 79 GLN B C 1
ATOM 5152 O O . GLN B 1 79 ? 15.117 -13.648 -6.934 1 83.69 79 GLN B O 1
ATOM 5157 N N . SER B 1 80 ? 16.25 -11.984 -5.82 1 83.12 80 SER B N 1
ATOM 5158 C CA . SER B 1 80 ? 16.188 -10.992 -6.895 1 83.12 80 SER B CA 1
ATOM 5159 C C . SER B 1 80 ? 17.453 -10.141 -6.934 1 83.12 80 SER B C 1
ATOM 5161 O O . SER B 1 80 ? 17.656 -9.289 -6.07 1 83.12 80 SER B O 1
ATOM 5163 N N . SER B 1 81 ? 18.219 -10.367 -7.938 1 86.75 81 SER B N 1
ATOM 5164 C CA . SER B 1 81 ? 19.422 -9.539 -8.086 1 86.75 81 SER B CA 1
ATOM 5165 C C . SER B 1 81 ? 19.047 -8.109 -8.453 1 86.75 81 SER B C 1
ATOM 5167 O O . SER B 1 81 ? 19.703 -7.16 -7.996 1 86.75 81 SER B O 1
ATOM 5169 N N . ASP B 1 82 ? 17.969 -7.938 -9.266 1 80.25 82 ASP B N 1
ATOM 5170 C CA . ASP B 1 82 ? 17.516 -6.602 -9.641 1 80.25 82 ASP B CA 1
ATOM 5171 C C . ASP B 1 82 ? 17.109 -5.793 -8.414 1 80.25 82 ASP B C 1
ATOM 5173 O O . ASP B 1 82 ? 17.422 -4.605 -8.312 1 80.25 82 ASP B O 1
ATOM 5177 N N . GLY B 1 83 ? 16.359 -6.512 -7.566 1 82.75 83 GLY B N 1
ATOM 5178 C CA . GLY B 1 83 ? 15.969 -5.867 -6.324 1 82.75 83 GLY B CA 1
ATOM 5179 C C . GLY B 1 83 ? 17.156 -5.484 -5.453 1 82.75 83 GLY B C 1
ATOM 5180 O O . GLY B 1 83 ? 17.172 -4.402 -4.859 1 82.75 83 GLY B O 1
ATOM 5181 N N . ALA B 1 84 ? 18.125 -6.348 -5.398 1 88.56 84 ALA B N 1
ATOM 5182 C CA . ALA B 1 84 ? 19.328 -6.09 -4.613 1 88.56 84 ALA B CA 1
ATOM 5183 C C . ALA B 1 84 ? 20.125 -4.914 -5.18 1 88.56 84 ALA B C 1
ATOM 5185 O O . ALA B 1 84 ? 20.562 -4.043 -4.434 1 88.56 84 ALA B O 1
ATOM 5186 N N . VAL B 1 85 ? 20.203 -4.914 -6.422 1 88.06 85 VAL B N 1
ATOM 5187 C CA . VAL B 1 85 ? 20.969 -3.865 -7.098 1 88.06 85 VAL B CA 1
ATOM 5188 C C . VAL B 1 85 ? 20.25 -2.527 -6.949 1 88.06 85 VAL B C 1
ATOM 5190 O O . VAL B 1 85 ? 20.875 -1.5 -6.691 1 88.06 85 VAL B O 1
ATOM 5193 N N . ALA B 1 86 ? 18.969 -2.523 -7.113 1 85.06 86 ALA B N 1
ATOM 5194 C CA . ALA B 1 86 ? 18.188 -1.299 -6.922 1 85.06 86 ALA B CA 1
ATOM 5195 C C . ALA B 1 86 ? 18.359 -0.754 -5.508 1 85.06 86 ALA B C 1
ATOM 5197 O O . ALA B 1 86 ? 18.484 0.458 -5.312 1 85.06 86 ALA B O 1
ATOM 5198 N N . LEU B 1 87 ? 18.359 -1.629 -4.613 1 86.56 87 LEU B N 1
ATOM 5199 C CA . LEU B 1 87 ? 18.547 -1.237 -3.221 1 86.56 87 LEU B CA 1
ATOM 5200 C C . LEU B 1 87 ? 19.891 -0.564 -3.014 1 86.56 87 LEU B C 1
ATOM 5202 O O . LEU B 1 87 ? 19.969 0.521 -2.432 1 86.56 87 LEU B O 1
ATOM 5206 N N . ILE B 1 88 ? 20.859 -1.213 -3.473 1 89.38 88 ILE B N 1
ATOM 5207 C CA . ILE B 1 88 ? 22.203 -0.723 -3.197 1 89.38 88 ILE B CA 1
ATOM 5208 C C . ILE B 1 88 ? 22.453 0.57 -3.969 1 89.38 88 ILE B C 1
ATOM 5210 O O . ILE B 1 88 ? 23.156 1.462 -3.49 1 89.38 88 ILE B O 1
ATOM 5214 N N . MET B 1 89 ? 21.891 0.671 -5.137 1 88.88 89 MET B N 1
ATOM 5215 C CA . MET B 1 89 ? 21.969 1.925 -5.879 1 88.88 89 MET B CA 1
ATOM 5216 C C . MET B 1 89 ? 21.281 3.053 -5.121 1 88.88 89 MET B C 1
ATOM 5218 O O . MET B 1 89 ? 21.781 4.18 -5.094 1 88.88 89 MET B O 1
ATOM 5222 N N . GLY B 1 90 ? 20.203 2.74 -4.555 1 86.31 90 GLY B N 1
ATOM 5223 C CA . GLY B 1 90 ? 19.5 3.719 -3.738 1 86.31 90 GLY B CA 1
ATOM 5224 C C . GLY B 1 90 ? 20.297 4.176 -2.531 1 86.31 90 GLY B C 1
ATOM 5225 O O . GLY B 1 90 ? 20.359 5.371 -2.24 1 86.31 90 GLY B O 1
ATOM 5226 N N . LEU B 1 91 ? 20.891 3.24 -1.864 1 88 91 LEU B N 1
ATOM 5227 C CA . LEU B 1 91 ? 21.688 3.551 -0.682 1 88 91 LEU B CA 1
ATOM 5228 C C . LEU B 1 91 ? 22.922 4.371 -1.055 1 88 91 LEU B C 1
ATOM 5230 O O . LEU B 1 91 ? 23.328 5.266 -0.309 1 88 91 LEU B O 1
ATOM 5234 N N . LEU B 1 92 ? 23.453 4.012 -2.109 1 88.88 92 LEU B N 1
ATOM 5235 C CA . LEU B 1 92 ? 24.594 4.762 -2.611 1 88.88 92 LEU B CA 1
ATOM 5236 C C . LEU B 1 92 ? 24.203 6.191 -2.957 1 88.88 92 LEU B C 1
ATOM 5238 O O . LEU B 1 92 ? 24.922 7.137 -2.623 1 88.88 92 LEU B O 1
ATOM 5242 N N . ALA B 1 93 ? 23.109 6.316 -3.645 1 86.06 93 ALA B N 1
ATOM 5243 C CA . ALA B 1 93 ? 22.625 7.637 -4.031 1 86.06 93 ALA B CA 1
ATOM 5244 C C . ALA B 1 93 ? 22.312 8.484 -2.803 1 86.06 93 ALA B C 1
ATOM 5246 O O . ALA B 1 93 ? 22.516 9.703 -2.818 1 86.06 93 ALA B O 1
ATOM 5247 N N . ALA B 1 94 ? 21.828 7.828 -1.771 1 85.12 94 ALA B N 1
ATOM 5248 C CA . ALA B 1 94 ? 21.5 8.516 -0.527 1 85.12 94 ALA B CA 1
ATOM 5249 C C . ALA B 1 94 ? 22.734 8.727 0.333 1 85.12 94 ALA B C 1
ATOM 5251 O O . ALA B 1 94 ? 22.672 9.344 1.396 1 85.12 94 ALA B O 1
ATOM 5252 N N . LYS B 1 95 ? 23.844 8.18 -0.099 1 85.81 95 LYS B N 1
ATOM 5253 C CA . LYS B 1 95 ? 25.156 8.312 0.557 1 85.81 95 LYS B CA 1
ATOM 5254 C C . LYS B 1 95 ? 25.156 7.605 1.909 1 85.81 95 LYS B C 1
ATOM 5256 O O . LYS B 1 95 ? 25.797 8.07 2.855 1 85.81 95 LYS B O 1
ATOM 5261 N N . PHE B 1 96 ? 24.359 6.562 1.952 1 84 96 PHE B N 1
ATOM 5262 C CA . PHE B 1 96 ? 24.391 5.727 3.146 1 84 96 PHE B CA 1
ATOM 5263 C C . PHE B 1 96 ? 25.562 4.754 3.1 1 84 96 PHE B C 1
ATOM 5265 O O . PHE B 1 96 ? 26 4.25 4.137 1 84 96 PHE B O 1
ATOM 5272 N N . ILE B 1 97 ? 26.031 4.547 1.848 1 86.81 97 ILE B N 1
ATOM 5273 C CA . ILE B 1 97 ? 27.156 3.654 1.61 1 86.81 97 ILE B CA 1
ATOM 5274 C C . ILE B 1 97 ? 28.078 4.258 0.556 1 86.81 97 ILE B C 1
ATOM 5276 O O . ILE B 1 97 ? 27.656 5.094 -0.245 1 86.81 97 ILE B O 1
ATOM 5280 N N . ASP B 1 98 ? 29.312 3.881 0.649 1 89.31 98 ASP B N 1
ATOM 5281 C CA . ASP B 1 98 ? 30.234 4.375 -0.374 1 89.31 98 ASP B CA 1
ATOM 5282 C C . ASP B 1 98 ? 30.297 3.416 -1.562 1 89.31 98 ASP B C 1
ATOM 5284 O O . ASP B 1 98 ? 29.703 2.338 -1.528 1 89.31 98 ASP B O 1
ATOM 5288 N N . LEU B 1 99 ? 30.938 3.854 -2.541 1 91.81 99 LEU B N 1
ATOM 5289 C CA . LEU B 1 99 ? 30.969 3.1 -3.789 1 91.81 99 LEU B CA 1
ATOM 5290 C C . LEU B 1 99 ? 31.641 1.74 -3.59 1 91.81 99 LEU B C 1
ATOM 5292 O O . LEU B 1 99 ? 31.172 0.735 -4.137 1 91.81 99 LEU B O 1
ATOM 5296 N N . LYS B 1 100 ? 32.75 1.759 -2.832 1 93.56 100 LYS B N 1
ATOM 5297 C CA . LYS B 1 100 ? 33.469 0.509 -2.57 1 93.56 100 LYS B CA 1
ATOM 5298 C C . LYS B 1 100 ? 32.531 -0.509 -1.892 1 93.56 100 LYS B C 1
ATOM 5300 O O . LYS B 1 100 ? 32.5 -1.672 -2.295 1 93.56 100 LYS B O 1
ATOM 5305 N N . GLY B 1 101 ? 31.859 -0.041 -0.877 1 92.06 101 GLY B N 1
ATOM 5306 C CA . GLY B 1 101 ? 30.906 -0.896 -0.192 1 92.06 101 GLY B CA 1
ATOM 5307 C C . GLY B 1 101 ? 29.781 -1.364 -1.089 1 92.06 101 GLY B C 1
ATOM 5308 O O . GLY B 1 101 ? 29.344 -2.514 -0.996 1 92.06 101 GLY B O 1
ATOM 5309 N N . ALA B 1 102 ? 29.312 -0.512 -1.938 1 93.44 102 ALA B N 1
ATOM 5310 C CA . ALA B 1 102 ? 28.219 -0.84 -2.855 1 93.44 102 ALA B CA 1
ATOM 5311 C C . ALA B 1 102 ? 28.641 -1.915 -3.85 1 93.44 102 ALA B C 1
ATOM 5313 O O . ALA B 1 102 ? 27.891 -2.842 -4.137 1 93.44 102 ALA B O 1
ATOM 5314 N N . ILE B 1 103 ? 29.828 -1.765 -4.312 1 95.31 103 ILE B N 1
ATOM 5315 C CA . ILE B 1 103 ? 30.359 -2.738 -5.262 1 95.31 103 ILE B CA 1
ATOM 5316 C C . ILE B 1 103 ? 30.531 -4.09 -4.574 1 95.31 103 ILE B C 1
ATOM 5318 O O . ILE B 1 103 ? 30.188 -5.133 -5.148 1 95.31 103 ILE B O 1
ATOM 5322 N N . ALA B 1 104 ? 31.047 -4.078 -3.385 1 95 104 ALA B N 1
ATOM 5323 C CA . ALA B 1 104 ? 31.188 -5.309 -2.609 1 95 104 ALA B CA 1
ATOM 5324 C C . ALA B 1 104 ? 29.844 -6.008 -2.451 1 95 104 ALA B C 1
ATOM 5326 O O . ALA B 1 104 ? 29.734 -7.227 -2.596 1 95 104 ALA B O 1
ATOM 5327 N N . PHE B 1 105 ? 28.844 -5.262 -2.148 1 94 105 PHE B N 1
ATOM 5328 C CA . PHE B 1 105 ? 27.484 -5.789 -2.002 1 94 105 PHE B CA 1
ATOM 5329 C C . PHE B 1 105 ? 27.016 -6.453 -3.293 1 94 105 PHE B C 1
ATOM 5331 O O . PHE B 1 105 ? 26.438 -7.539 -3.266 1 94 105 PHE B O 1
ATOM 5338 N N . VAL B 1 106 ? 27.297 -5.832 -4.422 1 95 106 VAL B N 1
ATOM 5339 C CA . VAL B 1 106 ? 26.875 -6.344 -5.723 1 95 106 VAL B CA 1
ATOM 5340 C C . VAL B 1 106 ? 27.562 -7.672 -6.008 1 95 106 VAL B C 1
ATOM 5342 O O . VAL B 1 106 ? 26.953 -8.602 -6.523 1 95 106 VAL B O 1
ATOM 5345 N N . ILE B 1 107 ? 28.812 -7.703 -5.684 1 95.44 107 ILE B N 1
ATOM 5346 C CA . ILE B 1 107 ? 29.578 -8.93 -5.844 1 95.44 107 ILE B CA 1
ATOM 5347 C C . ILE B 1 107 ? 28.938 -10.055 -5.031 1 95.44 107 ILE B C 1
ATOM 5349 O O . ILE B 1 107 ? 28.75 -11.164 -5.535 1 95.44 107 ILE B O 1
ATOM 5353 N N . GLY B 1 108 ? 28.609 -9.766 -3.846 1 94.94 108 GLY B N 1
ATOM 5354 C CA . GLY B 1 108 ? 27.922 -10.734 -3.006 1 94.94 108 GLY B CA 1
ATOM 5355 C C . GLY B 1 108 ? 26.547 -11.125 -3.539 1 94.94 108 GLY B C 1
ATOM 5356 O O . GLY B 1 108 ? 26.156 -12.289 -3.453 1 94.94 108 GLY B O 1
ATOM 5357 N N . ALA B 1 109 ? 25.828 -10.148 -4.043 1 94.25 109 ALA B N 1
ATOM 5358 C CA . ALA B 1 109 ? 24.516 -10.391 -4.613 1 94.25 109 ALA B CA 1
ATOM 5359 C C . ALA B 1 109 ? 24.578 -11.398 -5.758 1 94.25 109 ALA B C 1
ATOM 5361 O O . ALA B 1 109 ? 23.672 -12.211 -5.938 1 94.25 109 ALA B O 1
ATOM 5362 N N . ASN B 1 110 ? 25.672 -11.359 -6.48 1 93.69 110 ASN B N 1
ATOM 5363 C CA . ASN B 1 110 ? 25.875 -12.32 -7.559 1 93.69 110 ASN B CA 1
ATOM 5364 C C . ASN B 1 110 ? 25.953 -13.75 -7.031 1 93.69 110 ASN B C 1
ATOM 5366 O O . ASN B 1 110 ? 25.391 -14.672 -7.641 1 93.69 110 ASN B O 1
ATOM 5370 N N . VAL B 1 111 ? 26.578 -13.859 -5.973 1 95.25 111 VAL B N 1
ATOM 5371 C CA . VAL B 1 111 ? 26.688 -15.18 -5.367 1 95.25 111 VAL B CA 1
ATOM 5372 C C . VAL B 1 111 ? 25.312 -15.625 -4.871 1 95.25 111 VAL B C 1
ATOM 5374 O O . VAL B 1 111 ? 24.938 -16.797 -5.023 1 95.25 111 VAL B O 1
ATOM 5377 N N . GLY B 1 112 ? 24.625 -14.719 -4.285 1 94.38 112 GLY B N 1
ATOM 5378 C CA . GLY B 1 112 ? 23.297 -15.016 -3.777 1 94.38 112 GLY B CA 1
ATOM 5379 C C . GLY B 1 112 ? 22.328 -15.484 -4.855 1 94.38 112 GLY B C 1
ATOM 5380 O O . GLY B 1 112 ? 21.5 -16.359 -4.609 1 94.38 112 GLY B O 1
ATOM 5381 N N . THR B 1 113 ? 22.422 -14.938 -6 1 90.94 113 THR B N 1
ATOM 5382 C CA . THR B 1 113 ? 21.547 -15.32 -7.105 1 90.94 113 THR B CA 1
ATOM 5383 C C . THR B 1 113 ? 21.734 -16.797 -7.461 1 90.94 113 THR B C 1
ATOM 5385 O O . THR B 1 113 ? 20.797 -17.453 -7.898 1 90.94 113 THR B O 1
ATOM 5388 N N . ALA B 1 114 ? 22.875 -17.328 -7.242 1 93.31 114 ALA B N 1
ATOM 5389 C CA . ALA B 1 114 ? 23.203 -18.719 -7.59 1 93.31 114 ALA B CA 1
ATOM 5390 C C . ALA B 1 114 ? 22.516 -19.688 -6.637 1 93.31 114 ALA B C 1
ATOM 5392 O O . ALA B 1 114 ? 22.359 -20.875 -6.953 1 93.31 114 ALA B O 1
ATOM 5393 N N . THR B 1 115 ? 22.047 -19.219 -5.543 1 91.94 115 THR B N 1
ATOM 5394 C CA . THR B 1 115 ? 21.406 -20.109 -4.578 1 91.94 115 THR B CA 1
ATOM 5395 C C . THR B 1 115 ? 20.078 -20.609 -5.113 1 91.94 115 THR B C 1
ATOM 5397 O O . THR B 1 115 ? 19.625 -21.703 -4.754 1 91.94 115 THR B O 1
ATOM 5400 N N . THR B 1 116 ? 19.453 -19.859 -5.996 1 88.69 116 THR B N 1
ATOM 5401 C CA . THR B 1 116 ? 18.203 -20.281 -6.594 1 88.69 116 THR B CA 1
ATOM 5402 C C . THR B 1 116 ? 18.375 -21.594 -7.363 1 88.69 116 THR B C 1
ATOM 5404 O O . THR B 1 116 ? 17.5 -22.453 -7.348 1 88.69 116 THR B O 1
ATOM 5407 N N . SER B 1 117 ? 19.547 -21.688 -8.047 1 92.75 117 SER B N 1
ATOM 5408 C CA . SER B 1 117 ? 19.797 -22.891 -8.836 1 92.75 117 SER B CA 1
ATOM 5409 C C . SER B 1 117 ? 19.922 -24.125 -7.941 1 92.75 117 SER B C 1
ATOM 5411 O O . SER B 1 117 ? 19.625 -25.234 -8.367 1 92.75 117 SER B O 1
ATOM 5413 N N . ILE B 1 118 ? 20.328 -23.891 -6.723 1 90.75 118 ILE B N 1
ATOM 5414 C CA . ILE B 1 118 ? 20.391 -24.969 -5.758 1 90.75 118 ILE B CA 1
ATOM 5415 C C . ILE B 1 118 ? 18.984 -25.453 -5.43 1 90.75 118 ILE B C 1
ATOM 5417 O O . ILE B 1 118 ? 18.734 -26.672 -5.363 1 90.75 118 ILE B O 1
ATOM 5421 N N . ILE B 1 119 ? 18.141 -24.531 -5.289 1 86.38 119 ILE B N 1
ATOM 5422 C CA . ILE B 1 119 ? 16.75 -24.859 -4.988 1 86.38 119 ILE B CA 1
ATOM 5423 C C . ILE B 1 119 ? 16.141 -25.656 -6.141 1 86.38 119 ILE B C 1
ATOM 5425 O O . ILE B 1 119 ? 15.453 -26.656 -5.922 1 86.38 119 ILE B O 1
ATOM 5429 N N . VAL B 1 120 ? 16.453 -25.25 -7.289 1 87.06 120 VAL B N 1
ATOM 5430 C CA . VAL B 1 120 ? 15.93 -25.922 -8.477 1 87.06 120 VAL B CA 1
ATOM 5431 C C . VAL B 1 120 ? 16.5 -27.328 -8.57 1 87.06 120 VAL B C 1
ATOM 5433 O O . VAL B 1 120 ? 15.789 -28.281 -8.875 1 87.06 120 VAL B O 1
ATOM 5436 N N . ALA B 1 121 ? 17.781 -27.453 -8.281 1 88.12 121 ALA B N 1
ATOM 5437 C CA . ALA B 1 121 ? 18.438 -28.75 -8.336 1 88.12 121 ALA B CA 1
ATOM 5438 C C . ALA B 1 121 ? 17.875 -29.703 -7.281 1 88.12 121 ALA B C 1
ATOM 5440 O O . ALA B 1 121 ? 17.703 -30.891 -7.535 1 88.12 121 ALA B O 1
ATOM 5441 N N . LEU B 1 122 ? 17.641 -29.141 -6.117 1 82.69 122 LEU B N 1
ATOM 5442 C CA . LEU B 1 122 ? 17.062 -29.922 -5.035 1 82.69 122 LEU B CA 1
ATOM 5443 C C . LEU B 1 122 ? 15.68 -30.438 -5.418 1 82.69 122 LEU B C 1
ATOM 5445 O O . LEU B 1 122 ? 15.328 -31.578 -5.102 1 82.69 122 LEU B O 1
ATOM 5449 N N . GLU B 1 123 ? 14.953 -29.609 -6.066 1 76.69 123 GLU B N 1
ATOM 5450 C CA . GLU B 1 123 ? 13.617 -29.984 -6.52 1 76.69 123 GLU B CA 1
ATOM 5451 C C . GLU B 1 123 ? 13.68 -31.125 -7.535 1 76.69 123 GLU B C 1
ATOM 5453 O O . GLU B 1 123 ? 12.891 -32.062 -7.473 1 76.69 123 GLU B O 1
ATOM 5458 N N . GLN B 1 124 ? 14.562 -31.062 -8.398 1 71.94 124 GLN B N 1
ATOM 5459 C CA . GLN B 1 124 ? 14.672 -32.062 -9.469 1 71.94 124 GLN B CA 1
ATOM 5460 C C . GLN B 1 124 ? 15.195 -33.375 -8.93 1 71.94 124 GLN B C 1
ATOM 5462 O O . GLN B 1 124 ? 14.805 -34.438 -9.422 1 71.94 124 GLN B O 1
ATOM 5467 N N . TYR B 1 125 ? 15.992 -33.219 -7.895 1 68.19 125 TYR B N 1
ATOM 5468 C CA . TYR B 1 125 ? 16.641 -34.406 -7.379 1 68.19 125 TYR B CA 1
ATOM 5469 C C . TYR B 1 125 ? 15.75 -35.125 -6.371 1 68.19 125 TYR B C 1
ATOM 5471 O O . TYR B 1 125 ? 15.547 -36.344 -6.457 1 68.19 125 TYR B O 1
ATOM 5479 N N . PHE B 1 126 ? 15.258 -34.375 -5.383 1 65.25 126 PHE B N 1
ATOM 5480 C CA . PHE B 1 126 ? 14.508 -35 -4.293 1 65.25 126 PHE B CA 1
ATOM 5481 C C . PHE B 1 126 ? 13.016 -34.969 -4.574 1 65.25 126 PHE B C 1
ATOM 5483 O O . PHE B 1 126 ? 12.227 -35.562 -3.838 1 65.25 126 PHE B O 1
ATOM 5490 N N . LYS B 1 127 ? 12.672 -34.375 -5.715 1 64.88 127 LYS B N 1
ATOM 5491 C CA . LYS B 1 127 ? 11.266 -34.219 -6.055 1 64.88 127 LYS B CA 1
ATOM 5492 C C . LYS B 1 127 ? 10.461 -33.719 -4.855 1 64.88 127 LYS B C 1
ATOM 5494 O O . LYS B 1 127 ? 9.414 -34.281 -4.527 1 64.88 127 LYS B O 1
ATOM 5499 N N . ILE B 1 128 ? 11.109 -32.781 -4.172 1 61.62 128 ILE B N 1
ATOM 5500 C CA . ILE B 1 128 ? 10.617 -32.25 -2.902 1 61.62 128 ILE B CA 1
ATOM 5501 C C . ILE B 1 128 ? 9.336 -31.453 -3.133 1 61.62 128 ILE B C 1
ATOM 5503 O O . ILE B 1 128 ? 8.586 -31.172 -2.189 1 61.62 128 ILE B O 1
ATOM 5507 N N . SER B 1 129 ? 9.047 -31.281 -4.375 1 64.12 129 SER B N 1
ATOM 5508 C CA . SER B 1 129 ? 7.898 -30.453 -4.699 1 64.12 129 SER B CA 1
ATOM 5509 C C . SER B 1 129 ? 6.617 -31 -4.09 1 64.12 129 SER B C 1
ATOM 5511 O O . SER B 1 129 ? 5.738 -30.25 -3.674 1 64.12 129 SER B O 1
ATOM 5513 N N . ASN B 1 130 ? 6.625 -32.25 -3.99 1 64.75 130 ASN B N 1
ATOM 5514 C CA . ASN B 1 130 ? 5.383 -32.812 -3.475 1 64.75 130 ASN B CA 1
ATOM 5515 C C . ASN B 1 130 ? 5.117 -32.344 -2.039 1 64.75 130 ASN B C 1
ATOM 5517 O O . ASN B 1 130 ? 3.969 -32.094 -1.665 1 64.75 130 ASN B O 1
ATOM 5521 N N . TYR B 1 131 ? 6.23 -32.125 -1.368 1 68.38 131 TYR B N 1
ATOM 5522 C CA . TYR B 1 131 ? 6.078 -31.703 0.015 1 68.38 131 TYR B CA 1
ATOM 5523 C C . TYR B 1 131 ? 5.945 -30.188 0.096 1 68.38 131 TYR B C 1
ATOM 5525 O O . TYR B 1 131 ? 5.152 -29.656 0.888 1 68.38 131 TYR B O 1
ATOM 5533 N N . LEU B 1 132 ? 6.578 -29.641 -0.769 1 79.62 132 LEU B N 1
ATOM 5534 C CA . LEU B 1 132 ? 6.656 -28.188 -0.653 1 79.62 132 LEU B CA 1
ATOM 5535 C C . LEU B 1 132 ? 5.414 -27.531 -1.248 1 79.62 132 LEU B C 1
ATOM 5537 O O . LEU B 1 132 ? 5.125 -26.359 -0.956 1 79.62 132 LEU B O 1
ATOM 5541 N N . LEU B 1 133 ? 4.723 -28.328 -2.035 1 84.88 133 LEU B N 1
ATOM 5542 C CA . LEU B 1 133 ? 3.434 -27.828 -2.504 1 84.88 133 LEU B CA 1
ATOM 5543 C C . LEU B 1 133 ? 2.48 -27.594 -1.334 1 84.88 133 LEU B C 1
ATOM 5545 O O . LEU B 1 133 ? 1.544 -26.797 -1.437 1 84.88 133 LEU B O 1
ATOM 5549 N N . MET B 1 134 ? 2.842 -28.281 -0.21 1 87.19 134 MET B N 1
ATOM 5550 C CA . MET B 1 134 ? 2.047 -28.109 1.003 1 87.19 134 MET B CA 1
ATOM 5551 C C . MET B 1 134 ? 2.154 -26.688 1.525 1 87.19 134 MET B C 1
ATOM 5553 O O . MET B 1 134 ? 1.25 -26.203 2.207 1 87.19 134 MET B O 1
ATOM 5557 N N . LEU B 1 135 ? 3.154 -26.078 1.167 1 91.25 135 LEU B N 1
ATOM 5558 C CA . LEU B 1 135 ? 3.32 -24.703 1.601 1 91.25 135 LEU B CA 1
ATOM 5559 C C . LEU B 1 135 ? 2.262 -23.797 0.968 1 91.25 135 LEU B C 1
ATOM 5561 O O . LEU B 1 135 ? 1.853 -22.797 1.563 1 91.25 135 LEU B O 1
ATOM 5565 N N . CYS B 1 136 ? 1.833 -24.203 -0.289 1 91.38 136 CYS B N 1
ATOM 5566 C CA . CYS B 1 136 ? 0.719 -23.484 -0.888 1 91.38 136 CYS B CA 1
ATOM 5567 C C . CYS B 1 136 ? -0.527 -23.578 -0.016 1 91.38 136 CYS B C 1
ATOM 5569 O O . CYS B 1 136 ? -1.241 -22.594 0.165 1 91.38 136 CYS B O 1
ATOM 5571 N N . VAL B 1 137 ? -0.675 -24.766 0.565 1 90.69 137 VAL B N 1
ATOM 5572 C CA . VAL B 1 137 ? -1.869 -25.031 1.359 1 90.69 137 VAL B CA 1
ATOM 5573 C C . VAL B 1 137 ? -1.771 -24.312 2.701 1 90.69 137 VAL B C 1
ATOM 5575 O O . VAL B 1 137 ? -2.666 -23.547 3.068 1 90.69 137 VAL B O 1
ATOM 5578 N N . ILE B 1 138 ? -0.682 -24.516 3.371 1 92.75 138 ILE B N 1
ATOM 5579 C CA . ILE B 1 138 ? -0.482 -23.938 4.695 1 92.75 138 ILE B CA 1
ATOM 5580 C C . ILE B 1 138 ? -0.522 -22.406 4.602 1 92.75 138 ILE B C 1
ATOM 5582 O O . ILE B 1 138 ? -1.247 -21.75 5.352 1 92.75 138 ILE B O 1
ATOM 5586 N N . GLY B 1 139 ? 0.228 -21.875 3.646 1 93.62 139 GLY B N 1
ATOM 5587 C CA . GLY B 1 139 ? 0.265 -20.438 3.471 1 93.62 139 GLY B CA 1
ATOM 5588 C C . GLY B 1 139 ? -1.072 -19.844 3.057 1 93.62 139 GLY B C 1
ATOM 5589 O O . GLY B 1 139 ? -1.5 -18.828 3.592 1 93.62 139 GLY B O 1
ATOM 5590 N N . GLY B 1 140 ? -1.693 -20.5 2.078 1 91.88 140 GLY B N 1
ATOM 5591 C CA . GLY B 1 140 ? -2.998 -20.047 1.63 1 91.88 140 GLY B CA 1
ATOM 5592 C C . GLY B 1 140 ? -4.031 -20.016 2.74 1 91.88 140 GLY B C 1
ATOM 5593 O O . GLY B 1 140 ? -4.758 -19.031 2.883 1 91.88 140 GLY B O 1
ATOM 5594 N N . PHE B 1 141 ? -4.047 -21.016 3.553 1 89.44 141 PHE B N 1
ATOM 5595 C CA . PHE B 1 141 ? -5.047 -21.094 4.613 1 89.44 141 PHE B CA 1
ATOM 5596 C C . PHE B 1 141 ? -4.734 -20.109 5.727 1 89.44 141 PHE B C 1
ATOM 5598 O O . PHE B 1 141 ? -5.648 -19.516 6.312 1 89.44 141 PHE B O 1
ATOM 5605 N N . ILE B 1 142 ? -3.496 -19.891 6.055 1 91.5 142 ILE B N 1
ATOM 5606 C CA . ILE B 1 142 ? -3.133 -18.875 7.031 1 91.5 142 ILE B CA 1
ATOM 5607 C C . ILE B 1 142 ? -3.588 -17.5 6.535 1 91.5 142 ILE B C 1
ATOM 5609 O O . ILE B 1 142 ? -4.191 -16.734 7.285 1 91.5 142 ILE B O 1
ATOM 5613 N N . PHE B 1 143 ? -3.334 -17.25 5.316 1 89.44 143 PHE B N 1
ATOM 5614 C CA . PHE B 1 143 ? -3.695 -15.969 4.711 1 89.44 143 PHE B CA 1
ATOM 5615 C C . PHE B 1 143 ? -5.203 -15.758 4.746 1 89.44 143 PHE B C 1
ATOM 5617 O O . PHE B 1 143 ? -5.68 -14.664 5.055 1 89.44 143 PHE B O 1
ATOM 5624 N N . LEU B 1 144 ? -5.914 -16.781 4.484 1 82.06 144 LEU B N 1
ATOM 5625 C CA . LEU B 1 144 ? -7.355 -16.672 4.297 1 82.06 144 LEU B CA 1
ATOM 5626 C C . LEU B 1 144 ? -8.078 -16.656 5.641 1 82.06 144 LEU B C 1
ATOM 5628 O O . LEU B 1 144 ? -9.125 -16.031 5.781 1 82.06 144 LEU B O 1
ATOM 5632 N N . PHE B 1 145 ? -7.559 -17.328 6.609 1 80.88 145 PHE B N 1
ATOM 5633 C CA . PHE B 1 145 ? -8.32 -17.547 7.828 1 80.88 145 PHE B CA 1
ATOM 5634 C C . PHE B 1 145 ? -7.91 -16.578 8.914 1 80.88 145 PHE B C 1
ATOM 5636 O O . PHE B 1 145 ? -8.672 -16.312 9.852 1 80.88 145 PHE B O 1
ATOM 5643 N N . PHE B 1 146 ? -6.719 -16.109 8.859 1 81.62 146 PHE B N 1
ATOM 5644 C CA . PHE B 1 146 ? -6.266 -15.172 9.883 1 81.62 146 PHE B CA 1
ATOM 5645 C C . PHE B 1 146 ? -6.461 -13.734 9.422 1 81.62 146 PHE B C 1
ATOM 5647 O O . PHE B 1 146 ? -6.18 -13.406 8.266 1 81.62 146 PHE B O 1
ATOM 5654 N N . LYS B 1 147 ? -6.961 -12.945 10.297 1 72.69 147 LYS B N 1
ATOM 5655 C CA . LYS B 1 147 ? -7.324 -11.578 9.93 1 72.69 147 LYS B CA 1
ATOM 5656 C C . LYS B 1 147 ? -6.25 -10.586 10.367 1 72.69 147 LYS B C 1
ATOM 5658 O O . LYS B 1 147 ? -6.164 -9.477 9.836 1 72.69 147 LYS B O 1
ATOM 5663 N N . LYS B 1 148 ? -5.426 -11.016 11.328 1 79.5 148 LYS B N 1
ATOM 5664 C CA . LYS B 1 148 ? -4.363 -10.117 11.773 1 79.5 148 LYS B CA 1
ATOM 5665 C C . LYS B 1 148 ? -3.32 -9.914 10.68 1 79.5 148 LYS B C 1
ATOM 5667 O O . LYS B 1 148 ? -2.945 -10.867 9.992 1 79.5 148 LYS B O 1
ATOM 5672 N N . GLU B 1 149 ? -2.893 -8.75 10.469 1 78.19 149 GLU B N 1
ATOM 5673 C CA . GLU B 1 149 ? -1.988 -8.352 9.398 1 78.19 149 GLU B CA 1
ATOM 5674 C C . GLU B 1 149 ? -0.714 -9.188 9.406 1 78.19 149 GLU B C 1
ATOM 5676 O O . GLU B 1 149 ? -0.246 -9.625 8.352 1 78.19 149 GLU B O 1
ATOM 5681 N N . LYS B 1 150 ? -0.186 -9.406 10.617 1 82.12 150 LYS B N 1
ATOM 5682 C CA . LYS B 1 150 ? 1.052 -10.172 10.727 1 82.12 150 LYS B CA 1
ATOM 5683 C C . LYS B 1 150 ? 0.895 -11.562 10.117 1 82.12 150 LYS B C 1
ATOM 5685 O O . LYS B 1 150 ? 1.756 -12.016 9.359 1 82.12 150 LYS B O 1
ATOM 5690 N N . TRP B 1 151 ? -0.192 -12.188 10.336 1 87.88 151 TRP B N 1
ATOM 5691 C CA . TRP B 1 151 ? -0.423 -13.547 9.867 1 87.88 151 TRP B CA 1
ATOM 5692 C C . TRP B 1 151 ? -0.755 -13.562 8.375 1 87.88 151 TRP B C 1
ATOM 5694 O O . TRP B 1 151 ? -0.38 -14.484 7.656 1 87.88 151 TRP B O 1
ATOM 5704 N N . THR B 1 152 ? -1.442 -12.586 7.941 1 87.75 152 THR B N 1
ATOM 5705 C CA . THR B 1 152 ? -1.764 -12.508 6.52 1 87.75 152 THR B CA 1
ATOM 5706 C C . THR B 1 152 ? -0.496 -12.344 5.688 1 87.75 152 THR B C 1
ATOM 5708 O O . THR B 1 152 ? -0.359 -12.953 4.625 1 87.75 152 THR B O 1
ATOM 5711 N N . LYS B 1 153 ? 0.419 -11.578 6.199 1 85.94 153 LYS B N 1
ATOM 5712 C CA . LYS B 1 153 ? 1.684 -11.367 5.5 1 85.94 153 LYS B CA 1
ATOM 5713 C C . LYS B 1 153 ? 2.527 -12.641 5.492 1 85.94 153 LYS B C 1
ATOM 5715 O O . LYS B 1 153 ? 3.104 -13.008 4.465 1 85.94 153 LYS B O 1
ATOM 5720 N N . ILE B 1 154 ? 2.553 -13.32 6.594 1 91.12 154 ILE B N 1
ATOM 5721 C CA . ILE B 1 154 ? 3.318 -14.555 6.711 1 91.12 154 ILE B CA 1
ATOM 5722 C C . ILE B 1 154 ? 2.695 -15.633 5.828 1 91.12 154 ILE B C 1
ATOM 5724 O O . ILE B 1 154 ? 3.408 -16.391 5.16 1 91.12 154 ILE B O 1
ATOM 5728 N N . GLY B 1 155 ? 1.416 -15.719 5.895 1 93.94 155 GLY B N 1
ATOM 5729 C CA . GLY B 1 155 ? 0.726 -16.688 5.051 1 93.94 155 GLY B CA 1
ATOM 5730 C C . GLY B 1 155 ? 0.995 -16.484 3.572 1 93.94 155 GLY B C 1
ATOM 5731 O O . GLY B 1 155 ? 1.235 -17.438 2.84 1 93.94 155 GLY B O 1
ATOM 5732 N N . PHE B 1 156 ? 0.998 -15.234 3.186 1 93 156 PHE B N 1
ATOM 5733 C CA . PHE B 1 156 ? 1.257 -14.914 1.787 1 93 156 PHE B CA 1
ATOM 5734 C C . PHE B 1 156 ? 2.686 -15.281 1.405 1 93 156 PHE B C 1
ATOM 5736 O O . PHE B 1 156 ? 2.936 -15.758 0.297 1 93 156 PHE B O 1
ATOM 5743 N N . LEU B 1 157 ? 3.596 -15.039 2.297 1 92.69 157 LEU B N 1
ATOM 5744 C CA . LEU B 1 157 ? 4.992 -15.414 2.082 1 92.69 157 LEU B CA 1
ATOM 5745 C C . LEU B 1 157 ? 5.129 -16.922 1.892 1 92.69 157 LEU B C 1
ATOM 5747 O O . LEU B 1 157 ? 5.742 -17.375 0.921 1 92.69 157 LEU B O 1
ATOM 5751 N N . ILE B 1 158 ? 4.535 -17.656 2.766 1 94.06 158 ILE B N 1
ATOM 5752 C CA . ILE B 1 158 ? 4.609 -19.125 2.717 1 94.06 158 ILE B CA 1
ATOM 5753 C C . ILE B 1 158 ? 3.934 -19.625 1.445 1 94.06 158 ILE B C 1
ATOM 5755 O O . ILE B 1 158 ? 4.461 -20.516 0.77 1 94.06 158 ILE B O 1
ATOM 5759 N N . PHE B 1 159 ? 2.826 -19.047 1.106 1 94.88 159 PHE B N 1
ATOM 5760 C CA . PHE B 1 159 ? 2.121 -19.391 -0.122 1 94.88 159 PHE B CA 1
ATOM 5761 C C . PHE B 1 159 ? 3.01 -19.156 -1.339 1 94.88 159 PHE B C 1
ATOM 5763 O O . PHE B 1 159 ? 3.074 -20 -2.236 1 94.88 159 PHE B O 1
ATOM 5770 N N . SER B 1 160 ? 3.666 -18.047 -1.356 1 94.25 160 SER B N 1
ATOM 5771 C CA . SER B 1 160 ? 4.527 -17.688 -2.48 1 94.25 160 SER B CA 1
ATOM 5772 C C . SER B 1 160 ? 5.664 -18.703 -2.641 1 94.25 160 SER B C 1
ATOM 5774 O O . SER B 1 160 ? 6.039 -19.047 -3.762 1 94.25 160 SER B O 1
ATOM 5776 N N . ILE B 1 161 ? 6.172 -19.172 -1.534 1 92 161 ILE B N 1
ATOM 5777 C CA . ILE B 1 161 ? 7.23 -20.172 -1.573 1 92 161 ILE B CA 1
ATOM 5778 C C . ILE B 1 161 ? 6.699 -21.469 -2.184 1 92 161 ILE B C 1
ATOM 5780 O O . ILE B 1 161 ? 7.355 -22.078 -3.027 1 92 161 ILE B O 1
ATOM 5784 N N . GLY B 1 162 ? 5.578 -21.859 -1.717 1 92.25 162 GLY B N 1
ATOM 5785 C CA . GLY B 1 162 ? 4.953 -23.031 -2.307 1 92.25 162 GLY B CA 1
ATOM 5786 C C . GLY B 1 162 ? 4.719 -22.891 -3.799 1 92.25 162 GLY B C 1
ATOM 5787 O O . GLY B 1 162 ? 4.918 -23.844 -4.555 1 92.25 162 GLY B O 1
ATOM 5788 N N . MET B 1 163 ? 4.32 -21.734 -4.211 1 93.19 163 MET B N 1
ATOM 5789 C CA . MET B 1 163 ? 4.023 -21.484 -5.617 1 93.19 163 MET B CA 1
ATOM 5790 C C . MET B 1 163 ? 5.285 -21.562 -6.469 1 93.19 163 MET B C 1
ATOM 5792 O O . MET B 1 163 ? 5.227 -21.922 -7.645 1 93.19 163 MET B O 1
ATOM 5796 N N . ILE B 1 164 ? 6.418 -21.219 -5.902 1 91.31 164 ILE B N 1
ATOM 5797 C CA . ILE B 1 164 ? 7.684 -21.359 -6.613 1 91.31 164 ILE B CA 1
ATOM 5798 C C . ILE B 1 164 ? 7.863 -22.812 -7.047 1 91.31 164 ILE B C 1
ATOM 5800 O O . ILE B 1 164 ? 8.156 -23.094 -8.211 1 91.31 164 ILE B O 1
ATOM 5804 N N . PHE B 1 165 ? 7.578 -23.672 -6.148 1 88.88 165 PHE B N 1
ATOM 5805 C CA . PHE B 1 165 ? 7.754 -25.094 -6.43 1 88.88 165 PHE B CA 1
ATOM 5806 C C . PHE B 1 165 ? 6.688 -25.594 -7.395 1 88.88 165 PHE B C 1
ATOM 5808 O O . PHE B 1 165 ? 6.945 -26.484 -8.211 1 88.88 165 PHE B O 1
ATOM 5815 N N . LEU B 1 166 ? 5.539 -25 -7.281 1 89 166 LEU B N 1
ATOM 5816 C CA . LEU B 1 166 ? 4.516 -25.328 -8.266 1 89 166 LEU B CA 1
ATOM 5817 C C . LEU B 1 166 ? 4.965 -24.922 -9.672 1 89 166 LEU B C 1
ATOM 5819 O O . LEU B 1 166 ? 4.793 -25.688 -10.617 1 89 166 LEU B O 1
ATOM 5823 N N . GLY B 1 167 ? 5.484 -23.781 -9.797 1 89.88 167 GLY B N 1
ATOM 5824 C CA . GLY B 1 167 ? 6.02 -23.344 -11.078 1 89.88 167 GLY B CA 1
ATOM 5825 C C . GLY B 1 167 ? 7.117 -24.25 -11.609 1 89.88 167 GLY B C 1
ATOM 5826 O O . GLY B 1 167 ? 7.133 -24.578 -12.797 1 89.88 167 GLY B O 1
ATOM 5827 N N . LEU B 1 168 ? 7.98 -24.672 -10.727 1 87.38 168 LEU B N 1
ATOM 5828 C CA . LEU B 1 168 ? 9.078 -25.547 -11.117 1 87.38 168 LEU B CA 1
ATOM 5829 C C . LEU B 1 168 ? 8.547 -26.906 -11.555 1 87.38 168 LEU B C 1
ATOM 5831 O O . LEU B 1 168 ? 9.086 -27.516 -12.484 1 87.38 168 LEU B O 1
ATOM 5835 N N . LYS B 1 169 ? 7.551 -27.312 -10.875 1 85.75 169 LYS B N 1
ATOM 5836 C CA . LYS B 1 169 ? 6.941 -28.578 -11.25 1 85.75 169 LYS B CA 1
ATOM 5837 C C . LYS B 1 169 ? 6.309 -28.5 -12.633 1 85.75 169 LYS B C 1
ATOM 5839 O O . LYS B 1 169 ? 6.449 -29.422 -13.438 1 85.75 169 LYS B O 1
ATOM 5844 N N . ILE B 1 170 ? 5.633 -27.438 -12.875 1 85.19 170 ILE B N 1
ATOM 5845 C CA . ILE B 1 170 ? 5.023 -27.234 -14.18 1 85.19 170 ILE B CA 1
ATOM 5846 C C . ILE B 1 170 ? 6.113 -27.156 -15.25 1 85.19 170 ILE B C 1
ATOM 5848 O O . ILE B 1 170 ? 6 -27.766 -16.312 1 85.19 170 ILE B O 1
ATOM 5852 N N . LEU B 1 171 ? 7.145 -26.469 -14.945 1 85.88 171 LEU B N 1
ATOM 5853 C CA . LEU B 1 171 ? 8.258 -26.312 -15.875 1 85.88 171 LEU B CA 1
ATOM 5854 C C . LEU B 1 171 ? 8.906 -27.656 -16.188 1 85.88 171 LEU B C 1
ATOM 5856 O O . LEU B 1 171 ? 9.18 -27.969 -17.344 1 85.88 171 LEU B O 1
ATOM 5860 N N . GLY B 1 172 ? 9.195 -28.391 -15.156 1 83.69 172 GLY B N 1
ATOM 5861 C CA . GLY B 1 172 ? 9.766 -29.719 -15.336 1 83.69 172 GLY B CA 1
ATOM 5862 C C . GLY B 1 172 ? 8.914 -30.625 -16.203 1 83.69 172 GLY B C 1
ATOM 5863 O O . GLY B 1 172 ? 9.422 -31.328 -17.078 1 83.69 172 GLY B O 1
ATOM 5864 N N . SER B 1 173 ? 7.637 -30.531 -15.984 1 81.19 173 SER B N 1
ATOM 5865 C CA . SER B 1 173 ? 6.707 -31.344 -16.766 1 81.19 173 SER B CA 1
ATOM 5866 C C . SER B 1 173 ? 6.648 -30.875 -18.219 1 81.19 173 SER B C 1
ATOM 5868 O O . SER B 1 173 ? 6.543 -31.688 -19.125 1 81.19 173 SER B O 1
ATOM 5870 N N . ALA B 1 174 ? 6.684 -29.641 -18.391 1 84.06 174 ALA B N 1
ATOM 5871 C CA . ALA B 1 174 ? 6.645 -29.062 -19.734 1 84.06 174 ALA B CA 1
ATOM 5872 C C . ALA B 1 174 ? 7.871 -29.484 -20.547 1 84.06 174 ALA B C 1
ATOM 5874 O O . ALA B 1 174 ? 7.762 -29.828 -21.719 1 84.06 174 ALA B O 1
ATOM 5875 N N . VAL B 1 175 ? 9 -29.438 -19.938 1 85.81 175 VAL B N 1
ATOM 5876 C CA . VAL B 1 175 ? 10.25 -29.781 -20.594 1 85.81 175 VAL B CA 1
ATOM 5877 C C . VAL B 1 175 ? 10.258 -31.266 -20.969 1 85.81 175 VAL B C 1
ATOM 5879 O O . VAL B 1 175 ? 10.75 -31.641 -22.031 1 85.81 175 VAL B O 1
ATOM 5882 N N . LYS B 1 176 ? 9.703 -32.031 -20.109 1 83.25 176 LYS B N 1
ATOM 5883 C CA . LYS B 1 176 ? 9.609 -33.469 -20.391 1 83.25 176 LYS B CA 1
ATOM 5884 C C . LYS B 1 176 ? 8.812 -33.719 -21.672 1 83.25 176 LYS B C 1
ATOM 5886 O O . LYS B 1 176 ? 9.164 -34.594 -22.469 1 83.25 176 LYS B O 1
ATOM 5891 N N . VAL B 1 177 ? 7.84 -32.938 -21.844 1 81.69 177 VAL B N 1
ATOM 5892 C CA . VAL B 1 177 ? 7.008 -33.031 -23.031 1 81.69 177 VAL B CA 1
ATOM 5893 C C . VAL B 1 177 ? 7.785 -32.562 -24.266 1 81.69 177 VAL B C 1
ATOM 5895 O O . VAL B 1 177 ? 7.75 -33.188 -25.312 1 81.69 177 VAL B O 1
ATOM 5898 N N . LEU B 1 178 ? 8.492 -31.562 -24.156 1 85.75 178 LEU B N 1
ATOM 5899 C CA . LEU B 1 178 ? 9.195 -30.938 -25.266 1 85.75 178 LEU B CA 1
ATOM 5900 C C . LEU B 1 178 ? 10.344 -31.828 -25.734 1 85.75 178 LEU B C 1
ATOM 5902 O O . LEU B 1 178 ? 10.617 -31.906 -26.938 1 85.75 178 LEU B O 1
ATOM 5906 N N . ILE B 1 179 ? 10.992 -32.438 -24.812 1 86.81 179 ILE B N 1
ATOM 5907 C CA . ILE B 1 179 ? 12.172 -33.219 -25.156 1 86.81 179 ILE B CA 1
ATOM 5908 C C . ILE B 1 179 ? 11.75 -34.469 -25.953 1 86.81 179 ILE B C 1
ATOM 5910 O O . ILE B 1 179 ? 12.555 -35.031 -26.703 1 86.81 179 ILE B O 1
ATOM 5914 N N . GLN B 1 180 ? 10.508 -34.812 -25.766 1 83.38 180 GLN B N 1
ATOM 5915 C CA . GLN B 1 180 ? 9.992 -35.938 -26.516 1 83.38 180 GLN B CA 1
ATOM 5916 C C . GLN B 1 180 ? 9.695 -35.562 -27.969 1 83.38 180 GLN B C 1
ATOM 5918 O O . GLN B 1 180 ? 9.547 -36.438 -28.812 1 83.38 180 GLN B O 1
ATOM 5923 N N . SER B 1 181 ? 9.633 -34.281 -28.203 1 84 181 SER B N 1
ATOM 5924 C CA . SER B 1 181 ? 9.461 -33.812 -29.578 1 84 181 SER B CA 1
ATOM 5925 C C . SER B 1 181 ? 10.781 -33.812 -30.344 1 84 181 SER B C 1
ATOM 5927 O O . SER B 1 181 ? 11.766 -33.25 -29.906 1 84 181 SER B O 1
ATOM 5929 N N . PRO B 1 182 ? 10.773 -34.438 -31.484 1 83.5 182 PRO B N 1
ATOM 5930 C CA . PRO B 1 182 ? 12.016 -34.5 -32.25 1 83.5 182 PRO B CA 1
ATOM 5931 C C . PRO B 1 182 ? 12.508 -33.125 -32.688 1 83.5 182 PRO B C 1
ATOM 5933 O O . PRO B 1 182 ? 13.719 -32.906 -32.719 1 83.5 182 PRO B O 1
ATOM 5936 N N . VAL B 1 183 ? 11.602 -32.25 -33.031 1 82 183 VAL B N 1
ATOM 5937 C CA . VAL B 1 183 ? 11.977 -30.922 -33.469 1 82 183 VAL B CA 1
ATOM 5938 C C . VAL B 1 183 ? 12.734 -30.203 -32.375 1 82 183 VAL B C 1
ATOM 5940 O O . VAL B 1 183 ? 13.781 -29.594 -32.625 1 82 183 VAL B O 1
ATOM 5943 N N . PHE B 1 184 ? 12.266 -30.297 -31.219 1 85.06 184 PHE B N 1
ATOM 5944 C CA . PHE B 1 184 ? 12.883 -29.625 -30.078 1 85.06 184 PHE B CA 1
ATOM 5945 C C . PHE B 1 184 ? 14.203 -30.281 -29.719 1 85.06 184 PHE B C 1
ATOM 5947 O O . PHE B 1 184 ? 15.211 -29.594 -29.516 1 85.06 184 PHE B O 1
ATOM 5954 N N . SER B 1 185 ? 14.18 -31.578 -29.656 1 86.75 185 SER B N 1
ATOM 5955 C CA . SER B 1 185 ? 15.383 -32.312 -29.297 1 86.75 185 SER B CA 1
ATOM 5956 C C . SER B 1 185 ? 16.5 -32.094 -30.312 1 86.75 185 SER B C 1
ATOM 5958 O O . SER B 1 185 ? 17.672 -31.953 -29.938 1 86.75 185 SER B O 1
ATOM 5960 N N . ASP B 1 186 ? 16.125 -32 -31.531 1 85.25 186 ASP B N 1
ATOM 5961 C CA . ASP B 1 186 ? 17.109 -31.781 -32.594 1 85.25 186 ASP B CA 1
ATOM 5962 C C . ASP B 1 186 ? 17.703 -30.375 -32.5 1 85.25 186 ASP B C 1
ATOM 5964 O O . ASP B 1 186 ? 18.891 -30.172 -32.75 1 85.25 186 ASP B O 1
ATOM 5968 N N . PHE B 1 187 ? 16.891 -29.469 -32.219 1 83.38 187 PHE B N 1
ATOM 5969 C CA . PHE B 1 187 ? 17.344 -28.094 -32.062 1 83.38 187 PHE B CA 1
ATOM 5970 C C . PHE B 1 187 ? 18.359 -27.984 -30.938 1 83.38 187 PHE B C 1
ATOM 5972 O O . PHE B 1 187 ? 19.422 -27.359 -31.109 1 83.38 187 PHE B O 1
ATOM 5979 N N . ILE B 1 188 ? 18.125 -28.578 -29.812 1 87.5 188 ILE B N 1
ATOM 5980 C CA . ILE B 1 188 ? 19.016 -28.516 -28.656 1 87.5 188 ILE B CA 1
ATOM 5981 C C . ILE B 1 188 ? 20.297 -29.266 -28.953 1 87.5 188 ILE B C 1
ATOM 5983 O O . ILE B 1 188 ? 21.391 -28.812 -28.594 1 87.5 188 ILE B O 1
ATOM 5987 N N . LYS B 1 189 ? 20.125 -30.359 -29.594 1 85.94 189 LYS B N 1
ATOM 5988 C CA . LYS B 1 189 ? 21.297 -31.172 -29.906 1 85.94 189 LYS B CA 1
ATOM 5989 C C . LYS B 1 189 ? 22.266 -30.406 -30.812 1 85.94 189 LYS B C 1
ATOM 5991 O O . LYS B 1 189 ? 23.469 -30.562 -30.703 1 85.94 189 LYS B O 1
ATOM 5996 N N . LYS B 1 190 ? 21.672 -29.703 -31.625 1 83.44 190 LYS B N 1
ATOM 5997 C CA . LYS B 1 190 ? 22.484 -28.938 -32.562 1 83.44 190 LYS B CA 1
ATOM 5998 C C . LYS B 1 190 ? 23.391 -27.938 -31.844 1 83.44 190 LYS B C 1
ATOM 6000 O O . LYS B 1 190 ? 24.531 -27.719 -32.25 1 83.44 190 LYS B O 1
ATOM 6005 N N . PHE B 1 191 ? 22.953 -27.453 -30.75 1 83.62 191 PHE B N 1
ATOM 6006 C CA . PHE B 1 191 ? 23.688 -26.406 -30.062 1 83.62 191 PHE B CA 1
ATOM 6007 C C . PHE B 1 191 ? 24.125 -26.859 -28.672 1 83.62 191 PHE B C 1
ATOM 6009 O O . PHE B 1 191 ? 24.797 -26.125 -27.953 1 83.62 191 PHE B O 1
ATOM 6016 N N . GLY B 1 192 ? 23.812 -28.078 -28.375 1 89.56 192 GLY B N 1
ATOM 6017 C CA . GLY B 1 192 ? 24.094 -28.594 -27.047 1 89.56 192 GLY B CA 1
ATOM 6018 C C . GLY B 1 192 ? 25.203 -29.641 -27.031 1 89.56 192 GLY B C 1
ATOM 6019 O O . GLY B 1 192 ? 25.328 -30.406 -26.078 1 89.56 192 GLY B O 1
ATOM 6020 N N . GLN B 1 193 ? 25.953 -29.609 -28.109 1 89.31 193 GLN B N 1
ATOM 6021 C CA . GLN B 1 193 ? 27.031 -30.594 -28.219 1 89.31 193 GLN B CA 1
ATOM 6022 C C . GLN B 1 193 ? 28.25 -30.188 -27.391 1 89.31 193 GLN B C 1
ATOM 6024 O O . GLN B 1 193 ? 28.328 -29.031 -26.938 1 89.31 193 GLN B O 1
ATOM 6029 N N . ASP B 1 194 ? 29.094 -31.141 -27.172 1 90.62 194 ASP B N 1
ATOM 6030 C CA . ASP B 1 194 ? 30.312 -30.859 -26.438 1 90.62 194 ASP B CA 1
ATOM 6031 C C . ASP B 1 194 ? 31.422 -30.344 -27.359 1 90.62 194 ASP B C 1
ATOM 6033 O O . ASP B 1 194 ? 32.375 -31.078 -27.672 1 90.62 194 ASP B O 1
ATOM 6037 N N . SER B 1 195 ? 31.281 -29.156 -27.875 1 92.12 195 SER B N 1
ATOM 6038 C CA . SER B 1 195 ? 32.25 -28.5 -28.766 1 92.12 195 SER B CA 1
ATOM 6039 C C . SER B 1 195 ? 32.375 -27.016 -28.438 1 92.12 195 SER B C 1
ATOM 6041 O O . SER B 1 195 ? 31.453 -26.422 -27.875 1 92.12 195 SER B O 1
ATOM 6043 N N . ALA B 1 196 ? 33.469 -26.453 -28.828 1 92.5 196 ALA B N 1
ATOM 6044 C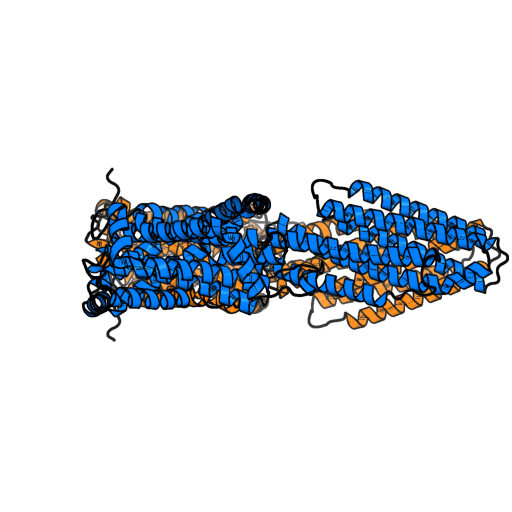 CA . ALA B 1 196 ? 33.719 -25.047 -28.562 1 92.5 196 ALA B CA 1
ATOM 6045 C C . ALA B 1 196 ? 32.688 -24.156 -29.25 1 92.5 196 ALA B C 1
ATOM 6047 O O . ALA B 1 196 ? 32.219 -23.172 -28.672 1 92.5 196 ALA B O 1
ATOM 6048 N N . SER B 1 197 ? 32.375 -24.5 -30.406 1 92.81 197 SER B N 1
ATOM 6049 C CA . SER B 1 197 ? 31.391 -23.719 -31.172 1 92.81 197 SER B CA 1
ATOM 6050 C C . SER B 1 197 ? 30.016 -23.766 -30.516 1 92.81 197 SER B C 1
ATOM 6052 O O . SER B 1 197 ? 29.359 -22.734 -30.391 1 92.81 197 SER B O 1
ATOM 6054 N N . SER B 1 198 ? 29.625 -24.938 -30.125 1 94.12 198 SER B N 1
ATOM 6055 C CA . SER B 1 198 ? 28.328 -25.094 -29.453 1 94.12 198 SER B CA 1
ATOM 6056 C C . SER B 1 198 ? 28.312 -24.344 -28.125 1 94.12 198 SER B C 1
ATOM 6058 O O . SER B 1 198 ? 27.281 -23.797 -27.719 1 94.12 198 SER B O 1
ATOM 6060 N N . ASN B 1 199 ? 29.453 -24.359 -27.422 1 95.88 199 ASN B N 1
ATOM 6061 C CA . ASN B 1 199 ? 29.547 -23.656 -26.141 1 95.88 199 ASN B CA 1
ATOM 6062 C C . ASN B 1 199 ? 29.344 -22.156 -26.312 1 95.88 199 ASN B C 1
ATOM 6064 O O . ASN B 1 199 ? 28.609 -21.531 -25.562 1 95.88 199 ASN B O 1
ATOM 6068 N N . TRP B 1 200 ? 29.938 -21.578 -27.297 1 96.19 200 TRP B N 1
ATOM 6069 C CA . TRP B 1 200 ? 29.828 -20.141 -27.516 1 96.19 200 TRP B CA 1
ATOM 6070 C C . TRP B 1 200 ? 28.406 -19.766 -27.969 1 96.19 200 TRP B C 1
ATOM 6072 O O . TRP B 1 200 ? 27.875 -18.734 -27.578 1 96.19 200 TRP B O 1
ATOM 6082 N N . ILE B 1 201 ? 27.828 -20.594 -28.781 1 95.56 201 ILE B N 1
ATOM 6083 C CA . ILE B 1 201 ? 26.453 -20.344 -29.219 1 95.56 201 ILE B CA 1
ATOM 6084 C C . ILE B 1 201 ? 25.516 -20.391 -28.016 1 95.56 201 ILE B C 1
ATOM 6086 O O . ILE B 1 201 ? 24.641 -19.531 -27.859 1 95.56 201 ILE B O 1
ATOM 6090 N N . SER B 1 202 ? 25.75 -21.422 -27.188 1 96.19 202 SER B N 1
ATOM 6091 C CA . SER B 1 202 ? 24.969 -21.547 -25.953 1 96.19 202 SER B CA 1
ATOM 6092 C C . SER B 1 202 ? 25.141 -20.312 -25.078 1 96.19 202 SER B C 1
ATOM 6094 O O . SER B 1 202 ? 24.172 -19.797 -24.516 1 96.19 202 SER B O 1
ATOM 6096 N N . PHE B 1 203 ? 26.344 -19.859 -25 1 96.88 203 PHE B N 1
ATOM 6097 C CA . PHE B 1 203 ? 26.688 -18.688 -24.188 1 96.88 203 PHE B CA 1
ATOM 6098 C C . PHE B 1 203 ? 25.922 -17.453 -24.656 1 96.88 203 PHE B C 1
ATOM 6100 O O . PHE B 1 203 ? 25.25 -16.797 -23.859 1 96.88 203 PHE B O 1
ATOM 6107 N N . PHE B 1 204 ? 25.922 -17.125 -25.922 1 96.75 204 PHE B N 1
ATOM 6108 C CA . PHE B 1 204 ? 25.297 -15.93 -26.469 1 96.75 204 PHE B CA 1
ATOM 6109 C C . PHE B 1 204 ? 23.781 -16.062 -26.453 1 96.75 204 PHE B C 1
ATOM 6111 O O . PHE B 1 204 ? 23.062 -15.094 -26.234 1 96.75 204 PHE B O 1
ATOM 6118 N N . PHE B 1 205 ? 23.328 -17.25 -26.719 1 95.12 205 PHE B N 1
ATOM 6119 C CA . PHE B 1 205 ? 21.891 -17.5 -26.641 1 95.12 205 PHE B CA 1
ATOM 6120 C C . PHE B 1 205 ? 21.375 -17.203 -25.234 1 95.12 205 PHE B C 1
ATOM 6122 O O . PHE B 1 205 ? 20.328 -16.562 -25.078 1 95.12 205 PHE B O 1
ATOM 6129 N N . SER B 1 206 ? 22.125 -17.641 -24.281 1 96.56 206 SER B N 1
ATOM 6130 C CA . SER B 1 206 ? 21.719 -17.484 -22.891 1 96.56 206 SER B CA 1
ATOM 6131 C C . SER B 1 206 ? 21.75 -16.016 -22.469 1 96.56 206 SER B C 1
ATOM 6133 O O . SER B 1 206 ? 20.906 -15.562 -21.703 1 96.56 206 SER B O 1
ATOM 6135 N N . ILE B 1 207 ? 22.734 -15.25 -22.984 1 96.25 207 ILE B N 1
ATOM 6136 C CA . ILE B 1 207 ? 22.766 -13.812 -22.719 1 96.25 207 ILE B CA 1
ATOM 6137 C C . ILE B 1 207 ? 21.469 -13.172 -23.219 1 96.25 207 ILE B C 1
ATOM 6139 O O . ILE B 1 207 ? 20.828 -12.43 -22.484 1 96.25 207 ILE B O 1
ATOM 6143 N N . ALA B 1 208 ? 21.125 -13.516 -24.391 1 95.06 208 ALA B N 1
ATOM 6144 C CA . ALA B 1 208 ? 19.953 -12.922 -25.016 1 95.06 208 ALA B CA 1
ATOM 6145 C C . ALA B 1 208 ? 18.672 -13.328 -24.297 1 95.06 208 ALA B C 1
ATOM 6147 O O . ALA B 1 208 ? 17.812 -12.492 -24.031 1 95.06 208 ALA B O 1
ATOM 6148 N N . LEU B 1 209 ? 18.594 -14.617 -23.969 1 93.06 209 LEU B N 1
ATOM 6149 C CA . LEU B 1 209 ? 17.375 -15.117 -23.328 1 93.06 209 LEU B CA 1
ATOM 6150 C C . LEU B 1 209 ? 17.203 -14.523 -21.938 1 93.06 209 LEU B C 1
ATOM 6152 O O . LEU B 1 209 ? 16.094 -14.148 -21.547 1 93.06 209 LEU B O 1
ATOM 6156 N N . THR B 1 210 ? 18.281 -14.445 -21.203 1 93.38 210 THR B N 1
ATOM 6157 C CA . THR B 1 210 ? 18.234 -13.906 -19.844 1 93.38 210 THR B CA 1
ATOM 6158 C C . THR B 1 210 ? 17.953 -12.406 -19.875 1 93.38 210 THR B C 1
ATOM 6160 O O . THR B 1 210 ? 17.219 -11.898 -19.016 1 93.38 210 THR B O 1
ATOM 6163 N N . ALA B 1 211 ? 18.516 -11.742 -20.875 1 90.56 211 ALA B N 1
ATOM 6164 C CA . ALA B 1 211 ? 18.219 -10.328 -21.031 1 90.56 211 ALA B CA 1
ATOM 6165 C C . ALA B 1 211 ? 16.734 -10.102 -21.312 1 90.56 211 ALA B C 1
ATOM 6167 O O . ALA B 1 211 ? 16.156 -9.125 -20.844 1 90.56 211 ALA B O 1
ATOM 6168 N N . LEU B 1 212 ? 16.203 -10.984 -22.016 1 85.88 212 LEU B N 1
ATOM 6169 C CA . LEU B 1 212 ? 14.797 -10.891 -22.359 1 85.88 212 LEU B CA 1
ATOM 6170 C C . LEU B 1 212 ? 13.914 -11.133 -21.141 1 85.88 212 LEU B C 1
ATOM 6172 O O . LEU B 1 212 ? 12.977 -10.375 -20.891 1 85.88 212 LEU B O 1
ATOM 6176 N N . PHE B 1 213 ? 14.273 -12.18 -20.375 1 84.5 213 PHE B N 1
ATOM 6177 C CA . PHE B 1 213 ? 13.461 -12.547 -19.219 1 84.5 213 PHE B CA 1
ATOM 6178 C C . PHE B 1 213 ? 13.805 -11.68 -18.016 1 84.5 213 PHE B C 1
ATOM 6180 O O . PHE B 1 213 ? 13.062 -11.641 -17.031 1 84.5 213 PHE B O 1
ATOM 6187 N N . GLN B 1 214 ? 14.992 -11.062 -18.109 1 82.38 214 GLN B N 1
ATOM 6188 C CA . GLN B 1 214 ? 15.508 -10.242 -17.031 1 82.38 214 GLN B CA 1
ATOM 6189 C C . GLN B 1 214 ? 15.602 -11.047 -15.727 1 82.38 214 GLN B C 1
ATOM 6191 O O . GLN B 1 214 ? 15.297 -10.531 -14.648 1 82.38 214 GLN B O 1
ATOM 6196 N N . SER B 1 215 ? 15.867 -12.344 -15.883 1 87.75 215 SER B N 1
ATOM 6197 C CA . SER B 1 215 ? 16 -13.242 -14.742 1 87.75 215 SER B CA 1
ATOM 6198 C C . SER B 1 215 ? 16.922 -14.414 -15.07 1 87.75 215 SER B C 1
ATOM 6200 O O . SER B 1 215 ? 16.562 -15.289 -15.859 1 87.75 215 SER B O 1
ATOM 6202 N N . SER B 1 216 ? 18.031 -14.438 -14.453 1 92.69 216 SER B N 1
ATOM 6203 C CA . SER B 1 216 ? 18.906 -15.586 -14.656 1 92.69 216 SER B CA 1
ATOM 6204 C C . SER B 1 216 ? 18.375 -16.812 -13.93 1 92.69 216 SER B C 1
ATOM 6206 O O . SER B 1 216 ? 18.594 -17.953 -14.383 1 92.69 216 SER B O 1
ATOM 6208 N N . SER B 1 217 ? 17.609 -16.594 -12.805 1 89.5 217 SER B N 1
ATOM 6209 C CA . SER B 1 217 ? 17.016 -17.703 -12.07 1 89.5 217 SER B CA 1
ATOM 6210 C C . SER B 1 217 ? 16.062 -18.516 -12.953 1 89.5 217 SER B C 1
ATOM 6212 O O . SER B 1 217 ? 16.078 -19.734 -12.938 1 89.5 217 SER B O 1
ATOM 6214 N N . ALA B 1 218 ? 15.289 -17.766 -13.734 1 89 218 ALA B N 1
ATOM 6215 C CA . ALA B 1 218 ? 14.328 -18.406 -14.625 1 89 218 ALA B CA 1
ATOM 6216 C C . ALA B 1 218 ? 15.039 -19.172 -15.734 1 89 218 ALA B C 1
ATOM 6218 O O . ALA B 1 218 ? 14.695 -20.328 -16.031 1 89 218 ALA B O 1
ATOM 6219 N N . THR B 1 219 ? 16.031 -18.594 -16.344 1 93.44 219 THR B N 1
ATOM 6220 C CA . THR B 1 219 ? 16.703 -19.219 -17.484 1 93.44 219 THR B CA 1
ATOM 6221 C C . THR B 1 219 ? 17.516 -20.438 -17.031 1 93.44 219 THR B C 1
ATOM 6223 O O . THR B 1 219 ? 17.484 -21.484 -17.672 1 93.44 219 THR B O 1
ATOM 6226 N N . ILE B 1 220 ? 18.156 -20.297 -15.938 1 94.94 220 ILE B N 1
ATOM 6227 C CA . ILE B 1 220 ? 18.969 -21.406 -15.445 1 94.94 220 ILE B CA 1
ATOM 6228 C C . ILE B 1 220 ? 18.062 -22.562 -15.016 1 94.94 220 ILE B C 1
ATOM 6230 O O . ILE B 1 220 ? 18.406 -23.734 -15.219 1 94.94 220 ILE B O 1
ATOM 6234 N N . ALA B 1 221 ? 16.922 -22.219 -14.477 1 92.19 221 ALA B N 1
ATOM 6235 C CA . ALA B 1 221 ? 15.961 -23.266 -14.133 1 92.19 221 ALA B CA 1
ATOM 6236 C C . ALA B 1 221 ? 15.547 -24.047 -15.367 1 92.19 221 ALA B C 1
ATOM 6238 O O . ALA B 1 221 ? 15.406 -25.281 -15.305 1 92.19 221 ALA B O 1
ATOM 6239 N N . ILE B 1 222 ? 15.406 -23.375 -16.453 1 91.5 222 ILE B N 1
ATOM 6240 C CA . ILE B 1 222 ? 15.055 -24.016 -17.719 1 91.5 222 ILE B CA 1
ATOM 6241 C C . ILE B 1 222 ? 16.188 -24.953 -18.141 1 91.5 222 ILE B C 1
ATOM 6243 O O . ILE B 1 222 ? 15.938 -26.094 -18.531 1 91.5 222 ILE B O 1
ATOM 6247 N N . TYR B 1 223 ? 17.391 -24.484 -18.094 1 94.56 223 TYR B N 1
ATOM 6248 C CA . TYR B 1 223 ? 18.547 -25.297 -18.516 1 94.56 223 TYR B CA 1
ATOM 6249 C C . TYR B 1 223 ? 18.688 -26.531 -17.641 1 94.56 223 TYR B C 1
ATOM 6251 O O . TYR B 1 223 ? 19.016 -27.609 -18.125 1 94.56 223 TYR B O 1
ATOM 6259 N N . GLN B 1 224 ? 18.438 -26.328 -16.375 1 93.44 224 GLN B N 1
ATOM 6260 C CA . GLN B 1 224 ? 18.516 -27.453 -15.445 1 93.44 224 GLN B CA 1
ATOM 6261 C C . GLN B 1 224 ? 17.453 -28.5 -15.758 1 93.44 224 GLN B C 1
ATOM 6263 O O . GLN B 1 224 ? 17.719 -29.703 -15.68 1 93.44 224 GLN B O 1
ATOM 6268 N N . ALA B 1 225 ? 16.281 -28.016 -16.078 1 89 225 ALA B N 1
ATOM 6269 C CA . ALA B 1 225 ? 15.211 -28.953 -16.438 1 89 225 ALA B CA 1
ATOM 6270 C C . ALA B 1 225 ? 15.547 -29.719 -17.703 1 89 225 ALA B C 1
ATOM 6272 O O . ALA B 1 225 ? 15.32 -30.922 -17.781 1 89 225 ALA B O 1
ATOM 6273 N N . ILE B 1 226 ? 16.141 -29.062 -18.656 1 90.75 226 ILE B N 1
ATOM 6274 C CA . ILE B 1 226 ? 16.438 -29.656 -19.953 1 90.75 226 ILE B CA 1
ATOM 6275 C C . ILE B 1 226 ? 17.562 -30.688 -19.781 1 90.75 226 ILE B C 1
ATOM 6277 O O . ILE B 1 226 ? 17.438 -31.828 -20.266 1 90.75 226 ILE B O 1
ATOM 6281 N N . ILE B 1 227 ? 18.562 -30.328 -19.094 1 92.25 227 ILE B N 1
ATOM 6282 C CA . ILE B 1 227 ? 19.734 -31.188 -19.031 1 92.25 227 ILE B CA 1
ATOM 6283 C C . ILE B 1 227 ? 19.422 -32.438 -18.188 1 92.25 227 ILE B C 1
ATOM 6285 O O . ILE B 1 227 ? 19.953 -33.5 -18.422 1 92.25 227 ILE B O 1
ATOM 6289 N N . SER B 1 228 ? 18.562 -32.281 -17.234 1 88.25 228 SER B N 1
ATOM 6290 C CA . SER B 1 228 ? 18.234 -33.375 -16.344 1 88.25 228 SER B CA 1
ATOM 6291 C C . SER B 1 228 ? 17.266 -34.375 -17 1 88.25 228 SER B C 1
ATOM 6293 O O . SER B 1 228 ? 17.281 -35.562 -16.719 1 88.25 228 SER B O 1
ATOM 6295 N N . GLN B 1 229 ? 16.453 -33.844 -17.875 1 82.5 229 GLN B N 1
ATOM 6296 C CA . GLN B 1 229 ? 15.391 -34.688 -18.422 1 82.5 229 GLN B CA 1
ATOM 6297 C C . GLN B 1 229 ? 15.758 -35.219 -19.812 1 82.5 229 GLN B C 1
ATOM 6299 O O . GLN B 1 229 ? 15.219 -36.219 -20.266 1 82.5 229 GLN B O 1
ATOM 6304 N N . GLY B 1 230 ? 16.594 -34.406 -20.453 1 79.44 230 GLY B N 1
ATOM 6305 C CA . GLY B 1 230 ? 16.984 -34.812 -21.797 1 79.44 230 GLY B CA 1
ATOM 6306 C C . GLY B 1 230 ? 18.25 -35.656 -21.812 1 79.44 230 GLY B C 1
ATOM 6307 O O . GLY B 1 230 ? 19.344 -35.156 -21.484 1 79.44 230 GLY B O 1
ATOM 6308 N N . GLU B 1 231 ? 18.031 -36.875 -22.141 1 79.31 231 GLU B N 1
ATOM 6309 C CA . GLU B 1 231 ? 19.203 -37.75 -22.188 1 79.31 231 GLU B CA 1
ATOM 6310 C C . GLU B 1 231 ? 20.109 -37.406 -23.359 1 79.31 231 GLU B C 1
ATOM 6312 O O . GLU B 1 231 ? 19.75 -37.594 -24.516 1 79.31 231 GLU B O 1
ATOM 6317 N N . ASN B 1 232 ? 21.25 -36.812 -23.125 1 80.25 232 ASN B N 1
ATOM 6318 C CA . ASN B 1 232 ? 22.344 -36.562 -24.062 1 80.25 232 ASN B CA 1
ATOM 6319 C C . ASN B 1 232 ? 21.953 -35.531 -25.109 1 80.25 232 ASN B C 1
ATOM 6321 O O . ASN B 1 232 ? 22.391 -35.562 -26.25 1 80.25 232 ASN B O 1
ATOM 6325 N N . ILE B 1 233 ? 21.094 -34.719 -24.703 1 87.94 233 ILE B N 1
ATOM 6326 C CA . ILE B 1 233 ? 20.703 -33.688 -25.672 1 87.94 233 ILE B CA 1
ATOM 6327 C C . ILE B 1 233 ? 21.484 -32.406 -25.406 1 87.94 233 ILE B C 1
ATOM 6329 O O . ILE B 1 233 ? 21.656 -31.578 -26.297 1 87.94 233 ILE B O 1
ATOM 6333 N N . LEU B 1 234 ? 21.891 -32.188 -24.219 1 93.06 234 LEU B N 1
ATOM 6334 C CA . LEU B 1 234 ? 22.672 -31.047 -23.797 1 93.06 234 LEU B CA 1
ATOM 6335 C C . LEU B 1 234 ? 23.906 -31.484 -23.016 1 93.06 234 LEU B C 1
ATOM 6337 O O . LEU B 1 234 ? 23.766 -32.062 -21.938 1 93.06 234 LEU B O 1
ATOM 6341 N N . SER B 1 235 ? 25.031 -31.234 -23.562 1 93.62 235 SER B N 1
ATOM 6342 C CA . SER B 1 235 ? 26.266 -31.594 -22.875 1 93.62 235 SER B CA 1
ATOM 6343 C C . SER B 1 235 ? 26.484 -30.719 -21.641 1 93.62 235 SER B C 1
ATOM 6345 O O . SER B 1 235 ? 25.938 -29.625 -21.547 1 93.62 235 SER B O 1
ATOM 6347 N N . LEU B 1 236 ? 27.25 -31.203 -20.719 1 94.69 236 LEU B N 1
ATOM 6348 C CA . LEU B 1 236 ? 27.547 -30.438 -19.516 1 94.69 236 LEU B CA 1
ATOM 6349 C C . LEU B 1 236 ? 28.281 -29.141 -19.875 1 94.69 236 LEU B C 1
ATOM 6351 O O . LEU B 1 236 ? 28.016 -28.094 -19.266 1 94.69 236 LEU B O 1
ATOM 6355 N N . SER B 1 237 ? 29.219 -29.219 -20.844 1 95.69 237 SER B N 1
ATOM 6356 C CA . SER B 1 237 ? 29.969 -28.031 -21.25 1 95.69 237 SER B CA 1
ATOM 6357 C C . SER B 1 237 ? 29.047 -26.969 -21.828 1 95.69 237 SER B C 1
ATOM 6359 O O . SER B 1 237 ? 29.156 -25.781 -21.469 1 95.69 237 SER B O 1
ATOM 6361 N N . SER B 1 238 ? 28.141 -27.359 -22.641 1 96 238 SER B N 1
ATOM 6362 C CA . SER B 1 238 ? 27.188 -26.406 -23.203 1 96 238 SER B CA 1
ATOM 6363 C C . SER B 1 238 ? 26.234 -25.891 -22.141 1 96 238 SER B C 1
ATOM 6365 O O . SER B 1 238 ? 25.828 -24.734 -22.172 1 96 238 SER B O 1
ATOM 6367 N N . GLY B 1 239 ? 25.828 -26.797 -21.234 1 96.38 239 GLY B N 1
ATOM 6368 C CA . GLY B 1 239 ? 25 -26.375 -20.125 1 96.38 239 GLY B CA 1
ATOM 6369 C C . GLY B 1 239 ? 25.672 -25.312 -19.25 1 96.38 239 GLY B C 1
ATOM 6370 O O . GLY B 1 239 ? 25.031 -24.328 -18.859 1 96.38 239 GLY B O 1
ATOM 6371 N N . ILE B 1 240 ? 26.922 -25.531 -18.969 1 97.38 240 ILE B N 1
ATOM 6372 C CA . ILE B 1 240 ? 27.688 -24.562 -18.188 1 97.38 240 ILE B CA 1
ATOM 6373 C C . ILE B 1 240 ? 27.812 -23.25 -18.953 1 97.38 240 ILE B C 1
ATOM 6375 O O . ILE B 1 240 ? 27.688 -22.172 -18.375 1 97.38 240 ILE B O 1
ATOM 6379 N N . ALA B 1 241 ? 28.031 -23.312 -20.234 1 97.56 241 ALA B N 1
ATOM 6380 C CA . ALA B 1 241 ? 28.094 -22.125 -21.078 1 97.56 241 ALA B CA 1
ATOM 6381 C C . ALA B 1 241 ? 26.797 -21.328 -21 1 97.56 241 ALA B C 1
ATOM 6383 O O . ALA B 1 241 ? 26.812 -20.094 -20.984 1 97.56 241 ALA B O 1
ATOM 6384 N N . LEU B 1 242 ? 25.703 -22.031 -21.031 1 97.31 242 LEU B N 1
ATOM 6385 C CA . LEU B 1 242 ? 24.391 -21.391 -20.875 1 97.31 242 LEU B CA 1
ATOM 6386 C C . LEU B 1 242 ? 24.297 -20.656 -19.547 1 97.31 242 LEU B C 1
ATOM 6388 O O . LEU B 1 242 ? 23.812 -19.531 -19.484 1 97.31 242 LEU B O 1
ATOM 6392 N N . VAL B 1 243 ? 24.781 -21.281 -18.469 1 97.56 243 VAL B N 1
ATOM 6393 C CA . VAL B 1 243 ? 24.75 -20.703 -17.125 1 97.56 243 VAL B CA 1
ATOM 6394 C C . VAL B 1 243 ? 25.609 -19.438 -17.094 1 97.56 243 VAL B C 1
ATOM 6396 O O . VAL B 1 243 ? 25.203 -18.422 -16.516 1 97.56 243 VAL B O 1
ATOM 6399 N N . LEU B 1 244 ? 26.797 -19.516 -17.688 1 97.56 244 LEU B N 1
ATOM 6400 C CA . LEU B 1 244 ? 27.688 -18.375 -17.75 1 97.56 244 LEU B CA 1
ATOM 6401 C C . LEU B 1 244 ? 27.047 -17.219 -18.516 1 97.56 244 LEU B C 1
ATOM 6403 O O . LEU B 1 244 ? 27.141 -16.062 -18.094 1 97.56 244 LEU B O 1
ATOM 6407 N N . GLY B 1 245 ? 26.391 -17.5 -19.594 1 97.44 245 GLY B N 1
ATOM 6408 C CA . GLY B 1 245 ? 25.672 -16.484 -20.344 1 97.44 245 GLY B CA 1
ATOM 6409 C C . GLY B 1 245 ? 24.562 -15.828 -19.562 1 97.44 245 GLY B C 1
ATOM 6410 O O . GLY B 1 245 ? 24.344 -14.617 -19.672 1 97.44 245 GLY B O 1
ATOM 6411 N N . ALA B 1 246 ? 23.875 -16.625 -18.781 1 96.56 246 ALA B N 1
ATOM 6412 C CA . ALA B 1 246 ? 22.797 -16.109 -17.953 1 96.56 246 ALA B CA 1
ATOM 6413 C C . ALA B 1 246 ? 23.312 -15.086 -16.953 1 96.56 246 ALA B C 1
ATOM 6415 O O . ALA B 1 246 ? 22.641 -14.086 -16.688 1 96.56 246 ALA B O 1
ATOM 6416 N N . ASN B 1 247 ? 24.484 -15.289 -16.406 1 95.25 247 ASN B N 1
ATOM 6417 C CA . ASN B 1 247 ? 25.094 -14.367 -15.461 1 95.25 247 ASN B CA 1
ATOM 6418 C C . ASN B 1 247 ? 25.391 -13.016 -16.094 1 95.25 247 ASN B C 1
ATOM 6420 O O . ASN B 1 247 ? 25.281 -11.977 -15.445 1 95.25 247 ASN B O 1
ATOM 6424 N N . ILE B 1 248 ? 25.734 -13.07 -17.344 1 95.31 248 ILE B N 1
ATOM 6425 C CA . ILE B 1 248 ? 25.984 -11.828 -18.062 1 95.31 248 ILE B CA 1
ATOM 6426 C C . ILE B 1 248 ? 24.672 -11.148 -18.406 1 95.31 248 ILE B C 1
ATOM 6428 O O . ILE B 1 248 ? 24.531 -9.938 -18.266 1 95.31 248 ILE B O 1
ATOM 6432 N N . GLY B 1 249 ? 23.734 -11.906 -18.875 1 94.25 249 GLY B N 1
ATOM 6433 C CA . GLY B 1 249 ? 22.438 -11.375 -19.25 1 94.25 249 GLY B CA 1
ATOM 6434 C C . GLY B 1 249 ? 21.75 -10.609 -18.141 1 94.25 249 GLY B C 1
ATOM 6435 O O . GLY B 1 249 ? 21.078 -9.609 -18.375 1 94.25 249 GLY B O 1
ATOM 6436 N N . THR B 1 250 ? 21.922 -11 -16.969 1 91.06 250 THR B N 1
ATOM 6437 C CA . THR B 1 250 ? 21.281 -10.414 -15.789 1 91.06 250 THR B CA 1
ATOM 6438 C C . THR B 1 250 ? 21.766 -8.984 -15.562 1 91.06 250 THR B C 1
ATOM 6440 O O . THR B 1 250 ? 21.047 -8.148 -15.031 1 91.06 250 THR B O 1
ATOM 6443 N N . THR B 1 251 ? 22.984 -8.68 -15.977 1 92.12 251 THR B N 1
ATOM 6444 C CA . THR B 1 251 ? 23.594 -7.379 -15.711 1 92.12 251 THR B CA 1
ATOM 6445 C C . THR B 1 251 ? 22.969 -6.297 -16.594 1 92.12 251 THR B C 1
ATOM 6447 O O . THR B 1 251 ? 23.094 -5.105 -16.297 1 92.12 251 THR B O 1
ATOM 6450 N N . ILE B 1 252 ? 22.203 -6.746 -17.562 1 88.12 252 ILE B N 1
ATOM 6451 C CA . ILE B 1 252 ? 21.562 -5.801 -18.484 1 88.12 252 ILE B CA 1
ATOM 6452 C C . ILE B 1 252 ? 20.531 -4.973 -17.719 1 88.12 252 ILE B C 1
ATOM 6454 O O . ILE B 1 252 ? 20.359 -3.783 -18 1 88.12 252 ILE B O 1
ATOM 6458 N N . THR B 1 253 ? 19.953 -5.535 -16.75 1 81.38 253 THR B N 1
ATOM 6459 C CA . THR B 1 253 ? 18.953 -4.84 -15.953 1 81.38 253 THR B CA 1
ATOM 6460 C C . THR B 1 253 ? 19.562 -3.627 -15.258 1 81.38 253 THR B C 1
ATOM 6462 O O . THR B 1 253 ? 18.922 -2.574 -15.156 1 81.38 253 THR B O 1
ATOM 6465 N N . ALA B 1 254 ? 20.75 -3.807 -14.766 1 84.56 254 ALA B N 1
ATOM 6466 C CA . ALA B 1 254 ? 21.422 -2.695 -14.094 1 84.56 254 ALA B CA 1
ATOM 6467 C C . ALA B 1 254 ? 21.688 -1.551 -15.062 1 84.56 254 ALA B C 1
ATOM 6469 O O . ALA B 1 254 ? 21.625 -0.379 -14.68 1 84.56 254 ALA B O 1
ATOM 6470 N N . ILE B 1 255 ? 21.953 -1.918 -16.25 1 86.5 255 ILE B N 1
ATOM 6471 C CA . ILE B 1 255 ? 22.219 -0.914 -17.281 1 86.5 255 ILE B CA 1
ATOM 6472 C C . ILE B 1 255 ? 20.938 -0.129 -17.562 1 86.5 255 ILE B C 1
ATOM 6474 O O . ILE B 1 255 ? 20.953 1.101 -17.656 1 86.5 255 ILE B O 1
ATOM 6478 N N . ILE B 1 256 ? 19.922 -0.782 -17.594 1 82.62 256 ILE B N 1
ATOM 6479 C CA . ILE B 1 256 ? 18.641 -0.145 -17.844 1 82.62 256 ILE B CA 1
ATOM 6480 C C . ILE B 1 256 ? 18.297 0.797 -16.688 1 82.62 256 ILE B C 1
ATOM 6482 O O . ILE B 1 256 ? 17.938 1.955 -16.906 1 82.62 256 ILE B O 1
ATOM 6486 N N . ILE B 1 257 ? 18.516 0.345 -15.492 1 77.5 257 ILE B N 1
ATOM 6487 C CA . ILE B 1 257 ? 18.203 1.142 -14.305 1 77.5 257 ILE B CA 1
ATOM 6488 C C . ILE B 1 257 ? 19.094 2.381 -14.273 1 77.5 257 ILE B C 1
ATOM 6490 O O . ILE B 1 257 ? 18.625 3.484 -13.984 1 77.5 257 ILE B O 1
ATOM 6494 N N . ALA B 1 258 ? 20.297 2.207 -14.594 1 83.88 258 ALA B N 1
ATOM 6495 C CA . ALA B 1 258 ? 21.25 3.312 -14.602 1 83.88 258 ALA B CA 1
ATOM 6496 C C . ALA B 1 258 ? 20.875 4.363 -15.633 1 83.88 258 ALA B C 1
ATOM 6498 O O . ALA B 1 258 ? 21 5.566 -15.383 1 83.88 258 ALA B O 1
ATOM 6499 N N . PHE B 1 259 ? 20.406 3.9 -16.703 1 81.31 259 PHE B N 1
ATOM 6500 C CA . PHE B 1 259 ? 20.016 4.805 -17.781 1 81.31 259 PHE B CA 1
ATOM 6501 C C . PHE B 1 259 ? 18.766 5.574 -17.406 1 81.31 259 PHE B C 1
ATOM 6503 O O . PHE B 1 259 ? 18.656 6.77 -17.703 1 81.31 259 PHE B O 1
ATOM 6510 N N . VAL B 1 260 ? 17.844 4.949 -16.797 1 74.81 260 VAL B N 1
ATOM 6511 C CA . VAL B 1 260 ? 16.562 5.562 -16.438 1 74.81 260 VAL B CA 1
ATOM 6512 C C . VAL B 1 260 ? 16.781 6.539 -15.281 1 74.81 260 VAL B C 1
ATOM 6514 O O . VAL B 1 260 ? 16.188 7.621 -15.258 1 74.81 260 VAL B O 1
ATOM 6517 N N . SER B 1 261 ? 17.547 6.16 -14.305 1 74.12 261 SER B N 1
ATOM 6518 C CA . SER B 1 261 ? 17.781 7.008 -13.141 1 74.12 261 SER B CA 1
ATOM 6519 C C . SER B 1 261 ? 18.641 8.211 -13.5 1 74.12 261 SER B C 1
ATOM 6521 O O . SER B 1 261 ? 18.5 9.289 -12.906 1 74.12 261 SER B O 1
ATOM 6523 N N . GLY B 1 262 ? 19.516 8.039 -14.438 1 76.25 262 GLY B N 1
ATOM 6524 C CA . GLY B 1 262 ? 20.422 9.094 -14.836 1 76.25 262 GLY B CA 1
ATOM 6525 C C . GLY B 1 262 ? 21.484 9.398 -13.797 1 76.25 262 GLY B C 1
ATOM 6526 O O . GLY B 1 262 ? 22.297 10.312 -13.977 1 76.25 262 GLY B O 1
ATOM 6527 N N . ASP B 1 263 ? 21.5 8.625 -12.742 1 81.5 263 ASP B N 1
ATOM 6528 C CA . ASP B 1 263 ? 22.422 8.852 -11.641 1 81.5 263 ASP B CA 1
ATOM 6529 C C . ASP B 1 263 ? 23.797 8.234 -11.938 1 81.5 263 ASP B C 1
ATOM 6531 O O . ASP B 1 263 ? 23.875 7.113 -12.438 1 81.5 263 ASP B O 1
ATOM 6535 N N . LYS B 1 264 ? 24.812 9.039 -11.75 1 88 264 LYS B N 1
ATOM 6536 C CA . LYS B 1 264 ? 26.172 8.602 -12.047 1 88 264 LYS B CA 1
ATOM 6537 C C . LYS B 1 264 ? 26.562 7.398 -11.195 1 88 264 LYS B C 1
ATOM 6539 O O . LYS B 1 264 ? 27.281 6.508 -11.656 1 88 264 LYS B O 1
ATOM 6544 N N . ASN B 1 265 ? 26.141 7.426 -9.992 1 87.62 265 ASN B N 1
ATOM 6545 C CA . ASN B 1 265 ? 26.453 6.312 -9.102 1 87.62 265 ASN B CA 1
ATOM 6546 C C . ASN B 1 265 ? 25.797 5.02 -9.562 1 87.62 265 ASN B C 1
ATOM 6548 O O . ASN B 1 265 ? 26.375 3.939 -9.445 1 87.62 265 ASN B O 1
ATOM 6552 N N . SER B 1 266 ? 24.609 5.121 -10.031 1 87.62 266 SER B N 1
ATOM 6553 C CA . SER B 1 266 ? 23.922 3.955 -10.594 1 87.62 266 SER B CA 1
ATOM 6554 C C . SER B 1 266 ? 24.672 3.418 -11.812 1 87.62 266 SER B C 1
ATOM 6556 O O . SER B 1 266 ? 24.766 2.203 -12.008 1 87.62 266 SER B O 1
ATOM 6558 N N . LYS B 1 267 ? 25.219 4.312 -12.586 1 92.19 267 LYS B N 1
ATOM 6559 C CA . LYS B 1 267 ? 26 3.916 -13.75 1 92.19 267 LYS B CA 1
ATOM 6560 C C . LYS B 1 267 ? 27.281 3.184 -13.336 1 92.19 267 LYS B C 1
ATOM 6562 O O . LYS B 1 267 ? 27.672 2.201 -13.969 1 92.19 267 LYS B O 1
ATOM 6567 N N . ARG B 1 268 ? 27.875 3.689 -12.359 1 94.38 268 ARG B N 1
ATOM 6568 C CA . ARG B 1 268 ? 29.094 3.053 -11.859 1 94.38 268 ARG B CA 1
ATOM 6569 C C . ARG B 1 268 ? 28.812 1.638 -11.367 1 94.38 268 ARG B C 1
ATOM 6571 O O . ARG B 1 268 ? 29.594 0.719 -11.609 1 94.38 268 ARG B O 1
ATOM 6578 N N . ILE B 1 269 ? 27.688 1.452 -10.703 1 93.88 269 ILE B N 1
ATOM 6579 C CA . ILE B 1 269 ? 27.297 0.128 -10.227 1 93.88 269 ILE B CA 1
ATOM 6580 C C . ILE B 1 269 ? 27.031 -0.789 -11.422 1 93.88 269 ILE B C 1
ATOM 6582 O O . ILE B 1 269 ? 27.453 -1.947 -11.43 1 93.88 269 ILE B O 1
ATOM 6586 N N . ALA B 1 270 ? 26.359 -0.237 -12.438 1 93.75 270 ALA B N 1
ATOM 6587 C CA . ALA B 1 270 ? 26.047 -1.022 -13.625 1 93.75 270 ALA B CA 1
ATOM 6588 C C . ALA B 1 270 ? 27.328 -1.485 -14.328 1 93.75 270 ALA B C 1
ATOM 6590 O O . ALA B 1 270 ? 27.438 -2.646 -14.727 1 93.75 270 ALA B O 1
ATOM 6591 N N . ILE B 1 271 ? 28.266 -0.63 -14.414 1 93.38 271 ILE B N 1
ATOM 6592 C CA . ILE B 1 271 ? 29.531 -0.925 -15.086 1 93.38 271 ILE B CA 1
ATOM 6593 C C . ILE B 1 271 ? 30.297 -1.969 -14.289 1 93.38 271 ILE B C 1
ATOM 6595 O O . ILE B 1 271 ? 30.859 -2.906 -14.859 1 93.38 271 ILE B O 1
ATOM 6599 N N . SER B 1 272 ? 30.344 -1.779 -13.031 1 95 272 SER B N 1
ATOM 6600 C CA . SER B 1 272 ? 31.078 -2.713 -12.188 1 95 272 SER B CA 1
ATOM 6601 C C . SER B 1 272 ? 30.484 -4.117 -12.258 1 95 272 SER B C 1
ATOM 6603 O O . SER B 1 272 ? 31.219 -5.105 -12.312 1 95 272 SER B O 1
ATOM 6605 N N . TRP B 1 273 ? 29.172 -4.16 -12.227 1 95.31 273 TRP B N 1
ATOM 6606 C CA . TRP B 1 273 ? 28.469 -5.438 -12.297 1 95.31 273 TRP B CA 1
ATOM 6607 C C . TRP B 1 273 ? 28.719 -6.121 -13.641 1 95.31 273 TRP B C 1
ATOM 6609 O O . TRP B 1 273 ? 29.062 -7.301 -13.688 1 95.31 273 TRP B O 1
ATOM 6619 N N . LEU B 1 274 ? 28.625 -5.371 -14.68 1 94.81 274 LEU B N 1
ATOM 6620 C CA . LEU B 1 274 ? 28.828 -5.906 -16.031 1 94.81 274 LEU B CA 1
ATOM 6621 C C . LEU B 1 274 ? 30.266 -6.352 -16.219 1 94.81 274 LEU B C 1
ATOM 6623 O O . LEU B 1 274 ? 30.516 -7.457 -16.703 1 94.81 274 LEU B O 1
ATOM 6627 N N . PHE B 1 275 ? 31.141 -5.551 -15.859 1 96.12 275 PHE B N 1
ATOM 6628 C CA . PHE B 1 275 ? 32.562 -5.836 -16.078 1 96.12 275 PHE B CA 1
ATOM 6629 C C . PHE B 1 275 ? 33 -7.062 -15.289 1 96.12 275 PHE B C 1
ATOM 6631 O O . PHE B 1 275 ? 33.688 -7.926 -15.805 1 96.12 275 PHE B O 1
ATOM 6638 N N . SER B 1 276 ? 32.656 -7.117 -14.008 1 96 276 SER B N 1
ATOM 6639 C CA . SER B 1 276 ? 33.062 -8.242 -13.172 1 96 276 SER B CA 1
ATOM 6640 C C . SER B 1 276 ? 32.531 -9.562 -13.727 1 96 276 SER B C 1
ATOM 6642 O O . SER B 1 276 ? 33.281 -10.531 -13.852 1 96 276 SER B O 1
ATOM 6644 N N . ASN B 1 277 ? 31.266 -9.617 -14.094 1 96.56 277 ASN B N 1
ATOM 6645 C CA . ASN B 1 277 ? 30.672 -10.836 -14.641 1 96.56 277 ASN B CA 1
ATOM 6646 C C . ASN B 1 277 ? 31.266 -11.188 -16 1 96.56 277 ASN B C 1
ATOM 6648 O O . ASN B 1 277 ? 31.609 -12.352 -16.25 1 96.56 277 ASN B O 1
ATOM 6652 N N . PHE B 1 278 ? 31.422 -10.203 -16.797 1 96.44 278 PHE B N 1
ATOM 6653 C CA . PHE B 1 278 ? 31.906 -10.422 -18.156 1 96.44 278 PHE B CA 1
ATOM 6654 C C . PHE B 1 278 ? 33.344 -10.93 -18.156 1 96.44 278 PHE B C 1
ATOM 6656 O O . PHE B 1 278 ? 33.688 -11.875 -18.875 1 96.44 278 PHE B O 1
ATOM 6663 N N . SER B 1 279 ? 34.219 -10.352 -17.422 1 96.69 279 SER B N 1
ATOM 6664 C CA . SER B 1 279 ? 35.625 -10.727 -17.375 1 96.69 279 SER B CA 1
ATOM 6665 C C . SER B 1 279 ? 35.812 -12.164 -16.906 1 96.69 279 SER B C 1
ATOM 6667 O O . SER B 1 279 ? 36.531 -12.945 -17.531 1 96.69 279 SER B O 1
ATOM 6669 N N . ILE B 1 280 ? 35.094 -12.484 -15.82 1 96.81 280 ILE B N 1
ATOM 6670 C CA . ILE B 1 280 ? 35.219 -13.836 -15.273 1 96.81 280 ILE B CA 1
ATOM 6671 C C . ILE B 1 280 ? 34.562 -14.844 -16.234 1 96.81 280 ILE B C 1
ATOM 6673 O O . ILE B 1 280 ? 35.062 -15.961 -16.391 1 96.81 280 ILE B O 1
ATOM 6677 N N . ALA B 1 281 ? 33.438 -14.453 -16.859 1 97.56 281 ALA B N 1
ATOM 6678 C CA . ALA B 1 281 ? 32.781 -15.328 -17.812 1 97.56 281 ALA B CA 1
ATOM 6679 C C . ALA B 1 281 ? 33.688 -15.648 -19 1 97.56 281 ALA B C 1
ATOM 6681 O O . ALA B 1 281 ? 33.688 -16.766 -19.5 1 97.56 281 ALA B O 1
ATOM 6682 N N . LEU B 1 282 ? 34.375 -14.68 -19.453 1 96.5 282 LEU B N 1
ATOM 6683 C CA . LEU B 1 282 ? 35.312 -14.891 -20.562 1 96.5 282 LEU B CA 1
ATOM 6684 C C . LEU B 1 282 ? 36.375 -15.898 -20.203 1 96.5 282 LEU B C 1
ATOM 6686 O O . LEU B 1 282 ? 36.75 -16.75 -21.016 1 96.5 282 LEU B O 1
ATOM 6690 N N . ILE B 1 283 ? 36.875 -15.781 -19.031 1 96.25 283 ILE B N 1
ATOM 6691 C CA . ILE B 1 283 ? 37.875 -16.719 -18.547 1 96.25 283 ILE B CA 1
ATOM 6692 C C . ILE B 1 283 ? 37.25 -18.125 -18.438 1 96.25 283 ILE B C 1
ATOM 6694 O O . ILE B 1 283 ? 37.844 -19.094 -18.922 1 96.25 283 ILE B O 1
ATOM 6698 N N . ALA B 1 284 ? 36.125 -18.219 -17.828 1 97.25 284 ALA B N 1
ATOM 6699 C CA . ALA B 1 284 ? 35.469 -19.5 -17.641 1 97.25 284 ALA B CA 1
ATOM 6700 C C . ALA B 1 284 ? 35.094 -20.141 -18.984 1 97.25 284 ALA B C 1
ATOM 6702 O O . ALA B 1 284 ? 35.188 -21.359 -19.141 1 97.25 284 ALA B O 1
ATOM 6703 N N . MET B 1 285 ? 34.719 -19.297 -19.953 1 97 285 MET B N 1
ATOM 6704 C CA . MET B 1 285 ? 34.312 -19.781 -21.266 1 97 285 MET B CA 1
ATOM 6705 C C . MET B 1 285 ? 3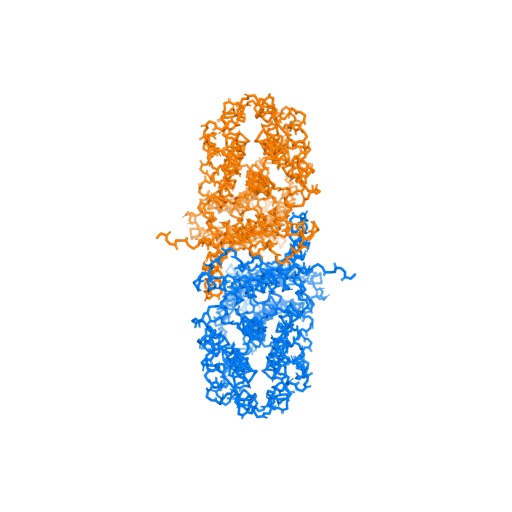5.5 -20.375 -22.016 1 97 285 MET B C 1
ATOM 6707 O O . MET B 1 285 ? 35.375 -21.375 -22.734 1 97 285 MET B O 1
ATOM 6711 N N . SER B 1 286 ? 36.656 -19.812 -21.828 1 95.25 286 SER B N 1
ATOM 6712 C CA . SER B 1 286 ? 37.875 -20.312 -22.5 1 95.25 286 SER B CA 1
ATOM 6713 C C . SER B 1 286 ? 38.281 -21.672 -21.969 1 95.25 286 SER B C 1
ATOM 6715 O O . SER B 1 286 ? 38.938 -22.453 -22.656 1 95.25 286 SER B O 1
ATOM 6717 N N . LEU B 1 287 ? 37.75 -22.031 -20.812 1 95.31 287 LEU B N 1
ATOM 6718 C CA . LEU B 1 287 ? 38.156 -23.281 -20.188 1 95.31 287 LEU B CA 1
ATOM 6719 C C . LEU B 1 287 ? 36.969 -24.203 -19.969 1 95.31 287 LEU B C 1
ATOM 6721 O O . LEU B 1 287 ? 37.094 -25.219 -19.281 1 95.31 287 LEU B O 1
ATOM 6725 N N . VAL B 1 288 ? 35.844 -23.875 -20.5 1 96.38 288 VAL B N 1
ATOM 6726 C CA . VAL B 1 288 ? 34.594 -24.547 -20.109 1 96.38 288 VAL B CA 1
ATOM 6727 C C . VAL B 1 288 ? 34.688 -26.031 -20.469 1 96.38 288 VAL B C 1
ATOM 6729 O O . VAL B 1 288 ? 34.312 -26.891 -19.672 1 96.38 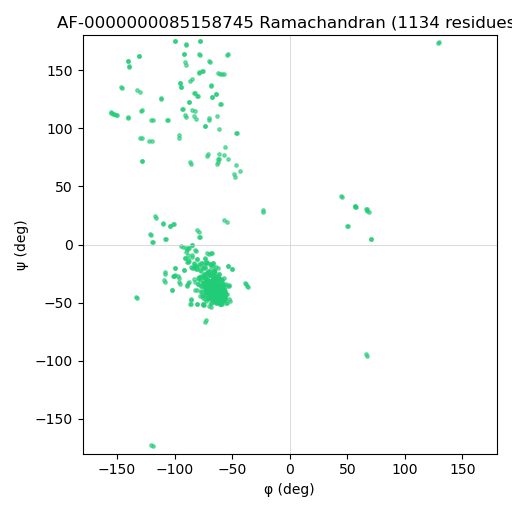288 VAL B O 1
ATOM 6732 N N . GLY B 1 289 ? 35.094 -26.422 -21.703 1 92.62 289 GLY B N 1
ATOM 6733 C CA . GLY B 1 289 ? 35.156 -27.812 -22.156 1 92.62 289 GLY B CA 1
ATOM 6734 C C . GLY B 1 289 ? 36.344 -28.562 -21.641 1 92.62 289 GLY B C 1
ATOM 6735 O O . GLY B 1 289 ? 36.281 -29.766 -21.391 1 92.62 289 GLY B O 1
ATOM 6736 N N . VAL B 1 290 ? 37.469 -27.906 -21.344 1 92.56 290 VAL B N 1
ATOM 6737 C CA . VAL B 1 290 ? 38.719 -28.547 -21.078 1 92.56 290 VAL B CA 1
ATOM 6738 C C . VAL B 1 290 ? 38.938 -28.719 -19.562 1 92.56 290 VAL B C 1
ATOM 6740 O O . VAL B 1 290 ? 39.469 -29.734 -19.109 1 92.56 290 VAL B O 1
ATOM 6743 N N . ALA B 1 291 ? 38.438 -27.797 -18.828 1 94.44 291 ALA B N 1
ATOM 6744 C CA . ALA B 1 291 ? 38.781 -27.828 -17.422 1 94.44 291 ALA B CA 1
ATOM 6745 C C . ALA B 1 291 ? 37.562 -27.656 -16.531 1 94.44 291 ALA B C 1
ATOM 6747 O O . ALA B 1 291 ? 37.375 -28.375 -15.555 1 94.44 291 ALA B O 1
ATOM 6748 N N . PHE B 1 292 ? 36.688 -26.688 -16.844 1 96.81 292 PHE B N 1
ATOM 6749 C CA . PHE B 1 292 ? 35.594 -26.312 -15.953 1 96.81 292 PHE B CA 1
ATOM 6750 C C . PHE B 1 292 ? 34.562 -27.438 -15.852 1 96.81 292 PHE B C 1
ATOM 6752 O O . PHE B 1 292 ? 34.219 -27.859 -14.75 1 96.81 292 PHE B O 1
ATOM 6759 N N . ALA B 1 293 ? 34.094 -27.969 -17 1 95.75 293 ALA B N 1
ATOM 6760 C CA . ALA B 1 293 ? 33.094 -29.047 -17 1 95.75 293 ALA B CA 1
ATOM 6761 C C . ALA B 1 293 ? 33.656 -30.312 -16.344 1 95.75 293 ALA B C 1
ATOM 6763 O O . ALA B 1 293 ? 33 -30.906 -15.492 1 95.75 293 ALA B O 1
ATOM 6764 N N . PRO B 1 294 ? 34.906 -30.734 -16.688 1 95.19 294 PRO B N 1
ATOM 6765 C CA . PRO B 1 294 ? 35.469 -31.891 -16 1 95.19 294 PRO B CA 1
ATOM 6766 C C . PRO B 1 294 ? 35.625 -31.672 -14.5 1 95.19 294 PRO B C 1
ATOM 6768 O O . PRO B 1 294 ? 35.438 -32.594 -13.711 1 95.19 294 PRO B O 1
ATOM 6771 N N . PHE B 1 295 ? 35.969 -30.5 -14.141 1 96.56 295 PHE B N 1
ATOM 6772 C CA . PHE B 1 295 ? 36.094 -30.188 -12.727 1 96.56 295 PHE B CA 1
ATOM 6773 C C . PHE B 1 295 ? 34.781 -30.312 -11.992 1 96.56 295 PHE B C 1
ATOM 6775 O O . PHE B 1 295 ? 34.719 -30.859 -10.891 1 96.56 295 PHE B O 1
ATOM 6782 N N . VAL B 1 296 ? 33.75 -29.797 -12.586 1 96.62 296 VAL B N 1
ATOM 6783 C CA . VAL B 1 296 ? 32.406 -29.891 -12.008 1 96.62 296 VAL B CA 1
ATOM 6784 C C . VAL B 1 296 ? 32 -31.359 -11.883 1 96.62 296 VAL B C 1
ATOM 6786 O O . VAL B 1 296 ? 31.406 -31.766 -10.883 1 96.62 296 VAL B O 1
ATOM 6789 N N . ARG B 1 297 ? 32.312 -32.188 -12.883 1 94.5 297 ARG B N 1
ATOM 6790 C CA . ARG B 1 297 ? 32 -33.594 -12.859 1 94.5 297 ARG B CA 1
ATOM 6791 C C . ARG B 1 297 ? 32.75 -34.312 -11.727 1 94.5 297 ARG B C 1
ATOM 6793 O O . ARG B 1 297 ? 32.25 -35.281 -11.164 1 94.5 297 ARG B O 1
ATOM 6800 N N . LEU B 1 298 ? 33.906 -33.781 -11.445 1 94.81 298 LEU B N 1
ATOM 6801 C CA . LEU B 1 298 ? 34.656 -34.344 -10.344 1 94.81 298 LEU B CA 1
ATOM 6802 C C . LEU B 1 298 ? 34 -34.062 -9.008 1 94.81 298 LEU B C 1
ATOM 6804 O O . LEU B 1 298 ? 34 -34.906 -8.117 1 94.81 298 LEU B O 1
ATOM 6808 N N . ILE B 1 299 ? 33.438 -32.906 -8.82 1 94.75 299 ILE B N 1
ATOM 6809 C CA . ILE B 1 299 ? 32.781 -32.5 -7.586 1 94.75 299 ILE B CA 1
ATOM 6810 C C . ILE B 1 299 ? 31.422 -33.188 -7.461 1 94.75 299 ILE B C 1
ATOM 6812 O O . ILE B 1 299 ? 31.047 -33.625 -6.375 1 94.75 299 ILE B O 1
ATOM 6816 N N . VAL B 1 300 ? 30.672 -33.219 -8.594 1 94.31 300 VAL B N 1
ATOM 6817 C CA . VAL B 1 300 ? 29.375 -33.844 -8.641 1 94.31 300 VAL B CA 1
ATOM 6818 C C . VAL B 1 300 ? 29.375 -34.938 -9.727 1 94.31 300 VAL B C 1
ATOM 6820 O O . VAL B 1 300 ? 28.859 -34.688 -10.828 1 94.31 300 VAL B O 1
ATOM 6823 N N . PRO B 1 301 ? 29.766 -36.156 -9.305 1 91.62 301 PRO B N 1
ATOM 6824 C CA . PRO B 1 301 ? 29.812 -37.219 -10.305 1 91.62 301 PRO B CA 1
ATOM 6825 C C . PRO B 1 301 ? 28.438 -37.75 -10.672 1 91.62 301 PRO B C 1
ATOM 6827 O O . PRO B 1 301 ? 27.531 -37.75 -9.836 1 91.62 301 PRO B O 1
ATOM 6830 N N . GLY B 1 302 ? 28.344 -38.188 -11.898 1 85.38 302 GLY B N 1
ATOM 6831 C CA . GLY B 1 302 ? 27.094 -38.781 -12.344 1 85.38 302 GLY B CA 1
ATOM 6832 C C . GLY B 1 302 ? 26.578 -38.219 -13.648 1 85.38 302 GLY B C 1
ATOM 6833 O O . GLY B 1 302 ? 27.203 -37.312 -14.219 1 85.38 302 GLY B O 1
ATOM 6834 N N . GLU B 1 303 ? 25.5 -38.844 -14.133 1 77.69 303 GLU B N 1
ATOM 6835 C CA . GLU B 1 303 ? 24.906 -38.406 -15.391 1 77.69 303 GLU B CA 1
ATOM 6836 C C . GLU B 1 303 ? 23.406 -38.219 -15.266 1 77.69 303 GLU B C 1
ATOM 6838 O O . GLU B 1 303 ? 22.797 -38.656 -14.273 1 77.69 303 GLU B O 1
ATOM 6843 N N . ASN B 1 304 ? 22.797 -37.5 -16.188 1 76.75 304 ASN B N 1
ATOM 6844 C CA . ASN B 1 304 ? 21.359 -37.312 -16.375 1 76.75 304 ASN B CA 1
ATOM 6845 C C . ASN B 1 304 ? 20.734 -36.531 -15.203 1 76.75 304 ASN B C 1
ATOM 6847 O O . ASN B 1 304 ? 20.953 -35.344 -15.055 1 76.75 304 ASN B O 1
ATOM 6851 N N . GLU B 1 305 ? 20.188 -37.312 -14.195 1 71.69 305 GLU B N 1
ATOM 6852 C CA . GLU B 1 305 ? 19.422 -36.688 -13.125 1 71.69 305 GLU B CA 1
ATOM 6853 C C . GLU B 1 305 ? 20.297 -35.781 -12.266 1 71.69 305 GLU B C 1
ATOM 6855 O O . GLU B 1 305 ? 19.828 -34.75 -11.734 1 71.69 305 GLU B O 1
ATOM 6860 N N . ILE B 1 306 ? 21.562 -36.031 -12.273 1 87.38 306 ILE B N 1
ATOM 6861 C CA . ILE B 1 306 ? 22.484 -35.281 -11.414 1 87.38 306 ILE B CA 1
ATOM 6862 C C . ILE B 1 306 ? 23 -34.062 -12.141 1 87.38 306 ILE B C 1
ATOM 6864 O O . ILE B 1 306 ? 23.547 -33.156 -11.523 1 87.38 306 ILE B O 1
ATOM 6868 N N . ALA B 1 307 ? 22.656 -33.969 -13.422 1 90.62 307 ALA B N 1
ATOM 6869 C CA . ALA B 1 307 ? 23.203 -32.906 -14.258 1 90.62 307 ALA B CA 1
ATOM 6870 C C . ALA B 1 307 ? 22.672 -31.547 -13.82 1 90.62 307 ALA B C 1
ATOM 6872 O O . ALA B 1 307 ? 23.359 -30.531 -13.945 1 90.62 307 ALA B O 1
ATOM 6873 N N . ALA B 1 308 ? 21.453 -31.5 -13.328 1 92.19 308 ALA B N 1
ATOM 6874 C CA . ALA B 1 308 ? 20.922 -30.25 -12.781 1 92.19 308 ALA B CA 1
ATOM 6875 C C . ALA B 1 308 ? 21.797 -29.75 -11.633 1 92.19 308 ALA B C 1
ATOM 6877 O O . ALA B 1 308 ? 22.031 -28.547 -11.5 1 92.19 308 ALA B O 1
ATOM 6878 N N . TRP B 1 309 ? 22.297 -30.641 -10.82 1 93.25 309 TRP B N 1
ATOM 6879 C CA . TRP B 1 309 ? 23.188 -30.312 -9.719 1 93.25 309 TRP B CA 1
ATOM 6880 C C . TRP B 1 309 ? 24.531 -29.797 -10.234 1 93.25 309 TRP B C 1
ATOM 6882 O O . TRP B 1 309 ? 25.125 -28.891 -9.648 1 93.25 309 TRP B O 1
ATOM 6892 N N . GLN B 1 310 ? 24.953 -30.484 -11.227 1 95.56 310 GLN B N 1
ATOM 6893 C CA . GLN B 1 310 ? 26.203 -30.062 -11.82 1 95.56 310 GLN B CA 1
ATOM 6894 C C . GLN B 1 310 ? 26.125 -28.609 -12.305 1 95.56 310 GLN B C 1
ATOM 6896 O O . GLN B 1 310 ? 27.047 -27.828 -12.086 1 95.56 310 GLN B O 1
ATOM 6901 N N . LEU B 1 311 ? 25.031 -28.219 -12.945 1 95.94 311 LEU B N 1
ATOM 6902 C CA . LEU B 1 311 ? 24.859 -26.844 -13.398 1 95.94 311 LEU B CA 1
ATOM 6903 C C . LEU B 1 311 ? 24.766 -25.891 -12.211 1 95.94 311 LEU B C 1
ATOM 6905 O O . LEU B 1 311 ? 25.281 -24.766 -12.273 1 95.94 311 LEU B O 1
ATOM 6909 N N . SER B 1 312 ? 24.109 -26.297 -11.188 1 95.31 312 SER B N 1
ATOM 6910 C CA . SER B 1 312 ? 23.984 -25.484 -9.984 1 95.31 312 SER B CA 1
ATOM 6911 C C . SER B 1 312 ? 25.359 -25.219 -9.367 1 95.31 312 SER B C 1
ATOM 6913 O O . SER B 1 312 ? 25.672 -24.078 -9 1 95.31 312 SER B O 1
ATOM 6915 N N . ILE B 1 313 ? 26.094 -26.234 -9.25 1 96 313 ILE B N 1
ATOM 6916 C CA . ILE B 1 313 ? 27.422 -26.125 -8.648 1 96 313 ILE B CA 1
ATOM 6917 C C . ILE B 1 313 ? 28.328 -25.266 -9.547 1 96 313 ILE B C 1
ATOM 6919 O O . ILE B 1 313 ? 29.109 -24.469 -9.055 1 96 313 ILE B O 1
ATOM 6923 N N . ALA B 1 314 ? 28.203 -25.484 -10.82 1 97 314 ALA B N 1
ATOM 6924 C CA . ALA B 1 314 ? 28.938 -24.641 -11.75 1 97 314 ALA B CA 1
ATOM 6925 C C . ALA B 1 314 ? 28.594 -23.172 -11.562 1 97 314 ALA B C 1
ATOM 6927 O O . ALA B 1 314 ? 29.469 -22.312 -11.57 1 97 314 ALA B O 1
ATOM 6928 N N . HIS B 1 315 ? 27.297 -22.906 -11.484 1 97.19 315 HIS B N 1
ATOM 6929 C CA . HIS B 1 315 ? 26.797 -21.547 -11.258 1 97.19 315 HIS B CA 1
ATOM 6930 C C . HIS B 1 315 ? 27.375 -20.969 -9.977 1 97.19 315 HIS B C 1
ATOM 6932 O O . HIS B 1 315 ? 27.875 -19.828 -9.977 1 97.19 315 HIS B O 1
ATOM 6938 N N . LEU B 1 316 ? 27.391 -21.719 -8.914 1 96.5 316 LEU B N 1
ATOM 6939 C CA . LEU B 1 316 ? 27.891 -21.297 -7.617 1 96.5 316 LEU B CA 1
ATOM 6940 C C . LEU B 1 316 ? 29.406 -21.062 -7.676 1 96.5 316 LEU B C 1
ATOM 6942 O O . LEU B 1 316 ? 29.906 -20.062 -7.176 1 96.5 316 LEU B O 1
ATOM 6946 N N . LEU B 1 317 ? 30.078 -21.984 -8.266 1 96.81 317 LEU B N 1
ATOM 6947 C CA . LEU B 1 317 ? 31.531 -21.906 -8.352 1 96.81 317 LEU B CA 1
ATOM 6948 C C . LEU B 1 317 ? 31.953 -20.672 -9.141 1 96.81 317 LEU B C 1
ATOM 6950 O O . LEU B 1 317 ? 32.906 -19.969 -8.758 1 96.81 317 LEU B O 1
ATOM 6954 N N . PHE B 1 318 ? 31.297 -20.438 -10.25 1 97 318 PHE B N 1
ATOM 6955 C CA . PHE B 1 318 ? 31.578 -19.266 -11.055 1 97 318 PHE B CA 1
ATOM 6956 C C . PHE B 1 318 ? 31.453 -18 -10.211 1 97 318 PHE B C 1
ATOM 6958 O O . PHE B 1 318 ? 32.344 -17.156 -10.211 1 97 318 PHE B O 1
ATOM 6965 N N . ASN B 1 319 ? 30.375 -17.875 -9.516 1 97.25 319 ASN B N 1
ATOM 6966 C CA . ASN B 1 319 ? 30.094 -16.656 -8.758 1 97.25 319 ASN B CA 1
ATOM 6967 C C . ASN B 1 319 ? 31 -16.547 -7.535 1 97.25 319 ASN B C 1
ATOM 6969 O O . ASN B 1 319 ? 31.375 -15.43 -7.152 1 97.25 319 ASN B O 1
ATOM 6973 N N . ILE B 1 320 ? 31.281 -17.656 -6.906 1 96.88 320 ILE B N 1
ATOM 6974 C CA . ILE B 1 320 ? 32.219 -17.625 -5.793 1 96.88 320 ILE B CA 1
ATOM 6975 C C . ILE B 1 320 ? 33.625 -17.219 -6.293 1 96.88 320 ILE B C 1
ATOM 6977 O O . ILE B 1 320 ? 34.281 -16.406 -5.656 1 96.88 320 ILE B O 1
ATOM 6981 N N . PHE B 1 321 ? 34 -17.797 -7.402 1 97.06 321 PHE B N 1
ATOM 6982 C CA . PHE B 1 321 ? 35.281 -17.438 -8 1 97.06 321 PHE B CA 1
ATOM 6983 C C . PHE B 1 321 ? 35.312 -15.945 -8.328 1 97.06 321 PHE B C 1
ATOM 6985 O O . PHE B 1 321 ? 36.312 -15.266 -8.047 1 97.06 321 PHE B O 1
ATOM 6992 N N . LEU B 1 322 ? 34.281 -15.477 -8.953 1 97.56 322 LEU B N 1
ATOM 6993 C CA . LEU B 1 322 ? 34.125 -14.062 -9.25 1 97.56 322 LEU B CA 1
ATOM 6994 C C . LEU B 1 322 ? 34.312 -13.219 -7.988 1 97.56 322 LEU B C 1
ATOM 6996 O O . LEU B 1 322 ? 35.031 -12.227 -7.988 1 97.56 322 LEU B O 1
ATOM 7000 N N . ALA B 1 323 ? 33.625 -13.625 -6.898 1 97.25 323 ALA B N 1
ATOM 7001 C CA . ALA B 1 323 ? 33.688 -12.891 -5.633 1 97.25 323 ALA B CA 1
ATOM 7002 C C . ALA B 1 323 ? 35.094 -12.875 -5.062 1 97.25 323 ALA B C 1
ATOM 7004 O O . ALA B 1 323 ? 35.562 -11.844 -4.566 1 97.25 323 ALA B O 1
ATOM 7005 N N . VAL B 1 324 ? 35.75 -13.969 -5.172 1 97.12 324 VAL B N 1
ATOM 7006 C CA . VAL B 1 324 ? 37.094 -14.078 -4.621 1 97.12 324 VAL B CA 1
ATOM 7007 C C . VAL B 1 324 ? 38.031 -13.188 -5.41 1 97.12 324 VAL B C 1
ATOM 7009 O O . VAL B 1 324 ? 38.844 -12.438 -4.828 1 97.12 324 VAL B O 1
ATOM 7012 N N . VAL B 1 325 ? 37.969 -13.25 -6.676 1 97.25 325 VAL B N 1
ATOM 7013 C CA . VAL B 1 325 ? 38.844 -12.461 -7.535 1 97.25 325 VAL B CA 1
ATOM 7014 C C . VAL B 1 325 ? 38.656 -10.977 -7.254 1 97.25 325 VAL B C 1
ATOM 7016 O O . VAL B 1 325 ? 39.625 -10.242 -7.016 1 97.25 325 VAL B O 1
ATOM 7019 N N . PHE B 1 326 ? 37.5 -10.539 -7.215 1 96.81 326 PHE B N 1
ATOM 7020 C CA . PHE B 1 326 ? 37.25 -9.102 -7.16 1 96.81 326 PHE B CA 1
ATOM 7021 C C . PHE B 1 326 ? 37.219 -8.609 -5.719 1 96.81 326 PHE B C 1
ATOM 7023 O O . PHE B 1 326 ? 37.188 -7.402 -5.469 1 96.81 326 PHE B O 1
ATOM 7030 N N . PHE B 1 327 ? 37.156 -9.586 -4.801 1 95.88 327 PHE B N 1
ATOM 7031 C CA . PHE B 1 327 ? 37.469 -9.195 -3.43 1 95.88 327 PHE B CA 1
ATOM 7032 C C . PHE B 1 327 ? 38.844 -8.594 -3.344 1 95.88 327 PHE B C 1
ATOM 7034 O O . PHE B 1 327 ? 39.062 -7.57 -2.68 1 95.88 327 PHE B O 1
ATOM 7041 N N . PHE B 1 328 ? 39.781 -9.133 -4.078 1 95.75 328 PHE B N 1
ATOM 7042 C CA . PHE B 1 328 ? 41.156 -8.672 -4.055 1 95.75 328 PHE B CA 1
ATOM 7043 C C . PHE B 1 328 ? 41.344 -7.504 -5.012 1 95.75 328 PHE B C 1
ATOM 7045 O O . PHE B 1 328 ? 42.281 -6.715 -4.852 1 95.75 328 PHE B O 1
ATOM 7052 N N . PHE B 1 329 ? 40.469 -7.344 -5.949 1 96.44 329 PHE B N 1
ATOM 7053 C CA . PHE B 1 329 ? 40.688 -6.309 -6.953 1 96.44 329 PHE B CA 1
ATOM 7054 C C . PHE B 1 329 ? 39.562 -5.254 -6.867 1 96.44 329 PHE B C 1
ATOM 7056 O O . PHE B 1 329 ? 39.25 -4.605 -7.863 1 96.44 329 PHE B O 1
ATOM 7063 N N . ILE B 1 330 ? 39 -5.152 -5.789 1 95.69 330 ILE B N 1
ATOM 7064 C CA . ILE B 1 330 ? 37.844 -4.258 -5.648 1 95.69 330 ILE B CA 1
ATOM 7065 C C . ILE B 1 330 ? 38.312 -2.812 -5.859 1 95.69 330 ILE B C 1
ATOM 7067 O O . ILE B 1 330 ? 37.562 -1.995 -6.402 1 95.69 330 ILE B O 1
ATOM 7071 N N . LYS B 1 331 ? 39.5 -2.43 -5.387 1 95.06 331 LYS B N 1
ATOM 7072 C CA . LYS B 1 331 ? 40 -1.074 -5.559 1 95.06 331 LYS B CA 1
ATOM 7073 C C . LYS B 1 331 ? 40.188 -0.735 -7.039 1 95.06 331 LYS B C 1
ATOM 7075 O O . LYS B 1 331 ? 39.906 0.396 -7.453 1 95.06 331 LYS B O 1
ATOM 7080 N N . GLN B 1 332 ? 40.625 -1.729 -7.738 1 95.75 332 GLN B N 1
ATOM 7081 C CA . GLN B 1 332 ? 40.781 -1.535 -9.18 1 95.75 332 GLN B CA 1
ATOM 7082 C C . GLN B 1 332 ? 39.438 -1.354 -9.867 1 95.75 332 GLN B C 1
ATOM 7084 O O . GLN B 1 332 ? 39.312 -0.581 -10.82 1 95.75 332 GLN B O 1
ATOM 7089 N N . LEU B 1 333 ? 38.531 -2.092 -9.414 1 95.94 333 LEU B N 1
ATOM 7090 C CA . LEU B 1 333 ? 37.188 -1.951 -9.969 1 95.94 333 LEU B CA 1
ATOM 7091 C C . LEU B 1 333 ? 36.625 -0.561 -9.695 1 95.94 333 LEU B C 1
ATOM 7093 O O . LEU B 1 333 ? 35.969 0.043 -10.562 1 95.94 333 LEU B O 1
ATOM 7097 N N . VAL B 1 334 ? 36.812 -0.06 -8.484 1 95.06 334 VAL B N 1
ATOM 7098 C CA . VAL B 1 334 ? 36.375 1.283 -8.109 1 95.06 334 VAL B CA 1
ATOM 7099 C C . VAL B 1 334 ? 37.062 2.314 -9 1 95.06 334 VAL B C 1
ATOM 7101 O O . VAL B 1 334 ? 36.438 3.254 -9.484 1 95.06 334 VAL B O 1
ATOM 7104 N N . TRP B 1 335 ? 38.312 2.072 -9.156 1 95.38 335 TRP B N 1
ATOM 7105 C CA . TRP B 1 335 ? 39.094 2.959 -10.008 1 95.38 335 TRP B CA 1
ATOM 7106 C C . TRP B 1 335 ? 38.562 2.986 -11.43 1 95.38 335 TRP B C 1
ATOM 7108 O O . TRP B 1 335 ? 38.406 4.055 -12.031 1 95.38 335 TRP B O 1
ATOM 7118 N N . LEU B 1 336 ? 38.25 1.87 -11.945 1 95.31 336 LEU B N 1
ATOM 7119 C CA . LEU B 1 336 ? 37.688 1.76 -13.289 1 95.31 336 LEU B CA 1
ATOM 7120 C C . LEU B 1 336 ? 36.406 2.557 -13.414 1 95.31 336 LEU B C 1
ATOM 7122 O O . LEU B 1 336 ? 36.156 3.207 -14.43 1 95.31 336 LEU B O 1
ATOM 7126 N N . CYS B 1 337 ? 35.562 2.445 -12.414 1 94.81 337 CYS B N 1
ATOM 7127 C CA . CYS B 1 337 ? 34.312 3.172 -12.398 1 94.81 337 CYS B CA 1
ATOM 7128 C C . CYS B 1 337 ? 34.531 4.676 -12.508 1 94.81 337 CYS B C 1
ATOM 7130 O O . CYS B 1 337 ? 33.844 5.363 -13.258 1 94.81 337 CYS B O 1
ATOM 7132 N N . PHE B 1 338 ? 35.531 5.156 -11.836 1 93.19 338 PHE B N 1
ATOM 7133 C CA . PHE B 1 338 ? 35.781 6.594 -11.82 1 93.19 338 PHE B CA 1
ATOM 7134 C C . PHE B 1 338 ? 36.469 7.039 -13.102 1 93.19 338 PHE B C 1
ATOM 7136 O O . PHE B 1 338 ? 36.344 8.195 -13.516 1 93.19 338 PHE B O 1
ATOM 7143 N N . VAL B 1 339 ? 37.188 6.18 -13.703 1 94.31 339 VAL B N 1
ATOM 7144 C CA . VAL B 1 339 ? 37.812 6.488 -14.984 1 94.31 339 VAL B CA 1
ATOM 7145 C C . VAL B 1 339 ? 36.75 6.621 -16.078 1 94.31 339 VAL B C 1
ATOM 7147 O O . VAL B 1 339 ? 36.844 7.516 -16.922 1 94.31 339 VAL B O 1
ATOM 7150 N N . LEU B 1 340 ? 35.781 5.742 -16.031 1 93.75 340 LEU B N 1
ATOM 7151 C CA . LEU B 1 340 ? 34.75 5.719 -17.062 1 93.75 340 LEU B CA 1
ATOM 7152 C C . LEU B 1 340 ? 33.688 6.773 -16.812 1 93.75 340 LEU B C 1
ATOM 7154 O O . LEU B 1 340 ? 33.156 7.355 -17.75 1 93.75 340 LEU B O 1
ATOM 7158 N N . ILE B 1 341 ? 33.375 6.898 -15.531 1 93.38 341 ILE B N 1
ATOM 7159 C CA . ILE B 1 341 ? 32.375 7.902 -15.117 1 93.38 341 ILE B CA 1
ATOM 7160 C C . ILE B 1 341 ? 33.031 8.875 -14.133 1 93.38 341 ILE B C 1
ATOM 7162 O O . ILE B 1 341 ? 33 8.648 -12.922 1 93.38 341 ILE B O 1
ATOM 7166 N N . LYS B 1 342 ? 33.281 10.07 -14.602 1 89.38 342 LYS B N 1
ATOM 7167 C CA . LYS B 1 342 ? 34.031 11.047 -13.82 1 89.38 342 LYS B CA 1
ATOM 7168 C C . LYS B 1 342 ? 33.125 11.703 -12.758 1 89.38 342 LYS B C 1
ATOM 7170 O O . LYS B 1 342 ? 31.922 11.789 -12.938 1 89.38 342 LYS B O 1
ATOM 7175 N N . LYS B 1 343 ? 33.812 12.016 -11.68 1 83.56 343 LYS B N 1
ATOM 7176 C CA . LYS B 1 343 ? 33.125 12.727 -10.609 1 83.56 343 LYS B CA 1
ATOM 7177 C C . LYS B 1 343 ? 32.656 14.109 -11.078 1 83.56 343 LYS B C 1
ATOM 7179 O O . LYS B 1 343 ? 33.406 14.797 -11.797 1 83.56 343 LYS B O 1
ATOM 7184 N N . SER B 1 344 ? 31.406 14.297 -10.797 1 75.56 344 SER B N 1
ATOM 7185 C CA . SER B 1 344 ? 30.938 15.641 -11.117 1 75.56 344 SER B CA 1
ATOM 7186 C C . SER B 1 344 ? 31.094 16.578 -9.922 1 75.56 344 SER B C 1
ATOM 7188 O O . SER B 1 344 ? 31.234 16.125 -8.781 1 75.56 344 SER B O 1
ATOM 7190 N N . GLU B 1 345 ? 31.172 17.875 -10.117 1 64.38 345 GLU B N 1
ATOM 7191 C CA . GLU B 1 345 ? 31.266 18.906 -9.086 1 64.38 345 GLU B CA 1
ATOM 7192 C C . GLU B 1 345 ? 30.062 18.844 -8.141 1 64.38 345 GLU B C 1
ATOM 7194 O O . GLU B 1 345 ? 30.188 19.125 -6.949 1 64.38 345 GLU B O 1
ATOM 7199 N N . ASP B 1 346 ? 28.969 18.422 -8.617 1 62.34 346 ASP B N 1
ATOM 7200 C CA . ASP B 1 346 ? 27.719 18.391 -7.852 1 62.34 346 ASP B CA 1
ATOM 7201 C C . ASP B 1 346 ? 27.75 17.297 -6.797 1 62.34 346 ASP B C 1
ATOM 7203 O O . ASP B 1 346 ? 27.031 17.359 -5.801 1 62.34 346 ASP B O 1
ATOM 7207 N N . GLU B 1 347 ? 28.516 16.344 -7.02 1 66.31 347 GLU B N 1
ATOM 7208 C CA . GLU B 1 347 ? 28.562 15.227 -6.082 1 66.31 347 GLU B CA 1
ATOM 7209 C C . GLU B 1 347 ? 29.25 15.633 -4.777 1 66.31 347 GLU B C 1
ATOM 7211 O O . GLU B 1 347 ? 29.062 14.992 -3.744 1 66.31 347 GLU B O 1
ATOM 7216 N N . LYS B 1 348 ? 29.812 16.906 -4.828 1 56.75 348 LYS B N 1
ATOM 7217 C CA . LYS B 1 348 ? 30.531 17.375 -3.65 1 56.75 348 LYS B CA 1
ATOM 7218 C C . LYS B 1 348 ? 29.609 18.141 -2.715 1 56.75 348 LYS B C 1
ATOM 7220 O O . LYS B 1 348 ? 29.859 18.234 -1.511 1 56.75 348 LYS B O 1
ATOM 7225 N N . THR B 1 349 ? 28.578 18.594 -3.299 1 57.84 349 THR B N 1
ATOM 7226 C CA . THR B 1 349 ? 27.734 19.453 -2.469 1 57.84 349 THR B CA 1
ATOM 7227 C C . THR B 1 349 ? 26.719 18.625 -1.693 1 57.84 349 THR B C 1
ATOM 7229 O O . THR B 1 349 ? 26.203 17.625 -2.211 1 57.84 349 THR B O 1
ATOM 7232 N N . GLU B 1 350 ? 26.812 18.812 -0.395 1 63.78 350 GLU B N 1
ATOM 7233 C CA . GLU B 1 350 ? 25.891 18.156 0.53 1 63.78 350 GLU B CA 1
ATOM 7234 C C . GLU B 1 350 ? 24.453 18.609 0.276 1 63.78 350 GLU B C 1
ATOM 7236 O O . GLU B 1 350 ? 24.078 19.734 0.624 1 63.78 350 GLU B O 1
ATOM 7241 N N . GLY B 1 351 ? 23.766 18.188 -0.786 1 74.06 351 GLY B N 1
ATOM 7242 C CA . GLY B 1 351 ? 22.375 18.547 -1.019 1 74.06 351 GLY B CA 1
ATOM 7243 C C . GLY B 1 351 ? 21.406 17.453 -0.601 1 74.06 351 GLY B C 1
ATOM 7244 O O . GLY B 1 351 ? 21.797 16.484 0.044 1 74.06 351 GLY B O 1
ATOM 7245 N N . MET B 1 352 ? 20.188 17.734 -0.683 1 83.88 352 MET B N 1
ATOM 7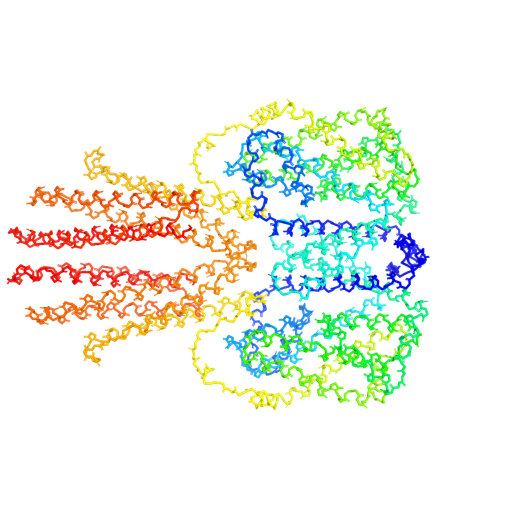246 C CA . MET B 1 352 ? 19.125 16.766 -0.373 1 83.88 352 MET B CA 1
ATOM 7247 C C . MET B 1 352 ? 19.219 15.547 -1.287 1 83.88 352 MET B C 1
ATOM 7249 O O . MET B 1 352 ? 19.406 15.688 -2.498 1 83.88 352 MET B O 1
ATOM 7253 N N . LEU B 1 353 ? 19.375 14.469 -0.621 1 86.19 353 LEU B N 1
ATOM 7254 C CA . LEU B 1 353 ? 19.422 13.211 -1.359 1 86.19 353 LEU B CA 1
ATOM 7255 C C . LEU B 1 353 ? 18.141 12.422 -1.167 1 86.19 353 LEU B C 1
ATOM 7257 O O . LEU B 1 353 ? 17.891 11.883 -0.084 1 86.19 353 LEU B O 1
ATOM 7261 N N . LEU B 1 354 ? 17.266 12.352 -2.191 1 90.38 354 LEU B N 1
ATOM 7262 C CA . LEU B 1 354 ? 15.984 11.672 -2.172 1 90.38 354 LEU B CA 1
ATOM 7263 C C . LEU B 1 354 ? 15.852 10.719 -3.352 1 90.38 354 LEU B C 1
ATOM 7265 O O . LEU B 1 354 ? 15.062 10.953 -4.266 1 90.38 354 LEU B O 1
ATOM 7269 N N . PRO B 1 355 ? 16.594 9.68 -3.248 1 87.62 355 PRO B N 1
ATOM 7270 C CA . PRO B 1 355 ? 16.562 8.758 -4.383 1 87.62 355 PRO B CA 1
ATOM 7271 C C . PRO B 1 355 ? 15.203 8.055 -4.535 1 87.62 355 PRO B C 1
ATOM 7273 O O . PRO B 1 355 ? 14.773 7.336 -3.631 1 87.62 355 PRO B O 1
ATOM 7276 N N . LYS B 1 356 ? 14.617 8.109 -5.676 1 84.62 356 LYS B N 1
ATOM 7277 C CA . LYS B 1 356 ? 13.336 7.473 -5.969 1 84.62 356 LYS B CA 1
ATOM 7278 C C . LYS B 1 356 ? 13.461 5.949 -5.965 1 84.62 356 LYS B C 1
ATOM 7280 O O . LYS B 1 356 ? 12.516 5.246 -5.617 1 84.62 356 LYS B O 1
ATOM 7285 N N . THR B 1 357 ? 14.641 5.465 -6.234 1 81.06 357 THR B N 1
ATOM 7286 C CA . THR B 1 357 ? 14.883 4.027 -6.316 1 81.06 357 THR B CA 1
ATOM 7287 C C . THR B 1 357 ? 14.703 3.373 -4.949 1 81.06 357 THR B C 1
ATOM 7289 O O . THR B 1 357 ? 14.328 2.201 -4.863 1 81.06 357 THR B O 1
ATOM 7292 N N . LEU B 1 358 ? 14.922 4.137 -3.957 1 85.44 358 LEU B N 1
ATOM 7293 C CA . LEU B 1 358 ? 14.844 3.6 -2.602 1 85.44 358 LEU B CA 1
ATOM 7294 C C . LEU B 1 358 ? 13.391 3.393 -2.184 1 85.44 358 LEU B C 1
ATOM 7296 O O . LEU B 1 358 ? 13.094 2.502 -1.384 1 85.44 358 LEU B O 1
ATOM 7300 N N . VAL B 1 359 ? 12.484 4.16 -2.715 1 86.06 359 VAL B N 1
ATOM 7301 C CA . VAL B 1 359 ? 11.086 4.164 -2.301 1 86.06 359 VAL B CA 1
ATOM 7302 C C . VAL B 1 359 ? 10.453 2.811 -2.615 1 86.06 359 VAL B C 1
ATOM 7304 O O . VAL B 1 359 ? 9.742 2.242 -1.783 1 86.06 359 VAL B O 1
ATOM 7307 N N . ASN B 1 360 ? 10.766 2.24 -3.738 1 75.5 360 ASN B N 1
ATOM 7308 C CA . ASN B 1 360 ? 10.133 1.009 -4.195 1 75.5 360 ASN B CA 1
ATOM 7309 C C . ASN B 1 360 ? 10.781 -0.221 -3.566 1 75.5 360 ASN B C 1
ATOM 7311 O O . ASN B 1 360 ? 10.188 -1.302 -3.553 1 75.5 360 ASN B O 1
ATOM 7315 N N . VAL B 1 361 ? 11.977 -0.005 -3.086 1 77.38 361 VAL B N 1
ATOM 7316 C CA . VAL B 1 361 ? 12.727 -1.182 -2.652 1 77.38 361 VAL B CA 1
ATOM 7317 C C . VAL B 1 361 ? 12.68 -1.29 -1.13 1 77.38 361 VAL B C 1
ATOM 7319 O O . VAL B 1 361 ? 12.578 -2.391 -0.583 1 77.38 361 VAL B O 1
ATOM 7322 N N . SER B 1 362 ? 12.781 -0.115 -0.444 1 82.69 362 SER B N 1
ATOM 7323 C CA . SER B 1 362 ? 12.75 -0.121 1.016 1 82.69 362 SER B CA 1
ATOM 7324 C C . SER B 1 362 ? 12.172 1.177 1.562 1 82.69 362 SER B C 1
ATOM 7326 O O . SER B 1 362 ? 12.844 2.207 1.589 1 82.69 362 SER B O 1
ATOM 7328 N N . VAL B 1 363 ? 11.023 1.045 2.131 1 85.12 363 VAL B N 1
ATOM 7329 C CA . VAL B 1 363 ? 10.344 2.203 2.703 1 85.12 363 VAL B CA 1
ATOM 7330 C C . VAL B 1 363 ? 11.156 2.746 3.881 1 85.12 363 VAL B C 1
ATOM 7332 O O . VAL B 1 363 ? 11.25 3.961 4.066 1 85.12 363 VAL B O 1
ATOM 7335 N N . GLU B 1 364 ? 11.75 1.914 4.633 1 85.56 364 GLU B N 1
ATOM 7336 C CA . GLU B 1 364 ? 12.516 2.301 5.809 1 85.56 364 GLU B CA 1
ATOM 7337 C C . GLU B 1 364 ? 13.688 3.201 5.434 1 85.56 364 GLU B C 1
ATOM 7339 O O . GLU B 1 364 ? 13.914 4.238 6.059 1 85.56 364 GLU B O 1
ATOM 7344 N N . PHE B 1 365 ? 14.383 2.824 4.445 1 87.12 365 PHE B N 1
ATOM 7345 C CA . PHE B 1 365 ? 15.531 3.617 4.023 1 87.12 365 PHE B CA 1
ATOM 7346 C C . PHE B 1 365 ? 15.078 4.887 3.311 1 87.12 365 PHE B C 1
ATOM 7348 O O . PHE B 1 365 ? 15.734 5.926 3.41 1 87.12 365 PHE B O 1
ATOM 7355 N N . ALA B 1 366 ? 13.977 4.766 2.607 1 90.62 366 ALA B N 1
ATOM 7356 C CA . ALA B 1 366 ? 13.422 5.969 1.997 1 90.62 366 ALA B CA 1
ATOM 7357 C C . ALA B 1 366 ? 13.086 7.016 3.057 1 90.62 366 ALA B C 1
ATOM 7359 O O . ALA B 1 366 ? 13.383 8.203 2.887 1 90.62 366 ALA B O 1
ATOM 7360 N N . LEU B 1 367 ? 12.5 6.508 4.125 1 91.62 367 LEU B N 1
ATOM 7361 C CA . LEU B 1 367 ? 12.141 7.406 5.219 1 91.62 367 LEU B CA 1
ATOM 7362 C C . LEU B 1 367 ? 13.383 7.957 5.902 1 91.62 367 LEU B C 1
ATOM 7364 O O . LEU B 1 367 ? 13.398 9.109 6.34 1 91.62 367 LEU B O 1
ATOM 7368 N N . LEU B 1 368 ? 14.414 7.176 6.039 1 89.75 368 LEU B N 1
ATOM 7369 C CA . LEU B 1 368 ? 15.672 7.645 6.613 1 89.75 368 LEU B CA 1
ATOM 7370 C C . LEU B 1 368 ? 16.281 8.734 5.746 1 89.75 368 LEU B C 1
ATOM 7372 O O . LEU B 1 368 ? 16.828 9.719 6.266 1 89.75 368 LEU B O 1
ATOM 7376 N N . SER B 1 369 ? 16.25 8.531 4.453 1 92 369 SER B N 1
ATOM 7377 C CA . SER B 1 369 ? 16.734 9.555 3.533 1 92 369 SER B CA 1
ATOM 7378 C C . SER B 1 369 ? 15.938 10.844 3.68 1 92 369 SER B C 1
ATOM 7380 O O . SER B 1 369 ? 16.5 11.938 3.621 1 92 369 SER B O 1
ATOM 7382 N N . ALA B 1 370 ? 14.625 10.672 3.836 1 94.06 370 ALA B N 1
ATOM 7383 C CA . ALA B 1 370 ? 13.758 11.828 4.043 1 94.06 370 ALA B CA 1
ATOM 7384 C C . ALA B 1 370 ? 14.125 12.562 5.332 1 94.06 370 ALA B C 1
ATOM 7386 O O . ALA B 1 370 ? 14.133 13.789 5.375 1 94.06 370 ALA B O 1
ATOM 7387 N N . LYS B 1 371 ? 14.414 11.812 6.367 1 93.5 371 LYS B N 1
ATOM 7388 C CA . LYS B 1 371 ? 14.812 12.398 7.641 1 93.5 371 LYS B CA 1
ATOM 7389 C C . LYS B 1 371 ? 16.109 13.188 7.496 1 93.5 371 LYS B C 1
ATOM 7391 O O . LYS B 1 371 ? 16.219 14.312 7.992 1 93.5 371 LYS B O 1
ATOM 7396 N N . LYS B 1 372 ? 17.031 12.641 6.863 1 92.75 372 LYS B N 1
ATOM 7397 C CA . LYS B 1 372 ? 18.312 13.32 6.645 1 92.75 372 LYS B CA 1
ATOM 7398 C C . LYS B 1 372 ? 18.125 14.602 5.836 1 92.75 372 LYS B C 1
ATOM 7400 O O . LYS B 1 372 ? 18.75 15.625 6.125 1 92.75 372 LYS B O 1
ATOM 7405 N N . SER B 1 373 ? 17.312 14.469 4.82 1 94.62 373 SER B N 1
ATOM 7406 C CA . SER B 1 373 ? 17.031 15.641 3.998 1 94.62 373 SER B CA 1
ATOM 7407 C C . SER B 1 373 ? 16.297 16.703 4.797 1 94.62 373 SER B C 1
ATOM 7409 O O . SER B 1 373 ? 16.484 17.906 4.57 1 94.62 373 SER B O 1
ATOM 7411 N N . THR B 1 374 ? 15.469 16.234 5.695 1 95.56 374 THR B N 1
ATOM 7412 C CA . THR B 1 374 ? 14.789 17.156 6.586 1 95.56 374 THR B CA 1
ATOM 7413 C C . THR B 1 374 ? 15.789 17.906 7.461 1 95.56 374 THR B C 1
ATOM 7415 O O . THR B 1 374 ? 15.625 19.094 7.73 1 95.56 374 THR B O 1
ATOM 7418 N N . MET B 1 375 ? 16.797 17.234 7.902 1 95.44 375 MET B N 1
ATOM 7419 C CA . MET B 1 375 ? 17.859 17.875 8.68 1 95.44 375 MET B CA 1
ATOM 7420 C C . MET B 1 375 ? 18.547 18.969 7.863 1 95.44 375 MET B C 1
ATOM 7422 O O . MET B 1 375 ? 18.844 20.047 8.383 1 95.44 375 MET B O 1
ATOM 7426 N N . ILE B 1 376 ? 18.734 18.703 6.629 1 94.75 376 ILE B N 1
ATOM 7427 C CA . ILE B 1 376 ? 19.375 19.656 5.738 1 94.75 376 ILE B CA 1
ATOM 7428 C C . ILE B 1 376 ? 18.484 20.875 5.566 1 94.75 376 ILE B C 1
ATOM 7430 O O . ILE B 1 376 ? 18.953 22.016 5.617 1 94.75 376 ILE B O 1
ATOM 7434 N N . LEU B 1 377 ? 17.203 20.609 5.355 1 95.81 377 LEU B N 1
ATOM 7435 C CA . LEU B 1 377 ? 16.234 21.703 5.258 1 95.81 377 LEU B CA 1
ATOM 7436 C C . LEU B 1 377 ? 16.234 22.531 6.531 1 95.81 377 LEU B C 1
ATOM 7438 O O . LEU B 1 377 ? 16.203 23.766 6.469 1 95.81 377 LEU B O 1
ATOM 7442 N N . THR B 1 378 ? 16.266 21.859 7.633 1 96.69 378 THR B N 1
ATOM 7443 C CA . THR B 1 378 ? 16.266 22.547 8.922 1 96.69 378 THR B CA 1
ATOM 7444 C C . THR B 1 378 ? 17.516 23.406 9.062 1 96.69 378 THR B C 1
ATOM 7446 O O . THR B 1 378 ? 17.438 24.547 9.539 1 96.69 378 THR B O 1
ATOM 7449 N N . LYS B 1 379 ? 18.625 22.922 8.656 1 96.25 379 LYS B N 1
ATOM 7450 C CA . LYS B 1 379 ? 19.875 23.688 8.711 1 96.25 379 LYS B CA 1
ATOM 7451 C C . LYS B 1 379 ? 19.812 24.922 7.828 1 96.25 379 LYS B C 1
ATOM 7453 O O . LYS B 1 379 ? 20.375 25.969 8.164 1 96.25 379 LYS B O 1
ATOM 7458 N N . SER B 1 380 ? 19.156 24.75 6.711 1 95.69 380 SER B N 1
ATOM 7459 C CA . SER B 1 380 ? 18.969 25.906 5.828 1 95.69 380 SER B CA 1
ATOM 7460 C C . SER B 1 380 ? 18.141 26.984 6.504 1 95.69 380 SER B C 1
ATOM 7462 O O . SER B 1 380 ? 18.422 28.172 6.34 1 95.69 380 SER B O 1
ATOM 7464 N N . VAL B 1 381 ? 17.156 26.609 7.242 1 97.19 381 VAL B N 1
ATOM 7465 C CA . VAL B 1 381 ? 16.328 27.547 7.973 1 97.19 381 VAL B CA 1
ATOM 7466 C C . VAL B 1 381 ? 17.141 28.203 9.086 1 97.19 381 VAL B C 1
ATOM 7468 O O . VAL B 1 381 ? 17.047 29.422 9.305 1 97.19 381 VAL B O 1
ATOM 7471 N N . ILE B 1 382 ? 17.938 27.406 9.766 1 97.5 382 ILE B N 1
ATOM 7472 C CA . ILE B 1 382 ? 18.797 27.922 10.828 1 97.5 382 ILE B CA 1
ATOM 7473 C C . ILE B 1 382 ? 19.75 28.953 10.258 1 97.5 382 ILE B C 1
ATOM 7475 O O . ILE B 1 382 ? 19.969 30.016 10.852 1 97.5 382 ILE B O 1
ATOM 7479 N N . SER B 1 383 ? 20.312 28.609 9.109 1 96 383 SER B N 1
ATOM 7480 C CA . SER B 1 383 ? 21.234 29.531 8.453 1 96 383 SER B CA 1
ATOM 7481 C C . SER B 1 383 ? 20.547 30.859 8.148 1 96 383 SER B C 1
ATOM 7483 O O . SER B 1 383 ? 21.172 31.922 8.25 1 96 383 SER B O 1
ATOM 7485 N N . LEU B 1 384 ? 19.312 30.828 7.742 1 95.69 384 LEU B N 1
ATOM 7486 C CA . LEU B 1 384 ? 18.547 32.031 7.469 1 95.69 384 LEU B CA 1
ATOM 7487 C C . LEU B 1 384 ? 18.344 32.844 8.742 1 95.69 384 LEU B C 1
ATOM 7489 O O . LEU B 1 384 ? 18.484 34.062 8.719 1 95.69 384 LEU B O 1
ATOM 7493 N N . ILE B 1 385 ? 18.031 32.188 9.852 1 96.62 385 ILE B N 1
ATOM 7494 C CA . ILE B 1 385 ? 17.859 32.875 11.133 1 96.62 385 ILE B CA 1
ATOM 7495 C C . ILE B 1 385 ? 19.172 33.5 11.57 1 96.62 385 ILE B C 1
ATOM 7497 O O . ILE B 1 385 ? 19.188 34.625 12.062 1 96.62 385 ILE B O 1
ATOM 7501 N N . GLU B 1 386 ? 20.266 32.781 11.367 1 95.25 386 GLU B N 1
ATOM 7502 C CA . GLU B 1 386 ? 21.594 33.281 11.727 1 95.25 386 GLU B CA 1
ATOM 7503 C C . GLU B 1 386 ? 21.938 34.531 10.906 1 95.25 386 GLU B C 1
ATOM 7505 O O . GLU B 1 386 ? 22.516 35.469 11.43 1 95.25 386 GLU B O 1
ATOM 7510 N N . LYS B 1 387 ? 21.609 34.438 9.656 1 93.44 387 LYS B N 1
ATOM 7511 C CA . LYS B 1 387 ? 21.844 35.594 8.797 1 93.44 387 LYS B CA 1
ATOM 7512 C C . LYS B 1 387 ? 21.094 36.844 9.312 1 93.44 387 LYS B C 1
ATOM 7514 O O . LYS B 1 387 ? 21.641 37.938 9.312 1 93.44 387 LYS B O 1
ATOM 7519 N N . PHE B 1 388 ? 19.859 36.688 9.703 1 93.5 388 PHE B N 1
ATOM 7520 C CA . PHE B 1 388 ? 19.062 37.781 10.258 1 93.5 388 PHE B CA 1
ATOM 7521 C C . PHE B 1 388 ? 19.672 38.281 11.555 1 93.5 388 PHE B C 1
ATOM 7523 O O . PHE B 1 388 ? 19.766 39.5 11.773 1 93.5 388 PHE B O 1
ATOM 7530 N N . LYS B 1 389 ? 20.109 37.344 12.383 1 93.56 389 LYS B N 1
ATOM 7531 C CA . LYS B 1 389 ? 20.734 37.719 13.648 1 93.56 389 LYS B CA 1
ATOM 7532 C C . LYS B 1 389 ? 21.984 38.562 13.43 1 93.56 389 LYS B C 1
ATOM 7534 O O . LYS B 1 389 ? 22.188 39.562 14.117 1 93.56 389 LYS B O 1
ATOM 7539 N N . GLN B 1 390 ? 22.75 38.188 12.492 1 91.75 390 GLN B N 1
ATOM 7540 C CA . GLN B 1 390 ? 23.969 38.938 12.18 1 91.75 390 GLN B CA 1
ATOM 7541 C C . GLN B 1 390 ? 23.625 40.344 11.641 1 91.75 390 GLN B C 1
ATOM 7543 O O . GLN B 1 390 ? 24.344 41.312 11.922 1 91.75 390 GLN B O 1
ATOM 7548 N N . TYR B 1 391 ? 22.578 40.406 10.906 1 91.81 391 TYR B N 1
ATOM 7549 C CA . TYR B 1 391 ? 22.125 41.688 10.367 1 91.81 391 TYR B CA 1
ATOM 7550 C C . TYR B 1 391 ? 21.734 42.656 11.484 1 91.81 391 TYR B C 1
ATOM 7552 O O . TYR B 1 391 ? 22.094 43.812 11.453 1 91.81 391 TYR B O 1
ATOM 7560 N N . ILE B 1 392 ? 21.078 42.156 12.469 1 90.12 392 ILE B N 1
ATOM 7561 C CA . ILE B 1 392 ? 20.609 42.969 13.586 1 90.12 392 ILE B CA 1
ATOM 7562 C C . ILE B 1 392 ? 21.812 43.406 14.422 1 90.12 392 ILE B C 1
ATOM 7564 O O . ILE B 1 392 ? 21.828 44.562 14.914 1 90.12 392 ILE B O 1
ATOM 7568 N N . ASN B 1 393 ? 22.797 42.562 14.539 1 84.62 393 ASN B N 1
ATOM 7569 C CA . ASN B 1 393 ? 23.953 42.875 15.359 1 84.62 393 ASN B CA 1
ATOM 7570 C C . ASN B 1 393 ? 24.938 43.781 14.641 1 84.62 393 ASN B C 1
ATOM 7572 O O . ASN B 1 393 ? 25.984 44.156 15.188 1 84.62 393 ASN B O 1
ATOM 7576 N N . GLN B 1 394 ? 24.531 44.406 13.461 1 73.69 394 GLN B N 1
ATOM 7577 C CA . GLN B 1 394 ? 25.328 45.312 12.656 1 73.69 394 GLN B CA 1
ATOM 7578 C C . GLN B 1 394 ? 26.703 44.719 12.359 1 73.69 394 GLN B C 1
ATOM 7580 O O . GLN B 1 394 ? 27.688 45.438 12.242 1 73.69 394 GLN B O 1
ATOM 7585 N N . LYS B 1 395 ? 26.812 43.5 12.562 1 61.69 395 LYS B N 1
ATOM 7586 C CA . LYS B 1 395 ? 28.062 42.812 12.234 1 61.69 395 LYS B CA 1
ATOM 7587 C C . LYS B 1 395 ? 28.062 42.344 10.789 1 61.69 395 LYS B C 1
ATOM 7589 O O . LYS B 1 395 ? 29.047 41.781 10.312 1 61.69 395 LYS B O 1
ATOM 7594 N N . GLY B 1 396 ? 26.953 42.594 10.164 1 55.06 396 GLY B N 1
ATOM 7595 C CA . GLY B 1 396 ? 26.859 42.156 8.781 1 55.06 396 GLY B CA 1
ATOM 7596 C C . GLY B 1 396 ? 26.609 43.281 7.812 1 55.06 396 GLY B C 1
ATOM 7597 O O . GLY B 1 396 ? 26.75 44.469 8.172 1 55.06 396 GLY B O 1
ATOM 7598 N N . PRO B 1 397 ? 26.344 42.938 6.512 1 59.56 397 PRO B N 1
ATOM 7599 C CA . PRO B 1 397 ? 26.125 43.969 5.48 1 59.56 397 PRO B CA 1
ATOM 7600 C C . PRO B 1 397 ? 24.969 44.875 5.805 1 59.56 397 PRO B C 1
ATOM 7602 O O . PRO B 1 397 ? 24.078 44.531 6.582 1 59.56 397 PRO B O 1
ATOM 7605 N N . LYS B 1 398 ? 24.984 46.125 5.453 1 67.81 398 LYS B N 1
ATOM 7606 C CA . LYS B 1 398 ? 24 47.188 5.648 1 67.81 398 LYS B CA 1
ATOM 7607 C C . LYS B 1 398 ? 22.625 46.781 5.133 1 67.81 398 LYS B C 1
ATOM 7609 O O . LYS B 1 398 ? 21.609 47.281 5.57 1 67.81 398 LYS B O 1
ATOM 7614 N N . SER B 1 399 ? 22.594 45.625 4.18 1 74.75 399 SER B N 1
ATOM 7615 C CA . SER B 1 399 ? 21.375 45.062 3.65 1 74.75 399 SER B CA 1
ATOM 7616 C C . SER B 1 399 ? 21.531 43.562 3.441 1 74.75 399 SER B C 1
ATOM 7618 O O . SER B 1 399 ? 22.625 43.062 3.207 1 74.75 399 SER B O 1
ATOM 7620 N N . ILE B 1 400 ? 20.594 42.75 3.814 1 82.56 400 ILE B N 1
ATOM 7621 C CA . ILE B 1 400 ? 20.641 41.312 3.6 1 82.56 400 ILE B CA 1
ATOM 7622 C C . ILE B 1 400 ? 19.578 40.906 2.586 1 82.56 400 ILE B C 1
ATOM 7624 O O . ILE B 1 400 ? 18.484 41.438 2.562 1 82.56 400 ILE B O 1
ATOM 7628 N N . SER B 1 401 ? 20 40.219 1.538 1 85.62 401 SER B N 1
ATOM 7629 C CA . SER B 1 401 ? 19.062 39.594 0.614 1 85.62 401 SER B CA 1
ATOM 7630 C C . SER B 1 401 ? 18.781 38.125 1.001 1 85.62 401 SER B C 1
ATOM 7632 O O . SER B 1 401 ? 19.703 37.344 1.105 1 85.62 401 SER B O 1
ATOM 7634 N N . ILE B 1 402 ? 17.516 37.875 1.347 1 91.81 402 ILE B N 1
ATOM 7635 C CA . ILE B 1 402 ? 17.172 36.531 1.828 1 91.81 402 ILE B CA 1
ATOM 7636 C C . ILE B 1 402 ? 16.359 35.781 0.765 1 91.81 402 ILE B C 1
ATOM 7638 O O . ILE B 1 402 ? 15.883 34.688 1.006 1 91.81 402 ILE B O 1
ATOM 7642 N N . GLU B 1 403 ? 16.188 36.406 -0.404 1 90.25 403 GLU B N 1
ATOM 7643 C CA . GLU B 1 403 ? 15.328 35.812 -1.445 1 90.25 403 GLU B CA 1
ATOM 7644 C C . GLU B 1 403 ? 15.867 34.469 -1.925 1 90.25 403 GLU B C 1
ATOM 7646 O O . GLU B 1 403 ? 15.102 33.562 -2.17 1 90.25 403 GLU B O 1
ATOM 7651 N N . ARG B 1 404 ? 17.141 34.438 -2.086 1 92.19 404 ARG B N 1
ATOM 7652 C CA . ARG B 1 404 ? 17.75 33.188 -2.527 1 92.19 404 ARG B CA 1
ATOM 7653 C C . ARG B 1 404 ? 17.578 32.094 -1.485 1 92.19 404 ARG B C 1
ATOM 7655 O O . ARG B 1 404 ? 17.297 30.938 -1.83 1 92.19 404 ARG B O 1
ATOM 7662 N N . ASP B 1 405 ? 17.766 32.406 -0.207 1 93.25 405 ASP B N 1
ATOM 7663 C CA . ASP B 1 405 ? 17.578 31.438 0.877 1 93.25 405 ASP B CA 1
ATOM 7664 C C . ASP B 1 405 ? 16.141 30.922 0.911 1 93.25 405 ASP B C 1
ATOM 7666 O O . ASP B 1 405 ? 15.914 29.719 1.08 1 93.25 405 ASP B O 1
ATOM 7670 N N . LEU B 1 406 ? 15.242 31.828 0.687 1 94.06 406 LEU B N 1
ATOM 7671 C CA . LEU B 1 406 ? 13.828 31.469 0.697 1 94.06 406 LEU B CA 1
ATOM 7672 C C . LEU B 1 406 ? 13.5 30.547 -0.471 1 94.06 406 LEU B C 1
ATOM 7674 O O . LEU B 1 406 ? 12.703 29.609 -0.324 1 94.06 406 LEU B O 1
ATOM 7678 N N . GLU B 1 407 ? 14.047 30.812 -1.54 1 92.44 407 GLU B N 1
ATOM 7679 C CA . GLU B 1 407 ? 13.812 29.984 -2.721 1 92.44 407 GLU B CA 1
ATOM 7680 C C . GLU B 1 407 ? 14.359 28.578 -2.523 1 92.44 407 GLU B C 1
ATOM 7682 O O . GLU B 1 407 ? 13.719 27.594 -2.918 1 92.44 407 GLU B O 1
ATOM 7687 N N . VAL B 1 408 ? 15.539 28.484 -1.962 1 92.69 408 VAL B N 1
ATOM 7688 C CA . VAL B 1 408 ? 16.156 27.188 -1.704 1 92.69 408 VAL B CA 1
ATOM 7689 C C . VAL B 1 408 ? 15.281 26.391 -0.745 1 92.69 408 VAL B C 1
ATOM 7691 O O . VAL B 1 408 ? 15.047 25.203 -0.965 1 92.69 408 VAL B O 1
ATOM 7694 N N . ILE B 1 409 ? 14.789 27.016 0.304 1 94.75 409 ILE B N 1
ATOM 7695 C CA . ILE B 1 409 ? 13.945 26.359 1.298 1 94.75 409 ILE B CA 1
ATOM 7696 C C . ILE B 1 409 ? 12.656 25.891 0.643 1 94.75 409 ILE B C 1
ATOM 7698 O O . ILE B 1 409 ? 12.203 24.766 0.894 1 94.75 409 ILE B O 1
ATOM 7702 N N . ARG B 1 410 ? 12.125 26.703 -0.205 1 91.44 410 ARG B N 1
ATOM 7703 C CA . ARG B 1 410 ? 10.898 26.344 -0.918 1 91.44 410 ARG B CA 1
ATOM 7704 C C . ARG B 1 410 ? 11.133 25.156 -1.835 1 91.44 410 ARG B C 1
ATOM 7706 O O . ARG B 1 410 ? 10.281 24.266 -1.925 1 91.44 410 ARG B O 1
ATOM 7713 N N . GLU B 1 411 ? 12.203 25.188 -2.457 1 91.69 411 GLU B N 1
ATOM 7714 C CA . GLU B 1 411 ? 12.523 24.078 -3.363 1 91.69 411 GLU B CA 1
ATOM 7715 C C . GLU B 1 411 ? 12.742 22.781 -2.598 1 91.69 411 GLU B C 1
ATOM 7717 O O . GLU B 1 411 ? 12.297 21.719 -3.027 1 91.69 411 GLU B O 1
ATOM 7722 N N . TYR B 1 412 ? 13.477 22.891 -1.5 1 93.12 412 TYR B N 1
ATOM 7723 C CA . TYR B 1 412 ? 13.703 21.719 -0.661 1 93.12 412 TYR B CA 1
ATOM 7724 C C . TYR B 1 412 ? 12.383 21.125 -0.168 1 93.12 412 TYR B C 1
ATOM 7726 O O . TYR B 1 412 ? 12.18 19.922 -0.204 1 93.12 412 TYR B O 1
ATOM 7734 N N . LYS B 1 413 ? 11.508 21.969 0.254 1 93.19 413 LYS B N 1
ATOM 7735 C CA . LYS B 1 413 ? 10.203 21.531 0.738 1 93.19 413 LYS B CA 1
ATOM 7736 C C . LYS B 1 413 ? 9.406 20.844 -0.37 1 93.19 413 LYS B C 1
ATOM 7738 O O . LYS B 1 413 ? 8.766 19.828 -0.138 1 93.19 413 LYS B O 1
ATOM 7743 N N . LYS B 1 414 ? 9.43 21.438 -1.528 1 91.31 414 LYS B N 1
ATOM 7744 C CA . LYS B 1 414 ? 8.719 20.875 -2.672 1 91.31 414 LYS B CA 1
ATOM 7745 C C . LYS B 1 414 ? 9.234 19.469 -3 1 91.31 414 LYS B C 1
ATOM 7747 O O . LYS B 1 414 ? 8.445 18.562 -3.252 1 91.31 414 LYS B O 1
ATOM 7752 N N . GLU B 1 415 ? 10.508 19.328 -2.986 1 92.5 415 GLU B N 1
ATOM 7753 C CA . GLU B 1 415 ? 11.109 18.031 -3.281 1 92.5 415 GLU B CA 1
ATOM 7754 C C . GLU B 1 415 ? 10.766 17 -2.211 1 92.5 415 GLU B C 1
ATOM 7756 O O . GLU B 1 415 ? 10.477 15.844 -2.525 1 92.5 415 GLU B O 1
ATOM 7761 N N . LEU B 1 416 ? 10.812 17.453 -1.019 1 94 416 LEU B N 1
ATOM 7762 C CA . LEU B 1 416 ? 10.492 16.547 0.09 1 94 416 LEU B CA 1
ATOM 7763 C C . LEU B 1 416 ? 9.023 16.141 0.048 1 94 416 LEU B C 1
ATOM 7765 O O . LEU B 1 416 ? 8.688 15 0.378 1 94 416 LEU B O 1
ATOM 7769 N N . TYR B 1 417 ? 8.195 17.062 -0.357 1 88.31 417 TYR B N 1
ATOM 7770 C CA . TYR B 1 417 ? 6.77 16.766 -0.487 1 88.31 417 TYR B CA 1
ATOM 7771 C C . TYR B 1 417 ? 6.531 15.719 -1.576 1 88.31 417 TYR B C 1
ATOM 7773 O O . TYR B 1 417 ? 5.801 14.75 -1.368 1 88.31 417 TYR B O 1
ATOM 7781 N N . LYS B 1 418 ? 7.148 15.938 -2.705 1 88.25 418 LYS B N 1
ATOM 7782 C CA . LYS B 1 418 ? 7.02 14.977 -3.801 1 88.25 418 LYS B CA 1
ATOM 7783 C C . LYS B 1 418 ? 7.488 13.586 -3.379 1 88.25 418 LYS B C 1
ATOM 7785 O O . LYS B 1 418 ? 6.859 12.586 -3.721 1 88.25 418 LYS B O 1
ATOM 7790 N N . TYR B 1 419 ? 8.57 13.562 -2.666 1 92.44 419 TYR B N 1
ATOM 7791 C CA . TYR B 1 419 ? 9.125 12.297 -2.193 1 92.44 419 TYR B CA 1
ATOM 7792 C C . TYR B 1 419 ? 8.18 11.617 -1.211 1 92.44 419 TYR B C 1
ATOM 7794 O O . TYR B 1 419 ? 7.98 10.398 -1.272 1 92.44 419 TYR B O 1
ATOM 7802 N N . SER B 1 420 ? 7.609 12.422 -0.321 1 90 420 SER B N 1
ATOM 7803 C CA . SER B 1 420 ? 6.684 11.883 0.67 1 90 420 SER B CA 1
ATOM 7804 C C . SER B 1 420 ? 5.434 11.312 0.006 1 90 420 SER B C 1
ATOM 7806 O O . SER B 1 420 ? 4.879 10.312 0.475 1 90 420 SER B O 1
ATOM 7808 N N . VAL B 1 421 ? 4.996 11.938 -1.067 1 84.81 421 VAL B N 1
ATOM 7809 C CA . VAL B 1 421 ? 3.854 11.438 -1.827 1 84.81 421 VAL B CA 1
ATOM 7810 C C . VAL B 1 421 ? 4.199 10.102 -2.469 1 84.81 421 VAL B C 1
ATOM 7812 O O . VAL B 1 421 ? 3.387 9.172 -2.467 1 84.81 421 VAL B O 1
ATOM 7815 N N . LEU B 1 422 ? 5.395 10.016 -2.955 1 87.06 422 LEU B N 1
ATOM 7816 C CA . LEU B 1 422 ? 5.848 8.758 -3.545 1 87.06 422 LEU B CA 1
ATOM 7817 C C . LEU B 1 422 ? 5.891 7.648 -2.496 1 87.06 422 LEU B C 1
ATOM 7819 O O . LEU B 1 422 ? 5.516 6.508 -2.777 1 87.06 422 LEU B O 1
ATOM 7823 N N . VAL B 1 423 ? 6.379 8.023 -1.351 1 89.88 423 VAL B N 1
ATOM 7824 C CA . VAL B 1 423 ? 6.465 7.062 -0.255 1 89.88 423 VAL B CA 1
ATOM 7825 C C . VAL B 1 423 ? 5.066 6.59 0.132 1 89.88 423 VAL B C 1
ATOM 7827 O O . VAL B 1 423 ? 4.863 5.418 0.451 1 89.88 423 VAL B O 1
ATOM 7830 N N . SER B 1 424 ? 4.09 7.461 0.017 1 84.31 424 SER B N 1
ATOM 7831 C CA . SER B 1 424 ? 2.721 7.16 0.421 1 84.31 424 SER B CA 1
ATOM 7832 C C . SER B 1 424 ? 2.062 6.176 -0.54 1 84.31 424 SER B C 1
ATOM 7834 O O . SER B 1 424 ? 1.061 5.543 -0.2 1 84.31 424 SER B O 1
ATOM 7836 N N . LYS B 1 425 ? 2.645 6.008 -1.685 1 78.62 425 LYS B N 1
ATOM 7837 C CA . LYS B 1 425 ? 2.102 5.09 -2.682 1 78.62 425 LYS B CA 1
ATOM 7838 C C . LYS B 1 425 ? 2.48 3.646 -2.365 1 78.62 425 LYS B C 1
ATOM 7840 O O . LYS B 1 425 ? 1.957 2.713 -2.977 1 78.62 425 LYS B O 1
ATOM 7845 N N . THR B 1 426 ? 3.385 3.555 -1.462 1 80.62 426 THR B N 1
ATOM 7846 C CA . THR B 1 426 ? 3.828 2.217 -1.09 1 80.62 426 THR B CA 1
ATOM 7847 C C . THR B 1 426 ? 3.01 1.681 0.081 1 80.62 426 THR B C 1
ATOM 7849 O O . THR B 1 426 ? 2.234 2.418 0.691 1 80.62 426 THR B O 1
ATOM 7852 N N . ASN B 1 427 ? 3.059 0.411 0.33 1 73.38 427 ASN B N 1
ATOM 7853 C CA . ASN B 1 427 ? 2.387 -0.167 1.488 1 73.38 427 ASN B CA 1
ATOM 7854 C C . ASN B 1 427 ? 3.123 0.157 2.785 1 73.38 427 ASN B C 1
ATOM 7856 O O . ASN B 1 427 ? 4.148 -0.455 3.092 1 73.38 427 ASN B O 1
ATOM 7860 N N . LEU B 1 428 ? 2.568 1.105 3.467 1 80.88 428 LEU B N 1
ATOM 7861 C CA . LEU B 1 428 ? 3.188 1.533 4.715 1 80.88 428 LEU B CA 1
ATOM 7862 C C . LEU B 1 428 ? 2.553 0.822 5.906 1 80.88 428 LEU B C 1
ATOM 7864 O O . LEU B 1 428 ? 1.343 0.59 5.926 1 80.88 428 LEU B O 1
ATOM 7868 N N . ASN B 1 429 ? 3.393 0.416 6.871 1 79.56 429 ASN B N 1
ATOM 7869 C CA . ASN B 1 429 ? 2.824 0.023 8.156 1 79.56 429 ASN B CA 1
ATOM 7870 C C . ASN B 1 429 ? 2.447 1.238 9 1 79.56 429 ASN B C 1
ATOM 7872 O O . ASN B 1 429 ? 2.668 2.377 8.586 1 79.56 429 ASN B O 1
ATOM 7876 N N . GLU B 1 430 ? 1.857 0.999 10.102 1 78.56 430 GLU B N 1
ATOM 7877 C CA . GLU B 1 430 ? 1.337 2.084 10.922 1 78.56 430 GLU B CA 1
ATOM 7878 C C . GLU B 1 430 ? 2.453 3.035 11.352 1 78.56 430 GLU B C 1
ATOM 7880 O O . GLU B 1 430 ? 2.307 4.254 11.258 1 78.56 430 GLU B O 1
ATOM 7885 N N . LYS B 1 431 ? 3.531 2.504 11.789 1 84.88 431 LYS B N 1
ATOM 7886 C CA . LYS B 1 431 ? 4.652 3.314 12.258 1 84.88 431 LYS B CA 1
ATOM 7887 C C . LYS B 1 431 ? 5.234 4.152 11.125 1 84.88 431 LYS B C 1
ATOM 7889 O O . LYS B 1 431 ? 5.5 5.344 11.289 1 84.88 431 LYS B O 1
ATOM 7894 N N . GLU B 1 432 ? 5.398 3.555 9.945 1 87.38 432 GLU B N 1
ATOM 7895 C CA . GLU B 1 432 ? 5.953 4.234 8.781 1 87.38 432 GLU B CA 1
ATOM 7896 C C . GLU B 1 432 ? 5.02 5.34 8.289 1 87.38 432 GLU B C 1
ATOM 7898 O O . GLU B 1 432 ? 5.477 6.418 7.91 1 87.38 432 GLU B O 1
ATOM 7903 N N . SER B 1 433 ? 3.727 5.031 8.312 1 85 433 SER B N 1
ATOM 7904 C CA . SER B 1 433 ? 2.729 6.012 7.898 1 85 433 SER B CA 1
ATOM 7905 C C . SER B 1 433 ? 2.758 7.246 8.789 1 85 433 SER B C 1
ATOM 7907 O O . SER B 1 433 ? 2.686 8.375 8.305 1 85 433 SER B O 1
ATOM 7909 N N . LYS B 1 434 ? 2.936 7.016 10.062 1 85 434 LYS B N 1
ATOM 7910 C CA . LYS B 1 434 ? 2.998 8.117 11.023 1 85 434 LYS B CA 1
ATOM 7911 C C . LYS B 1 434 ? 4.25 8.961 10.812 1 85 434 LYS B C 1
ATOM 7913 O O . LYS B 1 434 ? 4.188 10.188 10.836 1 85 434 LYS B O 1
ATOM 7918 N N . ILE B 1 435 ? 5.344 8.328 10.602 1 90.38 435 ILE B N 1
ATOM 7919 C CA . ILE B 1 435 ? 6.609 9.031 10.391 1 90.38 435 ILE B CA 1
ATOM 7920 C C . ILE B 1 435 ? 6.516 9.898 9.141 1 90.38 435 ILE B C 1
ATOM 7922 O O . ILE B 1 435 ? 6.914 11.062 9.148 1 90.38 435 ILE B O 1
ATOM 7926 N N . ASN B 1 436 ? 5.984 9.305 8.07 1 90.06 436 ASN B N 1
ATOM 7927 C CA . ASN B 1 436 ? 5.852 10.047 6.82 1 90.06 436 ASN B CA 1
ATOM 7928 C C . ASN B 1 436 ? 4.98 11.281 6.988 1 90.06 436 ASN B C 1
ATOM 7930 O O . ASN B 1 436 ? 5.316 12.359 6.484 1 90.06 436 ASN B O 1
ATOM 7934 N N . LEU B 1 437 ? 3.932 11.117 7.707 1 83.56 437 LEU B N 1
ATOM 7935 C CA . LEU B 1 437 ? 3.025 12.234 7.949 1 83.56 437 LEU B CA 1
ATOM 7936 C C . LEU B 1 437 ? 3.699 13.305 8.805 1 83.56 437 LEU B C 1
ATOM 7938 O O . LEU B 1 437 ? 3.58 14.492 8.516 1 83.56 437 LEU B O 1
ATOM 7942 N N . LYS B 1 438 ? 4.383 12.859 9.828 1 87.5 438 LYS B N 1
ATOM 7943 C CA . LYS B 1 438 ? 5.059 13.797 10.719 1 87.5 438 LYS B CA 1
ATOM 7944 C C . LYS B 1 438 ? 6.137 14.578 9.977 1 87.5 438 LYS B C 1
ATOM 7946 O O . LYS B 1 438 ? 6.352 15.766 10.25 1 87.5 438 LYS B O 1
ATOM 7951 N N . LEU B 1 439 ? 6.781 13.953 9.047 1 92.38 439 LEU B N 1
ATOM 7952 C CA . LEU B 1 439 ? 7.793 14.633 8.234 1 92.38 439 LEU B CA 1
ATOM 7953 C C . LEU B 1 439 ? 7.156 15.695 7.352 1 92.38 439 LEU B C 1
ATOM 7955 O O . LEU B 1 439 ? 7.68 16.812 7.242 1 92.38 439 LEU B O 1
ATOM 7959 N N . ILE B 1 440 ? 6.031 15.367 6.773 1 87.12 440 ILE B N 1
ATOM 7960 C CA . ILE B 1 440 ? 5.332 16.312 5.914 1 87.12 440 ILE B CA 1
ATOM 7961 C C . ILE B 1 440 ? 4.93 17.547 6.719 1 87.12 440 ILE B C 1
ATOM 7963 O O . ILE B 1 440 ? 5.117 18.672 6.27 1 87.12 440 ILE B O 1
ATOM 7967 N N . LEU B 1 441 ? 4.445 17.281 7.891 1 84.75 441 LEU B N 1
ATOM 7968 C CA . LEU B 1 441 ? 4.027 18.375 8.758 1 84.75 441 LEU B CA 1
ATOM 7969 C C . LEU B 1 441 ? 5.227 19.203 9.188 1 84.75 441 LEU B C 1
ATOM 7971 O O . LEU B 1 441 ? 5.141 20.438 9.25 1 84.75 441 LEU B O 1
ATOM 7975 N N . ALA B 1 442 ? 6.309 18.562 9.484 1 91.69 442 ALA B N 1
ATOM 7976 C CA . ALA B 1 442 ? 7.531 19.266 9.852 1 91.69 442 ALA B CA 1
ATOM 7977 C C . ALA B 1 442 ? 8.023 20.156 8.711 1 91.69 442 ALA B C 1
ATOM 7979 O O . ALA B 1 442 ? 8.453 21.281 8.938 1 91.69 442 ALA B O 1
ATOM 7980 N N . HIS B 1 443 ? 7.977 19.656 7.477 1 92.56 443 HIS B N 1
ATOM 7981 C CA . HIS B 1 443 ? 8.414 20.406 6.305 1 92.56 443 HIS B CA 1
ATOM 7982 C C . HIS B 1 443 ? 7.559 21.656 6.109 1 92.56 443 HIS B C 1
ATOM 7984 O O . HIS B 1 443 ? 8.086 22.719 5.77 1 92.56 443 HIS B O 1
ATOM 7990 N N . ARG B 1 444 ? 6.352 21.531 6.352 1 83.62 444 ARG B N 1
ATOM 7991 C CA . ARG B 1 444 ? 5.438 22.672 6.238 1 83.62 444 ARG B CA 1
ATOM 7992 C C . ARG B 1 444 ? 5.75 23.734 7.289 1 83.62 444 ARG B C 1
ATOM 7994 O O . ARG B 1 444 ? 5.738 24.922 6.992 1 83.62 444 ARG B O 1
ATOM 8001 N N . SER B 1 445 ? 6 23.219 8.469 1 90.62 445 SER B N 1
ATOM 8002 C CA . SER B 1 445 ? 6.332 24.141 9.555 1 90.62 445 SER B CA 1
ATOM 8003 C C . SER B 1 445 ? 7.633 24.875 9.266 1 90.62 445 SER B C 1
ATOM 8005 O O . SER B 1 445 ? 7.746 26.078 9.562 1 90.62 445 SER B O 1
ATOM 8007 N N . LEU B 1 446 ? 8.578 24.219 8.695 1 94.75 446 LEU B N 1
ATOM 8008 C CA . LEU B 1 446 ? 9.859 24.844 8.375 1 94.75 446 LEU B CA 1
ATOM 8009 C C . LEU B 1 446 ? 9.688 25.906 7.305 1 94.75 446 LEU B C 1
ATOM 8011 O O . LEU B 1 446 ? 10.32 26.969 7.375 1 94.75 446 LEU B O 1
ATOM 8015 N N . GLU B 1 447 ? 8.875 25.625 6.355 1 91.12 447 GLU B N 1
ATOM 8016 C CA . GLU B 1 447 ? 8.578 26.656 5.355 1 91.12 447 GLU B CA 1
ATOM 8017 C C . GLU B 1 447 ? 7.883 27.859 5.984 1 91.12 447 GLU B C 1
ATOM 8019 O O . GLU B 1 447 ? 8.156 29 5.617 1 91.12 447 GLU B O 1
ATOM 8024 N N . LYS B 1 448 ? 6.965 27.609 6.898 1 87.81 448 LYS B N 1
ATOM 8025 C CA . LYS B 1 448 ? 6.27 28.703 7.582 1 87.81 448 LYS B CA 1
ATOM 8026 C C . LYS B 1 448 ? 7.242 29.562 8.383 1 87.81 448 LYS B C 1
ATOM 8028 O O . LYS B 1 448 ? 7.105 30.781 8.43 1 87.81 448 LYS B O 1
ATOM 8033 N N . ILE B 1 449 ? 8.18 28.938 8.992 1 94.75 449 ILE B N 1
ATOM 8034 C CA . ILE B 1 449 ? 9.195 29.656 9.742 1 94.75 449 ILE B CA 1
ATOM 8035 C C . ILE B 1 449 ? 9.938 30.625 8.82 1 94.75 449 ILE B C 1
ATOM 8037 O O . ILE B 1 449 ? 10.133 31.797 9.164 1 94.75 449 ILE B O 1
ATOM 8041 N N . SER B 1 450 ? 10.312 30.125 7.652 1 94.56 450 SER B N 1
ATOM 8042 C CA . SER B 1 450 ? 11.047 30.953 6.707 1 94.56 450 SER B CA 1
ATOM 8043 C C . SER B 1 450 ? 10.195 32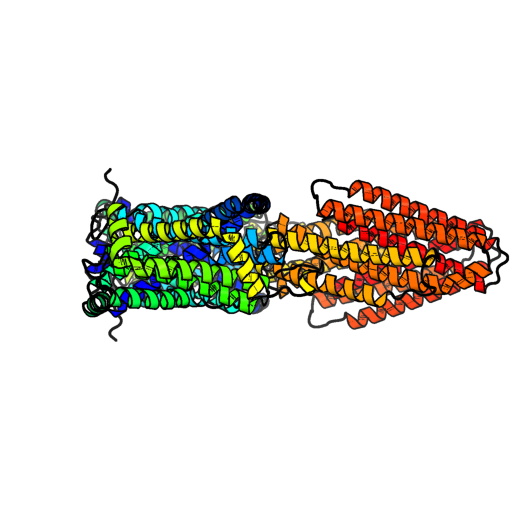.125 6.234 1 94.56 450 SER B C 1
ATOM 8045 O O . SER B 1 450 ? 10.695 33.25 6.062 1 94.56 450 SER B O 1
ATOM 8047 N N . LYS B 1 451 ? 8.93 31.969 6.035 1 88.38 451 LYS B N 1
ATOM 8048 C CA . LYS B 1 451 ? 8.031 33.031 5.621 1 88.38 451 LYS B CA 1
ATOM 8049 C C . LYS B 1 451 ? 7.844 34.062 6.738 1 88.38 451 LYS B C 1
ATOM 8051 O O . LYS B 1 451 ? 7.805 35.281 6.484 1 88.38 451 LYS B O 1
ATOM 8056 N N . LEU B 1 452 ? 7.684 33.562 7.953 1 91.25 452 LEU B N 1
ATOM 8057 C CA . LEU B 1 452 ? 7.547 34.469 9.102 1 91.25 452 LEU B CA 1
ATOM 8058 C C . LEU B 1 452 ? 8.805 35.312 9.289 1 91.25 452 LEU B C 1
ATOM 8060 O O . LEU B 1 452 ? 8.727 36.469 9.648 1 91.25 452 LEU B O 1
ATOM 8064 N N . LEU B 1 453 ? 9.93 34.688 9.031 1 94 453 LEU B N 1
ATOM 8065 C CA . LEU B 1 453 ? 11.188 35.438 9.156 1 94 453 LEU B CA 1
ATOM 8066 C C . LEU B 1 453 ? 11.258 36.562 8.133 1 94 453 LEU B C 1
ATOM 8068 O O . LEU B 1 453 ? 11.812 37.625 8.422 1 94 453 LEU B O 1
ATOM 8072 N N . ARG B 1 454 ? 10.766 36.25 6.949 1 91.19 454 ARG B N 1
ATOM 8073 C CA . ARG B 1 454 ? 10.695 37.312 5.945 1 91.19 454 ARG B CA 1
ATOM 8074 C C . ARG B 1 454 ? 9.867 38.5 6.449 1 91.19 454 ARG B C 1
ATOM 8076 O O . ARG B 1 454 ? 10.266 39.656 6.309 1 91.19 454 ARG B O 1
ATOM 8083 N N . GLU B 1 455 ? 8.75 38.219 7.02 1 86.94 455 GLU B N 1
ATOM 8084 C CA . GLU B 1 455 ? 7.883 39.25 7.559 1 86.94 455 GLU B CA 1
ATOM 8085 C C . GLU B 1 455 ? 8.57 40.031 8.672 1 86.94 455 GLU B C 1
ATOM 8087 O O . GLU B 1 455 ? 8.461 41.25 8.75 1 86.94 455 GLU B O 1
ATOM 8092 N N . VAL B 1 456 ? 9.266 39.344 9.531 1 91.94 456 VAL B N 1
ATOM 8093 C CA . VAL B 1 456 ? 9.984 39.969 10.633 1 91.94 456 VAL B CA 1
ATOM 8094 C C . VAL B 1 456 ? 11.062 40.906 10.086 1 91.94 456 VAL B C 1
ATOM 8096 O O . VAL B 1 456 ? 11.227 42.031 10.586 1 91.94 456 VAL B O 1
ATOM 8099 N N . LEU B 1 457 ? 11.766 40.469 9.086 1 91.25 457 LEU B N 1
ATOM 8100 C CA . LEU B 1 457 ? 12.82 41.25 8.477 1 91.25 457 LEU B CA 1
ATOM 8101 C C . LEU B 1 457 ? 12.258 42.531 7.852 1 91.25 457 LEU B C 1
ATOM 8103 O O . LEU B 1 457 ? 12.82 43.594 8.016 1 91.25 457 LEU B O 1
ATOM 8107 N N . GLU B 1 458 ? 11.211 42.375 7.125 1 87.25 458 GLU B N 1
ATOM 8108 C CA . GLU B 1 458 ? 10.578 43.531 6.496 1 87.25 458 GLU B CA 1
ATOM 8109 C C . GLU B 1 458 ? 10.117 44.562 7.539 1 87.25 458 GLU B C 1
ATOM 8111 O O . GLU B 1 458 ? 10.359 45.75 7.398 1 87.25 458 GLU B O 1
ATOM 8116 N N . ASP B 1 459 ? 9.508 44.094 8.617 1 86.31 459 ASP B N 1
ATOM 8117 C CA . ASP B 1 459 ? 9.016 44.969 9.68 1 86.31 459 ASP B CA 1
ATOM 8118 C C . ASP B 1 459 ? 10.172 45.625 10.438 1 86.31 459 ASP B C 1
ATOM 8120 O O . ASP B 1 459 ? 10.086 46.781 10.836 1 86.31 459 ASP B O 1
ATOM 8124 N N . TYR B 1 460 ? 11.18 44.875 10.672 1 90 460 TYR B N 1
ATOM 8125 C CA . TYR B 1 460 ? 12.367 45.406 11.336 1 90 460 TYR B CA 1
ATOM 8126 C C . TYR B 1 460 ? 12.984 46.531 10.539 1 90 460 TYR B C 1
ATOM 8128 O O . TYR B 1 460 ? 13.336 47.594 11.109 1 90 460 TYR B O 1
ATOM 8136 N N . ASN B 1 461 ? 13.094 46.406 9.242 1 87.69 461 ASN B N 1
ATOM 8137 C CA . ASN B 1 461 ? 13.695 47.406 8.383 1 87.69 461 ASN B CA 1
ATOM 8138 C C . ASN B 1 461 ? 12.852 48.688 8.344 1 87.69 461 ASN B C 1
ATOM 8140 O O . ASN B 1 461 ? 13.391 49.781 8.234 1 87.69 461 ASN B O 1
ATOM 8144 N N . LYS B 1 462 ? 11.648 48.5 8.461 1 83.12 462 LYS B N 1
ATOM 8145 C CA . LYS B 1 462 ? 10.75 49.656 8.43 1 83.12 462 LYS B CA 1
ATOM 8146 C C . LYS B 1 462 ? 10.836 50.438 9.727 1 83.12 462 LYS B C 1
ATOM 8148 O O . LYS B 1 462 ? 10.633 51.656 9.727 1 83.12 462 LYS B O 1
ATOM 8153 N N . THR B 1 463 ? 11.203 49.781 10.805 1 84.25 463 THR B N 1
ATOM 8154 C CA . THR B 1 463 ? 11.016 50.375 12.117 1 84.25 463 THR B CA 1
ATOM 8155 C C . THR B 1 463 ? 12.359 50.781 12.719 1 84.25 463 THR B C 1
ATOM 8157 O O . THR B 1 463 ? 12.422 51.688 13.57 1 84.25 463 THR B O 1
ATOM 8160 N N . LYS B 1 464 ? 13.391 50.156 12.312 1 85.81 464 LYS B N 1
ATOM 8161 C CA . LYS B 1 464 ? 14.656 50.281 13.016 1 85.81 464 LYS B CA 1
ATOM 8162 C C . LYS B 1 464 ? 15.141 51.75 13.039 1 85.81 464 LYS B C 1
ATOM 8164 O O . LYS B 1 464 ? 15.586 52.219 14.07 1 85.81 464 LYS B O 1
ATOM 8169 N N . SER B 1 465 ? 15.008 52.5 11.961 1 83.06 465 SER B N 1
ATOM 8170 C CA . SER B 1 465 ? 15.516 53.875 11.875 1 83.06 465 SER B CA 1
ATOM 8171 C C . SER B 1 465 ? 14.703 54.812 12.758 1 83.06 465 SER B C 1
ATOM 8173 O O . SER B 1 465 ? 15.273 55.656 13.477 1 83.06 465 SER B O 1
ATOM 8175 N N . GLN B 1 466 ? 13.523 54.656 12.695 1 81.38 466 GLN B N 1
ATOM 8176 C CA . GLN B 1 466 ? 12.641 55.531 13.484 1 81.38 466 GLN B CA 1
ATOM 8177 C C . GLN B 1 466 ? 12.805 55.25 14.977 1 81.38 466 GLN B C 1
ATOM 8179 O O . GLN B 1 466 ? 12.797 56.188 15.781 1 81.38 466 GLN B O 1
ATOM 8184 N N . PHE B 1 467 ? 12.969 54.094 15.266 1 81.69 467 PHE B N 1
ATOM 8185 C CA . PHE B 1 467 ? 13.086 53.688 16.672 1 81.69 467 PHE B CA 1
ATOM 8186 C C . PHE B 1 467 ? 14.406 54.188 17.25 1 81.69 467 PHE B C 1
ATOM 8188 O O . PHE B 1 467 ? 14.445 54.688 18.391 1 81.69 467 PHE B O 1
ATOM 8195 N N . LYS B 1 468 ? 15.359 54.094 16.516 1 82.56 468 LYS B N 1
ATOM 8196 C CA . LYS B 1 468 ? 16.672 54.562 16.938 1 82.56 468 LYS B CA 1
ATOM 8197 C C . LYS B 1 468 ? 16.656 56.062 17.203 1 82.56 468 LYS B C 1
ATOM 8199 O O . LYS B 1 468 ? 17.281 56.562 18.141 1 82.56 468 LYS B O 1
ATOM 8204 N N . LYS B 1 469 ? 15.938 56.781 16.406 1 82.44 469 LYS B N 1
ATOM 8205 C CA . LYS B 1 469 ? 15.844 58.25 16.531 1 82.44 469 LYS B CA 1
ATOM 8206 C C . LYS B 1 469 ? 15.062 58.625 17.781 1 82.44 469 LYS B C 1
ATOM 8208 O O . LYS B 1 469 ? 15.367 59.656 18.406 1 82.44 469 LYS B O 1
ATOM 8213 N N . ILE B 1 470 ? 14.188 57.875 18.094 1 80.19 470 ILE B N 1
ATOM 8214 C CA . ILE B 1 470 ? 13.32 58.188 19.219 1 80.19 470 ILE B CA 1
ATOM 8215 C C . ILE B 1 470 ? 14.07 57.969 20.531 1 80.19 470 ILE B C 1
ATOM 8217 O O . ILE B 1 470 ? 14.094 58.844 21.406 1 80.19 470 ILE B O 1
ATOM 8221 N N . ASN B 1 471 ? 14.656 56.75 20.641 1 82.19 471 ASN B N 1
ATOM 8222 C CA . ASN B 1 471 ? 15.406 56.406 21.859 1 82.19 471 ASN B CA 1
ATOM 8223 C C . ASN B 1 471 ? 16.453 55.344 21.609 1 82.19 471 ASN B C 1
ATOM 8225 O O . ASN B 1 471 ? 16.109 54.156 21.5 1 82.19 471 ASN B O 1
ATOM 8229 N N . GLU B 1 472 ? 17.578 55.688 21.719 1 86.44 472 GLU B N 1
ATOM 8230 C CA . GLU B 1 472 ? 18.688 54.781 21.391 1 86.44 472 GLU B CA 1
ATOM 8231 C C . GLU B 1 472 ? 18.797 53.656 22.406 1 86.44 472 GLU B C 1
ATOM 8233 O O . GLU B 1 472 ? 19.156 52.531 22.062 1 86.44 472 GLU B O 1
ATOM 8238 N N . GLU B 1 473 ? 18.516 54 23.594 1 83.94 473 GLU B N 1
ATOM 8239 C CA . GLU B 1 473 ? 18.609 52.969 24.641 1 83.94 473 GLU B CA 1
ATOM 8240 C C . GLU B 1 473 ? 17.531 51.906 24.484 1 83.94 473 GLU B C 1
ATOM 8242 O O . GLU B 1 473 ? 17.812 50.719 24.609 1 83.94 473 GLU B O 1
ATOM 8247 N N . PHE B 1 474 ? 16.391 52.344 24.172 1 81.12 474 PHE B N 1
ATOM 8248 C CA . PHE B 1 474 ? 15.281 51.406 23.953 1 81.12 474 PHE B CA 1
ATOM 8249 C C . PHE B 1 474 ? 15.523 50.562 22.719 1 81.12 474 PHE B C 1
ATOM 8251 O O . PHE B 1 474 ? 15.164 49.375 22.688 1 81.12 474 PHE B O 1
ATOM 8258 N N . TYR B 1 475 ? 16.062 51.188 21.781 1 86.69 475 TYR B N 1
ATOM 8259 C CA . TYR B 1 475 ? 16.391 50.5 20.547 1 86.69 475 TYR B CA 1
ATOM 8260 C C . TYR B 1 475 ? 17.406 49.375 20.812 1 86.69 475 TYR B C 1
ATOM 8262 O O . TYR B 1 475 ? 17.25 48.25 20.297 1 86.69 475 TYR B O 1
ATOM 8270 N N . LYS B 1 476 ? 18.344 49.625 21.609 1 88.69 476 LYS B N 1
ATOM 8271 C CA . LYS B 1 476 ? 19.359 48.656 21.953 1 88.69 476 LYS B CA 1
ATOM 8272 C C . LYS B 1 476 ? 18.75 47.469 22.719 1 88.69 476 LYS B C 1
ATOM 8274 O O . LYS B 1 476 ? 19.094 46.312 22.469 1 88.69 476 LYS B O 1
ATOM 8279 N N . GLU B 1 477 ? 17.906 47.781 23.578 1 87.25 477 GLU B N 1
ATOM 8280 C CA . GLU B 1 477 ? 17.219 46.75 24.344 1 87.25 477 GLU B CA 1
ATOM 8281 C C . GLU B 1 477 ? 16.344 45.875 23.453 1 87.25 477 GLU B C 1
ATOM 8283 O O . GLU B 1 477 ? 16.266 44.656 23.641 1 87.25 477 GLU B O 1
ATOM 8288 N N . TRP B 1 478 ? 15.664 46.531 22.594 1 86.69 478 TRP B N 1
ATOM 8289 C CA . TRP B 1 478 ? 14.789 45.844 21.656 1 86.69 478 TRP B CA 1
ATOM 8290 C C . TRP B 1 478 ? 15.586 44.875 20.766 1 86.69 478 TRP B C 1
ATOM 8292 O O . TRP B 1 478 ? 15.18 43.75 20.578 1 86.69 478 TRP B O 1
ATOM 8302 N N . LYS B 1 479 ? 16.641 45.25 20.281 1 90.19 479 LYS B N 1
ATOM 8303 C CA . LYS B 1 479 ? 17.531 44.438 19.469 1 90.19 479 LYS B CA 1
ATOM 8304 C C . LYS B 1 479 ? 18.016 43.219 20.25 1 90.19 479 LYS B C 1
ATOM 8306 O O . LYS B 1 479 ? 18.062 42.094 19.719 1 90.19 479 LYS B O 1
ATOM 8311 N N . GLU B 1 480 ? 18.328 43.469 21.469 1 91.5 480 GLU B N 1
ATOM 8312 C CA . GLU B 1 480 ? 18.828 42.406 22.312 1 91.5 480 GLU B CA 1
ATOM 8313 C C . GLU B 1 480 ? 17.766 41.344 22.547 1 91.5 480 GLU B C 1
ATOM 8315 O O . GLU B 1 480 ? 18.078 40.125 22.594 1 91.5 480 GLU B O 1
ATOM 8320 N N . GLN B 1 481 ? 16.547 41.75 22.719 1 90.5 481 GLN B N 1
ATOM 8321 C CA . GLN B 1 481 ? 15.453 40.812 22.922 1 90.5 481 GLN B CA 1
ATOM 8322 C C . GLN B 1 481 ? 15.203 39.969 21.672 1 90.5 481 GLN B C 1
ATOM 8324 O O . GLN B 1 481 ? 14.969 38.781 21.766 1 90.5 481 GLN B O 1
ATOM 8329 N N . ILE B 1 482 ? 15.211 40.625 20.547 1 93.44 482 ILE B N 1
ATOM 8330 C CA . ILE B 1 482 ? 15.016 39.906 19.281 1 93.44 482 ILE B CA 1
ATOM 8331 C C . ILE B 1 482 ? 16.109 38.844 19.125 1 93.44 482 ILE B C 1
ATOM 8333 O O . ILE B 1 482 ? 15.812 37.719 18.781 1 93.44 482 ILE B O 1
ATOM 8337 N N . ILE B 1 483 ? 17.328 39.25 19.406 1 94.56 483 ILE B N 1
ATOM 8338 C CA . ILE B 1 483 ? 18.469 38.344 19.266 1 94.56 483 ILE B CA 1
ATOM 8339 C C . ILE B 1 483 ? 18.297 37.156 20.219 1 94.56 483 ILE B C 1
ATOM 8341 O O . ILE B 1 483 ? 18.562 36.031 19.828 1 94.56 483 ILE B O 1
ATOM 8345 N N . LYS B 1 484 ? 17.891 37.469 21.375 1 94.94 484 LYS B N 1
ATOM 8346 C CA . LYS B 1 484 ? 17.688 36.406 22.359 1 94.94 484 LYS B CA 1
ATOM 8347 C C . LYS B 1 484 ? 16.641 35.406 21.891 1 94.94 484 LYS B C 1
ATOM 8349 O O . LYS B 1 484 ? 16.844 34.188 22.016 1 94.94 484 LYS B O 1
ATOM 8354 N N . ILE B 1 485 ? 15.562 35.844 21.344 1 95.44 485 ILE B N 1
ATOM 8355 C CA . ILE B 1 485 ? 14.492 34.969 20.875 1 95.44 485 ILE B CA 1
ATOM 8356 C C . ILE B 1 485 ? 14.977 34.188 19.656 1 95.44 485 ILE B C 1
ATOM 8358 O O . ILE B 1 485 ? 14.641 33 19.5 1 95.44 485 ILE B O 1
ATOM 8362 N N . LEU B 1 486 ? 15.672 34.812 18.781 1 96.5 486 LEU B N 1
ATOM 8363 C CA . LEU B 1 486 ? 16.234 34.125 17.625 1 96.5 486 LEU B CA 1
ATOM 8364 C C . LEU B 1 486 ? 17.156 32.969 18.078 1 96.5 486 LEU B C 1
ATOM 8366 O O . LEU B 1 486 ? 17.156 31.891 17.484 1 96.5 486 LEU B O 1
ATOM 8370 N N . ASP B 1 487 ? 17.922 33.25 19.109 1 96.56 487 ASP B N 1
ATOM 8371 C CA . ASP B 1 487 ? 18.812 32.25 19.641 1 96.56 487 ASP B CA 1
ATOM 8372 C C . ASP B 1 487 ? 18.031 31.047 20.188 1 96.56 487 ASP B C 1
ATOM 8374 O O . ASP B 1 487 ? 18.438 29.891 20.016 1 96.56 487 ASP B O 1
ATOM 8378 N N . ILE B 1 488 ? 16.984 31.312 20.859 1 96.62 488 ILE B N 1
ATOM 8379 C CA . ILE B 1 488 ? 16.125 30.25 21.375 1 96.62 488 ILE B CA 1
ATOM 8380 C C . ILE B 1 488 ? 15.555 29.438 20.219 1 96.62 488 ILE B C 1
ATOM 8382 O O . ILE B 1 488 ? 15.523 28.203 20.281 1 96.62 488 ILE B O 1
ATOM 8386 N N . ASN B 1 489 ? 15.062 30.109 19.188 1 96.88 489 ASN B N 1
ATOM 8387 C CA . ASN B 1 489 ? 14.516 29.422 18.031 1 96.88 489 ASN B CA 1
ATOM 8388 C C . ASN B 1 489 ? 15.555 28.531 17.359 1 96.88 489 ASN B C 1
ATOM 8390 O O . ASN B 1 489 ? 15.242 27.422 16.906 1 96.88 489 ASN B O 1
ATOM 8394 N N . ILE B 1 490 ? 16.797 29 17.266 1 97.62 490 ILE B N 1
ATOM 8395 C CA . ILE B 1 490 ? 17.891 28.219 16.719 1 97.62 490 ILE B CA 1
ATOM 8396 C C . ILE B 1 490 ? 18.125 26.969 17.578 1 97.62 490 ILE B C 1
ATOM 8398 O O . ILE B 1 490 ? 18.328 25.875 17.047 1 97.62 490 ILE B O 1
ATOM 8402 N N . GLN B 1 491 ? 18.078 27.141 18.828 1 96.94 491 GLN B N 1
ATOM 8403 C CA . GLN B 1 491 ? 18.266 26.031 19.75 1 96.94 491 GLN B CA 1
ATOM 8404 C C . GLN B 1 491 ? 17.172 24.984 19.562 1 96.94 491 GLN B C 1
ATOM 8406 O O . GLN B 1 491 ? 17.453 23.781 19.547 1 96.94 491 GLN B O 1
ATOM 8411 N N . ILE B 1 492 ? 15.945 25.359 19.484 1 96.56 492 ILE B N 1
ATOM 8412 C CA . ILE B 1 492 ? 14.812 24.453 19.281 1 96.56 492 ILE B CA 1
ATOM 8413 C C . ILE B 1 492 ? 15.016 23.641 18 1 96.56 492 ILE B C 1
ATOM 8415 O O . ILE B 1 492 ? 14.836 22.422 18 1 96.56 492 ILE B O 1
ATOM 8419 N N . LEU B 1 493 ? 15.367 24.297 16.938 1 97.5 493 LEU B N 1
ATOM 8420 C CA . LEU B 1 493 ? 15.57 23.641 15.656 1 97.5 493 LEU B CA 1
ATOM 8421 C C . LEU B 1 493 ? 16.75 22.672 15.719 1 97.5 493 LEU B C 1
ATOM 8423 O O . LEU B 1 493 ? 16.719 21.594 15.133 1 97.5 493 LEU B O 1
ATOM 8427 N N . ASN B 1 494 ? 17.812 23.094 16.438 1 96.69 494 ASN B N 1
ATOM 8428 C CA . ASN B 1 494 ? 18.953 22.203 16.609 1 96.69 494 ASN B CA 1
ATOM 8429 C C . ASN B 1 494 ? 18.562 20.953 17.406 1 96.69 494 ASN B C 1
ATOM 8431 O O . ASN B 1 494 ? 19.047 19.859 17.109 1 96.69 494 ASN B O 1
ATOM 8435 N N . ASP B 1 495 ? 17.797 21.172 18.406 1 95.5 495 ASP B N 1
ATOM 8436 C CA . ASP B 1 495 ? 17.297 20.016 19.156 1 95.5 495 ASP B CA 1
ATOM 8437 C C . ASP B 1 495 ? 16.453 19.109 18.266 1 95.5 495 ASP B C 1
ATOM 8439 O O . ASP B 1 495 ? 16.469 17.891 18.438 1 95.5 495 ASP B O 1
ATOM 8443 N N . GLY B 1 496 ? 15.688 19.719 17.391 1 94.81 496 GLY B N 1
ATOM 8444 C CA . GLY B 1 496 ? 14.945 18.938 16.422 1 94.81 496 GLY B CA 1
ATOM 8445 C C . GLY B 1 496 ? 15.836 18.078 15.539 1 94.81 496 GLY B C 1
ATOM 8446 O O . GLY B 1 496 ? 15.523 16.906 15.281 1 94.81 496 GLY B O 1
ATOM 8447 N N . ILE B 1 497 ? 16.938 18.641 15.062 1 95.38 497 ILE B N 1
ATOM 8448 C CA . ILE B 1 497 ? 17.906 17.922 14.242 1 95.38 497 ILE B CA 1
ATOM 8449 C C . ILE B 1 497 ? 18.484 16.75 15.031 1 95.38 497 ILE B C 1
ATOM 8451 O O . ILE B 1 497 ? 18.594 15.633 14.508 1 95.38 497 ILE B O 1
ATOM 8455 N N . LEU B 1 498 ? 18.812 17.016 16.297 1 93.38 498 LEU B N 1
ATOM 8456 C CA . LEU B 1 498 ? 19.375 15.984 17.156 1 93.38 498 LEU B CA 1
ATOM 8457 C C . LEU B 1 498 ? 18.391 14.836 17.328 1 93.38 498 LEU B C 1
ATOM 8459 O O . LEU B 1 498 ? 18.781 13.664 17.328 1 93.38 498 LEU B O 1
ATOM 8463 N N . GLN B 1 499 ? 17.172 15.172 17.469 1 92.38 499 GLN B N 1
ATOM 8464 C CA . GLN B 1 499 ? 16.156 14.141 17.656 1 92.38 499 GLN B CA 1
ATOM 8465 C C . GLN B 1 499 ? 15.945 13.328 16.375 1 92.38 499 GLN B C 1
ATOM 8467 O O . GLN B 1 499 ? 15.68 12.125 16.438 1 92.38 499 GLN B O 1
ATOM 8472 N N . LEU B 1 500 ? 15.977 13.93 15.242 1 91.81 500 LEU B N 1
ATOM 8473 C CA . LEU B 1 500 ? 15.859 13.219 13.969 1 91.81 500 LEU B CA 1
ATOM 8474 C C . LEU B 1 500 ? 17 12.227 13.797 1 91.81 500 LEU B C 1
ATOM 8476 O O . LEU B 1 500 ? 16.812 11.141 13.242 1 91.81 500 LEU B O 1
ATOM 8480 N N . GLU B 1 501 ? 18.125 12.625 14.266 1 88 501 GLU B N 1
ATOM 8481 C CA . GLU B 1 501 ? 19.297 11.766 14.18 1 88 501 GLU B CA 1
ATOM 8482 C C . GLU B 1 501 ? 19.219 10.609 15.18 1 88 501 GLU B C 1
ATOM 8484 O O . GLU B 1 501 ? 19.609 9.484 14.867 1 88 501 GLU B O 1
ATOM 8489 N N . ASN B 1 502 ? 18.688 11.023 16.375 1 87.06 502 ASN B N 1
ATOM 8490 C CA . ASN B 1 502 ? 18.562 10.039 17.438 1 87.06 502 ASN B CA 1
ATOM 8491 C C . ASN B 1 502 ? 17.156 10.031 18.047 1 87.06 502 ASN B C 1
ATOM 8493 O O . ASN B 1 502 ? 16.922 10.633 19.094 1 87.06 502 ASN B O 1
ATOM 8497 N N . PRO B 1 503 ? 16.312 9.18 17.5 1 79.38 503 PRO B N 1
ATOM 8498 C CA . PRO B 1 503 ? 14.922 9.211 17.922 1 79.38 503 PRO B CA 1
ATOM 8499 C C . PRO B 1 503 ? 14.742 8.773 19.375 1 79.38 503 PRO B C 1
ATOM 8501 O O . PRO B 1 503 ? 13.703 9.055 19.984 1 79.38 503 PRO B O 1
ATOM 8504 N N . GLU B 1 504 ? 15.719 8.164 19.922 1 78.5 504 GLU B N 1
ATOM 8505 C CA . GLU B 1 504 ? 15.617 7.691 21.297 1 78.5 504 GLU B CA 1
ATOM 8506 C C . GLU B 1 504 ? 15.641 8.859 22.281 1 78.5 504 GLU B C 1
ATOM 8508 O O . GLU B 1 504 ? 15.141 8.742 23.406 1 78.5 504 GLU B O 1
ATOM 8513 N N . ILE B 1 505 ? 16.188 9.953 21.844 1 79.69 505 ILE B N 1
ATOM 8514 C CA . ILE B 1 505 ? 16.266 11.141 22.688 1 79.69 505 ILE B CA 1
ATOM 8515 C C . ILE B 1 505 ? 15.109 12.078 22.375 1 79.69 505 ILE B C 1
ATOM 8517 O O . ILE B 1 505 ? 15.07 12.695 21.312 1 79.69 505 ILE B O 1
ATOM 8521 N N . SER B 1 506 ? 14.047 11.953 23.125 1 82.94 506 SER B N 1
ATOM 8522 C CA . SER B 1 506 ? 12.945 12.883 22.891 1 82.94 506 SER B CA 1
ATOM 8523 C C . SER B 1 506 ? 13.148 14.18 23.656 1 82.94 506 SER B C 1
ATOM 8525 O O . SER B 1 506 ? 13.305 14.172 24.891 1 82.94 506 SER B O 1
ATOM 8527 N N . LYS B 1 507 ? 13.305 15.242 22.984 1 89.81 507 LYS B N 1
ATOM 8528 C CA . LYS B 1 507 ? 13.492 16.562 23.562 1 89.81 507 LYS B CA 1
ATOM 8529 C C . LYS B 1 507 ? 12.211 17.406 23.453 1 89.81 507 LYS B C 1
ATOM 8531 O O . LYS B 1 507 ? 12.242 18.625 23.609 1 89.81 507 LYS B O 1
ATOM 8536 N N . LEU B 1 508 ? 11.164 16.719 23.188 1 89.94 508 LEU B N 1
ATOM 8537 C CA . LEU B 1 508 ? 9.914 17.438 22.922 1 89.94 508 LEU B CA 1
ATOM 8538 C C . LEU B 1 508 ? 9.406 18.125 24.188 1 89.94 508 LEU B C 1
ATOM 8540 O O . LEU B 1 508 ? 9.055 19.312 24.141 1 89.94 508 LEU B O 1
ATOM 8544 N N . SER B 1 509 ? 9.391 17.469 25.297 1 90.75 509 SER B N 1
ATOM 8545 C CA . SER B 1 509 ? 8.891 18.016 26.562 1 90.75 509 SER B CA 1
ATOM 8546 C C . SER B 1 509 ? 9.734 19.188 27.016 1 90.75 509 SER B C 1
ATOM 8548 O O . SER B 1 509 ? 9.195 20.219 27.453 1 90.75 509 SER B O 1
ATOM 8550 N N . GLU B 1 510 ? 10.969 19.047 26.891 1 92.81 510 GLU B N 1
ATOM 8551 C CA . GLU B 1 510 ? 11.891 20.109 27.281 1 92.81 510 GLU B CA 1
ATOM 8552 C C . GLU B 1 510 ? 11.68 21.359 26.422 1 92.81 510 GLU B C 1
ATOM 8554 O O . GLU B 1 510 ? 11.664 22.469 26.938 1 92.81 510 GLU B O 1
ATOM 8559 N N . ASN B 1 511 ? 11.523 21.125 25.188 1 93.88 511 ASN B N 1
ATOM 8560 C CA . ASN B 1 511 ? 11.383 22.266 24.281 1 93.88 511 ASN B CA 1
ATOM 8561 C C . ASN B 1 511 ? 10 22.906 24.406 1 93.88 511 ASN B C 1
ATOM 8563 O O . ASN B 1 511 ? 9.852 24.109 24.188 1 93.88 511 ASN B O 1
ATOM 8567 N N . ARG B 1 512 ? 9.039 22.172 24.797 1 90 512 ARG B N 1
ATOM 8568 C CA . ARG B 1 512 ? 7.727 22.75 25.094 1 90 512 ARG B CA 1
ATOM 8569 C C . ARG B 1 512 ? 7.809 23.734 26.25 1 90 512 ARG B C 1
ATOM 8571 O O . ARG B 1 512 ? 7.172 24.781 26.234 1 90 512 ARG B O 1
ATOM 8578 N N . LYS B 1 513 ? 8.594 23.453 27.234 1 91.75 513 LYS B N 1
ATOM 8579 C CA . LYS B 1 513 ? 8.82 24.344 28.375 1 91.75 513 LYS B CA 1
ATOM 8580 C C . LYS B 1 513 ? 9.555 25.609 27.938 1 91.75 513 LYS B C 1
ATOM 8582 O O . LYS B 1 513 ? 9.219 26.703 28.375 1 91.75 513 LYS B O 1
ATOM 8587 N N . ILE B 1 514 ? 10.469 25.375 27.078 1 93.06 514 ILE B N 1
ATOM 8588 C CA . ILE B 1 514 ? 11.242 26.5 26.578 1 93.06 514 ILE B CA 1
ATOM 8589 C C . ILE B 1 514 ? 10.328 27.453 25.812 1 93.06 514 ILE B C 1
ATOM 8591 O O . ILE B 1 514 ? 10.414 28.672 25.984 1 93.06 514 ILE B O 1
ATOM 8595 N N . VAL B 1 515 ? 9.469 26.906 25.016 1 91.06 515 VAL B N 1
ATOM 8596 C CA . VAL B 1 515 ? 8.562 27.719 24.203 1 91.06 515 VAL B CA 1
ATOM 8597 C C . VAL B 1 515 ? 7.578 28.453 25.109 1 91.06 515 VAL B C 1
ATOM 8599 O O . VAL B 1 515 ? 7.281 29.625 24.891 1 91.06 515 VAL B O 1
ATOM 8602 N N . ARG B 1 516 ? 7.156 27.859 26.172 1 86.38 516 ARG B N 1
ATOM 8603 C CA . ARG B 1 516 ? 6.258 28.5 27.125 1 86.38 516 ARG B CA 1
ATOM 8604 C C . ARG B 1 516 ? 6.953 29.641 27.844 1 86.38 516 ARG B C 1
ATOM 8606 O O . ARG B 1 516 ? 6.363 30.703 28.047 1 86.38 516 ARG B O 1
ATOM 8613 N N . LYS B 1 517 ? 8.117 29.438 28.188 1 90.06 517 LYS B N 1
ATOM 8614 C CA . LYS B 1 517 ? 8.906 30.484 28.828 1 90.06 517 LYS B CA 1
ATOM 8615 C C . LYS B 1 517 ? 9.133 31.656 27.875 1 90.06 517 LYS B C 1
ATOM 8617 O O . LYS B 1 517 ? 9.117 32.812 28.312 1 90.06 517 LYS B O 1
ATOM 8622 N N . THR B 1 518 ? 9.359 31.297 26.656 1 90.06 518 THR B N 1
ATOM 8623 C CA . THR B 1 518 ? 9.562 32.312 25.641 1 90.06 518 THR B CA 1
ATOM 8624 C C . THR B 1 518 ? 8.297 33.156 25.453 1 90.06 518 THR B C 1
ATOM 8626 O O . THR B 1 518 ? 8.359 34.375 25.344 1 90.06 518 THR B O 1
ATOM 8629 N N . ASP B 1 519 ? 7.191 32.438 25.469 1 85.12 519 ASP B N 1
ATOM 8630 C CA . ASP B 1 519 ? 5.91 33.125 25.375 1 85.12 519 ASP B CA 1
ATOM 8631 C C . ASP B 1 519 ? 5.738 34.125 26.531 1 85.12 519 ASP B C 1
ATOM 8633 O O . ASP B 1 519 ? 5.332 35.281 26.312 1 85.12 519 ASP B O 1
ATOM 8637 N N . SER B 1 520 ? 6.098 33.781 27.688 1 86.5 520 SER B N 1
ATOM 8638 C CA . SER B 1 520 ? 5.98 34.594 28.875 1 86.5 520 SER B CA 1
ATOM 8639 C C . SER B 1 520 ? 6.934 35.781 28.812 1 86.5 520 SER B C 1
ATOM 8641 O O . SER B 1 520 ? 6.578 36.906 29.219 1 86.5 520 SER B O 1
ATOM 8643 N N . MET B 1 521 ? 8.07 35.531 28.344 1 86.69 521 MET B N 1
ATOM 8644 C CA . MET B 1 521 ? 9.078 36.562 28.203 1 86.69 521 MET B CA 1
ATOM 8645 C C . MET B 1 521 ? 8.617 37.625 27.203 1 86.69 521 MET B C 1
ATOM 8647 O O . MET B 1 521 ? 8.742 38.812 27.469 1 86.69 521 MET B O 1
ATOM 8651 N N . ILE B 1 522 ? 8.086 37.25 26.125 1 85.19 522 ILE B N 1
ATOM 8652 C CA . ILE B 1 522 ? 7.633 38.156 25.078 1 85.19 522 ILE B CA 1
ATOM 8653 C C . ILE B 1 522 ? 6.469 39 25.594 1 85.19 522 ILE B C 1
ATOM 8655 O O . ILE B 1 522 ? 6.414 40.219 25.359 1 85.19 522 ILE B O 1
ATOM 8659 N N . ASN B 1 523 ? 5.605 38.344 26.328 1 79.06 523 ASN B N 1
ATOM 8660 C CA . ASN B 1 523 ? 4.477 39.031 26.922 1 79.06 523 ASN B CA 1
ATOM 8661 C C . ASN B 1 523 ? 4.934 40.094 27.922 1 79.06 523 ASN B C 1
ATOM 8663 O O . ASN B 1 523 ? 4.426 41.219 27.922 1 79.06 523 ASN B O 1
ATOM 8667 N N . LYS B 1 524 ? 5.855 39.781 28.703 1 81.62 524 LYS B N 1
ATOM 8668 C CA . LYS B 1 524 ? 6.398 40.719 29.703 1 81.62 524 LYS B CA 1
ATOM 8669 C C . LYS B 1 524 ? 7.102 41.875 29.016 1 81.62 524 LYS B C 1
ATOM 8671 O O . LYS B 1 524 ? 6.914 43.031 29.406 1 81.62 524 LYS B O 1
ATOM 8676 N N . TYR B 1 525 ? 7.859 41.562 28.047 1 80.5 525 TYR B N 1
ATOM 8677 C CA . TYR B 1 525 ? 8.578 42.594 27.312 1 80.5 525 TYR B CA 1
ATOM 8678 C C . TYR B 1 525 ? 7.617 43.531 26.609 1 80.5 525 TYR B C 1
ATOM 8680 O O . TYR B 1 525 ? 7.828 44.75 26.578 1 80.5 525 TYR B O 1
ATOM 8688 N N . SER B 1 526 ? 6.648 43 25.953 1 76.62 526 SER B N 1
ATOM 8689 C CA . SER B 1 526 ? 5.656 43.812 25.25 1 76.62 526 SER B CA 1
ATOM 8690 C C . SER B 1 526 ? 4.957 44.781 26.188 1 76.62 526 SER B C 1
ATOM 8692 O O . SER B 1 526 ? 4.75 45.938 25.859 1 76.62 526 SER B O 1
ATOM 8694 N N . HIS B 1 527 ? 4.773 44.312 27.406 1 72.56 527 HIS B N 1
ATOM 8695 C CA . HIS B 1 527 ? 4.117 45.156 28.391 1 72.56 527 HIS B CA 1
ATOM 8696 C C . HIS B 1 527 ? 5.043 46.281 28.875 1 72.56 527 HIS B C 1
ATOM 8698 O O . HIS B 1 527 ? 4.629 47.438 28.953 1 72.56 527 HIS B O 1
ATOM 8704 N N . ASN B 1 528 ? 6.219 45.969 29.188 1 75.5 528 ASN B N 1
ATOM 8705 C CA . ASN B 1 528 ? 7.188 46.938 29.672 1 75.5 528 ASN B CA 1
ATOM 8706 C C . ASN B 1 528 ? 7.523 47.969 28.609 1 75.5 528 ASN B C 1
ATOM 8708 O O . ASN B 1 528 ? 7.621 49.156 28.891 1 75.5 528 ASN B O 1
ATOM 8712 N N . PHE B 1 529 ? 7.699 47.438 27.469 1 74.12 529 PHE B N 1
ATOM 8713 C CA . PHE B 1 529 ? 8.055 48.312 26.359 1 74.12 529 PHE B CA 1
ATOM 8714 C C . PHE B 1 529 ? 6.941 49.312 26.078 1 74.12 529 PHE B C 1
ATOM 8716 O O . PHE B 1 529 ? 7.207 50.5 25.859 1 74.12 529 PHE B O 1
ATOM 8723 N N . HIS B 1 530 ? 5.824 48.812 26.047 1 67.62 530 HIS B N 1
ATOM 8724 C CA . HIS B 1 530 ? 4.676 49.688 25.844 1 67.62 530 HIS B CA 1
ATOM 8725 C C . HIS B 1 530 ? 4.598 50.75 26.906 1 67.62 530 HIS B C 1
ATOM 8727 O O . HIS B 1 530 ? 4.359 51.938 26.609 1 67.62 530 HIS B O 1
ATOM 8733 N N . ALA B 1 531 ? 4.867 50.469 28.125 1 70.75 531 ALA B N 1
ATOM 8734 C CA . ALA B 1 531 ? 4.844 51.406 29.25 1 70.75 531 ALA B CA 1
ATOM 8735 C C . ALA B 1 531 ? 5.953 52.438 29.109 1 70.75 531 ALA B C 1
ATOM 8737 O O . ALA B 1 531 ? 5.734 53.625 29.375 1 70.75 531 ALA B O 1
ATOM 8738 N N . ASP B 1 532 ? 7.043 52.031 28.75 1 72.44 532 ASP B N 1
ATOM 8739 C CA . ASP B 1 532 ? 8.203 52.906 28.609 1 72.44 532 ASP B CA 1
ATOM 8740 C C . ASP B 1 532 ? 8.008 53.906 27.469 1 72.44 532 ASP B C 1
ATOM 8742 O O . ASP B 1 532 ? 8.398 55.062 27.578 1 72.44 532 ASP B O 1
ATOM 8746 N N . LEU B 1 533 ? 7.449 53.469 26.422 1 70 533 LEU B N 1
ATOM 8747 C CA . LEU B 1 533 ? 7.242 54.344 25.281 1 70 533 LEU B CA 1
ATOM 8748 C C . LEU B 1 533 ? 6.223 55.438 25.594 1 70 533 LEU B C 1
ATOM 8750 O O . LEU B 1 533 ? 6.32 56.562 25.078 1 70 533 LEU B O 1
ATOM 8754 N N . GLN B 1 534 ? 5.301 55.094 26.375 1 64.31 534 GLN B N 1
ATOM 8755 C CA . GLN B 1 534 ? 4.273 56.062 26.766 1 64.31 534 GLN B CA 1
ATOM 8756 C C . GLN B 1 534 ? 4.863 57.188 27.609 1 64.31 534 GLN B C 1
ATOM 8758 O O . GLN B 1 534 ? 4.336 58.312 27.625 1 64.31 534 GLN B O 1
ATOM 8763 N N . GLN B 1 535 ? 5.879 56.812 28.234 1 67.38 535 GLN B N 1
ATOM 8764 C CA . GLN B 1 535 ? 6.516 57.812 29.062 1 67.38 535 GLN B CA 1
ATOM 8765 C C . GLN B 1 535 ? 7.312 58.812 28.219 1 67.38 535 GLN B C 1
ATOM 8767 O O . GLN B 1 535 ? 7.645 59.906 28.672 1 67.38 535 GLN B O 1
ATOM 8772 N N . LEU B 1 536 ? 7.512 58.25 27.094 1 67.88 536 LEU B N 1
ATOM 8773 C CA . LEU B 1 536 ? 8.242 59.156 26.203 1 67.88 536 LEU B CA 1
ATOM 8774 C C . LEU B 1 536 ? 7.293 60.125 25.516 1 67.88 536 LEU B C 1
ATOM 8776 O O . LEU B 1 536 ? 6.145 59.781 25.234 1 67.88 536 LEU B O 1
ATOM 8780 N N . ASP B 1 537 ? 7.258 61.406 25.766 1 58.66 537 ASP B N 1
ATOM 8781 C CA . ASP B 1 537 ? 6.422 62.438 25.141 1 58.66 537 ASP B CA 1
ATOM 8782 C C . ASP B 1 537 ? 6.48 62.312 23.625 1 58.66 537 ASP B C 1
ATOM 8784 O O . ASP B 1 537 ? 7.164 63.125 22.969 1 58.66 537 ASP B O 1
ATOM 8788 N N . LEU B 1 538 ? 6.09 61.25 23.156 1 58.69 538 LEU B N 1
ATOM 8789 C CA . LEU B 1 538 ? 6.258 61 21.734 1 58.69 538 LEU B CA 1
ATOM 8790 C C . LEU B 1 538 ? 5.078 61.562 20.953 1 58.69 538 LEU B C 1
ATOM 8792 O O . LEU B 1 538 ? 3.977 61.688 21.484 1 58.69 538 LEU B O 1
ATOM 8796 N N . ASP B 1 539 ? 5.418 62.156 19.734 1 57.44 539 ASP B N 1
ATOM 8797 C CA . ASP B 1 539 ? 4.391 62.625 18.812 1 57.44 539 ASP B CA 1
ATOM 8798 C C . ASP B 1 539 ? 3.492 61.469 18.359 1 57.44 539 ASP B C 1
ATOM 8800 O O . ASP B 1 539 ? 3.9 60.312 18.391 1 57.44 539 ASP B O 1
ATOM 8804 N N . LYS B 1 540 ? 2.266 61.656 18.109 1 53.31 540 LYS B N 1
ATOM 8805 C CA . LYS B 1 540 ? 1.233 60.719 17.672 1 53.31 540 LYS B CA 1
ATOM 8806 C C . LYS B 1 540 ? 1.8 59.688 16.688 1 53.31 540 LYS B C 1
ATOM 8808 O O . LYS B 1 540 ? 1.426 58.531 16.734 1 53.31 540 LYS B O 1
ATOM 8813 N N . LYS B 1 541 ? 2.721 60.125 15.852 1 53.53 541 LYS B N 1
ATOM 8814 C CA . LYS B 1 541 ? 3.275 59.312 14.773 1 53.53 541 LYS B CA 1
ATOM 8815 C C . LYS B 1 541 ? 4.121 58.188 15.328 1 53.53 541 LYS B C 1
ATOM 8817 O O . LYS B 1 541 ? 4.238 57.125 14.703 1 53.53 541 LYS B O 1
ATOM 8822 N N . ASP B 1 542 ? 4.523 58.312 16.547 1 57.66 542 ASP B N 1
ATOM 8823 C CA . ASP B 1 542 ? 5.484 57.375 17.109 1 57.66 542 ASP B CA 1
ATOM 8824 C C . ASP B 1 542 ? 4.777 56.188 17.75 1 57.66 542 ASP B C 1
ATOM 8826 O O . ASP B 1 542 ? 5.41 55.156 18.047 1 57.66 542 ASP B O 1
ATOM 8830 N N . TYR B 1 543 ? 3.52 56.25 17.734 1 54.41 543 TYR B N 1
ATOM 8831 C CA . TYR B 1 543 ? 2.727 55.156 18.312 1 54.41 543 TYR B CA 1
ATOM 8832 C C . TYR B 1 543 ? 2.658 53.969 17.375 1 54.41 543 TYR B C 1
ATOM 8834 O O . TYR B 1 543 ? 2.494 52.844 17.812 1 54.41 543 TYR B O 1
ATOM 8842 N N . ILE B 1 544 ? 2.875 54.219 16.094 1 61.44 544 ILE B N 1
ATOM 8843 C CA . ILE B 1 544 ? 2.91 53.156 15.086 1 61.44 544 ILE B CA 1
ATOM 8844 C C . ILE B 1 544 ? 4.098 52.25 15.336 1 61.44 544 ILE B C 1
ATOM 8846 O O . ILE B 1 544 ? 4.023 51.031 15.07 1 61.44 544 ILE B O 1
ATOM 8850 N N . LEU B 1 545 ? 4.961 52.812 16 1 68.5 545 LEU B N 1
ATOM 8851 C CA . LEU B 1 545 ? 6.188 52.062 16.25 1 68.5 545 LEU B CA 1
ATOM 8852 C C . LEU B 1 545 ? 5.949 50.938 17.281 1 68.5 545 LEU B C 1
ATOM 8854 O O . LEU B 1 545 ? 6.527 49.875 17.172 1 68.5 545 LEU B O 1
ATOM 8858 N N . ASP B 1 546 ? 5.012 51.188 18.156 1 66.81 546 ASP B N 1
ATOM 8859 C CA . ASP B 1 546 ? 4.676 50.219 19.188 1 66.81 546 ASP B CA 1
ATOM 8860 C C . ASP B 1 546 ? 4.039 48.969 18.578 1 66.81 546 ASP B C 1
ATOM 8862 O O . ASP B 1 546 ? 4.375 47.844 18.953 1 66.81 546 ASP B O 1
ATOM 8866 N N . ILE B 1 547 ? 3.258 49.188 17.672 1 67.19 547 ILE B N 1
ATOM 8867 C CA . ILE B 1 547 ? 2.533 48.094 17.031 1 67.19 547 ILE B CA 1
ATOM 8868 C C . ILE B 1 547 ? 3.496 47.25 16.203 1 67.19 547 ILE B C 1
ATOM 8870 O O . ILE B 1 547 ? 3.408 46.031 16.203 1 67.19 547 ILE B O 1
ATOM 8874 N N . GLU B 1 548 ? 4.297 47.906 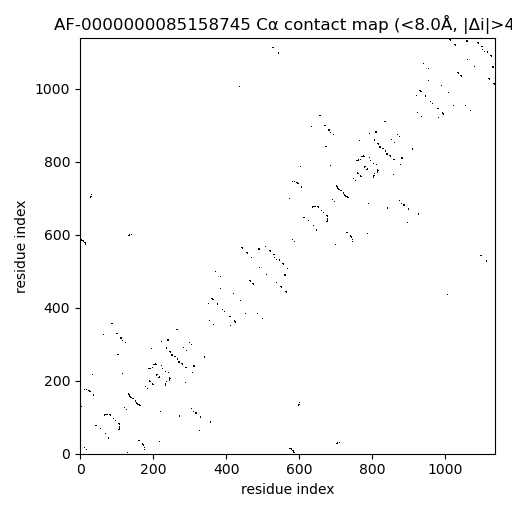15.523 1 73.12 548 GLU B N 1
ATOM 8875 C CA . GLU B 1 548 ? 5.242 47.188 14.656 1 73.12 548 GLU B CA 1
ATOM 8876 C C . GLU B 1 548 ? 6.211 46.344 15.477 1 73.12 548 GLU B C 1
ATOM 8878 O O . GLU B 1 548 ? 6.547 45.219 15.086 1 73.12 548 GLU B O 1
ATOM 8883 N N . ILE B 1 549 ? 6.57 46.906 16.562 1 77.5 549 ILE B N 1
ATOM 8884 C CA . ILE B 1 549 ? 7.492 46.188 17.438 1 77.5 549 ILE B CA 1
ATOM 8885 C C . ILE B 1 549 ? 6.801 44.938 18.016 1 77.5 549 ILE B C 1
ATOM 8887 O O . ILE B 1 549 ? 7.391 43.875 18.094 1 77.5 549 ILE B O 1
ATOM 8891 N N . LEU B 1 550 ? 5.57 45.156 18.375 1 74.38 550 LEU B N 1
ATOM 8892 C CA . LEU B 1 550 ? 4.797 44.031 18.906 1 74.38 550 LEU B CA 1
ATOM 8893 C C . LEU B 1 550 ? 4.598 42.938 17.844 1 74.38 550 LEU B C 1
ATOM 8895 O O . LEU B 1 550 ? 4.625 41.75 18.156 1 74.38 550 LEU B O 1
ATOM 8899 N N . ASN B 1 551 ? 4.402 43.375 16.656 1 76.81 551 ASN B N 1
ATOM 8900 C CA . ASN B 1 551 ? 4.234 42.438 15.555 1 76.81 551 ASN B CA 1
ATOM 8901 C C . ASN B 1 551 ? 5.484 41.562 15.352 1 76.81 551 ASN B C 1
ATOM 8903 O O . ASN B 1 551 ? 5.383 40.375 15.078 1 76.81 551 ASN B O 1
ATOM 8907 N N . ILE B 1 552 ? 6.551 42.156 15.422 1 87.19 552 ILE B N 1
ATOM 8908 C CA . ILE B 1 552 ? 7.816 41.469 15.258 1 87.19 552 ILE B CA 1
ATOM 8909 C C . ILE B 1 552 ? 7.973 40.406 16.344 1 87.19 552 ILE B C 1
ATOM 8911 O O . ILE B 1 552 ? 8.305 39.25 16.047 1 87.19 552 ILE B O 1
ATOM 8915 N N . LEU B 1 553 ? 7.695 40.781 17.547 1 85.12 553 LEU B N 1
ATOM 8916 C CA . LEU B 1 553 ? 7.848 39.844 18.672 1 85.12 553 LEU B CA 1
ATOM 8917 C C . LEU B 1 553 ? 6.867 38.688 18.562 1 85.12 553 LEU B C 1
ATOM 8919 O O . LEU B 1 553 ? 7.219 37.562 18.844 1 85.12 553 LEU B O 1
ATOM 8923 N N . LYS B 1 554 ? 5.695 38.969 18.141 1 80.5 554 LYS B N 1
ATOM 8924 C CA . LYS B 1 554 ? 4.68 37.906 18.016 1 80.5 554 LYS B CA 1
ATOM 8925 C C . LYS B 1 554 ? 5.039 36.938 16.891 1 80.5 554 LYS B C 1
ATOM 8927 O O . LYS B 1 554 ? 4.781 35.75 17.016 1 80.5 554 LYS B O 1
ATOM 8932 N N . ASN B 1 555 ? 5.516 37.438 15.789 1 87.44 555 ASN B N 1
ATOM 8933 C CA . ASN B 1 555 ? 5.949 36.562 14.711 1 87.44 555 ASN B CA 1
ATOM 8934 C C . ASN B 1 555 ? 7.109 35.656 15.141 1 87.44 555 ASN B C 1
ATOM 8936 O O . ASN B 1 555 ? 7.195 34.5 14.727 1 87.44 555 ASN B O 1
ATOM 8940 N N . LEU B 1 556 ? 7.965 36.219 15.977 1 91.56 556 LEU B N 1
ATOM 8941 C CA . LEU B 1 556 ? 9.062 35.406 16.5 1 91.56 556 LEU B CA 1
ATOM 8942 C C . LEU B 1 556 ? 8.539 34.312 17.422 1 91.56 556 LEU B C 1
ATOM 8944 O O . LEU B 1 556 ? 9.078 33.219 17.453 1 91.56 556 LEU B O 1
ATOM 8948 N N . GLU B 1 557 ? 7.551 34.625 18.156 1 88.19 557 GLU B N 1
ATOM 8949 C CA . GLU B 1 557 ? 6.879 33.625 18.984 1 88.19 557 GLU B CA 1
ATOM 8950 C C . GLU B 1 557 ? 6.301 32.5 18.141 1 88.19 557 GLU B C 1
ATOM 8952 O O . GLU B 1 557 ? 6.449 31.328 18.5 1 88.19 557 GLU B O 1
ATOM 8957 N N . ARG B 1 558 ? 5.656 32.844 17.094 1 85.62 558 ARG B N 1
ATOM 8958 C CA . ARG B 1 558 ? 5.066 31.859 16.203 1 85.62 558 ARG B CA 1
ATOM 8959 C C . ARG B 1 558 ? 6.137 30.922 15.617 1 85.62 558 ARG B C 1
ATOM 8961 O O . ARG B 1 558 ? 5.895 29.734 15.438 1 85.62 558 ARG B O 1
ATOM 8968 N N . ILE B 1 559 ? 7.246 31.516 15.328 1 93.62 559 ILE B N 1
ATOM 8969 C CA . ILE B 1 559 ? 8.359 30.734 14.812 1 93.62 559 ILE B CA 1
ATOM 8970 C C . ILE B 1 559 ? 8.742 29.641 15.82 1 93.62 559 ILE B C 1
ATOM 8972 O O . ILE B 1 559 ? 8.992 28.5 15.438 1 93.62 559 ILE B O 1
ATOM 8976 N N . SER B 1 560 ? 8.758 29.984 17.094 1 93 560 SER B N 1
ATOM 8977 C CA . SER B 1 560 ? 9.094 29.016 18.125 1 93 560 SER B CA 1
ATOM 8978 C C . SER B 1 560 ? 8.102 27.859 18.156 1 93 560 SER B C 1
ATOM 8980 O O . SER B 1 560 ? 8.492 26.703 18.312 1 93 560 SER B O 1
ATOM 8982 N N . HIS B 1 561 ? 6.836 28.141 17.953 1 86.75 561 HIS B N 1
ATOM 8983 C CA . HIS B 1 561 ? 5.805 27.109 17.969 1 86.75 561 HIS B CA 1
ATOM 8984 C C . HIS B 1 561 ? 5.941 26.172 16.766 1 86.75 561 HIS B C 1
ATOM 8986 O O . HIS B 1 561 ? 5.762 24.969 16.891 1 86.75 561 HIS B O 1
ATOM 8992 N N . HIS B 1 562 ? 6.215 26.75 15.648 1 90.38 562 HIS B N 1
ATOM 8993 C CA . HIS B 1 562 ? 6.414 25.938 14.461 1 90.38 562 HIS B CA 1
ATOM 8994 C C . HIS B 1 562 ? 7.648 25.047 14.609 1 90.38 562 HIS B C 1
ATOM 8996 O O . HIS B 1 562 ? 7.688 23.938 14.07 1 90.38 562 HIS B O 1
ATOM 9002 N N . GLY B 1 563 ? 8.648 25.578 15.312 1 92.56 563 GLY B N 1
ATOM 9003 C CA . GLY B 1 563 ? 9.852 24.781 15.531 1 92.56 563 GLY B CA 1
ATOM 9004 C C . GLY B 1 563 ? 9.594 23.5 16.297 1 92.56 563 GLY B C 1
ATOM 9005 O O . GLY B 1 563 ? 10.289 22.5 16.109 1 92.56 563 GLY B O 1
ATOM 9006 N N . LEU B 1 564 ? 8.555 23.469 17.078 1 90.38 564 LEU B N 1
ATOM 9007 C CA . LEU B 1 564 ? 8.234 22.312 17.922 1 90.38 564 LEU B CA 1
ATOM 9008 C C . LEU B 1 564 ? 7.785 21.125 17.062 1 90.38 564 LEU B C 1
ATOM 9010 O O . LEU B 1 564 ? 7.91 19.969 17.469 1 90.38 564 LEU B O 1
ATOM 9014 N N . ARG B 1 565 ? 7.27 21.375 15.938 1 86.12 565 ARG B N 1
ATOM 9015 C CA . ARG B 1 565 ? 6.75 20.328 15.062 1 86.12 565 ARG B CA 1
ATOM 9016 C C . ARG B 1 565 ? 7.859 19.359 14.641 1 86.12 565 ARG B C 1
ATOM 9018 O O . ARG B 1 565 ? 7.617 18.172 14.453 1 86.12 565 ARG B O 1
ATOM 9025 N N . LEU B 1 566 ? 9.023 19.969 14.484 1 90.62 566 LEU B N 1
ATOM 9026 C CA . LEU B 1 566 ? 10.164 19.125 14.133 1 90.62 566 LEU B CA 1
ATOM 9027 C C . LEU B 1 566 ? 10.445 18.094 15.219 1 90.62 566 LEU B C 1
ATOM 9029 O O . LEU B 1 566 ? 10.906 16.984 14.922 1 90.62 566 LEU B O 1
ATOM 9033 N N . LEU B 1 567 ? 10.086 18.484 16.422 1 92.31 567 LEU B N 1
ATOM 9034 C CA . LEU B 1 567 ? 10.391 17.625 17.578 1 92.31 567 LEU B CA 1
ATOM 9035 C C . LEU B 1 567 ? 9.305 16.578 17.766 1 92.31 567 LEU B C 1
ATOM 9037 O O . LEU B 1 567 ? 9.453 15.672 18.594 1 92.31 567 LEU B O 1
ATOM 9041 N N . GLU B 1 568 ? 8.281 16.547 16.953 1 85.94 568 GLU B N 1
ATOM 9042 C CA . GLU B 1 568 ? 7.207 15.562 17.031 1 85.94 568 GLU B CA 1
ATOM 9043 C C . GLU B 1 568 ? 7.504 14.344 16.172 1 85.94 568 GLU B C 1
ATOM 9045 O O . GLU B 1 568 ? 6.824 13.32 16.281 1 85.94 568 GLU B O 1
ATOM 9050 N N . VAL B 1 569 ? 8.523 14.531 15.352 1 86.69 569 VAL B N 1
ATOM 9051 C CA . VAL B 1 569 ? 8.852 13.43 14.445 1 86.69 569 VAL B CA 1
ATOM 9052 C C . VAL B 1 569 ? 9.586 12.336 15.211 1 86.69 569 VAL B C 1
ATOM 9054 O O . VAL B 1 569 ? 10.516 12.617 15.969 1 86.69 569 VAL B O 1
#